Protein 2D9M (pdb70)

Solvent-accessible surface area: 5778 Å² total; per-residue (Å²): 110,98,100,41,98,108,71,114,176,105,90,158,88,134,94,2,85,33,114,126,57,50,0,101,133,84,93,131,60,118,23,102,101,32,79,87,5,81,55,0,21,10,94,52,18,29,105,24,4,72,102,38,123,71,45,70,124,153,169,99,112,198,90,110,46,131,105,103,124

GO terms:
  GO:0005515 protein binding (F, IPI)
  GO:0035198 miRNA binding (F, IDA)
  GO:0035196 miRNA processing (P, IMP)
  GO:0010608 post-transcriptional regulation of gene expression (P, IMP)
  GO:0005829 cytosol (C, IDA)
  GO:0003723 RNA binding (F, HDA)

Foldseek 3Di:
DPLDAPPPPRLDDQEQPPDQAADPQLVVPHDPCPRVDNHARDPSSNVSNVVRVVCCVDPCVDDDDPPDD

InterPro domains:
  IPR000571 Zinc finger, CCCH-type [PF00642] (905-926)
  IPR000571 Zinc finger, CCCH-type [PS50103] (634-656)
  IPR000571 Zinc finger, CCCH-type [PS50103] (769-797)
  IPR000571 Zinc finger, CCCH-type [PS50103] (906-928)
  IPR000571 Zinc finger, CCCH-type [SM00356] (629-655)
  IPR000571 Zinc finger, CCCH-type [SM00356] (771-796)
  IPR000571 Zinc finger, CCCH-type [SM00356] (903-927)
  IPR011990 Tetratricopeptide-like helical domain superfamily [G3DSA:1.25.40.10] (40-180)
  IPR011990 Tetratricopeptide-like helical domain superfamily [SSF48452] (44-171)
  IPR036236 Zinc finger C2H2 superfamily [SSF57667] (846-885)
  IPR036855 Zinc finger, CCCH-type superfamily [SSF90229] (768-801)
  IPR036855 Zinc finger, CCCH-type superfamily [SSF90229] (904-932)
  IPR039691 Zinc finger CCCH domain-containing protein A/B [PTHR14928] (32-970)

Secondary structure (DSSP, 8-state):
--S-SSS----------S--SB-HHHHHS--SS-SS-SSBSSHHHHHHHHHHHHHHTTT--S-------

Radius of gyration: 15.58 Å; Cα contacts (8 Å, |Δi|>4): 55; chains: 1; bounding box: 42×36×36 Å

Sequence (69 aa):
GSSGSSGQYCWQHRFPTGYFSICDRYMNGTCPEGNSCKFAHGNAELHEWEERRDALKMKLNKASGPSSGGSSGSSGQYCWQHRFPTGYFSICDRYMNGTCPEGNSCKFAHGNAELHEWEERRDALKMKLNKASGPSSGGSSGSSGQYCWQHRFPTGYFSICDRYMNGTCPEGNSCKFAHGNAELHEWEERRDALKMKLNKASGPSSGGSSGSSGQYCWQHRFPTGYFSICDRYMNGTCPEGNSCKFAHGNAELHEWEERRDALKMKLNKASGPSSGGSSGSSGQYCWQHRFPTGYFSICDRYMNGTCPEGNSCKFAHGNAELHEWEERRDALKMKLNKASGPSSGGSSGSSGQYCWQHRFPTGYFSICDRYMNGTCPEGNSCKFAHGNAELHEWEERRDALKMKLNKASGPSSGGSSGSSGQYCWQHRFPTGYFSICDRYMNGTCPEGNSCKFAHGNAELHEWEERRDALKMKLNKASGPSSGGSSGSSGQYCWQHRFPTGYFSICDRYMNGTCPEGNSCKFAHGNAELHEWEERRDALKMKLNKASGPSSGGSSGSSGQYCWQHRFPTGYFSICDRYMNGTCPEGNSCKFAHGNAELHEWEERRDALKMKLNKASGPSSGGSSGSSGQYCWQHRFPTGYFSICDRYMNGTCPEGNSCKFAHGNAELHEWEERRDALKMKLNKASGPSSGGSSGSSGQYCWQHRFPTGYFSICDRYMNGTCPEGNSCKFAHGNAELHEWEERRDALKMKLNKASGPSSGGSSGSSGQYCWQHRFPTGYFSICDRYMNGTCPEGNSCKFAHGNAELHEWEERRDALKMKLNKASGPSSGGSSGSSGQYCWQHRFPTGYFSICDRYMNGTCPEGNSCKFAHGNAELHEWEERRDALKMKLNKASGPSSGGSSGSSGQYCWQHRFPTGYFSICDRYMNGTCPEGNSCKFAHGNAELHEWEERRDALKMKLNKASGPSSGGSSGSSGQYCWQHRFPTGYFSICDRYMNGTCPEGNSCKFAHGNAELHEWEERRDALKMKLNKASGPSSGGSSGSSGQYCWQHRFPTGYFSICDRYMNGTCPEGNSCKFAHGNAELHEWEERRDALKMKLNKASGPSSGGSSGSSGQYCWQHRFPTGYFSICDRYMNGTCPEGNSCKFAHGNAELHEWEERRDALKMKLNKASGPSSGGSSGSSGQYCWQHRFPTGYFSICDRYMNGTCPEGNSCKFAHGNAELHEWEERRDALKMKLNKASGPSSGGSSGSSGQYCWQHRFPTGYFSICDRYMNGTCPEGNSCKFAHGNAELHEWEERRDALKMKLNKASGPSSGGSSGSSGQYCWQHRFPTGYFSICDRYMNGTCPEGNSCKFAHGNAELHEWEERRDALKMKLNKASGPSSG

Structure (mmCIF, N/CA/C/O backbone):
data_2D9M
#
_entry.id   2D9M
#
loop_
_entity.id
_entity.type
_entity.pdbx_description
1 polymer 'Zinc finger CCCH-type domain containing protein 7A'
2 non-polymer 'ZINC ION'
#
loop_
_atom_site.group_PDB
_atom_site.id
_atom_site.type_symbol
_atom_site.label_atom_id
_atom_site.label_alt_id
_atom_site.label_comp_id
_atom_site.label_asym_id
_atom_site.label_entity_id
_atom_site.label_seq_id
_atom_site.pdbx_PDB_ins_code
_atom_site.Cartn_x
_atom_site.Cartn_y
_atom_site.Cartn_z
_atom_site.occupancy
_atom_site.B_iso_or_equiv
_atom_site.auth_seq_id
_atom_site.auth_comp_id
_atom_site.auth_asym_id
_atom_site.auth_atom_id
_atom_site.pdbx_PDB_model_num
ATOM 1 N N . GLY A 1 1 ? -15.089 -1.120 -19.645 1.00 0.00 885 GLY A N 1
ATOM 2 C CA . GLY A 1 1 ? -16.419 -1.048 -20.220 1.00 0.00 885 GLY A CA 1
ATOM 3 C C . GLY A 1 1 ? -17.410 -0.357 -19.304 1.00 0.00 885 GLY A C 1
ATOM 4 O O . GLY A 1 1 ? -17.854 0.756 -19.586 1.00 0.00 885 GLY A O 1
ATOM 8 N N . SER A 1 2 ? -17.759 -1.019 -18.206 1.00 0.00 886 SER A N 1
ATOM 9 C CA . SER A 1 2 ? -18.709 -0.464 -17.249 1.00 0.00 886 SER A CA 1
ATOM 10 C C . SER A 1 2 ? -17.986 0.088 -16.024 1.00 0.00 886 SER A C 1
ATOM 11 O O . SER A 1 2 ? -16.764 -0.015 -15.912 1.00 0.00 886 SER A O 1
ATOM 19 N N . SER A 1 3 ? -18.749 0.676 -15.109 1.00 0.00 887 SER A N 1
ATOM 20 C CA . SER A 1 3 ? -18.182 1.249 -13.894 1.00 0.00 887 SER A CA 1
ATOM 21 C C . SER A 1 3 ? -17.007 2.164 -14.222 1.00 0.00 887 SER A C 1
ATOM 22 O O . SER A 1 3 ? -15.989 2.158 -13.531 1.00 0.00 887 SER A O 1
ATOM 30 N N . GLY A 1 4 ? -17.155 2.950 -15.284 1.00 0.00 888 GLY A N 1
ATOM 31 C CA . GLY A 1 4 ? -16.099 3.860 -15.687 1.00 0.00 888 GLY A CA 1
ATOM 32 C C . GLY A 1 4 ? -14.895 3.136 -16.255 1.00 0.00 888 GLY A C 1
ATOM 33 O O . GLY A 1 4 ? -14.274 2.320 -15.574 1.00 0.00 888 GLY A O 1
ATOM 37 N N . SER A 1 5 ? -14.565 3.432 -17.508 1.00 0.00 889 SER A N 1
ATOM 38 C CA . SER A 1 5 ? -13.431 2.799 -18.170 1.00 0.00 889 SER A CA 1
ATOM 39 C C . SER A 1 5 ? -12.118 3.206 -17.508 1.00 0.00 889 SER A C 1
ATOM 40 O O . SER A 1 5 ? -11.320 2.357 -17.111 1.00 0.00 889 SER A O 1
ATOM 48 N N . SER A 1 6 ? -11.902 4.513 -17.392 1.00 0.00 890 SER A N 1
ATOM 49 C CA . SER A 1 6 ? -10.685 5.035 -16.781 1.00 0.00 890 SER A CA 1
ATOM 50 C C . SER A 1 6 ? -10.915 5.369 -15.311 1.00 0.00 890 SER A C 1
ATOM 51 O O . SER A 1 6 ? -9.978 5.398 -14.515 1.00 0.00 890 SER A O 1
ATOM 59 N N . GLY A 1 7 ? -12.172 5.622 -14.957 1.00 0.00 891 GLY A N 1
ATOM 60 C CA . GLY A 1 7 ? -12.505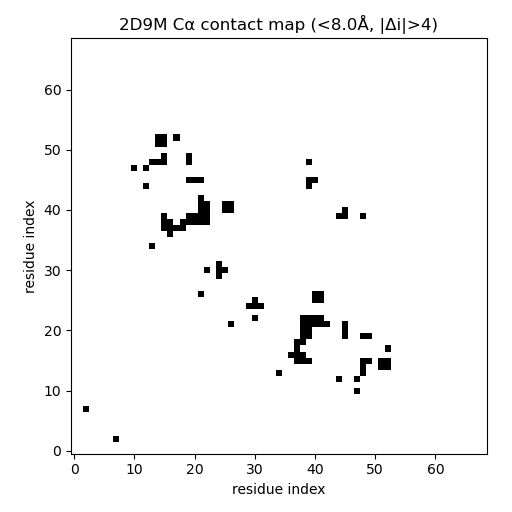 5.951 -13.584 1.00 0.00 891 GLY A CA 1
ATOM 61 C C . GLY A 1 7 ? -12.537 4.730 -12.686 1.00 0.00 891 GLY A C 1
ATOM 62 O O . GLY A 1 7 ? -13.463 4.560 -11.893 1.00 0.00 891 GLY A O 1
ATOM 66 N N . GLN A 1 8 ? -11.526 3.876 -12.814 1.00 0.00 892 GLN A N 1
ATOM 67 C CA . GLN A 1 8 ? -11.445 2.663 -12.009 1.00 0.00 892 GLN A CA 1
ATOM 68 C C . GLN A 1 8 ? -9.994 2.238 -11.810 1.00 0.00 892 GLN A C 1
ATOM 69 O O . GLN A 1 8 ? -9.333 1.794 -12.749 1.00 0.00 892 GLN A O 1
ATOM 83 N N . TYR A 1 9 ? -9.505 2.376 -10.583 1.00 0.00 893 TYR A N 1
ATOM 84 C CA . TYR A 1 9 ? -8.131 2.008 -10.262 1.00 0.00 893 TYR A CA 1
ATOM 85 C C . TYR A 1 9 ? -8.091 0.979 -9.137 1.00 0.00 893 TYR A C 1
ATOM 86 O O . TYR A 1 9 ? -8.775 1.123 -8.123 1.00 0.00 893 TYR A O 1
ATOM 104 N N . CYS A 1 10 ? -7.285 -0.061 -9.323 1.00 0.00 894 CYS A N 1
ATOM 105 C CA . CYS A 1 10 ? -7.154 -1.116 -8.326 1.00 0.00 894 CYS A CA 1
ATOM 106 C C . CYS A 1 10 ? -5.724 -1.191 -7.798 1.00 0.00 894 CYS A C 1
ATOM 107 O O . CYS A 1 10 ? -4.901 -1.950 -8.310 1.00 0.00 894 CYS A O 1
ATOM 114 N N . TRP A 1 11 ? -5.436 -0.398 -6.772 1.00 0.00 895 TRP A N 1
ATOM 115 C CA . TRP A 1 11 ? -4.105 -0.374 -6.175 1.00 0.00 895 TRP A CA 1
ATOM 116 C C . TRP A 1 11 ? -4.189 -0.482 -4.656 1.00 0.00 895 TRP A C 1
ATOM 117 O O . TRP A 1 11 ? -4.147 0.525 -3.951 1.00 0.00 895 TRP A O 1
ATOM 138 N N . GLN A 1 12 ? -4.307 -1.710 -4.160 1.00 0.00 896 GLN A N 1
ATOM 139 C CA . GLN A 1 12 ? -4.397 -1.947 -2.724 1.00 0.00 896 GLN A CA 1
ATOM 140 C C . GLN A 1 12 ? -3.243 -2.823 -2.244 1.00 0.00 896 GLN A C 1
ATOM 141 O O . GLN A 1 12 ? -3.251 -4.038 -2.439 1.00 0.00 896 GLN A O 1
ATOM 155 N N . HIS A 1 13 ? -2.253 -2.196 -1.616 1.00 0.00 897 HIS A N 1
ATOM 156 C CA . HIS A 1 13 ? -1.092 -2.918 -1.108 1.00 0.00 897 HIS A CA 1
ATOM 157 C C . HIS A 1 13 ? -0.627 -2.332 0.221 1.00 0.00 897 HIS A C 1
ATOM 158 O O . HIS A 1 13 ? -1.240 -1.404 0.750 1.00 0.00 897 HIS A O 1
ATOM 172 N N . ARG A 1 14 ? 0.460 -2.880 0.756 1.00 0.00 898 ARG A N 1
ATOM 173 C CA . ARG A 1 14 ? 1.006 -2.412 2.024 1.00 0.00 898 ARG A CA 1
ATOM 174 C C . ARG A 1 14 ? 1.418 -0.946 1.931 1.00 0.00 898 ARG A C 1
ATOM 175 O O . ARG A 1 14 ? 1.557 -0.397 0.838 1.00 0.00 898 ARG A O 1
ATOM 196 N N . PHE A 1 15 ? 1.610 -0.316 3.086 1.00 0.00 899 PHE A N 1
ATOM 197 C CA . PHE A 1 15 ? 2.005 1.087 3.134 1.00 0.00 899 PHE A CA 1
ATOM 198 C C . PHE A 1 15 ? 3.518 1.222 3.276 1.00 0.00 899 PHE A C 1
ATOM 199 O O . PHE A 1 15 ? 4.167 0.478 4.012 1.00 0.00 899 PHE A O 1
ATOM 216 N N . PRO A 1 16 ? 4.095 2.194 2.554 1.00 0.00 900 PRO A N 1
ATOM 217 C CA . PRO A 1 16 ? 5.538 2.450 2.582 1.00 0.00 900 PRO A CA 1
ATOM 218 C C . PRO A 1 16 ? 5.998 3.032 3.914 1.00 0.00 900 PRO A C 1
ATOM 219 O O . PRO A 1 16 ? 5.912 4.239 4.140 1.00 0.00 900 PRO A O 1
ATOM 230 N N . THR A 1 17 ? 6.488 2.165 4.796 1.00 0.00 901 THR A N 1
ATOM 231 C CA . THR A 1 17 ? 6.961 2.593 6.106 1.00 0.00 901 THR A CA 1
ATOM 232 C C . THR A 1 17 ? 7.602 3.974 6.035 1.00 0.00 901 THR A C 1
ATOM 233 O O . THR A 1 17 ? 7.520 4.757 6.981 1.00 0.00 901 THR A O 1
ATOM 244 N N . GLY A 1 18 ? 8.241 4.268 4.907 1.00 0.00 902 GLY A N 1
ATOM 245 C CA . GLY A 1 18 ? 8.887 5.556 4.733 1.00 0.00 902 GLY A CA 1
ATOM 246 C C . GLY A 1 18 ? 10.055 5.495 3.769 1.00 0.00 902 GLY A C 1
ATOM 247 O O . GLY A 1 18 ? 10.568 6.527 3.338 1.00 0.00 902 GLY A O 1
ATOM 251 N N . TYR A 1 19 ? 10.477 4.281 3.432 1.00 0.00 903 TYR A N 1
ATOM 252 C CA . TYR A 1 19 ? 11.595 4.089 2.516 1.00 0.00 903 TYR A CA 1
ATOM 253 C C . TYR A 1 19 ? 11.125 4.133 1.065 1.00 0.00 903 TYR A C 1
ATOM 254 O O . TYR A 1 19 ? 9.940 3.962 0.779 1.00 0.00 903 TYR A O 1
ATOM 272 N N . PHE A 1 20 ? 12.063 4.363 0.152 1.00 0.00 904 PHE A N 1
ATOM 273 C CA . PHE A 1 20 ? 11.747 4.430 -1.270 1.00 0.00 904 PHE A CA 1
ATOM 274 C C . PHE A 1 20 ? 12.706 3.565 -2.082 1.00 0.00 904 PHE A C 1
ATOM 275 O O . PHE A 1 20 ? 13.431 4.063 -2.942 1.00 0.00 904 PHE A O 1
ATOM 292 N N . SER A 1 21 ? 12.704 2.265 -1.801 1.00 0.00 905 SER A N 1
ATOM 293 C CA . SER A 1 21 ? 13.577 1.331 -2.502 1.00 0.00 905 SER A CA 1
ATOM 294 C C . SER A 1 21 ? 12.941 -0.054 -2.577 1.00 0.00 905 SER A C 1
ATOM 295 O O . SER A 1 21 ? 11.875 -0.291 -2.009 1.00 0.00 905 SER A O 1
ATOM 303 N N . ILE A 1 22 ? 13.603 -0.964 -3.283 1.00 0.00 906 ILE A N 1
ATOM 304 C CA . ILE A 1 22 ? 13.104 -2.326 -3.433 1.00 0.00 906 ILE A CA 1
ATOM 305 C C . ILE A 1 22 ? 13.777 -3.270 -2.442 1.00 0.00 906 ILE A C 1
ATOM 306 O O . ILE A 1 22 ? 14.949 -3.100 -2.104 1.00 0.00 906 ILE A O 1
ATOM 322 N N . CYS A 1 23 ? 13.028 -4.266 -1.981 1.00 0.00 907 CYS A N 1
ATOM 323 C CA . CYS A 1 23 ? 13.552 -5.240 -1.031 1.00 0.00 907 CYS A CA 1
ATOM 324 C C . CYS A 1 23 ? 14.350 -6.325 -1.747 1.00 0.00 907 CYS A C 1
ATOM 325 O O . CYS A 1 23 ? 13.792 -7.128 -2.495 1.00 0.00 907 CYS A O 1
ATOM 332 N N . ASP A 1 24 ? 15.657 -6.342 -1.512 1.00 0.00 908 ASP A N 1
ATOM 333 C CA . ASP A 1 24 ? 16.533 -7.330 -2.133 1.00 0.00 908 ASP A CA 1
ATOM 334 C C . ASP A 1 24 ? 16.051 -8.746 -1.836 1.00 0.00 908 ASP A C 1
ATOM 335 O O . ASP A 1 24 ? 16.061 -9.612 -2.712 1.00 0.00 908 ASP A O 1
ATOM 344 N N . ARG A 1 25 ? 15.630 -8.976 -0.597 1.00 0.00 909 ARG A N 1
ATOM 345 C CA . ARG A 1 25 ? 15.147 -10.288 -0.184 1.00 0.00 909 ARG A CA 1
ATOM 346 C C . ARG A 1 25 ? 13.932 -10.703 -1.009 1.00 0.00 909 ARG A C 1
ATOM 347 O O . ARG A 1 25 ? 13.876 -11.816 -1.533 1.00 0.00 909 ARG A O 1
ATOM 368 N N . TYR A 1 26 ? 12.962 -9.802 -1.119 1.00 0.00 910 TYR A N 1
ATOM 369 C CA . TYR A 1 26 ? 11.747 -10.076 -1.877 1.00 0.00 910 TYR A CA 1
ATOM 370 C C . TYR A 1 26 ? 12.065 -10.307 -3.351 1.00 0.00 910 TYR A C 1
ATOM 371 O O . TYR A 1 26 ? 11.630 -11.294 -3.943 1.00 0.00 910 TYR A O 1
ATOM 389 N N . MET A 1 27 ? 12.827 -9.389 -3.936 1.00 0.00 911 MET A N 1
ATOM 390 C CA . MET A 1 27 ? 13.205 -9.493 -5.341 1.00 0.00 911 MET A CA 1
ATOM 391 C C . MET A 1 27 ? 13.916 -10.814 -5.616 1.00 0.00 911 MET A C 1
ATOM 392 O O . MET A 1 27 ? 13.710 -11.434 -6.658 1.00 0.00 911 MET A O 1
ATOM 406 N N . ASN A 1 28 ? 14.754 -11.237 -4.675 1.00 0.00 912 ASN A N 1
ATOM 407 C CA . ASN A 1 28 ? 15.496 -12.485 -4.817 1.00 0.00 912 ASN A CA 1
ATOM 408 C C . ASN A 1 28 ? 14.548 -13.679 -4.869 1.00 0.00 912 ASN A C 1
ATOM 409 O O . ASN A 1 28 ? 14.741 -14.605 -5.655 1.00 0.00 912 ASN A O 1
ATOM 420 N N . GLY A 1 29 ? 13.521 -13.650 -4.025 1.00 0.00 913 GLY A N 1
ATOM 421 C CA . GLY A 1 29 ? 12.557 -14.734 -3.991 1.00 0.00 913 GLY A CA 1
ATOM 422 C C . GLY A 1 29 ? 11.643 -14.660 -2.784 1.00 0.00 913 GLY A C 1
ATOM 423 O O . GLY A 1 29 ? 10.426 -14.537 -2.923 1.00 0.00 913 GLY A O 1
ATOM 427 N N . THR A 1 30 ? 12.230 -14.736 -1.593 1.00 0.00 914 THR A N 1
ATOM 428 C CA . THR A 1 30 ? 11.460 -14.680 -0.357 1.00 0.00 914 THR A CA 1
ATOM 429 C C . THR A 1 30 ? 12.035 -13.643 0.602 1.00 0.00 914 THR A C 1
ATOM 430 O O . THR A 1 30 ? 13.251 -13.470 0.690 1.00 0.00 914 THR A O 1
ATOM 441 N N . CYS A 1 31 ? 11.153 -12.955 1.319 1.00 0.00 915 CYS A N 1
ATOM 442 C CA . CYS A 1 31 ? 11.572 -11.934 2.272 1.00 0.00 915 CYS A CA 1
ATOM 443 C C . CYS A 1 31 ? 11.174 -12.321 3.693 1.00 0.00 915 CYS A C 1
ATOM 444 O O . CYS A 1 31 ? 10.117 -12.906 3.931 1.00 0.00 915 CYS A O 1
ATOM 451 N N . PRO A 1 32 ? 12.039 -11.986 4.662 1.00 0.00 916 PRO A N 1
ATOM 452 C CA . PRO A 1 32 ? 11.799 -12.288 6.076 1.00 0.00 916 PRO A CA 1
ATOM 453 C C . PRO A 1 32 ? 10.668 -11.452 6.664 1.00 0.00 916 PRO A C 1
ATOM 454 O O . PRO A 1 32 ? 9.760 -11.982 7.303 1.00 0.00 916 PRO A O 1
ATOM 465 N N . GLU A 1 33 ? 10.729 -10.142 6.441 1.00 0.00 917 GLU A N 1
ATOM 466 C CA . GLU A 1 33 ? 9.708 -9.234 6.950 1.00 0.00 917 GLU A CA 1
ATOM 467 C C . GLU A 1 33 ? 8.321 -9.650 6.470 1.00 0.00 917 GLU A C 1
ATOM 468 O O . GLU A 1 33 ? 7.506 -10.146 7.247 1.00 0.00 917 GLU A O 1
ATOM 480 N N . GLY A 1 34 ? 8.060 -9.444 5.183 1.00 0.00 918 GLY A N 1
ATOM 481 C CA . GLY A 1 34 ? 6.771 -9.803 4.621 1.00 0.00 918 GLY A CA 1
ATOM 482 C C . GLY A 1 34 ? 5.893 -8.594 4.366 1.00 0.00 918 GLY A C 1
ATOM 483 O O . GLY A 1 34 ? 6.071 -7.887 3.375 1.00 0.00 918 GLY A O 1
ATOM 487 N N . ASN A 1 35 ? 4.940 -8.356 5.262 1.00 0.00 919 ASN A N 1
ATOM 488 C CA . ASN A 1 35 ? 4.029 -7.225 5.127 1.00 0.00 919 ASN A CA 1
ATOM 489 C C . ASN A 1 35 ? 4.535 -6.023 5.918 1.00 0.00 919 ASN A C 1
ATOM 490 O O . ASN A 1 35 ? 4.393 -4.879 5.487 1.00 0.00 919 ASN A O 1
ATOM 501 N N . SER A 1 36 ? 5.126 -6.290 7.078 1.00 0.00 920 SER A N 1
ATOM 502 C CA . SER A 1 36 ? 5.651 -5.230 7.931 1.00 0.00 920 SER A CA 1
ATOM 503 C C . SER A 1 36 ? 7.081 -4.875 7.539 1.00 0.00 920 SER A C 1
ATOM 504 O O . SER A 1 36 ? 7.891 -4.489 8.382 1.00 0.00 920 SER A O 1
ATOM 512 N N . CYS A 1 37 ? 7.386 -5.008 6.252 1.00 0.00 921 CYS A N 1
ATOM 513 C CA . CYS A 1 37 ? 8.718 -4.702 5.746 1.00 0.00 921 CYS A CA 1
ATOM 514 C C . CYS A 1 37 ? 8.853 -3.214 5.434 1.00 0.00 921 CYS A C 1
ATOM 515 O O . CYS A 1 37 ? 7.864 -2.532 5.165 1.00 0.00 921 CYS A O 1
ATOM 522 N N . LYS A 1 38 ? 10.084 -2.717 5.471 1.00 0.00 922 LYS A N 1
ATOM 523 C CA . LYS A 1 38 ? 10.351 -1.311 5.192 1.00 0.00 922 LYS A CA 1
ATOM 524 C C . LYS A 1 38 ? 10.670 -1.101 3.715 1.00 0.00 922 LYS A C 1
ATOM 525 O O . LYS A 1 38 ? 10.526 0.003 3.189 1.00 0.00 922 LYS A O 1
ATOM 544 N N . PHE A 1 39 ? 11.102 -2.168 3.050 1.00 0.00 923 PHE A N 1
ATOM 545 C CA . PHE A 1 39 ? 11.440 -2.100 1.633 1.00 0.00 923 PHE A CA 1
ATOM 546 C C . PHE A 1 39 ? 10.237 -2.465 0.769 1.00 0.00 923 PHE A C 1
ATOM 547 O O . PHE A 1 39 ? 9.243 -2.997 1.262 1.00 0.00 923 PHE A O 1
ATOM 564 N N . ALA A 1 40 ? 10.336 -2.176 -0.525 1.00 0.00 924 ALA A N 1
ATOM 565 C CA . ALA A 1 40 ? 9.258 -2.475 -1.459 1.00 0.00 924 ALA A CA 1
ATOM 566 C C . ALA A 1 40 ? 9.255 -3.952 -1.840 1.00 0.00 924 ALA A C 1
ATOM 567 O O . ALA A 1 40 ? 10.294 -4.612 -1.813 1.00 0.00 924 ALA A O 1
ATOM 574 N N . HIS A 1 41 ? 8.081 -4.465 -2.192 1.00 0.00 925 HIS A N 1
ATOM 575 C CA . HIS A 1 41 ? 7.943 -5.865 -2.579 1.00 0.00 925 HIS A CA 1
ATOM 576 C C . HIS A 1 41 ? 7.384 -5.986 -3.993 1.00 0.00 925 HIS A C 1
ATOM 577 O O . HIS A 1 41 ? 6.239 -6.391 -4.186 1.00 0.00 925 HIS A O 1
ATOM 591 N N . GLY A 1 42 ? 8.202 -5.630 -4.980 1.00 0.00 926 GLY A N 1
ATOM 592 C CA . GLY A 1 42 ? 7.771 -5.706 -6.364 1.00 0.00 926 GLY A CA 1
ATOM 593 C C . GLY A 1 42 ? 7.706 -4.343 -7.025 1.00 0.00 926 GLY A C 1
ATOM 594 O O . GLY A 1 42 ? 6.992 -3.455 -6.562 1.00 0.00 926 GLY A O 1
ATOM 598 N N . ASN A 1 43 ? 8.454 -4.178 -8.111 1.00 0.00 927 ASN A N 1
ATOM 599 C CA . ASN A 1 43 ? 8.480 -2.913 -8.836 1.00 0.00 927 ASN A CA 1
ATOM 600 C C . ASN A 1 43 ? 7.115 -2.231 -8.790 1.00 0.00 927 ASN A C 1
ATOM 601 O O . ASN A 1 43 ? 7.009 -1.055 -8.446 1.00 0.00 927 ASN A O 1
ATOM 612 N N . ALA A 1 44 ? 6.074 -2.980 -9.137 1.00 0.00 928 ALA A N 1
ATOM 613 C CA . ALA A 1 44 ? 4.716 -2.450 -9.133 1.00 0.00 928 ALA A CA 1
ATOM 614 C C . ALA A 1 44 ? 4.366 -1.848 -7.776 1.00 0.00 928 ALA A C 1
ATOM 615 O O . ALA A 1 44 ? 3.985 -0.682 -7.685 1.00 0.00 928 ALA A O 1
ATOM 622 N N . GLU A 1 45 ? 4.498 -2.652 -6.725 1.00 0.00 929 GLU A N 1
ATOM 623 C CA . GLU A 1 45 ? 4.194 -2.197 -5.374 1.00 0.00 929 GLU A CA 1
ATOM 624 C C . GLU A 1 45 ? 4.837 -0.841 -5.098 1.00 0.00 929 GLU A C 1
ATOM 625 O O . GLU A 1 45 ? 4.172 0.096 -4.654 1.00 0.00 929 GLU A O 1
ATOM 637 N N . LEU A 1 46 ? 6.135 -0.743 -5.365 1.00 0.00 930 LEU A N 1
ATOM 638 C CA . LEU A 1 46 ? 6.870 0.497 -5.146 1.00 0.00 930 LEU A CA 1
ATOM 639 C C . LEU A 1 46 ? 6.109 1.689 -5.717 1.00 0.00 930 LEU A C 1
ATOM 640 O O . LEU A 1 46 ? 5.821 2.654 -5.008 1.00 0.00 930 LEU A O 1
ATOM 656 N N . HIS A 1 47 ? 5.784 1.615 -7.004 1.00 0.00 931 HIS A N 1
ATOM 657 C CA . HIS A 1 47 ? 5.053 2.687 -7.671 1.00 0.00 931 HIS A CA 1
ATOM 658 C C . HIS A 1 47 ? 3.935 3.219 -6.779 1.00 0.00 931 HIS A C 1
ATOM 659 O O . HIS A 1 47 ? 3.827 4.425 -6.558 1.00 0.00 931 HIS A O 1
ATOM 673 N N . GLU A 1 48 ? 3.107 2.312 -6.271 1.00 0.00 932 GLU A N 1
ATOM 674 C CA . GLU A 1 48 ? 1.997 2.692 -5.404 1.00 0.00 932 GLU A CA 1
ATOM 675 C C . GLU A 1 48 ? 2.506 3.347 -4.124 1.00 0.00 932 GLU A C 1
ATOM 676 O O . GLU A 1 48 ? 1.966 4.358 -3.675 1.00 0.00 932 GLU A O 1
ATOM 688 N N . TRP A 1 49 ? 3.548 2.765 -3.542 1.00 0.00 933 TRP A N 1
ATOM 689 C CA . TRP A 1 49 ? 4.130 3.292 -2.313 1.00 0.00 933 TRP A CA 1
ATOM 690 C C . TRP A 1 49 ? 4.453 4.775 -2.455 1.00 0.00 933 TRP A C 1
ATOM 691 O O . TRP A 1 49 ? 3.964 5.601 -1.686 1.00 0.00 933 TRP A O 1
ATOM 712 N N . GLU A 1 50 ? 5.278 5.104 -3.444 1.00 0.00 934 GLU A N 1
ATOM 713 C CA . GLU A 1 50 ? 5.665 6.489 -3.685 1.00 0.00 934 GLU A CA 1
ATOM 714 C C . GLU A 1 50 ? 4.468 7.423 -3.534 1.00 0.00 934 GLU A C 1
ATOM 715 O O . GLU A 1 50 ? 4.604 8.552 -3.064 1.00 0.00 934 GLU A O 1
ATOM 727 N N . GLU A 1 51 ? 3.296 6.943 -3.938 1.00 0.00 935 GLU A N 1
ATOM 728 C CA . GLU A 1 51 ? 2.075 7.735 -3.849 1.00 0.00 935 GLU A CA 1
ATOM 729 C C . GLU A 1 51 ? 1.536 7.746 -2.421 1.00 0.00 935 GLU A C 1
ATOM 730 O O . GLU A 1 51 ? 1.399 8.803 -1.806 1.00 0.00 935 GLU A O 1
ATOM 742 N N . ARG A 1 52 ? 1.231 6.561 -1.901 1.00 0.00 936 ARG A N 1
ATOM 743 C CA . ARG A 1 52 ? 0.706 6.433 -0.547 1.00 0.00 936 ARG A CA 1
ATOM 744 C C . ARG A 1 52 ? 1.372 7.435 0.391 1.00 0.00 936 ARG A C 1
ATOM 745 O O . ARG A 1 52 ? 0.699 8.132 1.151 1.00 0.00 936 ARG A O 1
ATOM 766 N N . ARG A 1 53 ? 2.698 7.500 0.334 1.00 0.00 937 ARG A N 1
ATOM 767 C CA . ARG A 1 53 ? 3.455 8.415 1.180 1.00 0.00 937 ARG A CA 1
ATOM 768 C C . ARG A 1 53 ? 3.248 9.861 0.739 1.00 0.00 937 ARG A C 1
ATOM 769 O O . ARG A 1 53 ? 3.122 10.761 1.569 1.00 0.00 937 ARG A O 1
ATOM 790 N N . ASP A 1 54 ? 3.214 10.075 -0.572 1.00 0.00 938 ASP A N 1
ATOM 791 C CA . ASP A 1 54 ? 3.022 11.411 -1.123 1.00 0.00 938 ASP A CA 1
ATOM 792 C C . ASP A 1 54 ? 1.704 12.012 -0.645 1.00 0.00 938 ASP A C 1
ATOM 793 O O . ASP A 1 54 ? 1.470 13.212 -0.785 1.00 0.00 938 ASP A O 1
ATOM 802 N N . ALA A 1 55 ? 0.845 11.168 -0.082 1.00 0.00 939 ALA A N 1
ATOM 803 C CA . ALA A 1 55 ? -0.449 11.616 0.417 1.00 0.00 939 ALA A CA 1
ATOM 804 C C . ALA A 1 55 ? -0.317 12.243 1.801 1.00 0.00 939 ALA A C 1
ATOM 805 O O . ALA A 1 55 ? -1.037 13.183 2.139 1.00 0.00 939 ALA A O 1
ATOM 812 N N . LEU A 1 56 ? 0.607 11.717 2.598 1.00 0.00 940 LEU A N 1
ATOM 813 C CA . LEU A 1 56 ? 0.833 12.226 3.946 1.00 0.00 940 LEU A CA 1
ATOM 814 C C . LEU A 1 56 ? 1.360 13.656 3.908 1.00 0.00 940 LEU A C 1
ATOM 815 O O . LEU A 1 56 ? 0.880 14.527 4.634 1.00 0.00 940 LEU A O 1
ATOM 831 N N . LYS A 1 57 ? 2.350 13.894 3.053 1.00 0.00 941 LYS A N 1
ATOM 832 C CA . LYS A 1 57 ? 2.941 15.219 2.916 1.00 0.00 941 LYS A CA 1
ATOM 833 C C . LYS A 1 57 ? 1.860 16.283 2.751 1.00 0.00 941 LYS A C 1
ATOM 834 O O . LYS A 1 57 ? 2.092 17.462 3.015 1.00 0.00 941 LYS A O 1
ATOM 853 N N . MET A 1 58 ? 0.679 15.857 2.315 1.00 0.00 942 MET A N 1
ATOM 854 C CA . MET A 1 58 ? -0.438 16.774 2.119 1.00 0.00 942 MET A CA 1
ATOM 855 C C . MET A 1 58 ? -0.567 17.734 3.297 1.00 0.00 942 MET A C 1
ATOM 856 O O . MET A 1 58 ? -0.958 18.890 3.129 1.00 0.00 942 MET A O 1
ATOM 870 N N . LYS A 1 59 ? -0.236 17.249 4.489 1.00 0.00 943 LYS A N 1
ATOM 871 C CA . LYS A 1 59 ? -0.313 18.064 5.695 1.00 0.00 943 LYS A CA 1
ATOM 872 C C . LYS A 1 59 ? 1.053 18.175 6.366 1.00 0.00 943 LYS A C 1
ATOM 873 O O . LYS A 1 59 ? 1.324 19.133 7.090 1.00 0.00 943 LYS A O 1
ATOM 892 N N . LEU A 1 60 ? 1.909 17.190 6.119 1.00 0.00 944 LEU A N 1
ATOM 893 C CA . LEU A 1 60 ? 3.248 17.177 6.698 1.00 0.00 944 LEU A CA 1
ATOM 894 C C . LEU A 1 60 ? 4.202 18.046 5.883 1.00 0.00 944 LEU A C 1
ATOM 895 O O . LEU A 1 60 ? 3.944 18.343 4.718 1.00 0.00 944 LEU A O 1
ATOM 911 N N . ASN A 1 61 ? 5.306 18.448 6.505 1.00 0.00 945 ASN A N 1
ATOM 912 C CA . ASN A 1 61 ? 6.299 19.280 5.837 1.00 0.00 945 ASN A CA 1
ATOM 913 C C . ASN A 1 61 ? 7.690 18.665 5.950 1.00 0.00 945 ASN A C 1
ATOM 914 O O . ASN A 1 61 ? 7.901 17.712 6.702 1.00 0.00 945 ASN A O 1
ATOM 925 N N . LYS A 1 62 ? 8.638 19.215 5.200 1.00 0.00 946 LYS A N 1
ATOM 926 C CA . LYS A 1 62 ? 10.010 18.723 5.216 1.00 0.00 946 LYS A CA 1
ATOM 927 C C . LYS A 1 62 ? 10.794 19.335 6.372 1.00 0.00 946 LYS A C 1
ATOM 928 O O . LYS A 1 62 ? 11.337 18.620 7.214 1.00 0.00 946 LYS A O 1
ATOM 947 N N . ALA A 1 63 ? 10.847 20.663 6.408 1.00 0.00 947 ALA A N 1
ATOM 948 C CA . ALA A 1 63 ? 11.561 21.370 7.463 1.00 0.00 947 ALA A CA 1
ATOM 949 C C . ALA A 1 63 ? 11.147 20.865 8.841 1.00 0.00 947 ALA A C 1
ATOM 950 O O . ALA A 1 63 ? 10.102 21.250 9.365 1.00 0.00 947 ALA A O 1
ATOM 957 N N . SER A 1 64 ? 11.972 20.001 9.422 1.00 0.00 948 SER A N 1
ATOM 958 C CA . SER A 1 64 ? 11.689 19.439 10.738 1.00 0.00 948 SER A CA 1
ATOM 959 C C . SER A 1 64 ? 12.832 19.724 11.708 1.00 0.00 948 SER A C 1
ATOM 960 O O . SER A 1 64 ? 12.606 20.098 12.858 1.00 0.00 948 SER A O 1
ATOM 968 N N . GLY A 1 65 ? 14.061 19.543 11.234 1.00 0.00 949 GLY A N 1
ATOM 969 C CA . GLY A 1 65 ? 15.221 19.784 12.071 1.00 0.00 949 GLY A CA 1
ATOM 970 C C . GLY A 1 65 ? 16.472 19.117 11.535 1.00 0.00 949 GLY A C 1
ATOM 971 O O . GLY A 1 65 ? 16.419 18.293 10.621 1.00 0.00 949 GLY A O 1
ATOM 975 N N . PRO A 1 66 ? 17.631 19.475 12.107 1.00 0.00 950 PRO A N 1
ATOM 976 C CA . PRO A 1 66 ? 18.923 18.917 11.696 1.00 0.00 950 PRO A CA 1
ATOM 977 C C . PRO A 1 66 ? 19.071 17.450 12.085 1.00 0.00 950 PRO A C 1
ATOM 978 O O . PRO A 1 66 ? 19.593 16.644 11.315 1.00 0.00 950 PRO A O 1
ATOM 989 N N . SER A 1 67 ? 18.609 17.111 13.284 1.00 0.00 951 SER A N 1
ATOM 990 C CA . SER A 1 67 ? 18.693 15.740 13.776 1.00 0.00 951 SER A CA 1
ATOM 991 C C . SER A 1 67 ? 20.056 15.133 13.459 1.00 0.00 951 SER A C 1
ATOM 992 O O . SER A 1 67 ? 20.153 13.975 13.053 1.00 0.00 951 SER A O 1
ATOM 1000 N N . SER A 1 68 ? 21.108 15.923 13.649 1.00 0.00 952 SER A N 1
ATOM 1001 C CA . SER A 1 68 ? 22.466 15.466 13.381 1.00 0.00 952 SER A CA 1
ATOM 1002 C C . SER A 1 68 ? 22.982 14.595 14.522 1.00 0.00 952 SER A C 1
ATOM 1003 O O . SER A 1 68 ? 23.651 15.080 15.434 1.00 0.00 952 SER A O 1
ATOM 1011 N N . GLY A 1 69 ? 22.665 13.305 14.465 1.00 0.00 953 GLY A N 1
ATOM 1012 C CA . GLY A 1 69 ? 23.103 12.387 15.499 1.00 0.00 953 GLY A CA 1
ATOM 1013 C C . GLY A 1 69 ? 23.060 13.007 16.882 1.00 0.00 953 GLY A C 1
ATOM 1014 O O . GLY A 1 69 ? 24.110 13.151 17.506 1.00 0.00 953 GLY A O 1
ATOM 1019 N N . GLY A 1 1 ? -21.360 2.436 -23.519 1.00 0.00 885 GLY A N 2
ATOM 1020 C CA . GLY A 1 1 ? -21.390 1.792 -22.219 1.00 0.00 885 GLY A CA 2
ATOM 1021 C C . GLY A 1 1 ? -21.513 2.786 -21.082 1.00 0.00 885 GLY A C 2
ATOM 1022 O O . GLY A 1 1 ? -21.712 3.979 -21.310 1.00 0.00 885 GLY A O 2
ATOM 1026 N N . SER A 1 2 ? -21.397 2.294 -19.853 1.00 0.00 886 SER A N 2
ATOM 1027 C CA . SER A 1 2 ? -21.502 3.147 -18.675 1.00 0.00 886 SER A CA 2
ATOM 1028 C C . SER A 1 2 ? -20.530 4.320 -18.765 1.00 0.00 886 SER A C 2
ATOM 1029 O O . SER A 1 2 ? -19.313 4.136 -18.740 1.00 0.00 886 SER A O 2
ATOM 1037 N N . SER A 1 3 ? -21.077 5.527 -18.871 1.00 0.00 887 SER A N 2
ATOM 1038 C CA . SER A 1 3 ? -20.261 6.731 -18.970 1.00 0.00 887 SER A CA 2
ATOM 1039 C C . SER A 1 3 ? -20.526 7.665 -17.793 1.00 0.00 887 SER A C 2
ATOM 1040 O O . SER A 1 3 ? -21.507 8.408 -17.785 1.00 0.00 887 SER A O 2
ATOM 1048 N N . GLY A 1 4 ? -19.644 7.622 -16.800 1.00 0.00 888 GLY A N 2
ATOM 1049 C CA . GLY A 1 4 ? -19.800 8.468 -15.631 1.00 0.00 888 GLY A CA 2
ATOM 1050 C C . GLY A 1 4 ? -18.478 8.770 -14.953 1.00 0.00 888 GLY A C 2
ATOM 1051 O O . GLY A 1 4 ? -17.720 9.625 -15.409 1.00 0.00 888 GLY A O 2
ATOM 1055 N N . SER A 1 5 ? -18.203 8.066 -13.859 1.00 0.00 889 SER A N 2
ATOM 1056 C CA . SER A 1 5 ? -16.966 8.267 -13.113 1.00 0.00 889 SER A CA 2
ATOM 1057 C C . SER A 1 5 ? -15.759 7.815 -13.930 1.00 0.00 889 SER A C 2
ATOM 1058 O O . SER A 1 5 ? -15.638 6.641 -14.282 1.00 0.00 889 SER A O 2
ATOM 1066 N N . SER A 1 6 ? -14.868 8.755 -14.228 1.00 0.00 890 SER A N 2
ATOM 1067 C CA . SER A 1 6 ? -13.672 8.456 -15.007 1.00 0.00 890 SER A CA 2
ATOM 1068 C C . SER A 1 6 ? -12.476 8.211 -14.093 1.00 0.00 890 SER A C 2
ATOM 1069 O O . SER A 1 6 ? -11.334 8.486 -14.458 1.00 0.00 890 SER A O 2
ATOM 1077 N N . GLY A 1 7 ? -12.748 7.691 -12.899 1.00 0.00 891 GLY A N 2
ATOM 1078 C CA . GLY A 1 7 ? -11.684 7.417 -11.950 1.00 0.00 891 GLY A CA 2
ATOM 1079 C C . GLY A 1 7 ? -11.768 6.017 -11.374 1.00 0.00 891 GLY A C 2
ATOM 1080 O O . GLY A 1 7 ? -12.322 5.817 -10.294 1.00 0.00 891 GLY A O 2
ATOM 1084 N N . GLN A 1 8 ? -11.217 5.048 -12.097 1.00 0.00 892 GLN A N 2
ATOM 1085 C CA . GLN A 1 8 ? -11.234 3.660 -11.652 1.00 0.00 892 GLN A CA 2
ATOM 1086 C C . GLN A 1 8 ? -9.860 3.234 -11.144 1.00 0.00 892 GLN A C 2
ATOM 1087 O O . GLN A 1 8 ? -9.100 2.577 -11.856 1.00 0.00 892 GLN A O 2
ATOM 1101 N N . TYR A 1 9 ? -9.548 3.613 -9.910 1.00 0.00 893 TYR A N 2
ATOM 1102 C CA . TYR A 1 9 ? -8.264 3.273 -9.308 1.00 0.00 893 TYR A CA 2
ATOM 1103 C C . TYR A 1 9 ? -8.453 2.719 -7.899 1.00 0.00 893 TYR A C 2
ATOM 1104 O O . TYR A 1 9 ? -8.616 3.473 -6.939 1.00 0.00 893 TYR A O 2
ATOM 1122 N N . CYS A 1 10 ? -8.429 1.395 -7.783 1.00 0.00 894 CYS A N 2
ATOM 1123 C CA . CYS A 1 10 ? -8.597 0.737 -6.493 1.00 0.00 894 CYS A CA 2
ATOM 1124 C C . CYS A 1 10 ? -7.249 0.311 -5.920 1.00 0.00 894 CYS A C 2
ATOM 1125 O O . CYS A 1 10 ? -7.119 -0.773 -5.351 1.00 0.00 894 CYS A O 2
ATOM 1132 N N . TRP A 1 11 ? -6.249 1.171 -6.074 1.00 0.00 895 TRP A N 2
ATOM 1133 C CA . TRP A 1 11 ? -4.910 0.884 -5.571 1.00 0.00 895 TRP A CA 2
ATOM 1134 C C . TRP A 1 11 ? -4.953 0.493 -4.098 1.00 0.00 895 TRP A C 2
ATOM 1135 O O . TRP A 1 11 ? -5.014 1.353 -3.221 1.00 0.00 895 TRP A O 2
ATOM 1156 N N . GLN A 1 12 ? -4.922 -0.810 -3.836 1.00 0.00 896 GLN A N 2
ATOM 1157 C CA . GLN A 1 12 ? -4.958 -1.314 -2.468 1.00 0.00 896 GLN A CA 2
ATOM 1158 C C . GLN A 1 12 ? -3.734 -2.174 -2.172 1.00 0.00 896 GLN A C 2
ATOM 1159 O O . GLN A 1 12 ? -3.604 -3.285 -2.688 1.00 0.00 896 GLN A O 2
ATOM 1173 N N . HIS A 1 13 ? -2.839 -1.654 -1.339 1.00 0.00 897 HIS A N 2
ATOM 1174 C CA . HIS A 1 13 ? -1.624 -2.375 -0.974 1.00 0.00 897 HIS A CA 2
ATOM 1175 C C . HIS A 1 13 ? -1.010 -1.796 0.296 1.00 0.00 897 HIS A C 2
ATOM 1176 O O . HIS A 1 13 ? -1.381 -0.708 0.737 1.00 0.00 897 HIS A O 2
ATOM 1190 N N . ARG A 1 14 ? -0.069 -2.530 0.881 1.00 0.00 898 ARG A N 2
ATOM 1191 C CA . ARG A 1 14 ? 0.596 -2.090 2.102 1.00 0.00 898 ARG A CA 2
ATOM 1192 C C . ARG A 1 14 ? 1.050 -0.638 1.980 1.00 0.00 898 ARG A C 2
ATOM 1193 O O . ARG A 1 14 ? 1.161 -0.102 0.878 1.00 0.00 898 ARG A O 2
ATOM 1214 N N . PHE A 1 15 ? 1.309 -0.008 3.121 1.00 0.00 899 PHE A N 2
ATOM 1215 C CA . PHE A 1 15 ? 1.749 1.382 3.143 1.00 0.00 899 PHE A CA 2
ATOM 1216 C C . PHE A 1 15 ? 3.268 1.470 3.261 1.00 0.00 899 PHE A C 2
ATOM 1217 O O . PHE A 1 15 ? 3.904 0.716 3.997 1.00 0.00 899 PHE A O 2
ATOM 1234 N N . PRO A 1 16 ? 3.865 2.414 2.517 1.00 0.00 900 PRO A N 2
ATOM 1235 C CA . PRO A 1 16 ? 5.315 2.624 2.519 1.00 0.00 900 PRO A CA 2
ATOM 1236 C C . PRO A 1 16 ? 5.815 3.208 3.836 1.00 0.00 900 PRO A C 2
ATOM 1237 O O . PRO A 1 16 ? 5.825 4.425 4.024 1.00 0.00 900 PRO A O 2
ATOM 1248 N N . THR A 1 17 ? 6.229 2.332 4.747 1.00 0.00 901 THR A N 2
ATOM 1249 C CA . THR A 1 17 ? 6.728 2.761 6.048 1.00 0.00 901 THR A CA 2
ATOM 1250 C C . THR A 1 17 ? 7.450 4.100 5.945 1.00 0.00 901 THR A C 2
ATOM 1251 O O . THR A 1 17 ? 7.363 4.934 6.845 1.00 0.00 901 THR A O 2
ATOM 1262 N N . GLY A 1 18 ? 8.163 4.300 4.840 1.00 0.00 902 GLY A N 2
ATOM 1263 C CA . GLY A 1 18 ? 8.889 5.541 4.640 1.00 0.00 902 GLY A CA 2
ATOM 1264 C C . GLY A 1 18 ? 10.073 5.376 3.708 1.00 0.00 902 GLY A C 2
ATOM 1265 O O . GLY A 1 18 ? 10.639 6.360 3.233 1.00 0.00 902 GLY A O 2
ATOM 1269 N N . TYR A 1 19 ? 10.449 4.129 3.448 1.00 0.00 903 TYR A N 2
ATOM 1270 C CA . TYR A 1 19 ? 11.576 3.839 2.570 1.00 0.00 903 TYR A CA 2
ATOM 1271 C C . TYR A 1 19 ? 11.125 3.747 1.115 1.00 0.00 903 TYR A C 2
ATOM 1272 O O . TYR A 1 19 ? 10.177 3.031 0.791 1.00 0.00 903 TYR A O 2
ATOM 1290 N N . PHE A 1 20 ? 11.810 4.479 0.243 1.00 0.00 904 PHE A N 2
ATOM 1291 C CA . PHE A 1 20 ? 11.481 4.481 -1.178 1.00 0.00 904 PHE A CA 2
ATOM 1292 C C . PHE A 1 20 ? 12.392 3.532 -1.950 1.00 0.00 904 PHE A C 2
ATOM 1293 O O . PHE A 1 20 ? 13.040 3.927 -2.920 1.00 0.00 904 PHE A O 2
ATOM 1310 N N . SER A 1 21 ? 12.438 2.278 -1.511 1.00 0.00 905 SER A N 2
ATOM 1311 C CA . SER A 1 21 ? 13.274 1.273 -2.157 1.00 0.00 905 SER A CA 2
ATOM 1312 C C . SER A 1 21 ? 12.681 -0.122 -1.980 1.00 0.00 905 SER A C 2
ATOM 1313 O O . SER A 1 21 ? 12.003 -0.398 -0.990 1.00 0.00 905 SER A O 2
ATOM 1321 N N . ILE A 1 22 ? 12.941 -0.996 -2.946 1.00 0.00 906 ILE A N 2
ATOM 1322 C CA . ILE A 1 22 ? 12.435 -2.362 -2.897 1.00 0.00 906 ILE A CA 2
ATOM 1323 C C . ILE A 1 22 ? 13.355 -3.260 -2.077 1.00 0.00 906 ILE A C 2
ATOM 1324 O O . ILE A 1 22 ? 14.566 -3.042 -2.023 1.00 0.00 906 ILE A O 2
ATOM 1340 N N . CYS A 1 23 ? 12.773 -4.272 -1.443 1.00 0.00 907 CYS A N 2
ATOM 1341 C CA . CYS A 1 23 ? 13.540 -5.206 -0.627 1.00 0.00 907 CYS A CA 2
ATOM 1342 C C . CYS A 1 23 ? 14.437 -6.081 -1.498 1.00 0.00 907 CYS A C 2
ATOM 1343 O O . CYS A 1 23 ? 13.991 -6.641 -2.500 1.00 0.00 907 CYS A O 2
ATOM 1350 N N . ASP A 1 24 ? 15.702 -6.193 -1.110 1.00 0.00 908 ASP A N 2
ATOM 1351 C CA . ASP A 1 24 ? 16.662 -7.000 -1.854 1.00 0.00 908 ASP A CA 2
ATOM 1352 C C . ASP A 1 24 ? 16.331 -8.484 -1.736 1.00 0.00 908 ASP A C 2
ATOM 1353 O O . ASP A 1 24 ? 16.499 -9.246 -2.688 1.00 0.00 908 ASP A O 2
ATOM 1362 N N . ARG A 1 25 ? 15.860 -8.889 -0.561 1.00 0.00 909 ARG A N 2
ATOM 1363 C CA . ARG A 1 25 ? 15.507 -10.282 -0.317 1.00 0.00 909 ARG A CA 2
ATOM 1364 C C . ARG A 1 25 ? 14.302 -10.693 -1.158 1.00 0.00 909 ARG A C 2
ATOM 1365 O O . ARG A 1 25 ? 14.355 -11.675 -1.899 1.00 0.00 909 ARG A O 2
ATOM 1386 N N . TYR A 1 26 ? 13.217 -9.936 -1.036 1.00 0.00 910 TYR A N 2
ATOM 1387 C CA . TYR A 1 26 ? 11.997 -10.223 -1.782 1.00 0.00 910 TYR A CA 2
ATOM 1388 C C . TYR A 1 26 ? 12.271 -10.254 -3.283 1.00 0.00 910 TYR A C 2
ATOM 1389 O O . TYR A 1 26 ? 11.728 -11.088 -4.007 1.00 0.00 910 TYR A O 2
ATOM 1407 N N . MET A 1 27 ? 13.119 -9.339 -3.742 1.00 0.00 911 MET A N 2
ATOM 1408 C CA . MET A 1 27 ? 13.467 -9.262 -5.156 1.00 0.00 911 MET A CA 2
ATOM 1409 C C . MET A 1 27 ? 14.205 -10.519 -5.603 1.00 0.00 911 MET A C 2
ATOM 1410 O O . MET A 1 27 ? 13.932 -11.063 -6.672 1.00 0.00 911 MET A O 2
ATOM 1424 N N . ASN A 1 28 ? 15.142 -10.976 -4.778 1.00 0.00 912 ASN A N 2
ATOM 1425 C CA . ASN A 1 28 ? 15.920 -12.169 -5.090 1.00 0.00 912 ASN A CA 2
ATOM 1426 C C . ASN A 1 28 ? 15.012 -13.386 -5.242 1.00 0.00 912 ASN A C 2
ATOM 1427 O O . ASN A 1 28 ? 15.029 -14.062 -6.270 1.00 0.00 912 ASN A O 2
ATOM 1438 N N . GLY A 1 29 ? 14.220 -13.659 -4.210 1.00 0.00 913 GLY A N 2
ATOM 1439 C CA . GLY A 1 29 ? 13.316 -14.794 -4.248 1.00 0.00 913 GLY A CA 2
ATOM 1440 C C . GLY A 1 29 ? 12.360 -14.814 -3.072 1.00 0.00 913 GLY A C 2
ATOM 1441 O O . GLY A 1 29 ? 11.145 -14.909 -3.250 1.00 0.00 913 GLY A O 2
ATOM 1445 N N . THR A 1 30 ? 12.908 -14.726 -1.864 1.00 0.00 914 THR A N 2
ATOM 1446 C CA . THR A 1 30 ? 12.096 -14.737 -0.654 1.00 0.00 914 THR A CA 2
ATOM 1447 C C . THR A 1 30 ? 12.613 -13.727 0.365 1.00 0.00 914 THR A C 2
ATOM 1448 O O . THR A 1 30 ? 13.810 -13.442 0.419 1.00 0.00 914 THR A O 2
ATOM 1459 N N . CYS A 1 31 ? 11.705 -13.188 1.170 1.00 0.00 915 CYS A N 2
ATOM 1460 C CA . CYS A 1 31 ? 12.068 -12.210 2.188 1.00 0.00 915 CYS A CA 2
ATOM 1461 C C . CYS A 1 31 ? 11.666 -12.695 3.578 1.00 0.00 915 CYS A C 2
ATOM 1462 O O . CYS A 1 31 ? 10.630 -13.332 3.764 1.00 0.00 915 CYS A O 2
ATOM 1469 N N . PRO A 1 32 ? 12.506 -12.387 4.578 1.00 0.00 916 PRO A N 2
ATOM 1470 C CA . PRO A 1 32 ? 12.260 -12.781 5.968 1.00 0.00 916 PRO A CA 2
ATOM 1471 C C . PRO A 1 32 ? 11.090 -12.024 6.586 1.00 0.00 916 PRO A C 2
ATOM 1472 O O . PRO A 1 32 ? 10.261 -12.607 7.284 1.00 0.00 916 PRO A O 2
ATOM 1483 N N . GLU A 1 33 ? 11.029 -10.722 6.325 1.00 0.00 917 GLU A N 2
ATOM 1484 C CA . GLU A 1 33 ? 9.960 -9.886 6.858 1.00 0.00 917 GLU A CA 2
ATOM 1485 C C . GLU A 1 33 ? 8.603 -10.326 6.315 1.00 0.00 917 GLU A C 2
ATOM 1486 O O . GLU A 1 33 ? 7.793 -10.907 7.036 1.00 0.00 917 GLU A O 2
ATOM 1498 N N . GLY A 1 34 ? 8.363 -10.044 5.038 1.00 0.00 918 GLY A N 2
ATOM 1499 C CA . GLY A 1 34 ? 7.104 -10.417 4.420 1.00 0.00 918 GLY A CA 2
ATOM 1500 C C . GLY A 1 34 ? 6.203 -9.223 4.174 1.00 0.00 918 GLY A C 2
ATOM 1501 O O . GLY A 1 34 ? 6.446 -8.430 3.265 1.00 0.00 918 GLY A O 2
ATOM 1505 N N . ASN A 1 35 ? 5.158 -9.096 4.985 1.00 0.00 919 ASN A N 2
ATOM 1506 C CA . ASN A 1 35 ? 4.215 -7.991 4.849 1.00 0.00 919 ASN A CA 2
ATOM 1507 C C . ASN A 1 35 ? 4.557 -6.862 5.817 1.00 0.00 919 ASN A C 2
ATOM 1508 O O . ASN A 1 35 ? 4.309 -5.691 5.533 1.00 0.00 919 ASN A O 2
ATOM 1519 N N . SER A 1 36 ? 5.129 -7.224 6.961 1.00 0.00 920 SER A N 2
ATOM 1520 C CA . SER A 1 36 ? 5.503 -6.242 7.973 1.00 0.00 920 SER A CA 2
ATOM 1521 C C . SER A 1 36 ? 6.910 -5.711 7.720 1.00 0.00 920 SER A C 2
ATOM 1522 O O . SER A 1 36 ? 7.597 -5.275 8.645 1.00 0.00 920 SER A O 2
ATOM 1530 N N . CYS A 1 37 ? 7.334 -5.750 6.461 1.00 0.00 921 CYS A N 2
ATOM 1531 C CA . CYS A 1 37 ? 8.659 -5.274 6.085 1.00 0.00 921 CYS A CA 2
ATOM 1532 C C . CYS A 1 37 ? 8.687 -3.750 6.004 1.00 0.00 921 CYS A C 2
ATOM 1533 O O . CYS A 1 37 ? 7.649 -3.094 6.091 1.00 0.00 921 CYS A O 2
ATOM 1540 N N . LYS A 1 38 ? 9.882 -3.194 5.837 1.00 0.00 922 LYS A N 2
ATOM 1541 C CA . LYS A 1 38 ? 10.047 -1.748 5.743 1.00 0.00 922 LYS A CA 2
ATOM 1542 C C . LYS A 1 38 ? 10.511 -1.344 4.348 1.00 0.00 922 LYS A C 2
ATOM 1543 O O . LYS A 1 38 ? 11.000 -0.232 4.143 1.00 0.00 922 LYS A O 2
ATOM 1562 N N . PHE A 1 39 ? 10.354 -2.252 3.390 1.00 0.00 923 PHE A N 2
ATOM 1563 C CA . PHE A 1 39 ? 10.756 -1.989 2.013 1.00 0.00 923 PHE A CA 2
ATOM 1564 C C . PHE A 1 39 ? 9.668 -2.424 1.036 1.00 0.00 923 PHE A C 2
ATOM 1565 O O . PHE A 1 39 ? 8.774 -3.193 1.388 1.00 0.00 923 PHE A O 2
ATOM 1582 N N . ALA A 1 40 ? 9.751 -1.925 -0.193 1.00 0.00 924 ALA A N 2
ATOM 1583 C CA . ALA A 1 40 ? 8.775 -2.263 -1.222 1.00 0.00 924 ALA A CA 2
ATOM 1584 C C . ALA A 1 40 ? 8.955 -3.700 -1.699 1.00 0.00 924 ALA A C 2
ATOM 1585 O O . ALA A 1 40 ? 10.077 -4.151 -1.933 1.00 0.00 924 ALA A O 2
ATOM 1592 N N . HIS A 1 41 ? 7.844 -4.415 -1.840 1.00 0.00 925 HIS A N 2
ATOM 1593 C CA . HIS A 1 41 ? 7.879 -5.803 -2.288 1.00 0.00 925 HIS A CA 2
ATOM 1594 C C . HIS A 1 41 ? 7.211 -5.949 -3.652 1.00 0.00 925 HIS A C 2
ATOM 1595 O O . HIS A 1 41 ? 6.105 -6.478 -3.759 1.00 0.00 925 HIS A O 2
ATOM 1609 N N . GLY A 1 42 ? 7.891 -5.478 -4.693 1.00 0.00 926 GLY A N 2
ATOM 1610 C CA . GLY A 1 42 ? 7.348 -5.565 -6.036 1.00 0.00 926 GLY A CA 2
ATOM 1611 C C . GLY A 1 42 ? 7.230 -4.210 -6.703 1.00 0.00 926 GLY A C 2
ATOM 1612 O O . GLY A 1 42 ? 6.510 -3.335 -6.223 1.00 0.00 926 GLY A O 2
ATOM 1616 N N . ASN A 1 43 ? 7.940 -4.034 -7.813 1.00 0.00 927 ASN A N 2
ATOM 1617 C CA . ASN A 1 43 ? 7.913 -2.774 -8.546 1.00 0.00 927 ASN A CA 2
ATOM 1618 C C . ASN A 1 43 ? 6.535 -2.125 -8.463 1.00 0.00 927 ASN A C 2
ATOM 1619 O O . ASN A 1 43 ? 6.397 -0.996 -7.992 1.00 0.00 927 ASN A O 2
ATOM 1630 N N . ALA A 1 44 ? 5.518 -2.847 -8.921 1.00 0.00 928 ALA A N 2
ATOM 1631 C CA . ALA A 1 44 ? 4.151 -2.343 -8.896 1.00 0.00 928 ALA A CA 2
ATOM 1632 C C . ALA A 1 44 ? 3.805 -1.762 -7.529 1.00 0.00 928 ALA A C 2
ATOM 1633 O O . ALA A 1 44 ? 3.334 -0.630 -7.427 1.00 0.00 928 ALA A O 2
ATOM 1640 N N . GLU A 1 45 ? 4.041 -2.546 -6.481 1.00 0.00 929 GLU A N 2
ATOM 1641 C CA . GLU A 1 45 ? 3.753 -2.109 -5.121 1.00 0.00 929 GLU A CA 2
ATOM 1642 C C . GLU A 1 45 ? 4.420 -0.769 -4.827 1.00 0.00 929 GLU A C 2
ATOM 1643 O O . GLU A 1 45 ? 3.826 0.110 -4.200 1.00 0.00 929 GLU A O 2
ATOM 1655 N N . LEU A 1 46 ? 5.659 -0.619 -5.282 1.00 0.00 930 LEU A N 2
ATOM 1656 C CA . LEU A 1 46 ? 6.410 0.613 -5.068 1.00 0.00 930 LEU A CA 2
ATOM 1657 C C . LEU A 1 46 ? 5.704 1.800 -5.716 1.00 0.00 930 LEU A C 2
ATOM 1658 O O . LEU A 1 46 ? 5.417 2.800 -5.057 1.00 0.00 930 LEU A O 2
ATOM 1674 N N . HIS A 1 47 ? 5.424 1.681 -7.010 1.00 0.00 931 HIS A N 2
ATOM 1675 C CA . HIS A 1 47 ? 4.748 2.744 -7.747 1.00 0.00 931 HIS A CA 2
ATOM 1676 C C . HIS A 1 47 ? 3.662 3.390 -6.893 1.00 0.00 931 HIS A C 2
ATOM 1677 O O . HIS A 1 47 ? 3.647 4.607 -6.709 1.00 0.00 931 HIS A O 2
ATOM 1691 N N . GLU A 1 48 ? 2.754 2.568 -6.376 1.00 0.00 932 GLU A N 2
ATOM 1692 C CA . GLU A 1 48 ? 1.663 3.062 -5.543 1.00 0.00 932 GLU A CA 2
ATOM 1693 C C . GLU A 1 48 ? 2.200 3.696 -4.263 1.00 0.00 932 GLU A C 2
ATOM 1694 O O . GLU A 1 48 ? 1.736 4.755 -3.842 1.00 0.00 932 GLU A O 2
ATOM 1706 N N . TRP A 1 49 ? 3.179 3.041 -3.651 1.00 0.00 933 TRP A N 2
ATOM 1707 C CA . TRP A 1 49 ? 3.779 3.540 -2.419 1.00 0.00 933 TRP A CA 2
ATOM 1708 C C . TRP A 1 49 ? 4.202 4.997 -2.571 1.00 0.00 933 TRP A C 2
ATOM 1709 O O . TRP A 1 49 ? 3.898 5.832 -1.720 1.00 0.00 933 TRP A O 2
ATOM 1730 N N . GLU A 1 50 ? 4.904 5.295 -3.660 1.00 0.00 934 GLU A N 2
ATOM 1731 C CA . GLU A 1 50 ? 5.368 6.652 -3.921 1.00 0.00 934 GLU A CA 2
ATOM 1732 C C . GLU A 1 50 ? 4.239 7.660 -3.728 1.00 0.00 934 GLU A C 2
ATOM 1733 O O . GLU A 1 50 ? 4.419 8.693 -3.084 1.00 0.00 934 GLU A O 2
ATOM 1745 N N . GLU A 1 51 ? 3.076 7.352 -4.293 1.00 0.00 935 GLU A N 2
ATOM 1746 C CA . GLU A 1 51 ? 1.918 8.231 -4.184 1.00 0.00 935 GLU A CA 2
ATOM 1747 C C . GLU A 1 51 ? 1.345 8.205 -2.770 1.00 0.00 935 GLU A C 2
ATOM 1748 O O . GLU A 1 51 ? 0.982 9.243 -2.216 1.00 0.00 935 GLU A O 2
ATOM 1760 N N . ARG A 1 52 ? 1.266 7.010 -2.192 1.00 0.00 936 ARG A N 2
ATOM 1761 C CA . ARG A 1 52 ? 0.736 6.847 -0.844 1.00 0.00 936 ARG A CA 2
ATOM 1762 C C . ARG A 1 52 ? 1.448 7.776 0.136 1.00 0.00 936 ARG A C 2
ATOM 1763 O O . ARG A 1 52 ? 0.836 8.681 0.704 1.00 0.00 936 ARG A O 2
ATOM 1784 N N . ARG A 1 53 ? 2.742 7.544 0.329 1.00 0.00 937 ARG A N 2
ATOM 1785 C CA . ARG A 1 53 ? 3.536 8.359 1.241 1.00 0.00 937 ARG A CA 2
ATOM 1786 C C . ARG A 1 53 ? 3.410 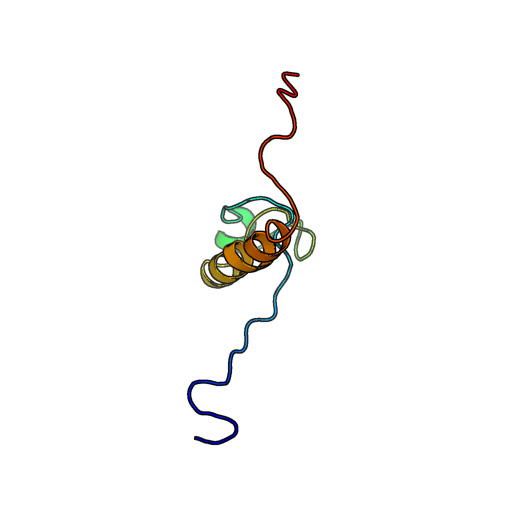9.840 0.898 1.00 0.00 937 ARG A C 2
ATOM 1787 O O . ARG A 1 53 ? 3.184 10.674 1.774 1.00 0.00 937 ARG A O 2
ATOM 1808 N N . ASP A 1 54 ? 3.559 10.159 -0.383 1.00 0.00 938 ASP A N 2
ATOM 1809 C CA . ASP A 1 54 ? 3.462 11.540 -0.843 1.00 0.00 938 ASP A CA 2
ATOM 1810 C C . ASP A 1 54 ? 2.201 12.206 -0.301 1.00 0.00 938 ASP A C 2
ATOM 1811 O O . ASP A 1 54 ? 2.225 13.369 0.099 1.00 0.00 938 ASP A O 2
ATOM 1820 N N . ALA A 1 55 ? 1.101 11.460 -0.291 1.00 0.00 939 ALA A N 2
ATOM 1821 C CA . ALA A 1 55 ? -0.168 11.977 0.203 1.00 0.00 939 ALA A CA 2
ATOM 1822 C C . ALA A 1 55 ? 0.002 12.641 1.565 1.00 0.00 939 ALA A C 2
ATOM 1823 O O . ALA A 1 55 ? -0.761 13.537 1.931 1.00 0.00 939 ALA A O 2
ATOM 1830 N N . LEU A 1 56 ? 1.007 12.198 2.313 1.00 0.00 940 LEU A N 2
ATOM 1831 C CA . LEU A 1 56 ? 1.277 12.749 3.636 1.00 0.00 940 LEU A CA 2
ATOM 1832 C C . LEU A 1 56 ? 1.826 14.169 3.532 1.00 0.00 940 LEU A C 2
ATOM 1833 O O . LEU A 1 56 ? 1.396 15.067 4.256 1.00 0.00 940 LEU A O 2
ATOM 1849 N N . LYS A 1 57 ? 2.778 14.365 2.626 1.00 0.00 941 LYS A N 2
ATOM 1850 C CA . LYS A 1 57 ? 3.384 15.676 2.424 1.00 0.00 941 LYS A CA 2
ATOM 1851 C C . LYS A 1 57 ? 2.366 16.666 1.869 1.00 0.00 941 LYS A C 2
ATOM 1852 O O . LYS A 1 57 ? 2.618 17.870 1.823 1.00 0.00 941 LYS A O 2
ATOM 1871 N N . MET A 1 58 ? 1.214 16.152 1.449 1.00 0.00 942 MET A N 2
ATOM 1872 C CA . MET A 1 58 ? 0.157 16.993 0.899 1.00 0.00 942 MET A CA 2
ATOM 1873 C C . MET A 1 58 ? 0.027 18.290 1.692 1.00 0.00 942 MET A C 2
ATOM 1874 O O . MET A 1 58 ? -0.307 19.337 1.138 1.00 0.00 942 MET A O 2
ATOM 1888 N N . LYS A 1 59 ? 0.292 18.213 2.992 1.00 0.00 943 LYS A N 2
ATOM 1889 C CA . LYS A 1 59 ? 0.206 19.380 3.861 1.00 0.00 943 LYS A CA 2
ATOM 1890 C C . LYS A 1 59 ? 1.522 19.610 4.596 1.00 0.00 943 LYS A C 2
ATOM 1891 O O . LYS A 1 59 ? 1.845 20.737 4.976 1.00 0.00 943 LYS A O 2
ATOM 1910 N N . LEU A 1 60 ? 2.281 18.537 4.792 1.00 0.00 944 LEU A N 2
ATOM 1911 C CA . LEU A 1 60 ? 3.564 18.622 5.480 1.00 0.00 944 LEU A CA 2
ATOM 1912 C C . LEU A 1 60 ? 4.701 18.837 4.487 1.00 0.00 944 LEU A C 2
ATOM 1913 O O . LEU A 1 60 ? 5.196 17.887 3.880 1.00 0.00 944 LEU A O 2
ATOM 1929 N N . ASN A 1 61 ? 5.113 20.090 4.327 1.00 0.00 945 ASN A N 2
ATOM 1930 C CA . ASN A 1 61 ? 6.194 20.429 3.409 1.00 0.00 945 ASN A CA 2
ATOM 1931 C C . ASN A 1 61 ? 7.553 20.160 4.046 1.00 0.00 945 ASN A C 2
ATOM 1932 O O . ASN A 1 61 ? 8.466 20.982 3.959 1.00 0.00 945 ASN A O 2
ATOM 1943 N N . LYS A 1 62 ? 7.682 19.002 4.685 1.00 0.00 946 LYS A N 2
ATOM 1944 C CA . LYS A 1 62 ? 8.930 18.621 5.336 1.00 0.00 946 LYS A CA 2
ATOM 1945 C C . LYS A 1 62 ? 9.558 19.815 6.048 1.00 0.00 946 LYS A C 2
ATOM 1946 O O . LYS A 1 62 ? 10.767 20.032 5.968 1.00 0.00 946 LYS A O 2
ATOM 1965 N N . ALA A 1 63 ? 8.730 20.584 6.747 1.00 0.00 947 ALA A N 2
ATOM 1966 C CA . ALA A 1 63 ? 9.206 21.753 7.477 1.00 0.00 947 ALA A CA 2
ATOM 1967 C C . ALA A 1 63 ? 10.166 22.577 6.627 1.00 0.00 947 ALA A C 2
ATOM 1968 O O . ALA A 1 63 ? 11.198 23.042 7.112 1.00 0.00 947 ALA A O 2
ATOM 1975 N N . SER A 1 64 ? 9.821 22.755 5.356 1.00 0.00 948 SER A N 2
ATOM 1976 C CA . SER A 1 64 ? 10.656 23.520 4.437 1.00 0.00 948 SER A CA 2
ATOM 1977 C C . SER A 1 64 ? 11.339 24.677 5.159 1.00 0.00 948 SER A C 2
ATOM 1978 O O . SER A 1 64 ? 12.503 24.984 4.901 1.00 0.00 948 SER A O 2
ATOM 1986 N N . GLY A 1 65 ? 10.607 25.316 6.066 1.00 0.00 949 GLY A N 2
ATOM 1987 C CA . GLY A 1 65 ? 11.158 26.432 6.812 1.00 0.00 949 GLY A CA 2
ATOM 1988 C C . GLY A 1 65 ? 12.483 26.095 7.466 1.00 0.00 949 GLY A C 2
ATOM 1989 O O . GLY A 1 65 ? 13.535 26.103 6.826 1.00 0.00 949 GLY A O 2
ATOM 1993 N N . PRO A 1 66 ? 12.443 25.790 8.771 1.00 0.00 950 PRO A N 2
ATOM 1994 C CA . PRO A 1 66 ? 13.642 25.444 9.541 1.00 0.00 950 PRO A CA 2
ATOM 1995 C C . PRO A 1 66 ? 14.215 24.088 9.142 1.00 0.00 950 PRO A C 2
ATOM 1996 O O . PRO A 1 66 ? 15.371 23.782 9.434 1.00 0.00 950 PRO A O 2
ATOM 2007 N N . SER A 1 67 ? 13.399 23.280 8.473 1.00 0.00 951 SER A N 2
ATOM 2008 C CA . SER A 1 67 ? 13.825 21.955 8.037 1.00 0.00 951 SER A CA 2
ATOM 2009 C C . SER A 1 67 ? 14.747 21.313 9.069 1.00 0.00 951 SER A C 2
ATOM 2010 O O . SER A 1 67 ? 15.741 20.678 8.719 1.00 0.00 951 SER A O 2
ATOM 2018 N N . SER A 1 68 ? 14.409 21.485 10.343 1.00 0.00 952 SER A N 2
ATOM 2019 C CA . SER A 1 68 ? 15.208 20.927 11.428 1.00 0.00 952 SER A CA 2
ATOM 2020 C C . SER A 1 68 ? 15.807 19.583 11.025 1.00 0.00 952 SER A C 2
ATOM 2021 O O . SER A 1 68 ? 15.102 18.695 10.547 1.00 0.00 952 SER A O 2
ATOM 2029 N N . GLY A 1 69 ? 17.114 19.440 11.224 1.00 0.00 953 GLY A N 2
ATOM 2030 C CA . GLY A 1 69 ? 17.786 18.202 10.876 1.00 0.00 953 GLY A CA 2
ATOM 2031 C C . GLY A 1 69 ? 17.736 17.182 11.996 1.00 0.00 953 GLY A C 2
ATOM 2032 O O . GLY A 1 69 ? 17.055 17.418 12.992 1.00 0.00 953 GLY A O 2
ATOM 2037 N N . GLY A 1 1 ? -20.180 -11.581 -22.669 1.00 0.00 885 GLY A N 3
ATOM 2038 C CA . GLY A 1 1 ? -18.825 -11.074 -22.789 1.00 0.00 885 GLY A CA 3
ATOM 2039 C C . GLY A 1 1 ? -18.784 -9.643 -23.286 1.00 0.00 885 GLY A C 3
ATOM 2040 O O . GLY A 1 1 ? -18.623 -9.399 -24.482 1.00 0.00 885 GLY A O 3
ATOM 2044 N N . SER A 1 2 ? -18.931 -8.694 -22.367 1.00 0.00 886 SER A N 3
ATOM 2045 C CA . SER A 1 2 ? -18.916 -7.279 -22.720 1.00 0.00 886 SER A CA 3
ATOM 2046 C C . SER A 1 2 ? -17.886 -6.523 -21.886 1.00 0.00 886 SER A C 3
ATOM 2047 O O . SER A 1 2 ? -17.288 -7.078 -20.965 1.00 0.00 886 SER A O 3
ATOM 2055 N N . SER A 1 3 ? -17.686 -5.251 -22.216 1.00 0.00 887 SER A N 3
ATOM 2056 C CA . SER A 1 3 ? -16.726 -4.418 -21.501 1.00 0.00 887 SER A CA 3
ATOM 2057 C C . SER A 1 3 ? -17.140 -2.950 -21.547 1.00 0.00 887 SER A C 3
ATOM 2058 O O . SER A 1 3 ? -17.280 -2.367 -22.621 1.00 0.00 887 SER A O 3
ATOM 2066 N N . GLY A 1 4 ? -17.335 -2.359 -20.372 1.00 0.00 888 GLY A N 3
ATOM 2067 C CA . GLY A 1 4 ? -17.732 -0.965 -20.299 1.00 0.00 888 GLY A CA 3
ATOM 2068 C C . GLY A 1 4 ? -17.363 -0.326 -18.975 1.00 0.00 888 GLY A C 3
ATOM 2069 O O . GLY A 1 4 ? -18.208 0.276 -18.312 1.00 0.00 888 GLY A O 3
ATOM 2073 N N . SER A 1 5 ? -16.099 -0.456 -18.588 1.00 0.00 889 SER A N 3
ATOM 2074 C CA . SER A 1 5 ? -15.621 0.109 -17.331 1.00 0.00 889 SER A CA 3
ATOM 2075 C C . SER A 1 5 ? -14.690 1.290 -17.586 1.00 0.00 889 SER A C 3
ATOM 2076 O O . SER A 1 5 ? -14.179 1.464 -18.692 1.00 0.00 889 SER A O 3
ATOM 2084 N N . SER A 1 6 ? -14.475 2.099 -16.554 1.00 0.00 890 SER A N 3
ATOM 2085 C CA . SER A 1 6 ? -13.609 3.267 -16.665 1.00 0.00 890 SER A CA 3
ATOM 2086 C C . SER A 1 6 ? -12.418 3.152 -15.719 1.00 0.00 890 SER A C 3
ATOM 2087 O O . SER A 1 6 ? -11.877 4.157 -15.259 1.00 0.00 890 SER A O 3
ATOM 2095 N N . GLY A 1 7 ? -12.015 1.918 -15.432 1.00 0.00 891 GLY A N 3
ATOM 2096 C CA . GLY A 1 7 ? -10.890 1.692 -14.543 1.00 0.00 891 GLY A CA 3
ATOM 2097 C C . GLY A 1 7 ? -11.280 1.789 -13.081 1.00 0.00 891 GLY A C 3
ATOM 2098 O O . GLY A 1 7 ? -11.704 2.845 -12.614 1.00 0.00 891 GLY A O 3
ATOM 2102 N N . GLN A 1 8 ? -11.136 0.683 -12.358 1.00 0.00 892 GLN A N 3
ATOM 2103 C CA . GLN A 1 8 ? -11.478 0.648 -10.941 1.00 0.00 892 GLN A CA 3
ATOM 2104 C C . GLN A 1 8 ? -10.317 1.148 -10.088 1.00 0.00 892 GLN A C 3
ATOM 2105 O O . GLN A 1 8 ? -10.521 1.690 -9.001 1.00 0.00 892 GLN A O 3
ATOM 2119 N N . TYR A 1 9 ? -9.100 0.961 -10.586 1.00 0.00 893 TYR A N 3
ATOM 2120 C CA . TYR A 1 9 ? -7.906 1.390 -9.868 1.00 0.00 893 TYR A CA 3
ATOM 2121 C C . TYR A 1 9 ? -8.026 1.083 -8.378 1.00 0.00 893 TYR A C 3
ATOM 2122 O O . TYR A 1 9 ? -7.850 1.963 -7.535 1.00 0.00 893 TYR A O 3
ATOM 2140 N N . CYS A 1 10 ? -8.328 -0.172 -8.062 1.00 0.00 894 CYS A N 3
ATOM 2141 C CA . CYS A 1 10 ? -8.472 -0.598 -6.675 1.00 0.00 894 CYS A CA 3
ATOM 2142 C C . CYS A 1 10 ? -7.109 -0.884 -6.050 1.00 0.00 894 CYS A C 3
ATOM 2143 O O . CYS A 1 10 ? -6.937 -1.876 -5.341 1.00 0.00 894 CYS A O 3
ATOM 2150 N N . TRP A 1 11 ? -6.147 -0.009 -6.317 1.00 0.00 895 TRP A N 3
ATOM 2151 C CA . TRP A 1 11 ? -4.800 -0.167 -5.780 1.00 0.00 895 TRP A CA 3
ATOM 2152 C C . TRP A 1 11 ? -4.840 -0.444 -4.281 1.00 0.00 895 TRP A C 3
ATOM 2153 O O . TRP A 1 11 ? -5.011 0.472 -3.477 1.00 0.00 895 TRP A O 3
ATOM 2174 N N . GLN A 1 12 ? -4.681 -1.711 -3.913 1.00 0.00 896 GLN A N 3
ATOM 2175 C CA . GLN A 1 12 ? -4.701 -2.106 -2.510 1.00 0.00 896 GLN A CA 3
ATOM 2176 C C . GLN A 1 12 ? -3.410 -2.824 -2.129 1.00 0.00 896 GLN A C 3
ATOM 2177 O O . GLN A 1 12 ? -3.130 -3.921 -2.614 1.00 0.00 896 GLN A O 3
ATOM 2191 N N . HIS A 1 13 ? -2.625 -2.197 -1.258 1.00 0.00 897 HIS A N 3
ATOM 2192 C CA . HIS A 1 13 ? -1.363 -2.776 -0.811 1.00 0.00 897 HIS A CA 3
ATOM 2193 C C . HIS A 1 13 ? -0.929 -2.172 0.521 1.00 0.00 897 HIS A C 3
ATOM 2194 O O . HIS A 1 13 ? -1.616 -1.315 1.078 1.00 0.00 897 HIS A O 3
ATOM 2208 N N . ARG A 1 14 ? 0.213 -2.626 1.027 1.00 0.00 898 ARG A N 3
ATOM 2209 C CA . ARG A 1 14 ? 0.737 -2.131 2.294 1.00 0.00 898 ARG A CA 3
ATOM 2210 C C . ARG A 1 14 ? 1.195 -0.682 2.165 1.00 0.00 898 ARG A C 3
ATOM 2211 O O . ARG A 1 14 ? 1.269 -0.139 1.063 1.00 0.00 898 ARG A O 3
ATOM 2232 N N . PHE A 1 15 ? 1.501 -0.060 3.299 1.00 0.00 899 PHE A N 3
ATOM 2233 C CA . PHE A 1 15 ? 1.950 1.327 3.313 1.00 0.00 899 PHE A CA 3
ATOM 2234 C C . PHE A 1 15 ? 3.470 1.405 3.430 1.00 0.00 899 PHE A C 3
ATOM 2235 O O . PHE A 1 15 ? 4.101 0.650 4.169 1.00 0.00 899 PHE A O 3
ATOM 2252 N N . PRO A 1 16 ? 4.072 2.342 2.681 1.00 0.00 900 PRO A N 3
ATOM 2253 C CA . PRO A 1 16 ? 5.524 2.542 2.682 1.00 0.00 900 PRO A CA 3
ATOM 2254 C C . PRO A 1 16 ? 6.028 3.128 3.997 1.00 0.00 900 PRO A C 3
ATOM 2255 O O . PRO A 1 16 ? 5.949 4.337 4.221 1.00 0.00 900 PRO A O 3
ATOM 2266 N N . THR A 1 17 ? 6.547 2.265 4.864 1.00 0.00 901 THR A N 3
ATOM 2267 C CA . THR A 1 17 ? 7.063 2.698 6.157 1.00 0.00 901 THR A CA 3
ATOM 2268 C C . THR A 1 17 ? 7.764 4.047 6.046 1.00 0.00 901 THR A C 3
ATOM 2269 O O . THR A 1 17 ? 7.812 4.813 7.007 1.00 0.00 901 THR A O 3
ATOM 2280 N N . GLY A 1 18 ? 8.306 4.332 4.865 1.00 0.00 902 GLY A N 3
ATOM 2281 C CA . GLY A 1 18 ? 8.996 5.590 4.650 1.00 0.00 902 GLY A CA 3
ATOM 2282 C C . GLY A 1 18 ? 10.171 5.452 3.702 1.00 0.00 902 GLY A C 3
ATOM 2283 O O . GLY A 1 18 ? 10.798 6.444 3.331 1.00 0.00 902 GLY A O 3
ATOM 2287 N N . TYR A 1 19 ? 10.471 4.219 3.311 1.00 0.00 903 TYR A N 3
ATOM 2288 C CA . TYR A 1 19 ? 11.581 3.954 2.403 1.00 0.00 903 TYR A CA 3
ATOM 2289 C C . TYR A 1 19 ? 11.099 3.887 0.958 1.00 0.00 903 TYR A C 3
ATOM 2290 O O . TYR A 1 19 ? 10.070 3.278 0.661 1.00 0.00 903 TYR A O 3
ATOM 2308 N N . PHE A 1 20 ? 11.851 4.516 0.060 1.00 0.00 904 PHE A N 3
ATOM 2309 C CA . PHE A 1 20 ? 11.502 4.529 -1.355 1.00 0.00 904 PHE A CA 3
ATOM 2310 C C . PHE A 1 20 ? 12.436 3.625 -2.154 1.00 0.00 904 PHE A C 3
ATOM 2311 O O . PHE A 1 20 ? 13.063 4.061 -3.120 1.00 0.00 904 PHE A O 3
ATOM 2328 N N . SER A 1 21 ? 12.523 2.364 -1.744 1.00 0.00 905 SER A N 3
ATOM 2329 C CA . SER A 1 21 ? 13.384 1.399 -2.418 1.00 0.00 905 SER A CA 3
ATOM 2330 C C . SER A 1 21 ? 12.802 -0.008 -2.321 1.00 0.00 905 SER A C 3
ATOM 2331 O O . SER A 1 21 ? 11.963 -0.287 -1.464 1.00 0.00 905 SER A O 3
ATOM 2339 N N . ILE A 1 22 ? 13.254 -0.891 -3.206 1.00 0.00 906 ILE A N 3
ATOM 2340 C CA . ILE A 1 22 ? 12.780 -2.269 -3.220 1.00 0.00 906 ILE A CA 3
ATOM 2341 C C . ILE A 1 22 ? 13.589 -3.138 -2.263 1.00 0.00 906 ILE A C 3
ATOM 2342 O O . ILE A 1 22 ? 14.743 -2.835 -1.956 1.00 0.00 906 ILE A O 3
ATOM 2358 N N . CYS A 1 23 ? 12.978 -4.222 -1.796 1.00 0.00 907 CYS A N 3
ATOM 2359 C CA . CYS A 1 23 ? 13.641 -5.137 -0.875 1.00 0.00 907 CYS A CA 3
ATOM 2360 C C . CYS A 1 23 ? 14.432 -6.197 -1.637 1.00 0.00 907 CYS A C 3
ATOM 2361 O O . CYS A 1 23 ? 13.922 -6.813 -2.573 1.00 0.00 907 CYS A O 3
ATOM 2368 N N . ASP A 1 24 ? 15.679 -6.402 -1.230 1.00 0.00 908 ASP A N 3
ATOM 2369 C CA . ASP A 1 24 ? 16.541 -7.388 -1.872 1.00 0.00 908 ASP A CA 3
ATOM 2370 C C . ASP A 1 24 ? 16.121 -8.805 -1.495 1.00 0.00 908 ASP A C 3
ATOM 2371 O O . ASP A 1 24 ? 16.309 -9.745 -2.267 1.00 0.00 908 ASP A O 3
ATOM 2380 N N . ARG A 1 25 ? 15.551 -8.951 -0.303 1.00 0.00 909 ARG A N 3
ATOM 2381 C CA . ARG A 1 25 ? 15.106 -10.253 0.177 1.00 0.00 909 ARG A CA 3
ATOM 2382 C C . ARG A 1 25 ? 13.878 -10.727 -0.595 1.00 0.00 909 ARG A C 3
ATOM 2383 O O . ARG A 1 25 ? 13.739 -11.914 -0.892 1.00 0.00 909 ARG A O 3
ATOM 2404 N N . TYR A 1 26 ? 12.991 -9.792 -0.916 1.00 0.00 910 TYR A N 3
ATOM 2405 C CA . TYR A 1 26 ? 11.773 -10.115 -1.651 1.00 0.00 910 TYR A CA 3
ATOM 2406 C C . TYR A 1 26 ? 12.067 -10.300 -3.137 1.00 0.00 910 TYR A C 3
ATOM 2407 O O . TYR A 1 26 ? 11.595 -11.251 -3.759 1.00 0.00 910 TYR A O 3
ATOM 2425 N N . MET A 1 27 ? 12.849 -9.384 -3.698 1.00 0.00 911 MET A N 3
ATOM 2426 C CA . MET A 1 27 ? 13.208 -9.447 -5.110 1.00 0.00 911 MET A CA 3
ATOM 2427 C C . MET A 1 27 ? 13.976 -10.728 -5.419 1.00 0.00 911 MET A C 3
ATOM 2428 O O . MET A 1 27 ? 13.709 -11.397 -6.417 1.00 0.00 911 MET A O 3
ATOM 2442 N N . ASN A 1 28 ? 14.931 -11.063 -4.558 1.00 0.00 912 ASN A N 3
ATOM 2443 C CA . ASN A 1 28 ? 15.738 -12.263 -4.740 1.00 0.00 912 ASN A CA 3
ATOM 2444 C C . ASN A 1 28 ? 14.852 -13.494 -4.910 1.00 0.00 912 ASN A C 3
ATOM 2445 O O . ASN A 1 28 ? 15.108 -14.343 -5.762 1.00 0.00 912 ASN A O 3
ATOM 2456 N N . GLY A 1 29 ? 13.808 -13.583 -4.091 1.00 0.00 913 GLY A N 3
ATOM 2457 C CA . GLY A 1 29 ? 12.900 -14.712 -4.166 1.00 0.00 913 GLY A CA 3
ATOM 2458 C C . GLY A 1 29 ? 11.999 -14.813 -2.952 1.00 0.00 913 GLY A C 3
ATOM 2459 O O . GLY A 1 29 ? 10.774 -14.823 -3.077 1.00 0.00 913 GLY A O 3
ATOM 2463 N N . THR A 1 30 ? 12.605 -14.891 -1.771 1.00 0.00 914 THR A N 3
ATOM 2464 C CA . THR A 1 30 ? 11.849 -14.995 -0.529 1.00 0.00 914 THR A CA 3
ATOM 2465 C C . THR A 1 30 ? 12.416 -14.066 0.538 1.00 0.00 914 THR A C 3
ATOM 2466 O O . THR A 1 30 ? 13.616 -14.081 0.816 1.00 0.00 914 THR A O 3
ATOM 2477 N N . CYS A 1 31 ? 11.546 -13.259 1.136 1.00 0.00 915 CYS A N 3
ATOM 2478 C CA . CYS A 1 31 ? 11.959 -12.322 2.174 1.00 0.00 915 CYS A CA 3
ATOM 2479 C C . CYS A 1 31 ? 11.380 -12.722 3.528 1.00 0.00 915 CYS A C 3
ATOM 2480 O O . CYS A 1 31 ? 10.240 -13.174 3.635 1.00 0.00 915 CYS A O 3
ATOM 2487 N N . PRO A 1 32 ? 12.184 -12.551 4.589 1.00 0.00 916 PRO A N 3
ATOM 2488 C CA . PRO A 1 32 ? 11.773 -12.887 5.955 1.00 0.00 916 PRO A CA 3
ATOM 2489 C C . PRO A 1 32 ? 10.705 -11.939 6.489 1.00 0.00 916 PRO A C 3
ATOM 2490 O O . PRO A 1 32 ? 9.691 -12.375 7.032 1.00 0.00 916 PRO A O 3
ATOM 2501 N N . GLU A 1 33 ? 10.941 -10.640 6.330 1.00 0.00 917 GLU A N 3
ATOM 2502 C CA . GLU A 1 33 ? 9.998 -9.630 6.797 1.00 0.00 917 GLU A CA 3
ATOM 2503 C C . GLU A 1 33 ? 8.582 -9.949 6.325 1.00 0.00 917 GLU A C 3
ATOM 2504 O O . GLU A 1 33 ? 7.677 -10.152 7.133 1.00 0.00 917 GLU A O 3
ATOM 2516 N N . GLY A 1 34 ? 8.398 -9.990 5.009 1.00 0.00 918 GLY A N 3
ATOM 2517 C CA . GLY A 1 34 ? 7.091 -10.283 4.451 1.00 0.00 918 GLY A CA 3
ATOM 2518 C C . GLY A 1 34 ? 6.327 -9.029 4.073 1.00 0.00 918 GLY A C 3
ATOM 2519 O O . GLY A 1 34 ? 6.798 -8.226 3.269 1.00 0.00 918 GLY A O 3
ATOM 2523 N N . ASN A 1 35 ? 5.143 -8.861 4.654 1.00 0.00 919 ASN A N 3
ATOM 2524 C CA . ASN A 1 35 ? 4.311 -7.697 4.372 1.00 0.00 919 ASN A CA 3
ATOM 2525 C C . ASN A 1 35 ? 4.693 -6.525 5.272 1.00 0.00 919 ASN A C 3
ATOM 2526 O O . ASN A 1 35 ? 4.580 -5.365 4.878 1.00 0.00 919 ASN A O 3
ATOM 2537 N N . SER A 1 36 ? 5.145 -6.838 6.482 1.00 0.00 920 SER A N 3
ATOM 2538 C CA . SER A 1 36 ? 5.541 -5.812 7.439 1.00 0.00 920 SER A CA 3
ATOM 2539 C C . SER A 1 36 ? 6.991 -5.392 7.217 1.00 0.00 920 SER A C 3
ATOM 2540 O O . SER A 1 36 ? 7.676 -4.970 8.149 1.00 0.00 920 SER A O 3
ATOM 2548 N N . CYS A 1 37 ? 7.452 -5.511 5.977 1.00 0.00 921 CYS A N 3
ATOM 2549 C CA . CYS A 1 37 ? 8.820 -5.145 5.630 1.00 0.00 921 CYS A CA 3
ATOM 2550 C C . CYS A 1 37 ? 8.943 -3.639 5.420 1.00 0.00 921 CYS A C 3
ATOM 2551 O O . CYS A 1 37 ? 7.985 -2.975 5.022 1.00 0.00 921 CYS A O 3
ATOM 2558 N N . LYS A 1 38 ? 10.130 -3.105 5.689 1.00 0.00 922 LYS A N 3
ATOM 2559 C CA . LYS A 1 38 ? 10.381 -1.678 5.529 1.00 0.00 922 LYS A CA 3
ATOM 2560 C C . LYS A 1 38 ? 10.645 -1.333 4.067 1.00 0.00 922 LYS A C 3
ATOM 2561 O O . LYS A 1 38 ? 10.413 -0.204 3.633 1.00 0.00 922 LYS A O 3
ATOM 2580 N N . PHE A 1 39 ? 11.131 -2.312 3.311 1.00 0.00 923 PHE A N 3
ATOM 2581 C CA . PHE A 1 39 ? 11.426 -2.112 1.897 1.00 0.00 923 PHE A CA 3
ATOM 2582 C C . PHE A 1 39 ? 10.208 -2.436 1.036 1.00 0.00 923 PHE A C 3
ATOM 2583 O O . PHE A 1 39 ? 9.256 -3.062 1.500 1.00 0.00 923 PHE A O 3
ATOM 2600 N N . ALA A 1 40 ? 10.247 -2.003 -0.220 1.00 0.00 924 ALA A N 3
ATOM 2601 C CA . ALA A 1 40 ? 9.148 -2.247 -1.146 1.00 0.00 924 ALA A CA 3
ATOM 2602 C C . ALA A 1 40 ? 9.209 -3.664 -1.708 1.00 0.00 924 ALA A C 3
ATOM 2603 O O . ALA A 1 40 ? 10.289 -4.190 -1.979 1.00 0.00 924 ALA A O 3
ATOM 2610 N N . HIS A 1 41 ? 8.042 -4.278 -1.880 1.00 0.00 925 HIS A N 3
ATOM 2611 C CA . HIS A 1 41 ? 7.962 -5.634 -2.409 1.00 0.00 925 HIS A CA 3
ATOM 2612 C C . HIS A 1 41 ? 7.322 -5.640 -3.794 1.00 0.00 925 HIS A C 3
ATOM 2613 O O . HIS A 1 41 ? 6.098 -5.626 -3.922 1.00 0.00 925 HIS A O 3
ATOM 2627 N N . GLY A 1 42 ? 8.157 -5.662 -4.828 1.00 0.00 926 GLY A N 3
ATOM 2628 C CA . GLY A 1 42 ? 7.654 -5.668 -6.189 1.00 0.00 926 GLY A CA 3
ATOM 2629 C C . GLY A 1 42 ? 7.588 -4.278 -6.789 1.00 0.00 926 GLY A C 3
ATOM 2630 O O . GLY A 1 42 ? 7.015 -3.365 -6.197 1.00 0.00 926 GLY A O 3
ATOM 2634 N N . ASN A 1 43 ? 8.179 -4.116 -7.969 1.00 0.00 927 ASN A N 3
ATOM 2635 C CA . ASN A 1 43 ? 8.187 -2.826 -8.649 1.00 0.00 927 ASN A CA 3
ATOM 2636 C C . ASN A 1 43 ? 6.805 -2.182 -8.609 1.00 0.00 927 ASN A C 3
ATOM 2637 O O . ASN A 1 43 ? 6.666 -1.009 -8.263 1.00 0.00 927 ASN A O 3
ATOM 2648 N N . ALA A 1 44 ? 5.786 -2.957 -8.965 1.00 0.00 928 ALA A N 3
ATOM 2649 C CA . ALA A 1 44 ? 4.415 -2.463 -8.967 1.00 0.00 928 ALA A CA 3
ATOM 2650 C C . ALA A 1 44 ? 4.034 -1.893 -7.605 1.00 0.00 928 ALA A C 3
ATOM 2651 O O . ALA A 1 44 ? 3.516 -0.781 -7.511 1.00 0.00 928 ALA A O 3
ATOM 2658 N N . GLU A 1 45 ? 4.295 -2.662 -6.553 1.00 0.00 929 GLU A N 3
ATOM 2659 C CA . GLU A 1 45 ? 3.978 -2.232 -5.196 1.00 0.00 929 GLU A CA 3
ATOM 2660 C C . GLU A 1 45 ? 4.592 -0.867 -4.900 1.00 0.00 929 GLU A C 3
ATOM 2661 O O . GLU A 1 45 ? 3.933 0.017 -4.350 1.00 0.00 929 GLU A O 3
ATOM 2673 N N . LEU A 1 46 ? 5.857 -0.701 -5.269 1.00 0.00 930 LEU A N 3
ATOM 2674 C CA . LEU A 1 46 ? 6.562 0.556 -5.044 1.00 0.00 930 LEU A CA 3
ATOM 2675 C C . LEU A 1 46 ? 5.785 1.729 -5.634 1.00 0.00 930 LEU A C 3
ATOM 2676 O O . LEU A 1 46 ? 5.515 2.716 -4.949 1.00 0.00 930 LEU A O 3
ATOM 2692 N N . HIS A 1 47 ? 5.428 1.613 -6.909 1.00 0.00 931 HIS A N 3
ATOM 2693 C CA . HIS A 1 47 ? 4.679 2.663 -7.592 1.00 0.00 931 HIS A CA 3
ATOM 2694 C C . HIS A 1 47 ? 3.633 3.274 -6.665 1.00 0.00 931 HIS A C 3
ATOM 2695 O O . HIS A 1 47 ? 3.617 4.485 -6.446 1.00 0.00 931 HIS A O 3
ATOM 2709 N N . GLU A 1 48 ? 2.761 2.429 -6.125 1.00 0.00 932 GLU A N 3
ATOM 2710 C CA . GLU A 1 48 ? 1.711 2.887 -5.223 1.00 0.00 932 GLU A CA 3
ATOM 2711 C C . GLU A 1 48 ? 2.308 3.544 -3.982 1.00 0.00 932 GLU A C 3
ATOM 2712 O O . GLU A 1 48 ? 1.887 4.628 -3.577 1.00 0.00 932 GLU A O 3
ATOM 2724 N N . TRP A 1 49 ? 3.289 2.879 -3.383 1.00 0.00 933 TRP A N 3
ATOM 2725 C CA . TRP A 1 49 ? 3.944 3.397 -2.187 1.00 0.00 933 TRP A CA 3
ATOM 2726 C C . TRP A 1 49 ? 4.362 4.850 -2.381 1.00 0.00 933 TRP A C 3
ATOM 2727 O O . TRP A 1 49 ? 4.134 5.691 -1.512 1.00 0.00 933 TRP A O 3
ATOM 2748 N N . GLU A 1 50 ? 4.973 5.138 -3.526 1.00 0.00 934 GLU A N 3
ATOM 2749 C CA . GLU A 1 50 ? 5.423 6.491 -3.832 1.00 0.00 934 GLU A CA 3
ATOM 2750 C C . GLU A 1 50 ? 4.299 7.500 -3.613 1.00 0.00 934 GLU A C 3
ATOM 2751 O O . GLU A 1 50 ? 4.532 8.609 -3.134 1.00 0.00 934 GLU A O 3
ATOM 2763 N N . GLU A 1 51 ? 3.080 7.106 -3.970 1.00 0.00 935 GLU A N 3
ATOM 2764 C CA . GLU A 1 51 ? 1.921 7.977 -3.814 1.00 0.00 935 GLU A CA 3
ATOM 2765 C C . GLU A 1 51 ? 1.465 8.020 -2.358 1.00 0.00 935 GLU A C 3
ATOM 2766 O O . GLU A 1 51 ? 1.327 9.093 -1.771 1.00 0.00 935 GLU A O 3
ATOM 2778 N N . ARG A 1 52 ? 1.231 6.845 -1.783 1.00 0.00 936 ARG A N 3
ATOM 2779 C CA . ARG A 1 52 ? 0.788 6.747 -0.397 1.00 0.00 936 ARG A CA 3
ATOM 2780 C C . ARG A 1 52 ? 1.485 7.791 0.471 1.00 0.00 936 ARG A C 3
ATOM 2781 O O . ARG A 1 52 ? 0.857 8.740 0.941 1.00 0.00 936 ARG A O 3
ATOM 2802 N N . ARG A 1 53 ? 2.784 7.608 0.679 1.00 0.00 937 ARG A N 3
ATOM 2803 C CA . ARG A 1 53 ? 3.565 8.533 1.492 1.00 0.00 937 ARG A CA 3
ATOM 2804 C C . ARG A 1 53 ? 3.390 9.968 1.004 1.00 0.00 937 ARG A C 3
ATOM 2805 O O . ARG A 1 53 ? 3.072 10.865 1.784 1.00 0.00 937 ARG A O 3
ATOM 2826 N N . ASP A 1 54 ? 3.598 10.176 -0.292 1.00 0.00 938 ASP A N 3
ATOM 2827 C CA . ASP A 1 54 ? 3.463 11.501 -0.885 1.00 0.00 938 ASP A CA 3
ATOM 2828 C C . ASP A 1 54 ? 2.169 12.170 -0.431 1.00 0.00 938 ASP A C 3
ATOM 2829 O O . ASP A 1 54 ? 2.144 13.367 -0.147 1.00 0.00 938 ASP A O 3
ATOM 2838 N N . ALA A 1 55 ? 1.096 11.388 -0.366 1.00 0.00 939 ALA A N 3
ATOM 2839 C CA . ALA A 1 55 ? -0.201 11.904 0.054 1.00 0.00 939 ALA A CA 3
ATOM 2840 C C . ALA A 1 55 ? -0.093 12.646 1.382 1.00 0.00 939 ALA A C 3
ATOM 2841 O O . ALA A 1 55 ? -0.814 13.614 1.624 1.00 0.00 939 ALA A O 3
ATOM 2848 N N . LEU A 1 56 ? 0.811 12.185 2.239 1.00 0.00 940 LEU A N 3
ATOM 2849 C CA . LEU A 1 56 ? 1.013 12.805 3.544 1.00 0.00 940 LEU A CA 3
ATOM 2850 C C . LEU A 1 56 ? 1.433 14.263 3.395 1.00 0.00 940 LEU A C 3
ATOM 2851 O O . LEU A 1 56 ? 0.878 15.150 4.043 1.00 0.00 940 LEU A O 3
ATOM 2867 N N . LYS A 1 57 ? 2.417 14.505 2.535 1.00 0.00 941 LYS A N 3
ATOM 2868 C CA . LYS A 1 57 ? 2.910 15.856 2.297 1.00 0.00 941 LYS A CA 3
ATOM 2869 C C . LYS A 1 57 ? 1.754 16.841 2.155 1.00 0.00 941 LYS A C 3
ATOM 2870 O O . LYS A 1 57 ? 1.904 18.032 2.428 1.00 0.00 941 LYS A O 3
ATOM 2889 N N . MET A 1 58 ? 0.601 16.336 1.728 1.00 0.00 942 MET A N 3
ATOM 2890 C CA . MET A 1 58 ? -0.581 17.171 1.553 1.00 0.00 942 MET A CA 3
ATOM 2891 C C . MET A 1 58 ? -0.678 18.214 2.662 1.00 0.00 942 MET A C 3
ATOM 2892 O O . MET A 1 58 ? -1.000 19.376 2.409 1.00 0.00 942 MET A O 3
ATOM 2906 N N . LYS A 1 59 ? -0.399 17.793 3.891 1.00 0.00 943 LYS A N 3
ATOM 2907 C CA . LYS A 1 59 ? -0.454 18.691 5.039 1.00 0.00 943 LYS A CA 3
ATOM 2908 C C . LYS A 1 59 ? 0.937 19.208 5.391 1.00 0.00 943 LYS A C 3
ATOM 2909 O O . LYS A 1 59 ? 1.147 20.415 5.522 1.00 0.00 943 LYS A O 3
ATOM 2928 N N . LEU A 1 60 ? 1.884 18.289 5.543 1.00 0.00 944 LEU A N 3
ATOM 2929 C CA . LEU A 1 60 ? 3.256 18.653 5.879 1.00 0.00 944 LEU A CA 3
ATOM 2930 C C . LEU A 1 60 ? 3.734 19.823 5.026 1.00 0.00 944 LEU A C 3
ATOM 2931 O O . LEU A 1 60 ? 3.608 19.804 3.802 1.00 0.00 944 LEU A O 3
ATOM 2947 N N . ASN A 1 61 ? 4.286 20.840 5.680 1.00 0.00 945 ASN A N 3
ATOM 2948 C CA . ASN A 1 61 ? 4.784 22.019 4.981 1.00 0.00 945 ASN A CA 3
ATOM 2949 C C . ASN A 1 61 ? 6.306 22.098 5.064 1.00 0.00 945 ASN A C 3
ATOM 2950 O O . ASN A 1 61 ? 6.875 23.177 5.229 1.00 0.00 945 ASN A O 3
ATOM 2961 N N . LYS A 1 62 ? 6.960 20.947 4.949 1.00 0.00 946 LYS A N 3
ATOM 2962 C CA . LYS A 1 62 ? 8.415 20.884 5.009 1.00 0.00 946 LYS A CA 3
ATOM 2963 C C . LYS A 1 62 ? 9.040 22.128 4.385 1.00 0.00 946 LYS A C 3
ATOM 2964 O O . LYS A 1 62 ? 9.833 22.821 5.022 1.00 0.00 946 LYS A O 3
ATOM 2983 N N . ALA A 1 63 ? 8.676 22.404 3.137 1.00 0.00 947 ALA A N 3
ATOM 2984 C CA . ALA A 1 63 ? 9.199 23.567 2.429 1.00 0.00 947 ALA A CA 3
ATOM 2985 C C . ALA A 1 63 ? 8.274 24.768 2.589 1.00 0.00 947 ALA A C 3
ATOM 2986 O O . ALA A 1 63 ? 7.083 24.615 2.862 1.00 0.00 947 ALA A O 3
ATOM 2993 N N . SER A 1 64 ? 8.829 25.964 2.418 1.00 0.00 948 SER A N 3
ATOM 2994 C CA . SER A 1 64 ? 8.054 27.192 2.548 1.00 0.00 948 SER A CA 3
ATOM 2995 C C . SER A 1 64 ? 7.005 27.292 1.445 1.00 0.00 948 SER A C 3
ATOM 2996 O O . SER A 1 64 ? 7.335 27.350 0.262 1.00 0.00 948 SER A O 3
ATOM 3004 N N . GLY A 1 65 ? 5.736 27.311 1.844 1.00 0.00 949 GLY A N 3
ATOM 3005 C CA . GLY A 1 65 ? 4.657 27.403 0.878 1.00 0.00 949 GLY A CA 3
ATOM 3006 C C . GLY A 1 65 ? 3.290 27.408 1.535 1.00 0.00 949 GLY A C 3
ATOM 3007 O O . GLY A 1 65 ? 3.153 27.157 2.732 1.00 0.00 949 GLY A O 3
ATOM 3011 N N . PRO A 1 66 ? 2.249 27.701 0.741 1.00 0.00 950 PRO A N 3
ATOM 3012 C CA . PRO A 1 66 ? 0.869 27.746 1.231 1.00 0.00 950 PRO A CA 3
ATOM 3013 C C . PRO A 1 66 ? 0.334 26.363 1.587 1.00 0.00 950 PRO A C 3
ATOM 3014 O O . PRO A 1 66 ? 0.426 25.428 0.792 1.00 0.00 950 PRO A O 3
ATOM 3025 N N . SER A 1 67 ? -0.224 26.240 2.787 1.00 0.00 951 SER A N 3
ATOM 3026 C CA . SER A 1 67 ? -0.771 24.969 3.249 1.00 0.00 951 SER A CA 3
ATOM 3027 C C . SER A 1 67 ? -1.936 25.195 4.208 1.00 0.00 951 SER A C 3
ATOM 3028 O O . SER A 1 67 ? -2.061 26.262 4.810 1.00 0.00 951 SER A O 3
ATOM 3036 N N . SER A 1 68 ? -2.787 24.184 4.344 1.00 0.00 952 SER A N 3
ATOM 3037 C CA . SER A 1 68 ? -3.945 24.272 5.226 1.00 0.00 952 SER A CA 3
ATOM 3038 C C . SER A 1 68 ? -3.510 24.390 6.684 1.00 0.00 952 SER A C 3
ATOM 3039 O O . SER A 1 68 ? -2.421 23.955 7.055 1.00 0.00 952 SER A O 3
ATOM 3047 N N . GLY A 1 69 ? -4.370 24.984 7.505 1.00 0.00 953 GLY A N 3
ATOM 3048 C CA . GLY A 1 69 ? -4.058 25.150 8.913 1.00 0.00 953 GLY A CA 3
ATOM 3049 C C . GLY A 1 69 ? -4.792 24.156 9.791 1.00 0.00 953 GLY A C 3
ATOM 3050 O O . GLY A 1 69 ? -4.463 24.042 10.971 1.00 0.00 953 GLY A O 3
ATOM 3055 N N . GLY A 1 1 ? -22.320 -0.400 -22.231 1.00 0.00 885 GLY A N 4
ATOM 3056 C CA . GLY A 1 1 ? -20.869 -0.425 -22.278 1.00 0.00 885 GLY A CA 4
ATOM 3057 C C . GLY A 1 1 ? -20.261 0.956 -22.134 1.00 0.00 885 GLY A C 4
ATOM 3058 O O . GLY A 1 1 ? -19.844 1.564 -23.119 1.00 0.00 885 GLY A O 4
ATOM 3062 N N . SER A 1 2 ? -20.211 1.453 -20.902 1.00 0.00 886 SER A N 4
ATOM 3063 C CA . SER A 1 2 ? -19.653 2.773 -20.632 1.00 0.00 886 SER A CA 4
ATOM 3064 C C . SER A 1 2 ? -18.130 2.746 -20.711 1.00 0.00 886 SER A C 4
ATOM 3065 O O . SER A 1 2 ? -17.487 1.828 -20.202 1.00 0.00 886 SER A O 4
ATOM 3073 N N . SER A 1 3 ? -17.559 3.761 -21.352 1.00 0.00 887 SER A N 4
ATOM 3074 C CA . SER A 1 3 ? -16.111 3.853 -21.501 1.00 0.00 887 SER A CA 4
ATOM 3075 C C . SER A 1 3 ? -15.489 4.589 -20.319 1.00 0.00 887 SER A C 4
ATOM 3076 O O . SER A 1 3 ? -16.049 5.562 -19.815 1.00 0.00 887 SER A O 4
ATOM 3084 N N . GLY A 1 4 ? -14.325 4.117 -19.882 1.00 0.00 888 GLY A N 4
ATOM 3085 C CA . GLY A 1 4 ? -13.645 4.742 -18.762 1.00 0.00 888 GLY A CA 4
ATOM 3086 C C . GLY A 1 4 ? -14.335 4.470 -17.440 1.00 0.00 888 GLY A C 4
ATOM 3087 O O . GLY A 1 4 ? -15.121 5.288 -16.964 1.00 0.00 888 GLY A O 4
ATOM 3091 N N . SER A 1 5 ? -14.041 3.318 -16.847 1.00 0.00 889 SER A N 4
ATOM 3092 C CA . SER A 1 5 ? -14.643 2.938 -15.574 1.00 0.00 889 SER A CA 4
ATOM 3093 C C . SER A 1 5 ? -14.825 4.156 -14.674 1.00 0.00 889 SER A C 4
ATOM 3094 O O . SER A 1 5 ? -13.982 5.052 -14.646 1.00 0.00 889 SER A O 4
ATOM 3102 N N . SER A 1 6 ? -15.933 4.182 -13.941 1.00 0.00 890 SER A N 4
ATOM 3103 C CA . SER A 1 6 ? -16.229 5.291 -13.042 1.00 0.00 890 SER A CA 4
ATOM 3104 C C . SER A 1 6 ? -15.239 5.331 -11.882 1.00 0.00 890 SER A C 4
ATOM 3105 O O . SER A 1 6 ? -14.955 6.392 -11.329 1.00 0.00 890 SER A O 4
ATOM 3113 N N . GLY A 1 7 ? -14.716 4.163 -11.519 1.00 0.00 891 GLY A N 4
ATOM 3114 C CA . GLY A 1 7 ? -13.763 4.085 -10.428 1.00 0.00 891 GLY A CA 4
ATOM 3115 C C . GLY A 1 7 ? -13.315 2.663 -10.150 1.00 0.00 891 GLY A C 4
ATOM 3116 O O . GLY A 1 7 ? -13.174 2.266 -8.993 1.00 0.00 891 GLY A O 4
ATOM 3120 N N . GLN A 1 8 ? -13.094 1.896 -11.212 1.00 0.00 892 GLN A N 4
ATOM 3121 C CA . GLN A 1 8 ? -12.662 0.510 -11.076 1.00 0.00 892 GLN A CA 4
ATOM 3122 C C . GLN A 1 8 ? -11.151 0.426 -10.889 1.00 0.00 892 GLN A C 4
ATOM 3123 O O . GLN A 1 8 ? -10.409 0.200 -11.846 1.00 0.00 892 GLN A O 4
ATOM 3137 N N . TYR A 1 9 ? -10.701 0.611 -9.653 1.00 0.00 893 TYR A N 4
ATOM 3138 C CA . TYR A 1 9 ? -9.278 0.559 -9.342 1.00 0.00 893 TYR A CA 4
ATOM 3139 C C . TYR A 1 9 ? -9.051 0.509 -7.834 1.00 0.00 893 TYR A C 4
ATOM 3140 O O . TYR A 1 9 ? -9.232 1.505 -7.133 1.00 0.00 893 TYR A O 4
ATOM 3158 N N . CYS A 1 10 ? -8.653 -0.659 -7.341 1.00 0.00 894 CYS A N 4
ATOM 3159 C CA . CYS A 1 10 ? -8.401 -0.843 -5.917 1.00 0.00 894 CYS A CA 4
ATOM 3160 C C . CYS A 1 10 ? -6.927 -1.141 -5.659 1.00 0.00 894 CYS A C 4
ATOM 3161 O O . CYS A 1 10 ? -6.546 -2.288 -5.425 1.00 0.00 894 CYS A O 4
ATOM 3168 N N . TRP A 1 11 ? -6.102 -0.100 -5.705 1.00 0.00 895 TRP A N 4
ATOM 3169 C CA . TRP A 1 11 ? -4.670 -0.250 -5.476 1.00 0.00 895 TRP A CA 4
ATOM 3170 C C . TRP A 1 11 ? -4.333 -0.081 -3.999 1.00 0.00 895 TRP A C 4
ATOM 3171 O O . TRP A 1 11 ? -4.041 1.023 -3.542 1.00 0.00 895 TRP A O 4
ATOM 3192 N N . GLN A 1 12 ? -4.376 -1.183 -3.257 1.00 0.00 896 GLN A N 4
ATOM 3193 C CA . GLN A 1 12 ? -4.076 -1.155 -1.830 1.00 0.00 896 GLN A CA 4
ATOM 3194 C C . GLN A 1 12 ? -2.976 -2.153 -1.486 1.00 0.00 896 GLN A C 4
ATOM 3195 O O . GLN A 1 12 ? -2.984 -3.291 -1.958 1.00 0.00 896 GLN A O 4
ATOM 3209 N N . HIS A 1 13 ? -2.029 -1.721 -0.659 1.00 0.00 897 HIS A N 4
ATOM 3210 C CA . HIS A 1 13 ? -0.921 -2.577 -0.251 1.00 0.00 897 HIS A CA 4
ATOM 3211 C C . HIS A 1 13 ? -0.341 -2.116 1.083 1.00 0.00 897 HIS A C 4
ATOM 3212 O O . HIS A 1 13 ? -0.842 -1.173 1.696 1.00 0.00 897 HIS A O 4
ATOM 3226 N N . ARG A 1 14 ? 0.717 -2.788 1.527 1.00 0.00 898 ARG A N 4
ATOM 3227 C CA . ARG A 1 14 ? 1.363 -2.448 2.789 1.00 0.00 898 ARG A CA 4
ATOM 3228 C C . ARG A 1 14 ? 1.938 -1.036 2.742 1.00 0.00 898 ARG A C 4
ATOM 3229 O O . ARG A 1 14 ? 3.021 -0.813 2.200 1.00 0.00 898 ARG A O 4
ATOM 3250 N N . PHE A 1 15 ? 1.206 -0.086 3.314 1.00 0.00 899 PHE A N 4
ATOM 3251 C CA . PHE A 1 15 ? 1.643 1.306 3.337 1.00 0.00 899 PHE A CA 4
ATOM 3252 C C . PHE A 1 15 ? 3.161 1.398 3.453 1.00 0.00 899 PHE A C 4
ATOM 3253 O O . PHE A 1 15 ? 3.801 0.640 4.183 1.00 0.00 899 PHE A O 4
ATOM 3270 N N . PRO A 1 16 ? 3.754 2.348 2.714 1.00 0.00 900 PRO A N 4
ATOM 3271 C CA . PRO A 1 16 ? 5.204 2.562 2.716 1.00 0.00 900 PRO A CA 4
ATOM 3272 C C . PRO A 1 16 ? 5.703 3.139 4.037 1.00 0.00 900 PRO A C 4
ATOM 3273 O O . PRO A 1 16 ? 5.700 4.354 4.237 1.00 0.00 900 PRO A O 4
ATOM 3284 N N . THR A 1 17 ? 6.132 2.260 4.937 1.00 0.00 901 THR A N 4
ATOM 3285 C CA . THR A 1 17 ? 6.634 2.681 6.238 1.00 0.00 901 THR A CA 4
ATOM 3286 C C . THR A 1 17 ? 7.333 4.033 6.147 1.00 0.00 901 THR A C 4
ATOM 3287 O O . THR A 1 17 ? 7.232 4.858 7.053 1.00 0.00 901 THR A O 4
ATOM 3298 N N . GLY A 1 18 ? 8.044 4.253 5.044 1.00 0.00 902 GLY A N 4
ATOM 3299 C CA . GLY A 1 18 ? 8.749 5.507 4.855 1.00 0.00 902 GLY A CA 4
ATOM 3300 C C . GLY A 1 18 ? 9.933 5.370 3.918 1.00 0.00 902 GLY A C 4
ATOM 3301 O O . GLY A 1 18 ? 10.475 6.367 3.441 1.00 0.00 902 GLY A O 4
ATOM 3305 N N . TYR A 1 19 ? 10.337 4.132 3.654 1.00 0.00 903 TYR A N 4
ATOM 3306 C CA . TYR A 1 19 ? 11.467 3.868 2.771 1.00 0.00 903 TYR A CA 4
ATOM 3307 C C . TYR A 1 19 ? 11.034 3.896 1.309 1.00 0.00 903 TYR A C 4
ATOM 3308 O O . TYR A 1 19 ? 9.906 3.533 0.976 1.00 0.00 903 TYR A O 4
ATOM 3326 N N . PHE A 1 20 ? 11.940 4.330 0.439 1.00 0.00 904 PHE A N 4
ATOM 3327 C CA . PHE A 1 20 ? 11.653 4.407 -0.989 1.00 0.00 904 PHE A CA 4
ATOM 3328 C C . PHE A 1 20 ? 12.606 3.518 -1.783 1.00 0.00 904 PHE A C 4
ATOM 3329 O O . PHE A 1 20 ? 13.309 3.987 -2.678 1.00 0.00 904 PHE A O 4
ATOM 3346 N N . SER A 1 21 ? 12.623 2.231 -1.448 1.00 0.00 905 SER A N 4
ATOM 3347 C CA . SER A 1 21 ? 13.492 1.277 -2.127 1.00 0.00 905 SER A CA 4
ATOM 3348 C C . SER A 1 21 ? 12.863 -0.113 -2.143 1.00 0.00 905 SER A C 4
ATOM 3349 O O . SER A 1 21 ? 11.949 -0.402 -1.369 1.00 0.00 905 SER A O 4
ATOM 3357 N N . ILE A 1 22 ? 13.360 -0.970 -3.029 1.00 0.00 906 ILE A N 4
ATOM 3358 C CA . ILE A 1 22 ? 12.848 -2.330 -3.145 1.00 0.00 906 ILE A CA 4
ATOM 3359 C C . ILE A 1 22 ? 13.639 -3.292 -2.265 1.00 0.00 906 ILE A C 4
ATOM 3360 O O . ILE A 1 22 ? 14.841 -3.120 -2.062 1.00 0.00 906 ILE A O 4
ATOM 3376 N N . CYS A 1 23 ? 12.956 -4.307 -1.746 1.00 0.00 907 CYS A N 4
ATOM 3377 C CA . CYS A 1 23 ? 13.594 -5.299 -0.889 1.00 0.00 907 CYS A CA 4
ATOM 3378 C C . CYS A 1 23 ? 14.416 -6.284 -1.714 1.00 0.00 907 CYS A C 4
ATOM 3379 O O . CYS A 1 23 ? 13.876 -7.020 -2.541 1.00 0.00 907 CYS A O 4
ATOM 3386 N N . ASP A 1 24 ? 15.724 -6.293 -1.484 1.00 0.00 908 ASP A N 4
ATOM 3387 C CA . ASP A 1 24 ? 16.622 -7.188 -2.205 1.00 0.00 908 ASP A CA 4
ATOM 3388 C C . ASP A 1 24 ? 16.214 -8.644 -2.004 1.00 0.00 908 ASP A C 4
ATOM 3389 O O . ASP A 1 24 ? 16.305 -9.457 -2.924 1.00 0.00 908 ASP A O 4
ATOM 3398 N N . ARG A 1 25 ? 15.766 -8.966 -0.794 1.00 0.00 909 ARG A N 4
ATOM 3399 C CA . ARG A 1 25 ? 15.347 -10.324 -0.472 1.00 0.00 909 ARG A CA 4
ATOM 3400 C C . ARG A 1 25 ? 14.114 -10.719 -1.280 1.00 0.00 909 ARG A C 4
ATOM 3401 O O . ARG A 1 25 ? 14.084 -11.778 -1.907 1.00 0.00 909 ARG A O 4
ATOM 3422 N N . TYR A 1 26 ? 13.100 -9.862 -1.259 1.00 0.00 910 TYR A N 4
ATOM 3423 C CA . TYR A 1 26 ? 11.864 -10.122 -1.987 1.00 0.00 910 TYR A CA 4
ATOM 3424 C C . TYR A 1 26 ? 12.134 -10.283 -3.480 1.00 0.00 910 TYR A C 4
ATOM 3425 O O . TYR A 1 26 ? 11.822 -11.316 -4.071 1.00 0.00 910 TYR A O 4
ATOM 3443 N N . MET A 1 27 ? 12.717 -9.252 -4.083 1.00 0.00 911 MET A N 4
ATOM 3444 C CA . MET A 1 27 ? 13.032 -9.278 -5.506 1.00 0.00 911 MET A CA 4
ATOM 3445 C C . MET A 1 27 ? 13.783 -10.554 -5.874 1.00 0.00 911 MET A C 4
ATOM 3446 O O . MET A 1 27 ? 13.553 -11.137 -6.932 1.00 0.00 911 MET A O 4
ATOM 3460 N N . ASN A 1 28 ? 14.681 -10.982 -4.992 1.00 0.00 912 ASN A N 4
ATOM 3461 C CA . ASN A 1 28 ? 15.466 -12.189 -5.225 1.00 0.00 912 ASN A CA 4
ATOM 3462 C C . ASN A 1 28 ? 14.564 -13.416 -5.313 1.00 0.00 912 ASN A C 4
ATOM 3463 O O . ASN A 1 28 ? 14.560 -14.127 -6.317 1.00 0.00 912 ASN A O 4
ATOM 3474 N N . GLY A 1 29 ? 13.798 -13.658 -4.253 1.00 0.00 913 GLY A N 4
ATOM 3475 C CA . GLY A 1 29 ? 12.902 -14.799 -4.230 1.00 0.00 913 GLY A CA 4
ATOM 3476 C C . GLY A 1 29 ? 12.018 -14.818 -2.999 1.00 0.00 913 GLY A C 4
ATOM 3477 O O . GLY A 1 29 ? 10.791 -14.849 -3.105 1.00 0.00 913 GLY A O 4
ATOM 3481 N N . THR A 1 30 ? 12.641 -14.800 -1.825 1.00 0.00 914 THR A N 4
ATOM 3482 C CA . THR A 1 30 ? 11.903 -14.818 -0.568 1.00 0.00 914 THR A CA 4
ATOM 3483 C C . THR A 1 30 ? 12.455 -13.785 0.408 1.00 0.00 914 THR A C 4
ATOM 3484 O O . THR A 1 30 ? 13.658 -13.524 0.438 1.00 0.00 914 THR A O 4
ATOM 3495 N N . CYS A 1 31 ? 11.569 -13.200 1.207 1.00 0.00 915 CYS A N 4
ATOM 3496 C CA . CYS A 1 31 ? 11.966 -12.195 2.185 1.00 0.00 915 CYS A CA 4
ATOM 3497 C C . CYS A 1 31 ? 11.613 -12.644 3.600 1.00 0.00 915 CYS A C 4
ATOM 3498 O O . CYS A 1 31 ? 10.586 -13.279 3.839 1.00 0.00 915 CYS A O 4
ATOM 3505 N N . PRO A 1 32 ? 12.484 -12.307 4.563 1.00 0.00 916 PRO A N 4
ATOM 3506 C CA . PRO A 1 32 ? 12.286 -12.664 5.971 1.00 0.00 916 PRO A CA 4
ATOM 3507 C C . PRO A 1 32 ? 11.134 -11.894 6.607 1.00 0.00 916 PRO A C 4
ATOM 3508 O O . PRO A 1 32 ? 10.261 -12.481 7.246 1.00 0.00 916 PRO A O 4
ATOM 3519 N N . GLU A 1 33 ? 11.137 -10.577 6.428 1.00 0.00 917 GLU A N 4
ATOM 3520 C CA . GLU A 1 33 ? 10.092 -9.727 6.986 1.00 0.00 917 GLU A CA 4
ATOM 3521 C C . GLU A 1 33 ? 8.711 -10.203 6.543 1.00 0.00 917 GLU A C 4
ATOM 3522 O O . GLU A 1 33 ? 7.939 -10.732 7.342 1.00 0.00 917 GLU A O 4
ATOM 3534 N N . GLY A 1 34 ? 8.406 -10.010 5.264 1.00 0.00 918 GLY A N 4
ATOM 3535 C CA . GLY A 1 34 ? 7.119 -10.424 4.737 1.00 0.00 918 GLY A CA 4
ATOM 3536 C C . GLY A 1 34 ? 6.196 -9.250 4.474 1.00 0.00 918 GLY A C 4
ATOM 3537 O O . GLY A 1 34 ? 6.391 -8.501 3.518 1.00 0.00 918 GLY A O 4
ATOM 3541 N N . ASN A 1 35 ? 5.186 -9.092 5.323 1.00 0.00 919 ASN A N 4
ATOM 3542 C CA . ASN A 1 35 ? 4.228 -8.003 5.177 1.00 0.00 919 ASN A CA 4
ATOM 3543 C C . ASN A 1 35 ? 4.660 -6.785 5.988 1.00 0.00 919 ASN A C 4
ATOM 3544 O O . ASN A 1 35 ? 4.483 -5.645 5.558 1.00 0.00 919 ASN A O 4
ATOM 3555 N N . SER A 1 36 ? 5.228 -7.035 7.163 1.00 0.00 920 SER A N 4
ATOM 3556 C CA . SER A 1 36 ? 5.683 -5.959 8.037 1.00 0.00 920 SER A CA 4
ATOM 3557 C C . SER A 1 36 ? 7.087 -5.504 7.652 1.00 0.00 920 SER A C 4
ATOM 3558 O O . SER A 1 36 ? 7.861 -5.055 8.498 1.00 0.00 920 SER A O 4
ATOM 3566 N N . CYS A 1 37 ? 7.411 -5.625 6.369 1.00 0.00 921 CYS A N 4
ATOM 3567 C CA . CYS A 1 37 ? 8.721 -5.227 5.869 1.00 0.00 921 CYS A CA 4
ATOM 3568 C C . CYS A 1 37 ? 8.771 -3.725 5.606 1.00 0.00 921 CYS A C 4
ATOM 3569 O O . CYS A 1 37 ? 7.773 -3.118 5.215 1.00 0.00 921 CYS A O 4
ATOM 3576 N N . LYS A 1 38 ? 9.939 -3.130 5.824 1.00 0.00 922 LYS A N 4
ATOM 3577 C CA . LYS A 1 38 ? 10.121 -1.700 5.609 1.00 0.00 922 LYS A CA 4
ATOM 3578 C C . LYS A 1 38 ? 10.392 -1.400 4.138 1.00 0.00 922 LYS A C 4
ATOM 3579 O O . LYS A 1 38 ? 10.143 -0.291 3.664 1.00 0.00 922 LYS A O 4
ATOM 3598 N N . PHE A 1 39 ? 10.903 -2.395 3.421 1.00 0.00 923 PHE A N 4
ATOM 3599 C CA . PHE A 1 39 ? 11.207 -2.238 2.003 1.00 0.00 923 PHE A CA 4
ATOM 3600 C C . PHE A 1 39 ? 9.996 -2.588 1.145 1.00 0.00 923 PHE A C 4
ATOM 3601 O O . PHE A 1 39 ? 8.985 -3.078 1.649 1.00 0.00 923 PHE A O 4
ATOM 3618 N N . ALA A 1 40 ? 10.105 -2.333 -0.155 1.00 0.00 924 ALA A N 4
ATOM 3619 C CA . ALA A 1 40 ? 9.020 -2.622 -1.084 1.00 0.00 924 ALA A CA 4
ATOM 3620 C C . ALA A 1 40 ? 9.093 -4.062 -1.582 1.00 0.00 924 ALA A C 4
ATOM 3621 O O . ALA A 1 40 ? 10.180 -4.616 -1.752 1.00 0.00 924 ALA A O 4
ATOM 3628 N N . HIS A 1 41 ? 7.931 -4.663 -1.815 1.00 0.00 925 HIS A N 4
ATOM 3629 C CA . HIS A 1 41 ? 7.864 -6.039 -2.294 1.00 0.00 925 HIS A CA 4
ATOM 3630 C C . HIS A 1 41 ? 7.244 -6.099 -3.687 1.00 0.00 925 HIS A C 4
ATOM 3631 O O . HIS A 1 41 ? 6.101 -6.524 -3.851 1.00 0.00 925 HIS A O 4
ATOM 3645 N N . GLY A 1 42 ? 8.007 -5.671 -4.688 1.00 0.00 926 GLY A N 4
ATOM 3646 C CA . GLY A 1 42 ? 7.516 -5.684 -6.054 1.00 0.00 926 GLY A CA 4
ATOM 3647 C C . GLY A 1 42 ? 7.539 -4.309 -6.692 1.00 0.00 926 GLY A C 4
ATOM 3648 O O . GLY A 1 42 ? 6.929 -3.371 -6.181 1.00 0.00 926 GLY A O 4
ATOM 3652 N N . ASN A 1 43 ? 8.247 -4.190 -7.810 1.00 0.00 927 ASN A N 4
ATOM 3653 C CA . ASN A 1 43 ? 8.349 -2.918 -8.518 1.00 0.00 927 ASN A CA 4
ATOM 3654 C C . ASN A 1 43 ? 6.995 -2.217 -8.575 1.00 0.00 927 ASN A C 4
ATOM 3655 O O . ASN A 1 43 ? 6.892 -1.020 -8.308 1.00 0.00 927 ASN A O 4
ATOM 3666 N N . ALA A 1 44 ? 5.958 -2.972 -8.924 1.00 0.00 928 ALA A N 4
ATOM 3667 C CA . ALA A 1 44 ? 4.610 -2.425 -9.014 1.00 0.00 928 ALA A CA 4
ATOM 3668 C C . ALA A 1 44 ? 4.154 -1.865 -7.670 1.00 0.00 928 ALA A C 4
ATOM 3669 O O . ALA A 1 44 ? 3.615 -0.762 -7.599 1.00 0.00 928 ALA A O 4
ATOM 3676 N N . GLU A 1 45 ? 4.375 -2.635 -6.609 1.00 0.00 929 GLU A N 4
ATOM 3677 C CA . GLU A 1 45 ? 3.984 -2.215 -5.268 1.00 0.00 929 GLU A CA 4
ATOM 3678 C C . GLU A 1 45 ? 4.578 -0.850 -4.931 1.00 0.00 929 GLU A C 4
ATOM 3679 O O . GLU A 1 45 ? 3.903 0.009 -4.362 1.00 0.00 929 GLU A O 4
ATOM 3691 N N . LEU A 1 46 ? 5.843 -0.658 -5.285 1.00 0.00 930 LEU A N 4
ATOM 3692 C CA . LEU A 1 46 ? 6.529 0.602 -5.020 1.00 0.00 930 LEU A CA 4
ATOM 3693 C C . LEU A 1 46 ? 5.773 1.774 -5.636 1.00 0.00 930 LEU A C 4
ATOM 3694 O O . LEU A 1 46 ? 5.433 2.738 -4.949 1.00 0.00 930 LEU A O 4
ATOM 3710 N N . HIS A 1 47 ? 5.509 1.684 -6.936 1.00 0.00 931 HIS A N 4
ATOM 3711 C CA . HIS A 1 47 ? 4.789 2.736 -7.645 1.00 0.00 931 HIS A CA 4
ATOM 3712 C C . HIS A 1 47 ? 3.719 3.358 -6.753 1.00 0.00 931 HIS A C 4
ATOM 3713 O O . HIS A 1 47 ? 3.678 4.574 -6.574 1.00 0.00 931 HIS A O 4
ATOM 3727 N N . GLU A 1 48 ? 2.855 2.514 -6.198 1.00 0.00 932 GLU A N 4
ATOM 3728 C CA . GLU A 1 48 ? 1.784 2.982 -5.326 1.00 0.00 932 GLU A CA 4
ATOM 3729 C C . GLU A 1 48 ? 2.351 3.634 -4.069 1.00 0.00 932 GLU A C 4
ATOM 3730 O O . GLU A 1 48 ? 1.884 4.690 -3.640 1.00 0.00 932 GLU A O 4
ATOM 3742 N N . TRP A 1 49 ? 3.359 2.998 -3.484 1.00 0.00 933 TRP A N 4
ATOM 3743 C CA . TRP A 1 49 ? 3.991 3.516 -2.275 1.00 0.00 933 TRP A CA 4
ATOM 3744 C C . TRP A 1 49 ? 4.415 4.969 -2.462 1.00 0.00 933 TRP A C 4
ATOM 3745 O O . TRP A 1 49 ? 4.206 5.803 -1.582 1.00 0.00 933 TRP A O 4
ATOM 3766 N N . GLU A 1 50 ? 5.011 5.263 -3.613 1.00 0.00 934 GLU A N 4
ATOM 3767 C CA . GLU A 1 50 ? 5.465 6.616 -3.913 1.00 0.00 934 GLU A CA 4
ATOM 3768 C C . GLU A 1 50 ? 4.328 7.620 -3.748 1.00 0.00 934 GLU A C 4
ATOM 3769 O O . GLU A 1 50 ? 4.548 8.763 -3.347 1.00 0.00 934 GLU A O 4
ATOM 3781 N N . GLU A 1 51 ? 3.112 7.185 -4.062 1.00 0.00 935 GLU A N 4
ATOM 3782 C CA . GLU A 1 51 ? 1.940 8.046 -3.950 1.00 0.00 935 GLU A CA 4
ATOM 3783 C C . GLU A 1 51 ? 1.472 8.142 -2.501 1.00 0.00 935 GLU A C 4
ATOM 3784 O O . GLU A 1 51 ? 1.450 9.225 -1.915 1.00 0.00 935 GLU A O 4
ATOM 3796 N N . ARG A 1 52 ? 1.097 7.002 -1.930 1.00 0.00 936 ARG A N 4
ATOM 3797 C CA . ARG A 1 52 ? 0.627 6.958 -0.551 1.00 0.00 936 ARG A CA 4
ATOM 3798 C C . ARG A 1 52 ? 1.355 7.989 0.306 1.00 0.00 936 ARG A C 4
ATOM 3799 O O . ARG A 1 52 ? 0.768 8.986 0.728 1.00 0.00 936 ARG A O 4
ATOM 3820 N N . ARG A 1 53 ? 2.636 7.742 0.558 1.00 0.00 937 ARG A N 4
ATOM 3821 C CA . ARG A 1 53 ? 3.444 8.649 1.365 1.00 0.00 937 ARG A CA 4
ATOM 3822 C C . ARG A 1 53 ? 3.294 10.088 0.882 1.00 0.00 937 ARG A C 4
ATOM 3823 O O . ARG A 1 53 ? 2.785 10.946 1.604 1.00 0.00 937 ARG A O 4
ATOM 3844 N N . ASP A 1 54 ? 3.740 10.345 -0.343 1.00 0.00 938 ASP A N 4
ATOM 3845 C CA . ASP A 1 54 ? 3.655 11.680 -0.923 1.00 0.00 938 ASP A CA 4
ATOM 3846 C C . ASP A 1 54 ? 2.367 12.377 -0.496 1.00 0.00 938 ASP A C 4
ATOM 3847 O O . ASP A 1 54 ? 2.399 13.475 0.060 1.00 0.00 938 ASP A O 4
ATOM 3856 N N . ALA A 1 55 ? 1.236 11.733 -0.760 1.00 0.00 939 ALA A N 4
ATOM 3857 C CA . ALA A 1 55 ? -0.063 12.290 -0.402 1.00 0.00 939 ALA A CA 4
ATOM 3858 C C . ALA A 1 55 ? -0.013 12.962 0.967 1.00 0.00 939 ALA A C 4
ATOM 3859 O O . ALA A 1 55 ? -0.512 14.074 1.142 1.00 0.00 939 ALA A O 4
ATOM 3866 N N . LEU A 1 56 ? 0.590 12.279 1.934 1.00 0.00 940 LEU A N 4
ATOM 3867 C CA . LEU A 1 56 ? 0.704 12.810 3.288 1.00 0.00 940 LEU A CA 4
ATOM 3868 C C . LEU A 1 56 ? 1.201 14.252 3.268 1.00 0.00 940 LEU A C 4
ATOM 3869 O O . LEU A 1 56 ? 0.653 15.118 3.951 1.00 0.00 940 LEU A O 4
ATOM 3885 N N . LYS A 1 57 ? 2.239 14.503 2.479 1.00 0.00 941 LYS A N 4
ATOM 3886 C CA . LYS A 1 57 ? 2.809 15.841 2.366 1.00 0.00 941 LYS A CA 4
ATOM 3887 C C . LYS A 1 57 ? 1.711 16.886 2.194 1.00 0.00 941 LYS A C 4
ATOM 3888 O O . LYS A 1 57 ? 1.857 18.029 2.626 1.00 0.00 941 LYS A O 4
ATOM 3907 N N . MET A 1 58 ? 0.613 16.486 1.561 1.00 0.00 942 MET A N 4
ATOM 3908 C CA . MET A 1 58 ? -0.510 17.389 1.334 1.00 0.00 942 MET A CA 4
ATOM 3909 C C . MET A 1 58 ? -0.680 18.349 2.507 1.00 0.00 942 MET A C 4
ATOM 3910 O O . MET A 1 58 ? -0.991 19.526 2.320 1.00 0.00 942 MET A O 4
ATOM 3924 N N . LYS A 1 59 ? -0.475 17.840 3.717 1.00 0.00 943 LYS A N 4
ATOM 3925 C CA . LYS A 1 59 ? -0.605 18.652 4.922 1.00 0.00 943 LYS A CA 4
ATOM 3926 C C . LYS A 1 59 ? 0.748 18.839 5.600 1.00 0.00 943 LYS A C 4
ATOM 3927 O O . LYS A 1 59 ? 0.968 19.823 6.308 1.00 0.00 943 LYS A O 4
ATOM 3946 N N . LEU A 1 60 ? 1.651 17.891 5.380 1.00 0.00 944 LEU A N 4
ATOM 3947 C CA . LEU A 1 60 ? 2.984 17.952 5.969 1.00 0.00 944 LEU A CA 4
ATOM 3948 C C . LEU A 1 60 ? 3.957 18.675 5.042 1.00 0.00 944 LEU A C 4
ATOM 3949 O O . LEU A 1 60 ? 3.609 19.029 3.916 1.00 0.00 944 LEU A O 4
ATOM 3965 N N . ASN A 1 61 ? 5.177 18.888 5.524 1.00 0.00 945 ASN A N 4
ATOM 3966 C CA . ASN A 1 61 ? 6.201 19.568 4.738 1.00 0.00 945 ASN A CA 4
ATOM 3967 C C . ASN A 1 61 ? 7.587 19.331 5.329 1.00 0.00 945 ASN A C 4
ATOM 3968 O O . ASN A 1 61 ? 7.730 19.091 6.528 1.00 0.00 945 ASN A O 4
ATOM 3979 N N . LYS A 1 62 ? 8.606 19.401 4.480 1.00 0.00 946 LYS A N 4
ATOM 3980 C CA . LYS A 1 62 ? 9.982 19.196 4.917 1.00 0.00 946 LYS A CA 4
ATOM 3981 C C . LYS A 1 62 ? 10.747 20.516 4.943 1.00 0.00 946 LYS A C 4
ATOM 3982 O O . LYS A 1 62 ? 11.057 21.084 3.896 1.00 0.00 946 LYS A O 4
ATOM 4001 N N . ALA A 1 63 ? 11.048 20.996 6.144 1.00 0.00 947 ALA A N 4
ATOM 4002 C CA . ALA A 1 63 ? 11.779 22.247 6.306 1.00 0.00 947 ALA A CA 4
ATOM 4003 C C . ALA A 1 63 ? 13.267 22.052 6.034 1.00 0.00 947 ALA A C 4
ATOM 4004 O O . ALA A 1 63 ? 13.853 22.750 5.207 1.00 0.00 947 ALA A O 4
ATOM 4011 N N . SER A 1 64 ? 13.872 21.099 6.735 1.00 0.00 948 SER A N 4
ATOM 4012 C CA . SER A 1 64 ? 15.293 20.816 6.572 1.00 0.00 948 SER A CA 4
ATOM 4013 C C . SER A 1 64 ? 15.656 20.686 5.096 1.00 0.00 948 SER A C 4
ATOM 4014 O O . SER A 1 64 ? 15.256 19.733 4.428 1.00 0.00 948 SER A O 4
ATOM 4022 N N . GLY A 1 65 ? 16.417 21.653 4.593 1.00 0.00 949 GLY A N 4
ATOM 4023 C CA . GLY A 1 65 ? 16.821 21.630 3.199 1.00 0.00 949 GLY A CA 4
ATOM 4024 C C . GLY A 1 65 ? 16.721 22.993 2.544 1.00 0.00 949 GLY A C 4
ATOM 4025 O O . GLY A 1 65 ? 16.115 23.921 3.080 1.00 0.00 949 GLY A O 4
ATOM 4029 N N . PRO A 1 66 ? 17.327 23.128 1.355 1.00 0.00 950 PRO A N 4
ATOM 4030 C CA . PRO A 1 66 ? 17.318 24.385 0.600 1.00 0.00 950 PRO A CA 4
ATOM 4031 C C . PRO A 1 66 ? 15.938 24.717 0.044 1.00 0.00 950 PRO A C 4
ATOM 4032 O O . PRO A 1 66 ? 15.774 25.686 -0.698 1.00 0.00 950 PRO A O 4
ATOM 4043 N N . SER A 1 67 ? 14.948 23.908 0.407 1.00 0.00 951 SER A N 4
ATOM 4044 C CA . SER A 1 67 ? 13.582 24.115 -0.059 1.00 0.00 951 SER A CA 4
ATOM 4045 C C . SER A 1 67 ? 13.499 23.983 -1.576 1.00 0.00 951 SER A C 4
ATOM 4046 O O . SER A 1 67 ? 12.874 24.803 -2.249 1.00 0.00 951 SER A O 4
ATOM 4054 N N . SER A 1 68 ? 14.135 22.944 -2.109 1.00 0.00 952 SER A N 4
ATOM 4055 C CA . SER A 1 68 ? 14.137 22.705 -3.547 1.00 0.00 952 SER A CA 4
ATOM 4056 C C . SER A 1 68 ? 14.596 21.284 -3.861 1.00 0.00 952 SER A C 4
ATOM 4057 O O . SER A 1 68 ? 15.595 20.809 -3.324 1.00 0.00 952 SER A O 4
ATOM 4065 N N . GLY A 1 69 ? 13.855 20.610 -4.737 1.00 0.00 953 GLY A N 4
ATOM 4066 C CA . GLY A 1 69 ? 14.200 19.250 -5.108 1.00 0.00 953 GLY A CA 4
ATOM 4067 C C . GLY A 1 69 ? 13.540 18.220 -4.213 1.00 0.00 953 GLY A C 4
ATOM 4068 O O . GLY A 1 69 ? 13.784 18.230 -3.007 1.00 0.00 953 GLY A O 4
ATOM 4073 N N . GLY A 1 1 ? -12.925 -4.073 4.099 1.00 0.00 885 GLY A N 5
ATOM 4074 C CA . GLY A 1 1 ? -14.111 -3.271 3.864 1.00 0.00 885 GLY A CA 5
ATOM 4075 C C . GLY A 1 1 ? -13.876 -2.172 2.847 1.00 0.00 885 GLY A C 5
ATOM 4076 O O . GLY A 1 1 ? -14.322 -1.040 3.032 1.00 0.00 885 GLY A O 5
ATOM 4080 N N . SER A 1 2 ? -13.173 -2.506 1.769 1.00 0.00 886 SER A N 5
ATOM 4081 C CA . SER A 1 2 ? -12.874 -1.537 0.721 1.00 0.00 886 SER A CA 5
ATOM 4082 C C . SER A 1 2 ? -14.158 -0.954 0.139 1.00 0.00 886 SER A C 5
ATOM 4083 O O . SER A 1 2 ? -14.732 -1.504 -0.801 1.00 0.00 886 SER A O 5
ATOM 4091 N N . SER A 1 3 ? -14.603 0.164 0.704 1.00 0.00 887 SER A N 5
ATOM 4092 C CA . SER A 1 3 ? -15.821 0.821 0.245 1.00 0.00 887 SER A CA 5
ATOM 4093 C C . SER A 1 3 ? -15.537 2.259 -0.176 1.00 0.00 887 SER A C 5
ATOM 4094 O O . SER A 1 3 ? -14.706 2.940 0.424 1.00 0.00 887 SER A O 5
ATOM 4102 N N . GLY A 1 4 ? -16.234 2.716 -1.212 1.00 0.00 888 GLY A N 5
ATOM 4103 C CA . GLY A 1 4 ? -16.044 4.070 -1.696 1.00 0.00 888 GLY A CA 5
ATOM 4104 C C . GLY A 1 4 ? -16.327 4.201 -3.179 1.00 0.00 888 GLY A C 5
ATOM 4105 O O . GLY A 1 4 ? -16.728 3.236 -3.829 1.00 0.00 888 GLY A O 5
ATOM 4109 N N . SER A 1 5 ? -16.121 5.400 -3.716 1.00 0.00 889 SER A N 5
ATOM 4110 C CA . SER A 1 5 ? -16.362 5.655 -5.131 1.00 0.00 889 SER A CA 5
ATOM 4111 C C . SER A 1 5 ? -15.047 5.751 -5.898 1.00 0.00 889 SER A C 5
ATOM 4112 O O . SER A 1 5 ? -14.547 6.845 -6.159 1.00 0.00 889 SER A O 5
ATOM 4120 N N . SER A 1 6 ? -14.492 4.598 -6.255 1.00 0.00 890 SER A N 5
ATOM 4121 C CA . SER A 1 6 ? -13.233 4.550 -6.989 1.00 0.00 890 SER A CA 5
ATOM 4122 C C . SER A 1 6 ? -13.421 3.880 -8.347 1.00 0.00 890 SER A C 5
ATOM 4123 O O . SER A 1 6 ? -12.699 4.170 -9.300 1.00 0.00 890 SER A O 5
ATOM 4131 N N . GLY A 1 7 ? -14.397 2.981 -8.427 1.00 0.00 891 GLY A N 5
ATOM 4132 C CA . GLY A 1 7 ? -14.663 2.283 -9.671 1.00 0.00 891 GLY A CA 5
ATOM 4133 C C . GLY A 1 7 ? -13.877 0.992 -9.791 1.00 0.00 891 GLY A C 5
ATOM 4134 O O . GLY A 1 7 ? -14.392 -0.085 -9.488 1.00 0.00 891 GLY A O 5
ATOM 4138 N N . GLN A 1 8 ? -12.630 1.100 -10.235 1.00 0.00 892 GLN A N 5
ATOM 4139 C CA . GLN A 1 8 ? -11.773 -0.070 -10.397 1.00 0.00 892 GLN A CA 5
ATOM 4140 C C . GLN A 1 8 ? -10.446 0.123 -9.670 1.00 0.00 892 GLN A C 5
ATOM 4141 O O . GLN A 1 8 ? -9.945 -0.793 -9.018 1.00 0.00 892 GLN A O 5
ATOM 4155 N N . TYR A 1 9 ? -9.881 1.320 -9.789 1.00 0.00 893 TYR A N 5
ATOM 4156 C CA . TYR A 1 9 ? -8.610 1.632 -9.146 1.00 0.00 893 TYR A CA 5
ATOM 4157 C C . TYR A 1 9 ? -8.656 1.299 -7.657 1.00 0.00 893 TYR A C 5
ATOM 4158 O O . TYR A 1 9 ? -9.092 2.111 -6.840 1.00 0.00 893 TYR A O 5
ATOM 4176 N N . CYS A 1 10 ? -8.203 0.099 -7.312 1.00 0.00 894 CYS A N 5
ATOM 4177 C CA . CYS A 1 10 ? -8.191 -0.344 -5.923 1.00 0.00 894 CYS A CA 5
ATOM 4178 C C . CYS A 1 10 ? -6.769 -0.363 -5.371 1.00 0.00 894 CYS A C 5
ATOM 4179 O O . CYS A 1 10 ? -6.387 -1.279 -4.642 1.00 0.00 894 CYS A O 5
ATOM 4186 N N . TRP A 1 11 ? -5.990 0.654 -5.722 1.00 0.00 895 TRP A N 5
ATOM 4187 C CA . TRP A 1 11 ? -4.610 0.755 -5.261 1.00 0.00 895 TRP A CA 5
ATOM 4188 C C . TRP A 1 11 ? -4.534 0.646 -3.742 1.00 0.00 895 TRP A C 5
ATOM 4189 O O . TRP A 1 11 ? -4.675 1.642 -3.033 1.00 0.00 895 TRP A O 5
ATOM 4210 N N . GLN A 1 12 ? -4.311 -0.568 -3.251 1.00 0.00 896 GLN A N 5
ATOM 4211 C CA . GLN A 1 12 ? -4.217 -0.805 -1.815 1.00 0.00 896 GLN A CA 5
ATOM 4212 C C . GLN A 1 12 ? -3.145 -1.845 -1.504 1.00 0.00 896 GLN A C 5
ATOM 4213 O O . GLN A 1 12 ? -3.137 -2.935 -2.077 1.00 0.00 896 GLN A O 5
ATOM 4227 N N . HIS A 1 13 ? -2.241 -1.501 -0.592 1.00 0.00 897 HIS A N 5
ATOM 4228 C CA . HIS A 1 13 ? -1.164 -2.405 -0.205 1.00 0.00 897 HIS A CA 5
ATOM 4229 C C . HIS A 1 13 ? -0.547 -1.977 1.124 1.00 0.00 897 HIS A C 5
ATOM 4230 O O . HIS A 1 13 ? -0.999 -1.018 1.748 1.00 0.00 897 HIS A O 5
ATOM 4244 N N . ARG A 1 14 ? 0.486 -2.696 1.550 1.00 0.00 898 ARG A N 5
ATOM 4245 C CA . ARG A 1 14 ? 1.163 -2.393 2.805 1.00 0.00 898 ARG A CA 5
ATOM 4246 C C . ARG A 1 14 ? 1.781 -0.998 2.765 1.00 0.00 898 ARG A C 5
ATOM 4247 O O . ARG A 1 14 ? 2.886 -0.811 2.256 1.00 0.00 898 ARG A O 5
ATOM 4268 N N . PHE A 1 15 ? 1.060 -0.021 3.306 1.00 0.00 899 PHE A N 5
ATOM 4269 C CA . PHE A 1 15 ? 1.536 1.357 3.332 1.00 0.00 899 PHE A CA 5
ATOM 4270 C C . PHE A 1 15 ? 3.056 1.404 3.448 1.00 0.00 899 PHE A C 5
ATOM 4271 O O . PHE A 1 15 ? 3.673 0.630 4.179 1.00 0.00 899 PHE A O 5
ATOM 4288 N N . PRO A 1 16 ? 3.676 2.336 2.707 1.00 0.00 900 PRO A N 5
ATOM 4289 C CA . PRO A 1 16 ? 5.132 2.508 2.709 1.00 0.00 900 PRO A CA 5
ATOM 4290 C C . PRO A 1 16 ? 5.648 3.072 4.028 1.00 0.00 900 PRO A C 5
ATOM 4291 O O . PRO A 1 16 ? 5.556 4.274 4.280 1.00 0.00 900 PRO A O 5
ATOM 4302 N N . THR A 1 17 ? 6.191 2.198 4.869 1.00 0.00 901 THR A N 5
ATOM 4303 C CA . THR A 1 17 ? 6.721 2.609 6.163 1.00 0.00 901 THR A CA 5
ATOM 4304 C C . THR A 1 17 ? 7.421 3.960 6.066 1.00 0.00 901 THR A C 5
ATOM 4305 O O . THR A 1 17 ? 7.432 4.734 7.022 1.00 0.00 901 THR A O 5
ATOM 4316 N N . GLY A 1 18 ? 8.005 4.237 4.905 1.00 0.00 902 GLY A N 5
ATOM 4317 C CA . GLY A 1 18 ? 8.699 5.495 4.705 1.00 0.00 902 GLY A CA 5
ATOM 4318 C C . GLY A 1 18 ? 9.891 5.360 3.777 1.00 0.00 902 GLY A C 5
ATOM 4319 O O . GLY A 1 18 ? 10.428 6.357 3.296 1.00 0.00 902 GLY A O 5
ATOM 4323 N N . TYR A 1 19 ? 10.306 4.123 3.527 1.00 0.00 903 TYR A N 5
ATOM 4324 C CA . TYR A 1 19 ? 11.444 3.861 2.654 1.00 0.00 903 TYR A CA 5
ATOM 4325 C C . TYR A 1 19 ? 11.017 3.852 1.190 1.00 0.00 903 TYR A C 5
ATOM 4326 O O . TYR A 1 19 ? 9.901 3.449 0.858 1.00 0.00 903 TYR A O 5
ATOM 4344 N N . PHE A 1 20 ? 11.913 4.300 0.316 1.00 0.00 904 PHE A N 5
ATOM 4345 C CA . PHE A 1 20 ? 11.630 4.345 -1.114 1.00 0.00 904 PHE A CA 5
ATOM 4346 C C . PHE A 1 20 ? 12.585 3.439 -1.885 1.00 0.00 904 PHE A C 5
ATOM 4347 O O . PHE A 1 20 ? 13.181 3.851 -2.880 1.00 0.00 904 PHE A O 5
ATOM 4364 N N . SER A 1 21 ? 12.724 2.202 -1.419 1.00 0.00 905 SER A N 5
ATOM 4365 C CA . SER A 1 21 ? 13.609 1.238 -2.061 1.00 0.00 905 SER A CA 5
ATOM 4366 C C . SER A 1 21 ? 12.997 -0.159 -2.041 1.00 0.00 905 SER A C 5
ATOM 4367 O O . SER A 1 21 ? 12.191 -0.483 -1.168 1.00 0.00 905 SER A O 5
ATOM 4375 N N . ILE A 1 22 ? 13.385 -0.983 -3.009 1.00 0.00 906 ILE A N 5
ATOM 4376 C CA . ILE A 1 22 ? 12.876 -2.345 -3.102 1.00 0.00 906 ILE A CA 5
ATOM 4377 C C . ILE A 1 22 ? 13.673 -3.293 -2.213 1.00 0.00 906 ILE A C 5
ATOM 4378 O O . ILE A 1 22 ? 14.854 -3.065 -1.946 1.00 0.00 906 ILE A O 5
ATOM 4394 N N . CYS A 1 23 ? 13.021 -4.357 -1.757 1.00 0.00 907 CYS A N 5
ATOM 4395 C CA . CYS A 1 23 ? 13.668 -5.341 -0.898 1.00 0.00 907 CYS A CA 5
ATOM 4396 C C . CYS A 1 23 ? 14.436 -6.366 -1.728 1.00 0.00 907 CYS A C 5
ATOM 4397 O O . CYS A 1 23 ? 13.850 -7.097 -2.527 1.00 0.00 907 CYS A O 5
ATOM 4404 N N . ASP A 1 24 ? 15.749 -6.414 -1.532 1.00 0.00 908 ASP A N 5
ATOM 4405 C CA . ASP A 1 24 ? 16.597 -7.350 -2.260 1.00 0.00 908 ASP A CA 5
ATOM 4406 C C . ASP A 1 24 ? 16.171 -8.790 -1.994 1.00 0.00 908 ASP A C 5
ATOM 4407 O O . ASP A 1 24 ? 16.200 -9.632 -2.892 1.00 0.00 908 ASP A O 5
ATOM 4416 N N . ARG A 1 25 ? 15.776 -9.066 -0.756 1.00 0.00 909 ARG A N 5
ATOM 4417 C CA . ARG A 1 25 ? 15.345 -10.404 -0.371 1.00 0.00 909 ARG A CA 5
ATOM 4418 C C . ARG A 1 25 ? 14.095 -10.816 -1.142 1.00 0.00 909 ARG A C 5
ATOM 4419 O O . ARG A 1 25 ? 14.016 -11.925 -1.670 1.00 0.00 909 ARG A O 5
ATOM 4440 N N . TYR A 1 26 ? 13.120 -9.916 -1.201 1.00 0.00 910 TYR A N 5
ATOM 4441 C CA . TYR A 1 26 ? 11.872 -10.186 -1.905 1.00 0.00 910 TYR A CA 5
ATOM 4442 C C . TYR A 1 26 ? 12.102 -10.273 -3.410 1.00 0.00 910 TYR A C 5
ATOM 4443 O O . TYR A 1 26 ? 11.658 -11.216 -4.064 1.00 0.00 910 TYR A O 5
ATOM 4461 N N . MET A 1 27 ? 12.802 -9.281 -3.953 1.00 0.00 911 MET A N 5
ATOM 4462 C CA . MET A 1 27 ? 13.094 -9.245 -5.381 1.00 0.00 911 MET A CA 5
ATOM 4463 C C . MET A 1 27 ? 13.840 -10.503 -5.815 1.00 0.00 911 MET A C 5
ATOM 4464 O O . MET A 1 27 ? 13.617 -11.022 -6.908 1.00 0.00 911 MET A O 5
ATOM 4478 N N . ASN A 1 28 ? 14.728 -10.986 -4.952 1.00 0.00 912 ASN A N 5
ATOM 4479 C CA . ASN A 1 28 ? 15.508 -12.183 -5.247 1.00 0.00 912 ASN A CA 5
ATOM 4480 C C . ASN A 1 28 ? 14.608 -13.413 -5.323 1.00 0.00 912 ASN A C 5
ATOM 4481 O O . ASN A 1 28 ? 14.660 -14.174 -6.289 1.00 0.00 912 ASN A O 5
ATOM 4492 N N . GLY A 1 29 ? 13.784 -13.602 -4.297 1.00 0.00 913 GLY A N 5
ATOM 4493 C CA . GLY A 1 29 ? 12.885 -14.740 -4.267 1.00 0.00 913 GLY A CA 5
ATOM 4494 C C . GLY A 1 29 ? 12.010 -14.756 -3.029 1.00 0.00 913 GLY A C 5
ATOM 4495 O O . GLY A 1 29 ? 10.785 -14.678 -3.125 1.00 0.00 913 GLY A O 5
ATOM 4499 N N . THR A 1 30 ? 12.639 -14.857 -1.862 1.00 0.00 914 THR A N 5
ATOM 4500 C CA . THR A 1 30 ? 11.910 -14.886 -0.601 1.00 0.00 914 THR A CA 5
ATOM 4501 C C . THR A 1 30 ? 12.451 -13.843 0.370 1.00 0.00 914 THR A C 5
ATOM 4502 O O . THR A 1 30 ? 13.651 -13.572 0.401 1.00 0.00 914 THR A O 5
ATOM 4513 N N . CYS A 1 31 ? 11.558 -13.260 1.163 1.00 0.00 915 CYS A N 5
ATOM 4514 C CA . CYS A 1 31 ? 11.945 -12.246 2.137 1.00 0.00 915 CYS A CA 5
ATOM 4515 C C . CYS A 1 31 ? 11.593 -12.690 3.554 1.00 0.00 915 CYS A C 5
ATOM 4516 O O . CYS A 1 31 ? 10.570 -13.332 3.794 1.00 0.00 915 CYS A O 5
ATOM 4523 N N . PRO A 1 32 ? 12.461 -12.342 4.515 1.00 0.00 916 PRO A N 5
ATOM 4524 C CA . PRO A 1 32 ? 12.264 -12.693 5.925 1.00 0.00 916 PRO A CA 5
ATOM 4525 C C . PRO A 1 32 ? 11.106 -11.928 6.556 1.00 0.00 916 PRO A C 5
ATOM 4526 O O . PRO A 1 32 ? 10.226 -12.521 7.180 1.00 0.00 916 PRO A O 5
ATOM 4537 N N . GLU A 1 33 ? 11.113 -10.609 6.390 1.00 0.00 917 GLU A N 5
ATOM 4538 C CA . GLU A 1 33 ? 10.062 -9.764 6.945 1.00 0.00 917 GLU A CA 5
ATOM 4539 C C . GLU A 1 33 ? 8.696 -10.160 6.391 1.00 0.00 917 GLU A C 5
ATOM 4540 O O . GLU A 1 33 ? 7.890 -10.782 7.083 1.00 0.00 917 GLU A O 5
ATOM 4552 N N . GLY A 1 34 ? 8.443 -9.795 5.138 1.00 0.00 918 GLY A N 5
ATOM 4553 C CA . GLY A 1 34 ? 7.175 -10.120 4.512 1.00 0.00 918 GLY A CA 5
ATOM 4554 C C . GLY A 1 34 ? 6.314 -8.894 4.277 1.00 0.00 918 GLY A C 5
ATOM 4555 O O . GLY A 1 34 ? 6.725 -7.962 3.588 1.00 0.00 918 GLY A O 5
ATOM 4559 N N . ASN A 1 35 ? 5.115 -8.897 4.851 1.00 0.00 919 ASN A N 5
ATOM 4560 C CA . ASN A 1 35 ? 4.192 -7.777 4.698 1.00 0.00 919 ASN A CA 5
ATOM 4561 C C . ASN A 1 35 ? 4.614 -6.602 5.575 1.00 0.00 919 ASN A C 5
ATOM 4562 O O . ASN A 1 35 ? 4.507 -5.444 5.171 1.00 0.00 919 ASN A O 5
ATOM 4573 N N . SER A 1 36 ? 5.093 -6.908 6.776 1.00 0.00 920 SER A N 5
ATOM 4574 C CA . SER A 1 36 ? 5.528 -5.878 7.711 1.00 0.00 920 SER A CA 5
ATOM 4575 C C . SER A 1 36 ? 6.975 -5.475 7.442 1.00 0.00 920 SER A C 5
ATOM 4576 O O . SER A 1 36 ? 7.701 -5.076 8.353 1.00 0.00 920 SER A O 5
ATOM 4584 N N . CYS A 1 37 ? 7.388 -5.582 6.183 1.00 0.00 921 CYS A N 5
ATOM 4585 C CA . CYS A 1 37 ? 8.747 -5.230 5.791 1.00 0.00 921 CYS A CA 5
ATOM 4586 C C . CYS A 1 37 ? 8.859 -3.738 5.495 1.00 0.00 921 CYS A C 5
ATOM 4587 O O . CYS A 1 37 ? 7.968 -3.146 4.884 1.00 0.00 921 CYS A O 5
ATOM 4594 N N . LYS A 1 38 ? 9.959 -3.134 5.931 1.00 0.00 922 LYS A N 5
ATOM 4595 C CA . LYS A 1 38 ? 10.190 -1.711 5.713 1.00 0.00 922 LYS A CA 5
ATOM 4596 C C . LYS A 1 38 ? 10.455 -1.423 4.239 1.00 0.00 922 LYS A C 5
ATOM 4597 O O . LYS A 1 38 ? 10.110 -0.355 3.733 1.00 0.00 922 LYS A O 5
ATOM 4616 N N . PHE A 1 39 ? 11.069 -2.383 3.554 1.00 0.00 923 PHE A N 5
ATOM 4617 C CA . PHE A 1 39 ? 11.379 -2.232 2.137 1.00 0.00 923 PHE A CA 5
ATOM 4618 C C . PHE A 1 39 ? 10.167 -2.573 1.275 1.00 0.00 923 PHE A C 5
ATOM 4619 O O . PHE A 1 39 ? 9.173 -3.106 1.767 1.00 0.00 923 PHE A O 5
ATOM 4636 N N . ALA A 1 40 ? 10.258 -2.262 -0.014 1.00 0.00 924 ALA A N 5
ATOM 4637 C CA . ALA A 1 40 ? 9.171 -2.537 -0.945 1.00 0.00 924 ALA A CA 5
ATOM 4638 C C . ALA A 1 40 ? 9.218 -3.981 -1.433 1.00 0.00 924 ALA A C 5
ATOM 4639 O O . ALA A 1 40 ? 10.290 -4.578 -1.535 1.00 0.00 924 ALA A O 5
ATOM 4646 N N . HIS A 1 41 ? 8.048 -4.538 -1.732 1.00 0.00 925 HIS A N 5
ATOM 4647 C CA . HIS A 1 41 ? 7.956 -5.913 -2.210 1.00 0.00 925 HIS A CA 5
ATOM 4648 C C . HIS A 1 41 ? 7.307 -5.967 -3.589 1.00 0.00 925 HIS A C 5
ATOM 4649 O O . HIS A 1 41 ? 6.133 -6.309 -3.721 1.00 0.00 925 HIS A O 5
ATOM 4663 N N . GLY A 1 42 ? 8.081 -5.625 -4.616 1.00 0.00 926 GLY A N 5
ATOM 4664 C CA . GLY A 1 42 ? 7.564 -5.641 -5.972 1.00 0.00 926 GLY A CA 5
ATOM 4665 C C . GLY A 1 42 ? 7.499 -4.255 -6.583 1.00 0.00 926 GLY A C 5
ATOM 4666 O O . GLY A 1 42 ? 6.894 -3.347 -6.015 1.00 0.00 926 GLY A O 5
ATOM 4670 N N . ASN A 1 43 ? 8.125 -4.093 -7.744 1.00 0.00 927 ASN A N 5
ATOM 4671 C CA . ASN A 1 43 ? 8.138 -2.807 -8.432 1.00 0.00 927 ASN A CA 5
ATOM 4672 C C . ASN A 1 43 ? 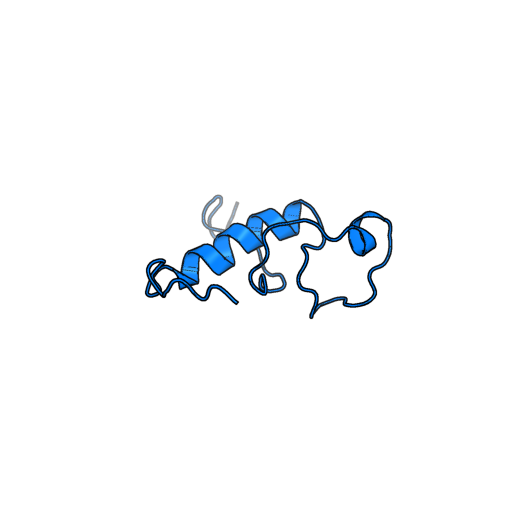6.754 -2.165 -8.410 1.00 0.00 927 ASN A C 5
ATOM 4673 O O . ASN A 1 43 ? 6.616 -0.974 -8.130 1.00 0.00 927 ASN A O 5
ATOM 4684 N N . ALA A 1 44 ? 5.733 -2.962 -8.706 1.00 0.00 928 ALA A N 5
ATOM 4685 C CA . ALA A 1 44 ? 4.360 -2.472 -8.718 1.00 0.00 928 ALA A CA 5
ATOM 4686 C C . ALA A 1 44 ? 3.993 -1.835 -7.382 1.00 0.00 928 ALA A C 5
ATOM 4687 O O . ALA A 1 44 ? 3.489 -0.714 -7.337 1.00 0.00 928 ALA A O 5
ATOM 4694 N N . GLU A 1 45 ? 4.249 -2.559 -6.297 1.00 0.00 929 GLU A N 5
ATOM 4695 C CA . GLU A 1 45 ? 3.943 -2.063 -4.960 1.00 0.00 929 GLU A CA 5
ATOM 4696 C C . GLU A 1 45 ? 4.596 -0.705 -4.720 1.00 0.00 929 GLU A C 5
ATOM 4697 O O . GLU A 1 45 ? 3.962 0.221 -4.213 1.00 0.00 929 GLU A O 5
ATOM 4709 N N . LEU A 1 46 ? 5.868 -0.593 -5.089 1.00 0.00 930 LEU A N 5
ATOM 4710 C CA . LEU A 1 46 ? 6.609 0.651 -4.914 1.00 0.00 930 LEU A CA 5
ATOM 4711 C C . LEU A 1 46 ? 5.863 1.822 -5.546 1.00 0.00 930 LEU A C 5
ATOM 4712 O O . LEU A 1 46 ? 5.572 2.818 -4.882 1.00 0.00 930 LEU A O 5
ATOM 4728 N N . HIS A 1 47 ? 5.553 1.695 -6.833 1.00 0.00 931 HIS A N 5
ATOM 4729 C CA . HIS A 1 47 ? 4.838 2.742 -7.554 1.00 0.00 931 HIS A CA 5
ATOM 4730 C C . HIS A 1 47 ? 3.745 3.353 -6.682 1.00 0.00 931 HIS A C 5
ATOM 4731 O O . HIS A 1 47 ? 3.708 4.566 -6.477 1.00 0.00 931 HIS A O 5
ATOM 4745 N N . GLU A 1 48 ? 2.858 2.504 -6.172 1.00 0.00 932 GLU A N 5
ATOM 4746 C CA . GLU A 1 48 ? 1.764 2.962 -5.324 1.00 0.00 932 GLU A CA 5
ATOM 4747 C C . GLU A 1 48 ? 2.297 3.588 -4.038 1.00 0.00 932 GLU A C 5
ATOM 4748 O O . GLU A 1 48 ? 1.783 4.604 -3.571 1.00 0.00 932 GLU A O 5
ATOM 4760 N N . TRP A 1 49 ? 3.330 2.974 -3.473 1.00 0.00 933 TRP A N 5
ATOM 4761 C CA . TRP A 1 49 ? 3.933 3.470 -2.241 1.00 0.00 933 TRP A CA 5
ATOM 4762 C C . TRP A 1 49 ? 4.363 4.925 -2.392 1.00 0.00 933 TRP A C 5
ATOM 4763 O O . TRP A 1 49 ? 4.137 5.743 -1.502 1.00 0.00 933 TRP A O 5
ATOM 4784 N N . GLU A 1 50 ? 4.982 5.240 -3.526 1.00 0.00 934 GLU A N 5
ATOM 4785 C CA . GLU A 1 50 ? 5.443 6.597 -3.792 1.00 0.00 934 GLU A CA 5
ATOM 4786 C C . GLU A 1 50 ? 4.300 7.598 -3.647 1.00 0.00 934 GLU A C 5
ATOM 4787 O O . GLU A 1 50 ? 4.505 8.729 -3.208 1.00 0.00 934 GLU A O 5
ATOM 4799 N N . GLU A 1 51 ? 3.098 7.172 -4.020 1.00 0.00 935 GLU A N 5
ATOM 4800 C CA . GLU A 1 51 ? 1.923 8.031 -3.933 1.00 0.00 935 GLU A CA 5
ATOM 4801 C C . GLU A 1 51 ? 1.382 8.071 -2.507 1.00 0.00 935 GLU A C 5
ATOM 4802 O O . GLU A 1 51 ? 1.246 9.141 -1.913 1.00 0.00 935 GLU A O 5
ATOM 4814 N N . ARG A 1 52 ? 1.075 6.898 -1.964 1.00 0.00 936 ARG A N 5
ATOM 4815 C CA . ARG A 1 52 ? 0.548 6.797 -0.608 1.00 0.00 936 ARG A CA 5
ATOM 4816 C C . ARG A 1 52 ? 1.287 7.743 0.334 1.00 0.00 936 ARG A C 5
ATOM 4817 O O . ARG A 1 52 ? 0.671 8.566 1.012 1.00 0.00 936 ARG A O 5
ATOM 4838 N N . ARG A 1 53 ? 2.610 7.619 0.371 1.00 0.00 937 ARG A N 5
ATOM 4839 C CA . ARG A 1 53 ? 3.432 8.462 1.231 1.00 0.00 937 ARG A CA 5
ATOM 4840 C C . ARG A 1 53 ? 3.308 9.930 0.833 1.00 0.00 937 ARG A C 5
ATOM 4841 O O . ARG A 1 53 ? 2.853 10.760 1.620 1.00 0.00 937 ARG A O 5
ATOM 4862 N N . ASP A 1 54 ? 3.717 10.241 -0.392 1.00 0.00 938 ASP A N 5
ATOM 4863 C CA . ASP A 1 54 ? 3.651 11.609 -0.895 1.00 0.00 938 ASP A CA 5
ATOM 4864 C C . ASP A 1 54 ? 2.363 12.292 -0.446 1.00 0.00 938 ASP A C 5
ATOM 4865 O O . ASP A 1 54 ? 2.392 13.385 0.119 1.00 0.00 938 ASP A O 5
ATOM 4874 N N . ALA A 1 55 ? 1.233 11.640 -0.703 1.00 0.00 939 ALA A N 5
ATOM 4875 C CA . ALA A 1 55 ? -0.065 12.184 -0.325 1.00 0.00 939 ALA A CA 5
ATOM 4876 C C . ALA A 1 55 ? 0.013 12.910 1.014 1.00 0.00 939 ALA A C 5
ATOM 4877 O O . ALA A 1 55 ? -0.489 14.026 1.156 1.00 0.00 939 ALA A O 5
ATOM 4884 N N . LEU A 1 56 ? 0.643 12.271 1.993 1.00 0.00 940 LEU A N 5
ATOM 4885 C CA . LEU A 1 56 ? 0.786 12.856 3.321 1.00 0.00 940 LEU A CA 5
ATOM 4886 C C . LEU A 1 56 ? 1.268 14.300 3.231 1.00 0.00 940 LEU A C 5
ATOM 4887 O O . LEU A 1 56 ? 0.754 15.183 3.919 1.00 0.00 940 LEU A O 5
ATOM 4903 N N . LYS A 1 57 ? 2.258 14.536 2.377 1.00 0.00 941 LYS A N 5
ATOM 4904 C CA . LYS A 1 57 ? 2.809 15.873 2.193 1.00 0.00 941 LYS A CA 5
ATOM 4905 C C . LYS A 1 57 ? 1.695 16.905 2.051 1.00 0.00 941 LYS A C 5
ATOM 4906 O O . LYS A 1 57 ? 1.860 18.065 2.428 1.00 0.00 941 LYS A O 5
ATOM 4925 N N . MET A 1 58 ? 0.562 16.475 1.506 1.00 0.00 942 MET A N 5
ATOM 4926 C CA . MET A 1 58 ? -0.580 17.363 1.318 1.00 0.00 942 MET A CA 5
ATOM 4927 C C . MET A 1 58 ? -0.669 18.382 2.449 1.00 0.00 942 MET A C 5
ATOM 4928 O O . MET A 1 58 ? -0.949 19.558 2.219 1.00 0.00 942 MET A O 5
ATOM 4942 N N . LYS A 1 59 ? -0.430 17.923 3.673 1.00 0.00 943 LYS A N 5
ATOM 4943 C CA . LYS A 1 59 ? -0.482 18.794 4.841 1.00 0.00 943 LYS A CA 5
ATOM 4944 C C . LYS A 1 59 ? 0.845 19.520 5.038 1.00 0.00 943 LYS A C 5
ATOM 4945 O O . LYS A 1 59 ? 0.906 20.749 4.983 1.00 0.00 943 LYS A O 5
ATOM 4964 N N . LEU A 1 60 ? 1.906 18.754 5.266 1.00 0.00 944 LEU A N 5
ATOM 4965 C CA . LEU A 1 60 ? 3.233 19.325 5.469 1.00 0.00 944 LEU A CA 5
ATOM 4966 C C . LEU A 1 60 ? 4.030 19.326 4.168 1.00 0.00 944 LEU A C 5
ATOM 4967 O O . LEU A 1 60 ? 4.128 18.305 3.488 1.00 0.00 944 LEU A O 5
ATOM 4983 N N . ASN A 1 61 ? 4.599 20.478 3.830 1.00 0.00 945 ASN A N 5
ATOM 4984 C CA . ASN A 1 61 ? 5.390 20.611 2.612 1.00 0.00 945 ASN A CA 5
ATOM 4985 C C . ASN A 1 61 ? 6.869 20.789 2.940 1.00 0.00 945 ASN A C 5
ATOM 4986 O O . ASN A 1 61 ? 7.374 21.911 2.995 1.00 0.00 945 ASN A O 5
ATOM 4997 N N . LYS A 1 62 ? 7.559 19.675 3.157 1.00 0.00 946 LYS A N 5
ATOM 4998 C CA . LYS A 1 62 ? 8.981 19.706 3.478 1.00 0.00 946 LYS A CA 5
ATOM 4999 C C . LYS A 1 62 ? 9.827 19.631 2.211 1.00 0.00 946 LYS A C 5
ATOM 5000 O O . LYS A 1 62 ? 10.871 18.980 2.187 1.00 0.00 946 LYS A O 5
ATOM 5019 N N . ALA A 1 63 ? 9.370 20.303 1.159 1.00 0.00 947 ALA A N 5
ATOM 5020 C CA . ALA A 1 63 ? 10.086 20.315 -0.110 1.00 0.00 947 ALA A CA 5
ATOM 5021 C C . ALA A 1 63 ? 11.062 21.485 -0.179 1.00 0.00 947 ALA A C 5
ATOM 5022 O O . ALA A 1 63 ? 12.235 21.309 -0.509 1.00 0.00 947 ALA A O 5
ATOM 5029 N N . SER A 1 64 ? 10.569 22.679 0.134 1.00 0.00 948 SER A N 5
ATOM 5030 C CA . SER A 1 64 ? 11.397 23.879 0.103 1.00 0.00 948 SER A CA 5
ATOM 5031 C C . SER A 1 64 ? 12.209 24.012 1.388 1.00 0.00 948 SER A C 5
ATOM 5032 O O . SER A 1 64 ? 11.774 24.649 2.347 1.00 0.00 948 SER A O 5
ATOM 5040 N N . GLY A 1 65 ? 13.392 23.406 1.398 1.00 0.00 949 GLY A N 5
ATOM 5041 C CA . GLY A 1 65 ? 14.247 23.468 2.569 1.00 0.00 949 GLY A CA 5
ATOM 5042 C C . GLY A 1 65 ? 13.610 22.828 3.787 1.00 0.00 949 GLY A C 5
ATOM 5043 O O . GLY A 1 65 ? 12.831 23.453 4.507 1.00 0.00 949 GLY A O 5
ATOM 5047 N N . PRO A 1 66 ? 13.941 21.551 4.030 1.00 0.00 950 PRO A N 5
ATOM 5048 C CA . PRO A 1 66 ? 13.406 20.798 5.168 1.00 0.00 950 PRO A CA 5
ATOM 5049 C C . PRO A 1 66 ? 13.952 21.296 6.502 1.00 0.00 950 PRO A C 5
ATOM 5050 O O . PRO A 1 66 ? 15.056 21.837 6.568 1.00 0.00 950 PRO A O 5
ATOM 5061 N N . SER A 1 67 ? 13.172 21.111 7.562 1.00 0.00 951 SER A N 5
ATOM 5062 C CA . SER A 1 67 ? 13.577 21.545 8.894 1.00 0.00 951 SER A CA 5
ATOM 5063 C C . SER A 1 67 ? 14.821 20.792 9.356 1.00 0.00 951 SER A C 5
ATOM 5064 O O . SER A 1 67 ? 14.784 19.580 9.565 1.00 0.00 951 SER A O 5
ATOM 5072 N N . SER A 1 68 ? 15.921 21.521 9.512 1.00 0.00 952 SER A N 5
ATOM 5073 C CA . SER A 1 68 ? 17.179 20.923 9.945 1.00 0.00 952 SER A CA 5
ATOM 5074 C C . SER A 1 68 ? 16.957 19.993 11.135 1.00 0.00 952 SER A C 5
ATOM 5075 O O . SER A 1 68 ? 16.123 20.261 11.999 1.00 0.00 952 SER A O 5
ATOM 5083 N N . GLY A 1 69 ? 17.711 18.899 11.172 1.00 0.00 953 GLY A N 5
ATOM 5084 C CA . GLY A 1 69 ? 17.583 17.946 12.258 1.00 0.00 953 GLY A CA 5
ATOM 5085 C C . GLY A 1 69 ? 18.858 17.162 12.496 1.00 0.00 953 GLY A C 5
ATOM 5086 O O . GLY A 1 69 ? 19.933 17.760 12.515 1.00 0.00 953 GLY A O 5
ATOM 5091 N N . GLY A 1 1 ? -27.810 -8.740 -4.814 1.00 0.00 885 GLY A N 6
ATOM 5092 C CA . GLY A 1 1 ? -29.089 -8.056 -4.776 1.00 0.00 885 GLY A CA 6
ATOM 5093 C C . GLY A 1 1 ? -29.028 -6.677 -5.403 1.00 0.00 885 GLY A C 6
ATOM 5094 O O . GLY A 1 1 ? -29.438 -6.490 -6.549 1.00 0.00 885 GLY A O 6
ATOM 5098 N N . SER A 1 2 ? -28.517 -5.708 -4.650 1.00 0.00 886 SER A N 6
ATOM 5099 C CA . SER A 1 2 ? -28.409 -4.338 -5.137 1.00 0.00 886 SER A CA 6
ATOM 5100 C C . SER A 1 2 ? -27.259 -4.203 -6.131 1.00 0.00 886 SER A C 6
ATOM 5101 O O . SER A 1 2 ? -26.090 -4.326 -5.764 1.00 0.00 886 SER A O 6
ATOM 5109 N N . SER A 1 3 ? -27.599 -3.950 -7.390 1.00 0.00 887 SER A N 6
ATOM 5110 C CA . SER A 1 3 ? -26.597 -3.802 -8.438 1.00 0.00 887 SER A CA 6
ATOM 5111 C C . SER A 1 3 ? -25.970 -2.412 -8.399 1.00 0.00 887 SER A C 6
ATOM 5112 O O . SER A 1 3 ? -26.540 -1.478 -7.836 1.00 0.00 887 SER A O 6
ATOM 5120 N N . GLY A 1 4 ? -24.792 -2.283 -9.002 1.00 0.00 888 GLY A N 6
ATOM 5121 C CA . GLY A 1 4 ? -24.106 -1.004 -9.025 1.00 0.00 888 GLY A CA 6
ATOM 5122 C C . GLY A 1 4 ? -22.623 -1.136 -8.742 1.00 0.00 888 GLY A C 6
ATOM 5123 O O . GLY A 1 4 ? -22.196 -2.062 -8.052 1.00 0.00 888 GLY A O 6
ATOM 5127 N N . SER A 1 5 ? -21.835 -0.209 -9.277 1.00 0.00 889 SER A N 6
ATOM 5128 C CA . SER A 1 5 ? -20.390 -0.229 -9.083 1.00 0.00 889 SER A CA 6
ATOM 5129 C C . SER A 1 5 ? -19.920 1.034 -8.368 1.00 0.00 889 SER A C 6
ATOM 5130 O O . SER A 1 5 ? -19.754 2.085 -8.986 1.00 0.00 889 SER A O 6
ATOM 5138 N N . SER A 1 6 ? -19.708 0.922 -7.060 1.00 0.00 890 SER A N 6
ATOM 5139 C CA . SER A 1 6 ? -19.261 2.055 -6.259 1.00 0.00 890 SER A CA 6
ATOM 5140 C C . SER A 1 6 ? -17.775 1.939 -5.936 1.00 0.00 890 SER A C 6
ATOM 5141 O O . SER A 1 6 ? -17.089 2.943 -5.747 1.00 0.00 890 SER A O 6
ATOM 5149 N N . GLY A 1 7 ? -17.283 0.705 -5.874 1.00 0.00 891 GLY A N 6
ATOM 5150 C CA . GLY A 1 7 ? -15.881 0.479 -5.573 1.00 0.00 891 GLY A CA 6
ATOM 5151 C C . GLY A 1 7 ? -14.964 1.377 -6.380 1.00 0.00 891 GLY A C 6
ATOM 5152 O O . GLY A 1 7 ? -14.782 1.171 -7.579 1.00 0.00 891 GLY A O 6
ATOM 5156 N N . GLN A 1 8 ? -14.386 2.376 -5.720 1.00 0.00 892 GLN A N 6
ATOM 5157 C CA . GLN A 1 8 ? -13.484 3.309 -6.384 1.00 0.00 892 GLN A CA 6
ATOM 5158 C C . GLN A 1 8 ? -12.080 3.223 -5.795 1.00 0.00 892 GLN A C 6
ATOM 5159 O O . GLN A 1 8 ? -11.417 4.241 -5.594 1.00 0.00 892 GLN A O 6
ATOM 5173 N N . TYR A 1 9 ? -11.634 2.003 -5.520 1.00 0.00 893 TYR A N 6
ATOM 5174 C CA . TYR A 1 9 ? -10.309 1.784 -4.951 1.00 0.00 893 TYR A CA 6
ATOM 5175 C C . TYR A 1 9 ? -9.744 0.437 -5.388 1.00 0.00 893 TYR A C 6
ATOM 5176 O O . TYR A 1 9 ? -10.307 -0.615 -5.082 1.00 0.00 893 TYR A O 6
ATOM 5194 N N . CYS A 1 10 ? -8.626 0.476 -6.106 1.00 0.00 894 CYS A N 6
ATOM 5195 C CA . CYS A 1 10 ? -7.982 -0.740 -6.586 1.00 0.00 894 CYS A CA 6
ATOM 5196 C C . CYS A 1 10 ? -6.568 -0.865 -6.027 1.00 0.00 894 CYS A C 6
ATOM 5197 O O . CYS A 1 10 ? -6.164 -1.932 -5.566 1.00 0.00 894 CYS A O 6
ATOM 5204 N N . TRP A 1 11 ? -5.822 0.233 -6.071 1.00 0.00 895 TRP A N 6
ATOM 5205 C CA . TRP A 1 11 ? -4.453 0.247 -5.568 1.00 0.00 895 TRP A CA 6
ATOM 5206 C C . TRP A 1 11 ? -4.427 0.068 -4.054 1.00 0.00 895 TRP A C 6
ATOM 5207 O O . TRP A 1 11 ? -4.221 1.027 -3.310 1.00 0.00 895 TRP A O 6
ATOM 5228 N N . GLN A 1 12 ? -4.639 -1.165 -3.604 1.00 0.00 896 GLN A N 6
ATOM 5229 C CA . GLN A 1 12 ? -4.640 -1.468 -2.178 1.00 0.00 896 GLN A CA 6
ATOM 5230 C C . GLN A 1 12 ? -3.468 -2.372 -1.813 1.00 0.00 896 GLN A C 6
ATOM 5231 O O . GLN A 1 12 ? -3.440 -3.548 -2.178 1.00 0.00 896 GLN A O 6
ATOM 5245 N N . HIS A 1 13 ? -2.500 -1.817 -1.090 1.00 0.00 897 HIS A N 6
ATOM 5246 C CA . HIS A 1 13 ? -1.325 -2.573 -0.675 1.00 0.00 897 HIS A CA 6
ATOM 5247 C C . HIS A 1 13 ? -0.729 -1.994 0.605 1.00 0.00 897 HIS A C 6
ATOM 5248 O O . HIS A 1 13 ? -1.273 -1.053 1.183 1.00 0.00 897 HIS A O 6
ATOM 5262 N N . ARG A 1 14 ? 0.390 -2.562 1.041 1.00 0.00 898 ARG A N 6
ATOM 5263 C CA . ARG A 1 14 ? 1.058 -2.102 2.253 1.00 0.00 898 ARG A CA 6
ATOM 5264 C C . ARG A 1 14 ? 1.450 -0.633 2.134 1.00 0.00 898 ARG A C 6
ATOM 5265 O O . ARG A 1 14 ? 1.411 -0.055 1.047 1.00 0.00 898 ARG A O 6
ATOM 5286 N N . PHE A 1 15 ? 1.828 -0.033 3.258 1.00 0.00 899 PHE A N 6
ATOM 5287 C CA . PHE A 1 15 ? 2.225 1.370 3.281 1.00 0.00 899 PHE A CA 6
ATOM 5288 C C . PHE A 1 15 ? 3.744 1.503 3.352 1.00 0.00 899 PHE A C 6
ATOM 5289 O O . PHE A 1 15 ? 4.425 0.762 4.061 1.00 0.00 899 PHE A O 6
ATOM 5306 N N . PRO A 1 16 ? 4.288 2.471 2.599 1.00 0.00 900 PRO A N 6
ATOM 5307 C CA . PRO A 1 16 ? 5.731 2.726 2.560 1.00 0.00 900 PRO A CA 6
ATOM 5308 C C . PRO A 1 16 ? 6.252 3.313 3.866 1.00 0.00 900 PRO A C 6
ATOM 5309 O O . PRO A 1 16 ? 6.208 4.526 4.076 1.00 0.00 900 PRO A O 6
ATOM 5320 N N . THR A 1 17 ? 6.747 2.446 4.745 1.00 0.00 901 THR A N 6
ATOM 5321 C CA . THR A 1 17 ? 7.276 2.880 6.032 1.00 0.00 901 THR A CA 6
ATOM 5322 C C . THR A 1 17 ? 7.945 4.245 5.919 1.00 0.00 901 THR A C 6
ATOM 5323 O O . THR A 1 17 ? 7.913 5.042 6.856 1.00 0.00 901 THR A O 6
ATOM 5334 N N . GLY A 1 18 ? 8.551 4.509 4.766 1.00 0.00 902 GLY A N 6
ATOM 5335 C CA . GLY A 1 18 ? 9.219 5.779 4.552 1.00 0.00 902 GLY A CA 6
ATOM 5336 C C . GLY A 1 18 ? 10.365 5.674 3.565 1.00 0.00 902 GLY A C 6
ATOM 5337 O O . GLY A 1 18 ? 10.897 6.687 3.110 1.00 0.00 902 GLY A O 6
ATOM 5341 N N . TYR A 1 19 ? 10.746 4.445 3.233 1.00 0.00 903 TYR A N 6
ATOM 5342 C CA . TYR A 1 19 ? 11.838 4.211 2.296 1.00 0.00 903 TYR A CA 6
ATOM 5343 C C . TYR A 1 19 ? 11.332 4.214 0.857 1.00 0.00 903 TYR A C 6
ATOM 5344 O O . TYR A 1 19 ? 10.148 3.990 0.603 1.00 0.00 903 TYR A O 6
ATOM 5362 N N . PHE A 1 20 ? 12.238 4.469 -0.081 1.00 0.00 904 PHE A N 6
ATOM 5363 C CA . PHE A 1 20 ? 11.885 4.502 -1.496 1.00 0.00 904 PHE A CA 6
ATOM 5364 C C . PHE A 1 20 ? 12.769 3.553 -2.299 1.00 0.00 904 PHE A C 6
ATOM 5365 O O . PHE A 1 20 ? 13.446 3.965 -3.241 1.00 0.00 904 PHE A O 6
ATOM 5382 N N . SER A 1 21 ? 12.757 2.279 -1.919 1.00 0.00 905 SER A N 6
ATOM 5383 C CA . SER A 1 21 ? 13.560 1.271 -2.600 1.00 0.00 905 SER A CA 6
ATOM 5384 C C . SER A 1 21 ? 12.917 -0.108 -2.481 1.00 0.00 905 SER A C 6
ATOM 5385 O O . SER A 1 21 ? 12.019 -0.317 -1.665 1.00 0.00 905 SER A O 6
ATOM 5393 N N . ILE A 1 22 ? 13.385 -1.045 -3.299 1.00 0.00 906 ILE A N 6
ATOM 5394 C CA . ILE A 1 22 ? 12.857 -2.403 -3.285 1.00 0.00 906 ILE A CA 6
ATOM 5395 C C . ILE A 1 22 ? 13.657 -3.294 -2.340 1.00 0.00 906 ILE A C 6
ATOM 5396 O O . ILE A 1 22 ? 14.838 -3.051 -2.091 1.00 0.00 906 ILE A O 6
ATOM 5412 N N . CYS A 1 23 ? 13.005 -4.327 -1.816 1.00 0.00 907 CYS A N 6
ATOM 5413 C CA . CYS A 1 23 ? 13.654 -5.256 -0.899 1.00 0.00 907 CYS A CA 6
ATOM 5414 C C . CYS A 1 23 ? 14.394 -6.349 -1.665 1.00 0.00 907 CYS A C 6
ATOM 5415 O O . CYS A 1 23 ? 13.828 -6.994 -2.548 1.00 0.00 907 CYS A O 6
ATOM 5422 N N . ASP A 1 24 ? 15.661 -6.552 -1.321 1.00 0.00 908 ASP A N 6
ATOM 5423 C CA . ASP A 1 24 ? 16.478 -7.567 -1.975 1.00 0.00 908 ASP A CA 6
ATOM 5424 C C . ASP A 1 24 ? 16.040 -8.968 -1.557 1.00 0.00 908 ASP A C 6
ATOM 5425 O O . ASP A 1 24 ? 16.224 -9.933 -2.299 1.00 0.00 908 ASP A O 6
ATOM 5434 N N . ARG A 1 25 ? 15.462 -9.071 -0.365 1.00 0.00 909 ARG A N 6
ATOM 5435 C CA . ARG A 1 25 ? 15.001 -10.354 0.152 1.00 0.00 909 ARG A CA 6
ATOM 5436 C C . ARG A 1 25 ? 13.741 -10.813 -0.577 1.00 0.00 909 ARG A C 6
ATOM 5437 O O . ARG A 1 25 ? 13.561 -12.003 -0.836 1.00 0.00 909 ARG A O 6
ATOM 5458 N N . TYR A 1 26 ? 12.874 -9.861 -0.904 1.00 0.00 910 TYR A N 6
ATOM 5459 C CA . TYR A 1 26 ? 11.630 -10.168 -1.601 1.00 0.00 910 TYR A CA 6
ATOM 5460 C C . TYR A 1 26 ? 11.879 -10.390 -3.089 1.00 0.00 910 TYR A C 6
ATOM 5461 O O . TYR A 1 26 ? 11.319 -11.303 -3.695 1.00 0.00 910 TYR A O 6
ATOM 5479 N N . MET A 1 27 ? 12.725 -9.547 -3.673 1.00 0.00 911 MET A N 6
ATOM 5480 C CA . MET A 1 27 ? 13.051 -9.650 -5.090 1.00 0.00 911 MET A CA 6
ATOM 5481 C C . MET A 1 27 ? 13.790 -10.952 -5.384 1.00 0.00 911 MET A C 6
ATOM 5482 O O . MET A 1 27 ? 13.468 -11.657 -6.340 1.00 0.00 911 MET A O 6
ATOM 5496 N N . ASN A 1 28 ? 14.783 -11.264 -4.557 1.00 0.00 912 ASN A N 6
ATOM 5497 C CA . ASN A 1 28 ? 15.568 -12.480 -4.729 1.00 0.00 912 ASN A CA 6
ATOM 5498 C C . ASN A 1 28 ? 14.660 -13.697 -4.880 1.00 0.00 912 ASN A C 6
ATOM 5499 O O . ASN A 1 28 ? 14.895 -14.559 -5.726 1.00 0.00 912 ASN A O 6
ATOM 5510 N N . GLY A 1 29 ? 13.620 -13.759 -4.054 1.00 0.00 913 GLY A N 6
ATOM 5511 C CA . GLY A 1 29 ? 12.692 -14.873 -4.112 1.00 0.00 913 GLY A CA 6
ATOM 5512 C C . GLY A 1 29 ? 11.839 -14.983 -2.864 1.00 0.00 913 GLY A C 6
ATOM 5513 O O . GLY A 1 29 ? 10.614 -15.082 -2.945 1.00 0.00 913 GLY A O 6
ATOM 5517 N N . THR A 1 30 ? 12.487 -14.968 -1.702 1.00 0.00 914 THR A N 6
ATOM 5518 C CA . THR A 1 30 ? 11.781 -15.069 -0.432 1.00 0.00 914 THR A CA 6
ATOM 5519 C C . THR A 1 30 ? 12.359 -14.104 0.597 1.00 0.00 914 THR A C 6
ATOM 5520 O O . THR A 1 30 ? 13.573 -14.038 0.788 1.00 0.00 914 THR A O 6
ATOM 5531 N N . CYS A 1 31 ? 11.481 -13.357 1.259 1.00 0.00 915 CYS A N 6
ATOM 5532 C CA . CYS A 1 31 ? 11.904 -12.395 2.270 1.00 0.00 915 CYS A CA 6
ATOM 5533 C C . CYS A 1 31 ? 11.359 -12.774 3.643 1.00 0.00 915 CYS A C 6
ATOM 5534 O O . CYS A 1 31 ? 10.228 -13.241 3.783 1.00 0.00 915 CYS A O 6
ATOM 5541 N N . PRO A 1 32 ? 12.181 -12.569 4.683 1.00 0.00 916 PRO A N 6
ATOM 5542 C CA . PRO A 1 32 ? 11.803 -12.882 6.065 1.00 0.00 916 PRO A CA 6
ATOM 5543 C C . PRO A 1 32 ? 10.731 -11.938 6.600 1.00 0.00 916 PRO A C 6
ATOM 5544 O O . PRO A 1 32 ? 9.802 -12.365 7.284 1.00 0.00 916 PRO A O 6
ATOM 5555 N N . GLU A 1 33 ? 10.868 -10.655 6.283 1.00 0.00 917 GLU A N 6
ATOM 5556 C CA . GLU A 1 33 ? 9.910 -9.652 6.734 1.00 0.00 917 GLU A CA 6
ATOM 5557 C C . GLU A 1 33 ? 8.510 -9.962 6.212 1.00 0.00 917 GLU A C 6
ATOM 5558 O O . GLU A 1 33 ? 7.618 -10.327 6.975 1.00 0.00 917 GLU A O 6
ATOM 5570 N N . GLY A 1 34 ? 8.327 -9.814 4.903 1.00 0.00 918 GLY A N 6
ATOM 5571 C CA . GLY A 1 34 ? 7.034 -10.081 4.300 1.00 0.00 918 GLY A CA 6
ATOM 5572 C C . GLY A 1 34 ? 6.225 -8.819 4.079 1.00 0.00 918 GLY A C 6
ATOM 5573 O O . GLY A 1 34 ? 6.619 -7.949 3.303 1.00 0.00 918 GLY A O 6
ATOM 5577 N N . ASN A 1 35 ? 5.088 -8.719 4.760 1.00 0.00 919 ASN A N 6
ATOM 5578 C CA . ASN A 1 35 ? 4.220 -7.554 4.632 1.00 0.00 919 ASN A CA 6
ATOM 5579 C C . ASN A 1 35 ? 4.675 -6.432 5.560 1.00 0.00 919 ASN A C 6
ATOM 5580 O O . ASN A 1 35 ? 4.511 -5.252 5.250 1.00 0.00 919 ASN A O 6
ATOM 5591 N N . SER A 1 36 ? 5.249 -6.808 6.698 1.00 0.00 920 SER A N 6
ATOM 5592 C CA . SER A 1 36 ? 5.726 -5.834 7.673 1.00 0.00 920 SER A CA 6
ATOM 5593 C C . SER A 1 36 ? 7.162 -5.420 7.369 1.00 0.00 920 SER A C 6
ATOM 5594 O O . SER A 1 36 ? 7.925 -5.074 8.272 1.00 0.00 920 SER A O 6
ATOM 5602 N N . CYS A 1 37 ? 7.524 -5.457 6.091 1.00 0.00 921 CYS A N 6
ATOM 5603 C CA . CYS A 1 37 ? 8.869 -5.087 5.665 1.00 0.00 921 CYS A CA 6
ATOM 5604 C C . CYS A 1 37 ? 8.991 -3.574 5.507 1.00 0.00 921 CYS A C 6
ATOM 5605 O O . CYS A 1 37 ? 7.997 -2.877 5.304 1.00 0.00 921 CYS A O 6
ATOM 5612 N N . LYS A 1 38 ? 10.218 -3.073 5.601 1.00 0.00 922 LYS A N 6
ATOM 5613 C CA . LYS A 1 38 ? 10.474 -1.643 5.467 1.00 0.00 922 LYS A CA 6
ATOM 5614 C C . LYS A 1 38 ? 10.737 -1.272 4.011 1.00 0.00 922 LYS A C 6
ATOM 5615 O O . LYS A 1 38 ? 10.553 -0.122 3.611 1.00 0.00 922 LYS A O 6
ATOM 5634 N N . PHE A 1 39 ? 11.167 -2.252 3.224 1.00 0.00 923 PHE A N 6
ATOM 5635 C CA . PHE A 1 39 ? 11.454 -2.028 1.812 1.00 0.00 923 PHE A CA 6
ATOM 5636 C C . PHE A 1 39 ? 10.237 -2.350 0.951 1.00 0.00 923 PHE A C 6
ATOM 5637 O O . PHE A 1 39 ? 9.276 -2.961 1.419 1.00 0.00 923 PHE A O 6
ATOM 5654 N N . ALA A 1 40 ? 10.284 -1.934 -0.311 1.00 0.00 924 ALA A N 6
ATOM 5655 C CA . ALA A 1 40 ? 9.187 -2.178 -1.238 1.00 0.00 924 ALA A CA 6
ATOM 5656 C C . ALA A 1 40 ? 9.225 -3.607 -1.769 1.00 0.00 924 ALA A C 6
ATOM 5657 O O . ALA A 1 40 ? 10.291 -4.129 -2.100 1.00 0.00 924 ALA A O 6
ATOM 5664 N N . HIS A 1 41 ? 8.057 -4.236 -1.849 1.00 0.00 925 HIS A N 6
ATOM 5665 C CA . HIS A 1 41 ? 7.957 -5.605 -2.341 1.00 0.00 925 HIS A CA 6
ATOM 5666 C C . HIS A 1 41 ? 7.298 -5.642 -3.717 1.00 0.00 925 HIS A C 6
ATOM 5667 O O . HIS A 1 41 ? 6.076 -5.729 -3.828 1.00 0.00 925 HIS A O 6
ATOM 5681 N N . GLY A 1 42 ? 8.117 -5.574 -4.762 1.00 0.00 926 GLY A N 6
ATOM 5682 C CA . GLY A 1 42 ? 7.596 -5.600 -6.116 1.00 0.00 926 GLY A CA 6
ATOM 5683 C C . GLY A 1 42 ? 7.560 -4.224 -6.750 1.00 0.00 926 GLY A C 6
ATOM 5684 O O . GLY A 1 42 ? 7.013 -3.283 -6.176 1.00 0.00 926 GLY A O 6
ATOM 5688 N N . ASN A 1 43 ? 8.145 -4.106 -7.937 1.00 0.00 927 ASN A N 6
ATOM 5689 C CA . ASN A 1 43 ? 8.180 -2.833 -8.649 1.00 0.00 927 ASN A CA 6
ATOM 5690 C C . ASN A 1 43 ? 6.815 -2.151 -8.611 1.00 0.00 927 ASN A C 6
ATOM 5691 O O . ASN A 1 43 ? 6.718 -0.947 -8.380 1.00 0.00 927 ASN A O 6
ATOM 5702 N N . ALA A 1 44 ? 5.764 -2.931 -8.839 1.00 0.00 928 ALA A N 6
ATOM 5703 C CA . ALA A 1 44 ? 4.405 -2.404 -8.828 1.00 0.00 928 ALA A CA 6
ATOM 5704 C C . ALA A 1 44 ? 4.062 -1.798 -7.471 1.00 0.00 928 ALA A C 6
ATOM 5705 O O . ALA A 1 44 ? 3.559 -0.678 -7.391 1.00 0.00 928 ALA A O 6
ATOM 5712 N N . GLU A 1 45 ? 4.337 -2.547 -6.407 1.00 0.00 929 GLU A N 6
ATOM 5713 C CA . GLU A 1 45 ? 4.055 -2.083 -5.054 1.00 0.00 929 GLU A CA 6
ATOM 5714 C C . GLU A 1 45 ? 4.709 -0.728 -4.797 1.00 0.00 929 GLU A C 6
ATOM 5715 O O . GLU A 1 45 ? 4.105 0.162 -4.196 1.00 0.00 929 GLU A O 6
ATOM 5727 N N . LEU A 1 46 ? 5.947 -0.578 -5.255 1.00 0.00 930 LEU A N 6
ATOM 5728 C CA . LEU A 1 46 ? 6.684 0.667 -5.074 1.00 0.00 930 LEU A CA 6
ATOM 5729 C C . LEU A 1 46 ? 5.918 1.845 -5.668 1.00 0.00 930 LEU A C 6
ATOM 5730 O O . LEU A 1 46 ? 5.664 2.840 -4.989 1.00 0.00 930 LEU A O 6
ATOM 5746 N N . HIS A 1 47 ? 5.549 1.724 -6.940 1.00 0.00 931 HIS A N 6
ATOM 5747 C CA . HIS A 1 47 ? 4.809 2.777 -7.625 1.00 0.00 931 HIS A CA 6
ATOM 5748 C C . HIS A 1 47 ? 3.748 3.379 -6.709 1.00 0.00 931 HIS A C 6
ATOM 5749 O O . HIS A 1 47 ? 3.689 4.595 -6.528 1.00 0.00 931 HIS A O 6
ATOM 5763 N N . GLU A 1 48 ? 2.912 2.520 -6.133 1.00 0.00 932 GLU A N 6
ATOM 5764 C CA . GLU A 1 48 ? 1.853 2.969 -5.237 1.00 0.00 932 GLU A CA 6
ATOM 5765 C C . GLU A 1 48 ? 2.437 3.630 -3.993 1.00 0.00 932 GLU A C 6
ATOM 5766 O O . GLU A 1 48 ? 1.888 4.606 -3.479 1.00 0.00 932 GLU A O 6
ATOM 5778 N N . TRP A 1 49 ? 3.553 3.092 -3.513 1.00 0.00 933 TRP A N 6
ATOM 5779 C CA . TRP A 1 49 ? 4.212 3.630 -2.328 1.00 0.00 933 TRP A CA 6
ATOM 5780 C C . TRP A 1 49 ? 4.645 5.074 -2.553 1.00 0.00 933 TRP A C 6
ATOM 5781 O O . TRP A 1 49 ? 4.495 5.920 -1.673 1.00 0.00 933 TRP A O 6
ATOM 5802 N N . GLU A 1 50 ? 5.183 5.348 -3.738 1.00 0.00 934 GLU A N 6
ATOM 5803 C CA . GLU A 1 50 ? 5.639 6.691 -4.077 1.00 0.00 934 GLU A CA 6
ATOM 5804 C C . GLU A 1 50 ? 4.530 7.714 -3.851 1.00 0.00 934 GLU A C 6
ATOM 5805 O O . GLU A 1 50 ? 4.780 8.819 -3.371 1.00 0.00 934 GLU A O 6
ATOM 5817 N N . GLU A 1 51 ? 3.305 7.338 -4.203 1.00 0.00 935 GLU A N 6
ATOM 5818 C CA . GLU A 1 51 ? 2.158 8.224 -4.040 1.00 0.00 935 GLU A CA 6
ATOM 5819 C C . GLU A 1 51 ? 1.654 8.203 -2.600 1.00 0.00 935 GLU A C 6
ATOM 5820 O O . GLU A 1 51 ? 1.467 9.251 -1.982 1.00 0.00 935 GLU A O 6
ATOM 5832 N N . ARG A 1 52 ? 1.437 7.003 -2.073 1.00 0.00 936 ARG A N 6
ATOM 5833 C CA . ARG A 1 52 ? 0.954 6.845 -0.706 1.00 0.00 936 ARG A CA 6
ATOM 5834 C C . ARG A 1 52 ? 1.687 7.789 0.242 1.00 0.00 936 ARG A C 6
ATOM 5835 O O . ARG A 1 52 ? 1.081 8.684 0.833 1.00 0.00 936 ARG A O 6
ATOM 5856 N N . ARG A 1 53 ? 2.992 7.583 0.383 1.00 0.00 937 ARG A N 6
ATOM 5857 C CA . ARG A 1 53 ? 3.806 8.415 1.261 1.00 0.00 937 ARG A CA 6
ATOM 5858 C C . ARG A 1 53 ? 3.623 9.894 0.933 1.00 0.00 937 ARG A C 6
ATOM 5859 O O . ARG A 1 53 ? 3.464 10.723 1.829 1.00 0.00 937 ARG A O 6
ATOM 5880 N N . ASP A 1 54 ? 3.647 10.216 -0.356 1.00 0.00 938 ASP A N 6
ATOM 5881 C CA . ASP A 1 54 ? 3.483 11.594 -0.802 1.00 0.00 938 ASP A CA 6
ATOM 5882 C C . ASP A 1 54 ? 2.152 12.166 -0.323 1.00 0.00 938 ASP A C 6
ATOM 5883 O O . ASP A 1 54 ? 2.061 13.341 0.030 1.00 0.00 938 ASP A O 6
ATOM 5892 N N . ALA A 1 55 ? 1.122 11.326 -0.314 1.00 0.00 939 ALA A N 6
ATOM 5893 C CA . ALA A 1 55 ? -0.204 11.747 0.123 1.00 0.00 939 ALA A CA 6
ATOM 5894 C C . ALA A 1 55 ? -0.136 12.467 1.466 1.00 0.00 939 ALA A C 6
ATOM 5895 O O . ALA A 1 55 ? -0.804 13.481 1.673 1.00 0.00 939 ALA A O 6
ATOM 5902 N N . LEU A 1 56 ? 0.673 11.936 2.376 1.00 0.00 940 LEU A N 6
ATOM 5903 C CA . LEU A 1 56 ? 0.827 12.527 3.701 1.00 0.00 940 LEU A CA 6
ATOM 5904 C C . LEU A 1 56 ? 1.019 14.037 3.604 1.00 0.00 940 LEU A C 6
ATOM 5905 O O . LEU A 1 56 ? 0.385 14.802 4.331 1.00 0.00 940 LEU A O 6
ATOM 5921 N N . LYS A 1 57 ? 1.896 14.460 2.700 1.00 0.00 941 LYS A N 6
ATOM 5922 C CA . LYS A 1 57 ? 2.170 15.878 2.505 1.00 0.00 941 LYS A CA 6
ATOM 5923 C C . LYS A 1 57 ? 0.879 16.690 2.526 1.00 0.00 941 LYS A C 6
ATOM 5924 O O . LYS A 1 57 ? 0.860 17.831 2.987 1.00 0.00 941 LYS A O 6
ATOM 5943 N N . MET A 1 58 ? -0.198 16.093 2.027 1.00 0.00 942 MET A N 6
ATOM 5944 C CA . MET A 1 58 ? -1.494 16.761 1.993 1.00 0.00 942 MET A CA 6
ATOM 5945 C C . MET A 1 58 ? -1.687 17.638 3.226 1.00 0.00 942 MET A C 6
ATOM 5946 O O . MET A 1 58 ? -2.259 18.725 3.144 1.00 0.00 942 MET A O 6
ATOM 5960 N N . LYS A 1 59 ? -1.206 17.159 4.368 1.00 0.00 943 LYS A N 6
ATOM 5961 C CA . LYS A 1 59 ? -1.324 17.900 5.619 1.00 0.00 943 LYS A CA 6
ATOM 5962 C C . LYS A 1 59 ? 0.019 18.498 6.026 1.00 0.00 943 LYS A C 6
ATOM 5963 O O . LYS A 1 59 ? 0.094 19.655 6.440 1.00 0.00 943 LYS A O 6
ATOM 5982 N N . LEU A 1 60 ? 1.076 17.704 5.903 1.00 0.00 944 LEU A N 6
ATOM 5983 C CA . LEU A 1 60 ? 2.418 18.156 6.257 1.00 0.00 944 LEU A CA 6
ATOM 5984 C C . LEU A 1 60 ? 3.236 18.464 5.007 1.00 0.00 944 LEU A C 6
ATOM 5985 O O . LEU A 1 60 ? 4.082 17.672 4.596 1.00 0.00 944 LEU A O 6
ATOM 6001 N N . ASN A 1 61 ? 2.978 19.622 4.408 1.00 0.00 945 ASN A N 6
ATOM 6002 C CA . ASN A 1 61 ? 3.692 20.036 3.205 1.00 0.00 945 ASN A CA 6
ATOM 6003 C C . ASN A 1 61 ? 5.118 20.464 3.539 1.00 0.00 945 ASN A C 6
ATOM 6004 O O . ASN A 1 61 ? 5.406 21.654 3.671 1.00 0.00 945 ASN A O 6
ATOM 6015 N N . LYS A 1 62 ? 6.007 19.486 3.674 1.00 0.00 946 LYS A N 6
ATOM 6016 C CA . LYS A 1 62 ? 7.404 19.759 3.990 1.00 0.00 946 LYS A CA 6
ATOM 6017 C C . LYS A 1 62 ? 8.017 20.711 2.968 1.00 0.00 946 LYS A C 6
ATOM 6018 O O . LYS A 1 62 ? 7.504 20.861 1.860 1.00 0.00 946 LYS A O 6
ATOM 6037 N N . ALA A 1 63 ? 9.118 21.350 3.348 1.00 0.00 947 ALA A N 6
ATOM 6038 C CA . ALA A 1 63 ? 9.803 22.285 2.463 1.00 0.00 947 ALA A CA 6
ATOM 6039 C C . ALA A 1 63 ? 11.301 22.003 2.421 1.00 0.00 947 ALA A C 6
ATOM 6040 O O . ALA A 1 63 ? 11.912 21.686 3.442 1.00 0.00 947 ALA A O 6
ATOM 6047 N N . SER A 1 64 ? 11.887 22.120 1.234 1.00 0.00 948 SER A N 6
ATOM 6048 C CA . SER A 1 64 ? 13.314 21.874 1.058 1.00 0.00 948 SER A CA 6
ATOM 6049 C C . SER A 1 64 ? 13.986 23.051 0.357 1.00 0.00 948 SER A C 6
ATOM 6050 O O . SER A 1 64 ? 13.323 23.876 -0.268 1.00 0.00 948 SER A O 6
ATOM 6058 N N . GLY A 1 65 ? 15.310 23.119 0.468 1.00 0.00 949 GLY A N 6
ATOM 6059 C CA . GLY A 1 65 ? 16.051 24.198 -0.160 1.00 0.00 949 GLY A CA 6
ATOM 6060 C C . GLY A 1 65 ? 16.148 25.426 0.724 1.00 0.00 949 GLY A C 6
ATOM 6061 O O . GLY A 1 65 ? 16.487 25.342 1.905 1.00 0.00 949 GLY A O 6
ATOM 6065 N N . PRO A 1 66 ? 15.847 26.599 0.149 1.00 0.00 950 PRO A N 6
ATOM 6066 C CA . PRO A 1 66 ? 15.896 27.872 0.874 1.00 0.00 950 PRO A CA 6
ATOM 6067 C C . PRO A 1 66 ? 14.790 27.988 1.916 1.00 0.00 950 PRO A C 6
ATOM 6068 O O . PRO A 1 66 ? 13.822 27.228 1.896 1.00 0.00 950 PRO A O 6
ATOM 6079 N N . SER A 1 67 ? 14.939 28.945 2.827 1.00 0.00 951 SER A N 6
ATOM 6080 C CA . SER A 1 67 ? 13.953 29.158 3.880 1.00 0.00 951 SER A CA 6
ATOM 6081 C C . SER A 1 67 ? 12.573 29.422 3.287 1.00 0.00 951 SER A C 6
ATOM 6082 O O . SER A 1 67 ? 12.248 30.551 2.920 1.00 0.00 951 SER A O 6
ATOM 6090 N N . SER A 1 68 ? 11.764 28.370 3.196 1.00 0.00 952 SER A N 6
ATOM 6091 C CA . SER A 1 68 ? 10.419 28.486 2.644 1.00 0.00 952 SER A CA 6
ATOM 6092 C C . SER A 1 68 ? 9.368 28.187 3.708 1.00 0.00 952 SER A C 6
ATOM 6093 O O . SER A 1 68 ? 9.398 27.138 4.350 1.00 0.00 952 SER A O 6
ATOM 6101 N N . GLY A 1 69 ? 8.436 29.118 3.889 1.00 0.00 953 GLY A N 6
ATOM 6102 C CA . GLY A 1 69 ? 7.388 28.937 4.876 1.00 0.00 953 GLY A CA 6
ATOM 6103 C C . GLY A 1 69 ? 6.652 27.623 4.706 1.00 0.00 953 GLY A C 6
ATOM 6104 O O . GLY A 1 69 ? 6.315 26.991 5.706 1.00 0.00 953 GLY A O 6
ATOM 6109 N N . GLY A 1 1 ? -27.857 -9.428 -7.436 1.00 0.00 885 GLY A N 7
ATOM 6110 C CA . GLY A 1 1 ? -27.437 -8.045 -7.575 1.00 0.00 885 GLY A CA 7
ATOM 6111 C C . GLY A 1 1 ? -25.937 -7.909 -7.739 1.00 0.00 885 GLY A C 7
ATOM 6112 O O . GLY A 1 1 ? -25.233 -7.544 -6.798 1.00 0.00 885 GLY A O 7
ATOM 6116 N N . SER A 1 2 ? -25.445 -8.203 -8.939 1.00 0.00 886 SER A N 7
ATOM 6117 C CA . SER A 1 2 ? -24.018 -8.117 -9.223 1.00 0.00 886 SER A CA 7
ATOM 6118 C C . SER A 1 2 ? -23.531 -6.674 -9.127 1.00 0.00 886 SER A C 7
ATOM 6119 O O . SER A 1 2 ? -24.322 -5.734 -9.213 1.00 0.00 886 SER A O 7
ATOM 6127 N N . SER A 1 3 ? -22.225 -6.507 -8.948 1.00 0.00 887 SER A N 7
ATOM 6128 C CA . SER A 1 3 ? -21.632 -5.179 -8.837 1.00 0.00 887 SER A CA 7
ATOM 6129 C C . SER A 1 3 ? -20.432 -5.040 -9.768 1.00 0.00 887 SER A C 7
ATOM 6130 O O . SER A 1 3 ? -19.303 -5.358 -9.397 1.00 0.00 887 SER A O 7
ATOM 6138 N N . GLY A 1 4 ? -20.686 -4.561 -10.983 1.00 0.00 888 GLY A N 7
ATOM 6139 C CA . GLY A 1 4 ? -19.618 -4.388 -11.950 1.00 0.00 888 GLY A CA 7
ATOM 6140 C C . GLY A 1 4 ? -18.608 -3.344 -11.517 1.00 0.00 888 GLY A C 7
ATOM 6141 O O . GLY A 1 4 ? -17.479 -3.675 -11.154 1.00 0.00 888 GLY A O 7
ATOM 6145 N N . SER A 1 5 ? -19.013 -2.078 -11.558 1.00 0.00 889 SER A N 7
ATOM 6146 C CA . SER A 1 5 ? -18.133 -0.981 -11.172 1.00 0.00 889 SER A CA 7
ATOM 6147 C C . SER A 1 5 ? -18.088 -0.829 -9.655 1.00 0.00 889 SER A C 7
ATOM 6148 O O . SER A 1 5 ? -18.959 -0.199 -9.057 1.00 0.00 889 SER A O 7
ATOM 6156 N N . SER A 1 6 ? -17.064 -1.412 -9.038 1.00 0.00 890 SER A N 7
ATOM 6157 C CA . SER A 1 6 ? -16.905 -1.345 -7.590 1.00 0.00 890 SER A CA 7
ATOM 6158 C C . SER A 1 6 ? -16.370 0.019 -7.165 1.00 0.00 890 SER A C 7
ATOM 6159 O O . SER A 1 6 ? -16.642 0.488 -6.061 1.00 0.00 890 SER A O 7
ATOM 6167 N N . GLY A 1 7 ? -15.605 0.650 -8.051 1.00 0.00 891 GLY A N 7
ATOM 6168 C CA . GLY A 1 7 ? -15.042 1.954 -7.750 1.00 0.00 891 GLY A CA 7
ATOM 6169 C C . GLY A 1 7 ? -13.659 2.138 -8.341 1.00 0.00 891 GLY A C 7
ATOM 6170 O O . GLY A 1 7 ? -12.943 1.166 -8.575 1.00 0.00 891 GLY A O 7
ATOM 6174 N N . GLN A 1 8 ? -13.283 3.390 -8.583 1.00 0.00 892 GLN A N 7
ATOM 6175 C CA . GLN A 1 8 ? -11.977 3.698 -9.153 1.00 0.00 892 GLN A CA 7
ATOM 6176 C C . GLN A 1 8 ? -10.857 3.134 -8.284 1.00 0.00 892 GLN A C 7
ATOM 6177 O O . GLN A 1 8 ? -9.890 2.566 -8.792 1.00 0.00 892 GLN A O 7
ATOM 6191 N N . TYR A 1 9 ? -10.994 3.295 -6.973 1.00 0.00 893 TYR A N 7
ATOM 6192 C CA . TYR A 1 9 ? -9.993 2.804 -6.033 1.00 0.00 893 TYR A CA 7
ATOM 6193 C C . TYR A 1 9 ? -9.658 1.341 -6.310 1.00 0.00 893 TYR A C 7
ATOM 6194 O O . TYR A 1 9 ? -10.359 0.435 -5.859 1.00 0.00 893 TYR A O 7
ATOM 6212 N N . CYS A 1 10 ? -8.579 1.119 -7.053 1.00 0.00 894 CYS A N 7
ATOM 6213 C CA . CYS A 1 10 ? -8.148 -0.232 -7.391 1.00 0.00 894 CYS A CA 7
ATOM 6214 C C . CYS A 1 10 ? -6.847 -0.583 -6.675 1.00 0.00 894 CYS A C 7
ATOM 6215 O O . CYS A 1 10 ? -6.712 -1.667 -6.107 1.00 0.00 894 CYS A O 7
ATOM 6222 N N . TRP A 1 11 ? -5.894 0.341 -6.705 1.00 0.00 895 TRP A N 7
ATOM 6223 C CA . TRP A 1 11 ? -4.604 0.130 -6.058 1.00 0.00 895 TRP A CA 7
ATOM 6224 C C . TRP A 1 11 ? -4.786 -0.253 -4.593 1.00 0.00 895 TRP A C 7
ATOM 6225 O O . TRP A 1 11 ? -5.330 0.519 -3.804 1.00 0.00 895 TRP A O 7
ATOM 6246 N N . GLN A 1 12 ? -4.327 -1.448 -4.237 1.00 0.00 896 GLN A N 7
ATOM 6247 C CA . GLN A 1 12 ? -4.440 -1.932 -2.866 1.00 0.00 896 GLN A CA 7
ATOM 6248 C C . GLN A 1 12 ? -3.179 -2.682 -2.448 1.00 0.00 896 GLN A C 7
ATOM 6249 O O . GLN A 1 12 ? -2.952 -3.818 -2.866 1.00 0.00 896 GLN A O 7
ATOM 6263 N N . HIS A 1 13 ? -2.362 -2.039 -1.619 1.00 0.00 897 HIS A N 7
ATOM 6264 C CA . HIS A 1 13 ? -1.124 -2.646 -1.144 1.00 0.00 897 HIS A CA 7
ATOM 6265 C C . HIS A 1 13 ? -0.642 -1.966 0.134 1.00 0.00 897 HIS A C 7
ATOM 6266 O O . HIS A 1 13 ? -1.016 -0.829 0.423 1.00 0.00 897 HIS A O 7
ATOM 6280 N N . ARG A 1 14 ? 0.190 -2.669 0.896 1.00 0.00 898 ARG A N 7
ATOM 6281 C CA . ARG A 1 14 ? 0.721 -2.134 2.143 1.00 0.00 898 ARG A CA 7
ATOM 6282 C C . ARG A 1 14 ? 1.165 -0.684 1.968 1.00 0.00 898 ARG A C 7
ATOM 6283 O O . ARG A 1 14 ? 1.283 -0.192 0.845 1.00 0.00 898 ARG A O 7
ATOM 6304 N N . PHE A 1 15 ? 1.408 -0.006 3.084 1.00 0.00 899 PHE A N 7
ATOM 6305 C CA . PHE A 1 15 ? 1.836 1.387 3.054 1.00 0.00 899 PHE A CA 7
ATOM 6306 C C . PHE A 1 15 ? 3.354 1.492 3.164 1.00 0.00 899 PHE A C 7
ATOM 6307 O O . PHE A 1 15 ? 3.998 0.771 3.927 1.00 0.00 899 PHE A O 7
ATOM 6324 N N . PRO A 1 16 ? 3.942 2.411 2.383 1.00 0.00 900 PRO A N 7
ATOM 6325 C CA . PRO A 1 16 ? 5.391 2.632 2.373 1.00 0.00 900 PRO A CA 7
ATOM 6326 C C . PRO A 1 16 ? 5.888 3.271 3.666 1.00 0.00 900 PRO A C 7
ATOM 6327 O O . PRO A 1 16 ? 5.885 4.494 3.809 1.00 0.00 900 PRO A O 7
ATOM 6338 N N . THR A 1 17 ? 6.316 2.435 4.607 1.00 0.00 901 THR A N 7
ATOM 6339 C CA . THR A 1 17 ? 6.816 2.917 5.888 1.00 0.00 901 THR A CA 7
ATOM 6340 C C . THR A 1 17 ? 7.510 4.266 5.735 1.00 0.00 901 THR A C 7
ATOM 6341 O O . THR A 1 17 ? 7.411 5.128 6.607 1.00 0.00 901 THR A O 7
ATOM 6352 N N . GLY A 1 18 ? 8.212 4.442 4.619 1.00 0.00 902 GLY A N 7
ATOM 6353 C CA . GLY A 1 18 ? 8.911 5.689 4.372 1.00 0.00 902 GLY A CA 7
ATOM 6354 C C . GLY A 1 18 ? 10.080 5.520 3.422 1.00 0.00 902 GLY A C 7
ATOM 6355 O O . GLY A 1 18 ? 10.606 6.500 2.894 1.00 0.00 902 GLY A O 7
ATOM 6359 N N . TYR A 1 19 ? 10.488 4.275 3.205 1.00 0.00 903 TYR A N 7
ATOM 6360 C CA . TYR A 1 19 ? 11.605 3.982 2.315 1.00 0.00 903 TYR A CA 7
ATOM 6361 C C . TYR A 1 19 ? 11.134 3.867 0.869 1.00 0.00 903 TYR A C 7
ATOM 6362 O O . TYR A 1 19 ? 10.287 3.034 0.544 1.00 0.00 903 TYR A O 7
ATOM 6380 N N . PHE A 1 20 ? 11.689 4.709 0.004 1.00 0.00 904 PHE A N 7
ATOM 6381 C CA . PHE A 1 20 ? 11.327 4.704 -1.409 1.00 0.00 904 PHE A CA 7
ATOM 6382 C C . PHE A 1 20 ? 12.264 3.803 -2.207 1.00 0.00 904 PHE A C 7
ATOM 6383 O O . PHE A 1 20 ? 12.980 4.266 -3.095 1.00 0.00 904 PHE A O 7
ATOM 6400 N N . SER A 1 21 ? 12.255 2.514 -1.884 1.00 0.00 905 SER A N 7
ATOM 6401 C CA . SER A 1 21 ? 13.107 1.548 -2.568 1.00 0.00 905 SER A CA 7
ATOM 6402 C C . SER A 1 21 ? 12.505 0.147 -2.498 1.00 0.00 905 SER A C 7
ATOM 6403 O O . SER A 1 21 ? 11.474 -0.066 -1.859 1.00 0.00 905 SER A O 7
ATOM 6411 N N . ILE A 1 22 ? 13.157 -0.803 -3.160 1.00 0.00 906 ILE A N 7
ATOM 6412 C CA . ILE A 1 22 ? 12.688 -2.183 -3.173 1.00 0.00 906 ILE A CA 7
ATOM 6413 C C . ILE A 1 22 ? 13.472 -3.039 -2.184 1.00 0.00 906 ILE A C 7
ATOM 6414 O O . ILE A 1 22 ? 14.624 -2.744 -1.868 1.00 0.00 906 ILE A O 7
ATOM 6430 N N . CYS A 1 23 ? 12.839 -4.103 -1.700 1.00 0.00 907 CYS A N 7
ATOM 6431 C CA . CYS A 1 23 ? 13.477 -5.005 -0.748 1.00 0.00 907 CYS A CA 7
ATOM 6432 C C . CYS A 1 23 ? 14.316 -6.054 -1.471 1.00 0.00 907 CYS A C 7
ATOM 6433 O O . CYS A 1 23 ? 13.834 -6.733 -2.377 1.00 0.00 907 CYS A O 7
ATOM 6440 N N . ASP A 1 24 ? 15.575 -6.180 -1.064 1.00 0.00 908 ASP A N 7
ATOM 6441 C CA . ASP A 1 24 ? 16.482 -7.147 -1.671 1.00 0.00 908 ASP A CA 7
ATOM 6442 C C . ASP A 1 24 ? 16.100 -8.571 -1.279 1.00 0.00 908 ASP A C 7
ATOM 6443 O O . ASP A 1 24 ? 16.326 -9.516 -2.035 1.00 0.00 908 ASP A O 7
ATOM 6452 N N . ARG A 1 25 ? 15.521 -8.717 -0.091 1.00 0.00 909 ARG A N 7
ATOM 6453 C CA . ARG A 1 25 ? 15.110 -10.026 0.402 1.00 0.00 909 ARG A CA 7
ATOM 6454 C C . ARG A 1 25 ? 13.919 -10.557 -0.391 1.00 0.00 909 ARG A C 7
ATOM 6455 O O . ARG A 1 25 ? 13.842 -11.749 -0.691 1.00 0.00 909 ARG A O 7
ATOM 6476 N N . TYR A 1 26 ? 12.994 -9.665 -0.727 1.00 0.00 910 TYR A N 7
ATOM 6477 C CA . TYR A 1 26 ? 11.806 -10.044 -1.483 1.00 0.00 910 TYR A CA 7
ATOM 6478 C C . TYR A 1 26 ? 12.143 -10.264 -2.954 1.00 0.00 910 TYR A C 7
ATOM 6479 O O . TYR A 1 26 ? 11.762 -11.274 -3.546 1.00 0.00 910 TYR A O 7
ATOM 6497 N N . MET A 1 27 ? 12.862 -9.311 -3.538 1.00 0.00 911 MET A N 7
ATOM 6498 C CA . MET A 1 27 ? 13.254 -9.401 -4.940 1.00 0.00 911 MET A CA 7
ATOM 6499 C C . MET A 1 27 ? 14.038 -10.682 -5.205 1.00 0.00 911 MET A C 7
ATOM 6500 O O . MET A 1 27 ? 13.766 -11.399 -6.168 1.00 0.00 911 MET A O 7
ATOM 6514 N N . ASN A 1 28 ? 15.011 -10.964 -4.345 1.00 0.00 912 ASN A N 7
ATOM 6515 C CA . ASN A 1 28 ? 15.834 -12.159 -4.487 1.00 0.00 912 ASN A CA 7
ATOM 6516 C C . ASN A 1 28 ? 14.966 -13.398 -4.686 1.00 0.00 912 ASN A C 7
ATOM 6517 O O . ASN A 1 28 ? 15.275 -14.261 -5.506 1.00 0.00 912 ASN A O 7
ATOM 6528 N N . GLY A 1 29 ? 13.876 -13.477 -3.928 1.00 0.00 913 GLY A N 7
ATOM 6529 C CA . GLY A 1 29 ? 12.979 -14.613 -4.036 1.00 0.00 913 GLY A CA 7
ATOM 6530 C C . GLY A 1 29 ? 12.132 -14.803 -2.794 1.00 0.00 913 GLY A C 7
ATOM 6531 O O . GLY A 1 29 ? 10.921 -15.012 -2.883 1.00 0.00 913 GLY A O 7
ATOM 6535 N N . THR A 1 30 ? 12.768 -14.731 -1.628 1.00 0.00 914 THR A N 7
ATOM 6536 C CA . THR A 1 30 ? 12.066 -14.899 -0.362 1.00 0.00 914 THR A CA 7
ATOM 6537 C C . THR A 1 30 ? 12.579 -13.917 0.685 1.00 0.00 914 THR A C 7
ATOM 6538 O O . THR A 1 30 ? 13.784 -13.806 0.909 1.00 0.00 914 THR A O 7
ATOM 6549 N N . CYS A 1 31 ? 11.656 -13.207 1.326 1.00 0.00 915 CYS A N 7
ATOM 6550 C CA . CYS A 1 31 ? 12.014 -12.235 2.351 1.00 0.00 915 CYS A CA 7
ATOM 6551 C C . CYS A 1 31 ? 11.434 -12.633 3.705 1.00 0.00 915 CYS A C 7
ATOM 6552 O O . CYS A 1 31 ? 10.313 -13.132 3.806 1.00 0.00 915 CYS A O 7
ATOM 6559 N N . PRO A 1 32 ? 12.214 -12.407 4.772 1.00 0.00 916 PRO A N 7
ATOM 6560 C CA . PRO A 1 32 ? 11.799 -12.734 6.140 1.00 0.00 916 PRO A CA 7
ATOM 6561 C C . PRO A 1 32 ? 10.684 -11.823 6.640 1.00 0.00 916 PRO A C 7
ATOM 6562 O O . PRO A 1 32 ? 9.711 -12.287 7.235 1.00 0.00 916 PRO A O 7
ATOM 6573 N N . GLU A 1 33 ? 10.831 -10.525 6.395 1.00 0.00 917 GLU A N 7
ATOM 6574 C CA . GLU A 1 33 ? 9.835 -9.549 6.822 1.00 0.00 917 GLU A CA 7
ATOM 6575 C C . GLU A 1 33 ? 8.452 -9.916 6.291 1.00 0.00 917 GLU A C 7
ATOM 6576 O O . GLU A 1 33 ? 7.509 -10.102 7.059 1.00 0.00 917 GLU A O 7
ATOM 6588 N N . GLY A 1 34 ? 8.340 -10.016 4.970 1.00 0.00 918 GLY A N 7
ATOM 6589 C CA . GLY A 1 34 ? 7.069 -10.359 4.357 1.00 0.00 918 GLY A CA 7
ATOM 6590 C C . GLY A 1 34 ? 6.241 -9.136 4.016 1.00 0.00 918 GLY A C 7
ATOM 6591 O O . GLY A 1 34 ? 6.579 -8.385 3.102 1.00 0.00 918 GLY A O 7
ATOM 6595 N N . ASN A 1 35 ? 5.153 -8.936 4.752 1.00 0.00 919 ASN A N 7
ATOM 6596 C CA . ASN A 1 35 ? 4.272 -7.797 4.521 1.00 0.00 919 ASN A CA 7
ATOM 6597 C C . ASN A 1 35 ? 4.652 -6.625 5.421 1.00 0.00 919 ASN A C 7
ATOM 6598 O O . ASN A 1 35 ? 4.513 -5.464 5.037 1.00 0.00 919 ASN A O 7
ATOM 6609 N N . SER A 1 36 ? 5.133 -6.938 6.620 1.00 0.00 920 SER A N 7
ATOM 6610 C CA . SER A 1 36 ? 5.530 -5.911 7.576 1.00 0.00 920 SER A CA 7
ATOM 6611 C C . SER A 1 36 ? 6.957 -5.442 7.308 1.00 0.00 920 SER A C 7
ATOM 6612 O O . SER A 1 36 ? 7.683 -5.067 8.230 1.00 0.00 920 SER A O 7
ATOM 6620 N N . CYS A 1 37 ? 7.353 -5.467 6.040 1.00 0.00 921 CYS A N 7
ATOM 6621 C CA . CYS A 1 37 ? 8.693 -5.046 5.648 1.00 0.00 921 CYS A CA 7
ATOM 6622 C C . CYS A 1 37 ? 8.761 -3.530 5.489 1.00 0.00 921 CYS A C 7
ATOM 6623 O O . CYS A 1 37 ? 7.745 -2.871 5.262 1.00 0.00 921 CYS A O 7
ATOM 6630 N N . LYS A 1 38 ? 9.965 -2.981 5.608 1.00 0.00 922 LYS A N 7
ATOM 6631 C CA . LYS A 1 38 ? 10.169 -1.544 5.476 1.00 0.00 922 LYS A CA 7
ATOM 6632 C C . LYS A 1 38 ? 10.406 -1.159 4.019 1.00 0.00 922 LYS A C 7
ATOM 6633 O O . LYS A 1 38 ? 10.118 -0.035 3.608 1.00 0.00 922 LYS A O 7
ATOM 6652 N N . PHE A 1 39 ? 10.931 -2.101 3.241 1.00 0.00 923 PHE A N 7
ATOM 6653 C CA . PHE A 1 39 ? 11.206 -1.860 1.830 1.00 0.00 923 PHE A CA 7
ATOM 6654 C C . PHE A 1 39 ? 10.016 -2.269 0.966 1.00 0.00 923 PHE A C 7
ATOM 6655 O O . PHE A 1 39 ? 9.112 -2.966 1.427 1.00 0.00 923 PHE A O 7
ATOM 6672 N N . ALA A 1 40 ? 10.024 -1.831 -0.288 1.00 0.00 924 ALA A N 7
ATOM 6673 C CA . ALA A 1 40 ? 8.948 -2.152 -1.217 1.00 0.00 924 ALA A CA 7
ATOM 6674 C C . ALA A 1 40 ? 9.058 -3.591 -1.709 1.00 0.00 924 ALA A C 7
ATOM 6675 O O . ALA A 1 40 ? 10.147 -4.164 -1.743 1.00 0.00 924 ALA A O 7
ATOM 6682 N N . HIS A 1 41 ? 7.924 -4.170 -2.090 1.00 0.00 925 HIS A N 7
ATOM 6683 C CA . HIS A 1 41 ? 7.894 -5.543 -2.581 1.00 0.00 925 HIS A CA 7
ATOM 6684 C C . HIS A 1 41 ? 7.280 -5.608 -3.976 1.00 0.00 925 HIS A C 7
ATOM 6685 O O . HIS A 1 41 ? 6.059 -5.580 -4.130 1.00 0.00 925 HIS A O 7
ATOM 6699 N N . GLY A 1 42 ? 8.135 -5.693 -4.991 1.00 0.00 926 GLY A N 7
ATOM 6700 C CA . GLY A 1 42 ? 7.658 -5.760 -6.360 1.00 0.00 926 GLY A CA 7
ATOM 6701 C C . GLY A 1 42 ? 7.574 -4.394 -7.011 1.00 0.00 926 GLY A C 7
ATOM 6702 O O . GLY A 1 42 ? 6.980 -3.470 -6.457 1.00 0.00 926 GLY A O 7
ATOM 6706 N N . ASN A 1 43 ? 8.171 -4.265 -8.192 1.00 0.00 927 ASN A N 7
ATOM 6707 C CA . ASN A 1 43 ? 8.163 -3.000 -8.919 1.00 0.00 927 ASN A CA 7
ATOM 6708 C C . ASN A 1 43 ? 6.786 -2.346 -8.857 1.00 0.00 927 ASN A C 7
ATOM 6709 O O . ASN A 1 43 ? 6.663 -1.163 -8.541 1.00 0.00 927 ASN A O 7
ATOM 6720 N N . ALA A 1 44 ? 5.753 -3.125 -9.161 1.00 0.00 928 ALA A N 7
ATOM 6721 C CA . ALA A 1 44 ? 4.385 -2.623 -9.137 1.00 0.00 928 ALA A CA 7
ATOM 6722 C C . ALA A 1 44 ? 4.050 -2.004 -7.784 1.00 0.00 928 ALA A C 7
ATOM 6723 O O . ALA A 1 44 ? 3.583 -0.868 -7.710 1.00 0.00 928 ALA A O 7
ATOM 6730 N N . GLU A 1 45 ? 4.292 -2.759 -6.717 1.00 0.00 929 GLU A N 7
ATOM 6731 C CA . GLU A 1 45 ? 4.014 -2.284 -5.367 1.00 0.00 929 GLU A CA 7
ATOM 6732 C C . GLU A 1 45 ? 4.593 -0.889 -5.151 1.00 0.00 929 GLU A C 7
ATOM 6733 O O . GLU A 1 45 ? 3.886 0.032 -4.740 1.00 0.00 929 GLU A O 7
ATOM 6745 N N . LEU A 1 46 ? 5.883 -0.740 -5.432 1.00 0.00 930 LEU A N 7
ATOM 6746 C CA . LEU A 1 46 ? 6.559 0.543 -5.269 1.00 0.00 930 LEU A CA 7
ATOM 6747 C C . LEU A 1 46 ? 5.744 1.670 -5.895 1.00 0.00 930 LEU A C 7
ATOM 6748 O O . LEU A 1 46 ? 5.374 2.632 -5.221 1.00 0.00 930 LEU A O 7
ATOM 6764 N N . HIS A 1 47 ? 5.467 1.545 -7.189 1.00 0.00 931 HIS A N 7
ATOM 6765 C CA . HIS A 1 47 ? 4.694 2.553 -7.906 1.00 0.00 931 HIS A CA 7
ATOM 6766 C C . HIS A 1 47 ? 3.628 3.165 -7.002 1.00 0.00 931 HIS A C 7
ATOM 6767 O O . HIS A 1 47 ? 3.582 4.381 -6.817 1.00 0.00 931 HIS A O 7
ATOM 6781 N N . GLU A 1 48 ? 2.773 2.314 -6.443 1.00 0.00 932 GLU A N 7
ATOM 6782 C CA . GLU A 1 48 ? 1.708 2.773 -5.559 1.00 0.00 932 GLU A CA 7
ATOM 6783 C C . GLU A 1 48 ? 2.283 3.449 -4.318 1.00 0.00 932 GLU A C 7
ATOM 6784 O O . GLU A 1 48 ? 1.833 4.523 -3.919 1.00 0.00 932 GLU A O 7
ATOM 6796 N N . TRP A 1 49 ? 3.279 2.813 -3.714 1.00 0.00 933 TRP A N 7
ATOM 6797 C CA . TRP A 1 49 ? 3.916 3.352 -2.517 1.00 0.00 933 TRP A CA 7
ATOM 6798 C C . TRP A 1 49 ? 4.315 4.809 -2.723 1.00 0.00 933 TRP A C 7
ATOM 6799 O O . TRP A 1 49 ? 4.001 5.669 -1.901 1.00 0.00 933 TRP A O 7
ATOM 6820 N N . GLU A 1 50 ? 5.009 5.078 -3.824 1.00 0.00 934 GLU A N 7
ATOM 6821 C CA . GLU A 1 50 ? 5.451 6.432 -4.136 1.00 0.00 934 GLU A CA 7
ATOM 6822 C C . GLU A 1 50 ? 4.317 7.434 -3.939 1.00 0.00 934 GLU A C 7
ATOM 6823 O O . GLU A 1 50 ? 4.536 8.551 -3.471 1.00 0.00 934 GLU A O 7
ATOM 6835 N N . GLU A 1 51 ? 3.105 7.025 -4.300 1.00 0.00 935 GLU A N 7
ATOM 6836 C CA . GLU A 1 51 ? 1.936 7.887 -4.165 1.00 0.00 935 GLU A CA 7
ATOM 6837 C C . GLU A 1 51 ? 1.475 7.952 -2.712 1.00 0.00 935 GLU A C 7
ATOM 6838 O O . GLU A 1 51 ? 1.405 9.030 -2.120 1.00 0.00 935 GLU A O 7
ATOM 6850 N N . ARG A 1 52 ? 1.160 6.793 -2.144 1.00 0.00 936 ARG A N 7
ATOM 6851 C CA . ARG A 1 52 ? 0.704 6.718 -0.761 1.00 0.00 936 ARG A CA 7
ATOM 6852 C C . ARG A 1 52 ? 1.395 7.773 0.098 1.00 0.00 936 ARG A C 7
ATOM 6853 O O . ARG A 1 52 ? 0.763 8.721 0.563 1.00 0.00 936 ARG A O 7
ATOM 6874 N N . ARG A 1 53 ? 2.697 7.601 0.304 1.00 0.00 937 ARG A N 7
ATOM 6875 C CA . ARG A 1 53 ? 3.474 8.536 1.108 1.00 0.00 937 ARG A CA 7
ATOM 6876 C C . ARG A 1 53 ? 3.317 9.962 0.586 1.00 0.00 937 ARG A C 7
ATOM 6877 O O . ARG A 1 53 ? 3.389 10.924 1.350 1.00 0.00 937 ARG A O 7
ATOM 6898 N N . ASP A 1 54 ? 3.104 10.088 -0.719 1.00 0.00 938 ASP A N 7
ATOM 6899 C CA . ASP A 1 54 ? 2.936 11.395 -1.344 1.00 0.00 938 ASP A CA 7
ATOM 6900 C C . ASP A 1 54 ? 1.744 12.135 -0.746 1.00 0.00 938 ASP A C 7
ATOM 6901 O O . ASP A 1 54 ? 1.547 13.323 -0.998 1.00 0.00 938 ASP A O 7
ATOM 6910 N N . ALA A 1 55 ? 0.950 11.423 0.048 1.00 0.00 939 ALA A N 7
ATOM 6911 C CA . ALA A 1 55 ? -0.223 12.011 0.682 1.00 0.00 939 ALA A CA 7
ATOM 6912 C C . ALA A 1 55 ? 0.138 12.648 2.020 1.00 0.00 939 ALA A C 7
ATOM 6913 O O . ALA A 1 55 ? -0.224 13.794 2.291 1.00 0.00 939 ALA A O 7
ATOM 6920 N N . LEU A 1 56 ? 0.852 11.899 2.852 1.00 0.00 940 LEU A N 7
ATOM 6921 C CA . LEU A 1 56 ? 1.262 12.390 4.163 1.00 0.00 940 LEU A CA 7
ATOM 6922 C C . LEU A 1 56 ? 1.929 13.757 4.049 1.00 0.00 940 LEU A C 7
ATOM 6923 O O . LEU A 1 56 ? 1.555 14.703 4.743 1.00 0.00 940 LEU A O 7
ATOM 6939 N N . LYS A 1 57 ? 2.917 13.855 3.166 1.00 0.00 941 LYS A N 7
ATOM 6940 C CA . LYS A 1 57 ? 3.635 15.107 2.956 1.00 0.00 941 LYS A CA 7
ATOM 6941 C C . LYS A 1 57 ? 2.671 16.288 2.922 1.00 0.00 941 LYS A C 7
A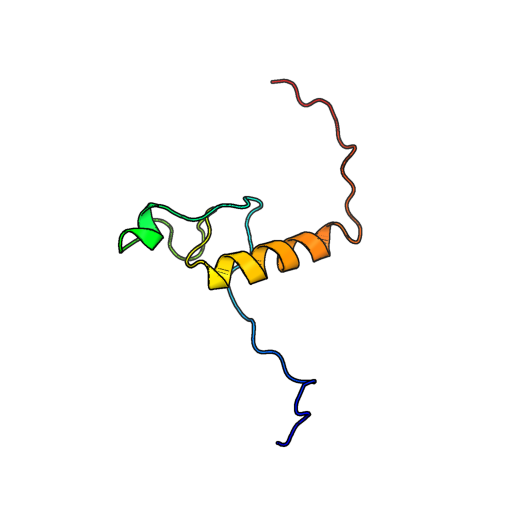TOM 6942 O O . LYS A 1 57 ? 2.998 17.382 3.380 1.00 0.00 941 LYS A O 7
ATOM 6961 N N . MET A 1 58 ? 1.480 16.059 2.377 1.00 0.00 942 MET A N 7
ATOM 6962 C CA . MET A 1 58 ? 0.467 17.104 2.286 1.00 0.00 942 MET A CA 7
ATOM 6963 C C . MET A 1 58 ? 0.355 17.868 3.602 1.00 0.00 942 MET A C 7
ATOM 6964 O O . MET A 1 58 ? 0.225 19.092 3.612 1.00 0.00 942 MET A O 7
ATOM 6978 N N . LYS A 1 59 ? 0.406 17.138 4.711 1.00 0.00 943 LYS A N 7
ATOM 6979 C CA . LYS A 1 59 ? 0.310 17.746 6.033 1.00 0.00 943 LYS A CA 7
ATOM 6980 C C . LYS A 1 59 ? 1.685 18.180 6.532 1.00 0.00 943 LYS A C 7
ATOM 6981 O O . LYS A 1 59 ? 1.988 18.070 7.721 1.00 0.00 943 LYS A O 7
ATOM 7000 N N . LEU A 1 60 ? 2.513 18.674 5.618 1.00 0.00 944 LEU A N 7
ATOM 7001 C CA . LEU A 1 60 ? 3.855 19.126 5.966 1.00 0.00 944 LEU A CA 7
ATOM 7002 C C . LEU A 1 60 ? 4.146 20.492 5.352 1.00 0.00 944 LEU A C 7
ATOM 7003 O O . LEU A 1 60 ? 3.495 20.903 4.393 1.00 0.00 944 LEU A O 7
ATOM 7019 N N . ASN A 1 61 ? 5.131 21.188 5.910 1.00 0.00 945 ASN A N 7
ATOM 7020 C CA . ASN A 1 61 ? 5.510 22.507 5.416 1.00 0.00 945 ASN A CA 7
ATOM 7021 C C . ASN A 1 61 ? 4.388 23.516 5.642 1.00 0.00 945 ASN A C 7
ATOM 7022 O O . ASN A 1 61 ? 3.997 24.242 4.728 1.00 0.00 945 ASN A O 7
ATOM 7033 N N . LYS A 1 62 ? 3.873 23.555 6.866 1.00 0.00 946 LYS A N 7
ATOM 7034 C CA . LYS A 1 62 ? 2.797 24.475 7.215 1.00 0.00 946 LYS A CA 7
ATOM 7035 C C . LYS A 1 62 ? 1.937 24.794 5.996 1.00 0.00 946 LYS A C 7
ATOM 7036 O O . LYS A 1 62 ? 1.622 25.954 5.733 1.00 0.00 946 LYS A O 7
ATOM 7055 N N . ALA A 1 63 ? 1.560 23.757 5.256 1.00 0.00 947 ALA A N 7
ATOM 7056 C CA . ALA A 1 63 ? 0.734 23.927 4.067 1.00 0.00 947 ALA A CA 7
ATOM 7057 C C . ALA A 1 63 ? -0.701 24.282 4.442 1.00 0.00 947 ALA A C 7
ATOM 7058 O O . ALA A 1 63 ? -1.326 23.605 5.258 1.00 0.00 947 ALA A O 7
ATOM 7065 N N . SER A 1 64 ? -1.218 25.350 3.841 1.00 0.00 948 SER A N 7
ATOM 7066 C CA . SER A 1 64 ? -2.578 25.798 4.116 1.00 0.00 948 SER A CA 7
ATOM 7067 C C . SER A 1 64 ? -3.526 24.610 4.242 1.00 0.00 948 SER A C 7
ATOM 7068 O O . SER A 1 64 ? -3.417 23.632 3.503 1.00 0.00 948 SER A O 7
ATOM 7076 N N . GLY A 1 65 ? -4.459 24.702 5.185 1.00 0.00 949 GLY A N 7
ATOM 7077 C CA . GLY A 1 65 ? -5.414 23.629 5.392 1.00 0.00 949 GLY A CA 7
ATOM 7078 C C . GLY A 1 65 ? -6.237 23.820 6.650 1.00 0.00 949 GLY A C 7
ATOM 7079 O O . GLY A 1 65 ? -5.811 24.472 7.604 1.00 0.00 949 GLY A O 7
ATOM 7083 N N . PRO A 1 66 ? -7.448 23.244 6.663 1.00 0.00 950 PRO A N 7
ATOM 7084 C CA . PRO A 1 66 ? -8.359 23.341 7.807 1.00 0.00 950 PRO A CA 7
ATOM 7085 C C . PRO A 1 66 ? -7.862 22.550 9.012 1.00 0.00 950 PRO A C 7
ATOM 7086 O O . PRO A 1 66 ? -7.824 23.063 10.131 1.00 0.00 950 PRO A O 7
ATOM 7097 N N . SER A 1 67 ? -7.481 21.298 8.777 1.00 0.00 951 SER A N 7
ATOM 7098 C CA . SER A 1 67 ? -6.990 20.436 9.845 1.00 0.00 951 SER A CA 7
ATOM 7099 C C . SER A 1 67 ? -6.067 19.356 9.289 1.00 0.00 951 SER A C 7
ATOM 7100 O O . SER A 1 67 ? -6.277 18.851 8.186 1.00 0.00 951 SER A O 7
ATOM 7108 N N . SER A 1 68 ? -5.043 19.005 10.062 1.00 0.00 952 SER A N 7
ATOM 7109 C CA . SER A 1 68 ? -4.085 17.988 9.646 1.00 0.00 952 SER A CA 7
ATOM 7110 C C . SER A 1 68 ? -3.934 16.914 10.719 1.00 0.00 952 SER A C 7
ATOM 7111 O O . SER A 1 68 ? -3.942 15.720 10.423 1.00 0.00 952 SER A O 7
ATOM 7119 N N . GLY A 1 69 ? -3.795 17.348 11.968 1.00 0.00 953 GLY A N 7
ATOM 7120 C CA . GLY A 1 69 ? -3.643 16.413 13.066 1.00 0.00 953 GLY A CA 7
ATOM 7121 C C . GLY A 1 69 ? -2.599 15.351 12.784 1.00 0.00 953 GLY A C 7
ATOM 7122 O O . GLY A 1 69 ? -2.646 14.286 13.398 1.00 0.00 953 GLY A O 7
ATOM 7127 N N . GLY A 1 1 ? -11.807 21.362 -15.005 1.00 0.00 885 GLY A N 8
ATOM 7128 C CA . GLY A 1 1 ? -12.223 20.705 -13.779 1.00 0.00 885 GLY A CA 8
ATOM 7129 C C . GLY A 1 1 ? -13.178 19.556 -14.033 1.00 0.00 885 GLY A C 8
ATOM 7130 O O . GLY A 1 1 ? -14.283 19.757 -14.535 1.00 0.00 885 GLY A O 8
ATOM 7134 N N . SER A 1 2 ? -12.750 18.346 -13.686 1.00 0.00 886 SER A N 8
ATOM 7135 C CA . SER A 1 2 ? -13.573 17.158 -13.884 1.00 0.00 886 SER A CA 8
ATOM 7136 C C . SER A 1 2 ? -14.269 16.757 -12.586 1.00 0.00 886 SER A C 8
ATOM 7137 O O . SER A 1 2 ? -15.471 16.492 -12.570 1.00 0.00 886 SER A O 8
ATOM 7145 N N . SER A 1 3 ? -13.504 16.715 -11.500 1.00 0.00 887 SER A N 8
ATOM 7146 C CA . SER A 1 3 ? -14.045 16.343 -10.198 1.00 0.00 887 SER A CA 8
ATOM 7147 C C . SER A 1 3 ? -14.974 15.139 -10.320 1.00 0.00 887 SER A C 8
ATOM 7148 O O . SER A 1 3 ? -16.039 15.098 -9.706 1.00 0.00 887 SER A O 8
ATOM 7156 N N . GLY A 1 4 ? -14.560 14.159 -11.118 1.00 0.00 888 GLY A N 8
ATOM 7157 C CA . GLY A 1 4 ? -15.366 12.966 -11.307 1.00 0.00 888 GLY A CA 8
ATOM 7158 C C . GLY A 1 4 ? -15.664 12.255 -10.002 1.00 0.00 888 GLY A C 8
ATOM 7159 O O . GLY A 1 4 ? -16.811 11.905 -9.726 1.00 0.00 888 GLY A O 8
ATOM 7163 N N . SER A 1 5 ? -14.628 12.040 -9.197 1.00 0.00 889 SER A N 8
ATOM 7164 C CA . SER A 1 5 ? -14.783 11.360 -7.916 1.00 0.00 889 SER A CA 8
ATOM 7165 C C . SER A 1 5 ? -13.783 11.892 -6.894 1.00 0.00 889 SER A C 8
ATOM 7166 O O . SER A 1 5 ? -12.646 12.219 -7.234 1.00 0.00 889 SER A O 8
ATOM 7174 N N . SER A 1 6 ? -14.215 11.976 -5.640 1.00 0.00 890 SER A N 8
ATOM 7175 C CA . SER A 1 6 ? -13.360 12.471 -4.568 1.00 0.00 890 SER A CA 8
ATOM 7176 C C . SER A 1 6 ? -12.542 11.337 -3.958 1.00 0.00 890 SER A C 8
ATOM 7177 O O . SER A 1 6 ? -11.440 11.553 -3.454 1.00 0.00 890 SER A O 8
ATOM 7185 N N . GLY A 1 7 ? -13.090 10.127 -4.008 1.00 0.00 891 GLY A N 8
ATOM 7186 C CA . GLY A 1 7 ? -12.399 8.976 -3.456 1.00 0.00 891 GLY A CA 8
ATOM 7187 C C . GLY A 1 7 ? -12.061 7.942 -4.512 1.00 0.00 891 GLY A C 8
ATOM 7188 O O . GLY A 1 7 ? -12.806 7.765 -5.476 1.00 0.00 891 GLY A O 8
ATOM 7192 N N . GLN A 1 8 ? -10.934 7.261 -4.332 1.00 0.00 892 GLN A N 8
ATOM 7193 C CA . GLN A 1 8 ? -10.498 6.242 -5.279 1.00 0.00 892 GLN A CA 8
ATOM 7194 C C . GLN A 1 8 ? -9.435 5.341 -4.658 1.00 0.00 892 GLN A C 8
ATOM 7195 O O . GLN A 1 8 ? -8.331 5.789 -4.350 1.00 0.00 892 GLN A O 8
ATOM 7209 N N . TYR A 1 9 ? -9.776 4.070 -4.478 1.00 0.00 893 TYR A N 8
ATOM 7210 C CA . TYR A 1 9 ? -8.852 3.107 -3.892 1.00 0.00 893 TYR A CA 8
ATOM 7211 C C . TYR A 1 9 ? -8.593 1.947 -4.849 1.00 0.00 893 TYR A C 8
ATOM 7212 O O . TYR A 1 9 ? -9.365 0.990 -4.906 1.00 0.00 893 TYR A O 8
ATOM 7230 N N . CYS A 1 10 ? -7.501 2.041 -5.599 1.00 0.00 894 CYS A N 8
ATOM 7231 C CA . CYS A 1 10 ? -7.138 1.001 -6.555 1.00 0.00 894 CYS A CA 8
ATOM 7232 C C . CYS A 1 10 ? -5.707 0.523 -6.321 1.00 0.00 894 CYS A C 8
ATOM 7233 O O . CYS A 1 10 ? -4.932 0.368 -7.265 1.00 0.00 894 CYS A O 8
ATOM 7240 N N . TRP A 1 11 ? -5.366 0.293 -5.059 1.00 0.00 895 TRP A N 8
ATOM 7241 C CA . TRP A 1 11 ? -4.029 -0.168 -4.701 1.00 0.00 895 TRP A CA 8
ATOM 7242 C C . TRP A 1 11 ? -4.024 -0.797 -3.312 1.00 0.00 895 TRP A C 8
ATOM 7243 O O . TRP A 1 11 ? -4.085 -0.094 -2.304 1.00 0.00 895 TRP A O 8
ATOM 7264 N N . GLN A 1 12 ? -3.949 -2.123 -3.267 1.00 0.00 896 GLN A N 8
ATOM 7265 C CA . GLN A 1 12 ? -3.936 -2.845 -2.001 1.00 0.00 896 GLN A CA 8
ATOM 7266 C C . GLN A 1 12 ? -2.544 -3.389 -1.698 1.00 0.00 896 GLN A C 8
ATOM 7267 O O . GLN A 1 12 ? -2.049 -4.277 -2.394 1.00 0.00 896 GLN A O 8
ATOM 7281 N N . HIS A 1 13 ? -1.917 -2.851 -0.657 1.00 0.00 897 HIS A N 8
ATOM 7282 C CA . HIS A 1 13 ? -0.581 -3.284 -0.263 1.00 0.00 897 HIS A CA 8
ATOM 7283 C C . HIS A 1 13 ? -0.227 -2.759 1.126 1.00 0.00 897 HIS A C 8
ATOM 7284 O O . HIS A 1 13 ? -1.023 -2.064 1.758 1.00 0.00 897 HIS A O 8
ATOM 7298 N N . ARG A 1 14 ? 0.970 -3.096 1.594 1.00 0.00 898 ARG A N 8
ATOM 7299 C CA . ARG A 1 14 ? 1.427 -2.661 2.908 1.00 0.00 898 ARG A CA 8
ATOM 7300 C C . ARG A 1 14 ? 1.954 -1.230 2.853 1.00 0.00 898 ARG A C 8
ATOM 7301 O O . ARG A 1 14 ? 3.028 -0.973 2.308 1.00 0.00 898 ARG A O 8
ATOM 7322 N N . PHE A 1 15 ? 1.191 -0.301 3.420 1.00 0.00 899 PHE A N 8
ATOM 7323 C CA . PHE A 1 15 ? 1.579 1.104 3.434 1.00 0.00 899 PHE A CA 8
ATOM 7324 C C . PHE A 1 15 ? 3.096 1.248 3.525 1.00 0.00 899 PHE A C 8
ATOM 7325 O O . PHE A 1 15 ? 3.772 0.514 4.246 1.00 0.00 899 PHE A O 8
ATOM 7342 N N . PRO A 1 16 ? 3.644 2.217 2.777 1.00 0.00 900 PRO A N 8
ATOM 7343 C CA . PRO A 1 16 ? 5.086 2.481 2.756 1.00 0.00 900 PRO A CA 8
ATOM 7344 C C . PRO A 1 16 ? 5.586 3.076 4.068 1.00 0.00 900 PRO A C 8
ATOM 7345 O O . PRO A 1 16 ? 5.521 4.288 4.277 1.00 0.00 900 PRO A O 8
ATOM 7356 N N . THR A 1 17 ? 6.085 2.216 4.950 1.00 0.00 901 THR A N 8
ATOM 7357 C CA . THR A 1 17 ? 6.596 2.657 6.242 1.00 0.00 901 THR A CA 8
ATOM 7358 C C . THR A 1 17 ? 7.251 4.029 6.135 1.00 0.00 901 THR A C 8
ATOM 7359 O O . THR A 1 17 ? 7.209 4.823 7.074 1.00 0.00 901 THR A O 8
ATOM 7370 N N . GLY A 1 18 ? 7.858 4.302 4.984 1.00 0.00 902 GLY A N 8
ATOM 7371 C CA . GLY A 1 18 ? 8.514 5.580 4.775 1.00 0.00 902 GLY A CA 8
ATOM 7372 C C . GLY A 1 18 ? 9.710 5.473 3.851 1.00 0.00 902 GLY A C 8
ATOM 7373 O O . GLY A 1 18 ? 10.246 6.486 3.399 1.00 0.00 902 GLY A O 8
ATOM 7377 N N . TYR A 1 19 ? 10.132 4.245 3.570 1.00 0.00 903 TYR A N 8
ATOM 7378 C CA . TYR A 1 19 ? 11.27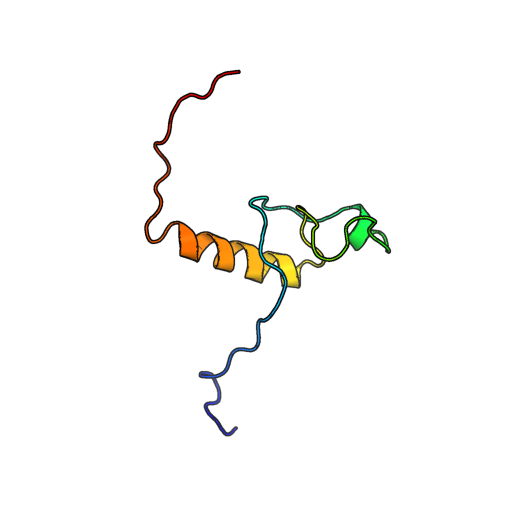5 4.011 2.697 1.00 0.00 903 TYR A CA 8
ATOM 7379 C C . TYR A 1 19 ? 10.845 3.977 1.233 1.00 0.00 903 TYR A C 8
ATOM 7380 O O . TYR A 1 19 ? 9.751 3.519 0.906 1.00 0.00 903 TYR A O 8
ATOM 7398 N N . PHE A 1 20 ? 11.716 4.466 0.357 1.00 0.00 904 PHE A N 8
ATOM 7399 C CA . PHE A 1 20 ? 11.429 4.493 -1.073 1.00 0.00 904 PHE A CA 8
ATOM 7400 C C . PHE A 1 20 ? 12.429 3.639 -1.845 1.00 0.00 904 PHE A C 8
ATOM 7401 O O . PHE A 1 20 ? 13.192 4.147 -2.666 1.00 0.00 904 PHE A O 8
ATOM 7418 N N . SER A 1 21 ? 12.419 2.337 -1.575 1.00 0.00 905 SER A N 8
ATOM 7419 C CA . SER A 1 21 ? 13.328 1.412 -2.241 1.00 0.00 905 SER A CA 8
ATOM 7420 C C . SER A 1 21 ? 12.729 0.010 -2.300 1.00 0.00 905 SER A C 8
ATOM 7421 O O . SER A 1 21 ? 11.709 -0.268 -1.669 1.00 0.00 905 SER A O 8
ATOM 7429 N N . ILE A 1 22 ? 13.370 -0.869 -3.063 1.00 0.00 906 ILE A N 8
ATOM 7430 C CA . ILE A 1 22 ? 12.902 -2.242 -3.205 1.00 0.00 906 ILE A CA 8
ATOM 7431 C C . ILE A 1 22 ? 13.674 -3.184 -2.287 1.00 0.00 906 ILE A C 8
ATOM 7432 O O . ILE A 1 22 ? 14.861 -2.981 -2.028 1.00 0.00 906 ILE A O 8
ATOM 7448 N N . CYS A 1 23 ? 12.993 -4.215 -1.798 1.00 0.00 907 CYS A N 8
ATOM 7449 C CA . CYS A 1 23 ? 13.615 -5.190 -0.910 1.00 0.00 907 CYS A CA 8
ATOM 7450 C C . CYS A 1 23 ? 14.388 -6.237 -1.707 1.00 0.00 907 CYS A C 8
ATOM 7451 O O . CYS A 1 23 ? 13.807 -6.996 -2.482 1.00 0.00 907 CYS A O 8
ATOM 7458 N N . ASP A 1 24 ? 15.702 -6.269 -1.511 1.00 0.00 908 ASP A N 8
ATOM 7459 C CA . ASP A 1 24 ? 16.556 -7.223 -2.210 1.00 0.00 908 ASP A CA 8
ATOM 7460 C C . ASP A 1 24 ? 16.103 -8.655 -1.944 1.00 0.00 908 ASP A C 8
ATOM 7461 O O . ASP A 1 24 ? 16.060 -9.482 -2.854 1.00 0.00 908 ASP A O 8
ATOM 7470 N N . ARG A 1 25 ? 15.766 -8.940 -0.690 1.00 0.00 909 ARG A N 8
ATOM 7471 C CA . ARG A 1 25 ? 15.318 -10.273 -0.304 1.00 0.00 909 ARG A CA 8
ATOM 7472 C C . ARG A 1 25 ? 14.082 -10.682 -1.099 1.00 0.00 909 ARG A C 8
ATOM 7473 O O . ARG A 1 25 ? 14.002 -11.799 -1.612 1.00 0.00 909 ARG A O 8
ATOM 7494 N N . TYR A 1 26 ? 13.119 -9.772 -1.196 1.00 0.00 910 TYR A N 8
ATOM 7495 C CA . TYR A 1 26 ? 11.885 -10.039 -1.925 1.00 0.00 910 TYR A CA 8
ATOM 7496 C C . TYR A 1 26 ? 12.153 -10.165 -3.422 1.00 0.00 910 TYR A C 8
ATOM 7497 O O . TYR A 1 26 ? 11.739 -11.134 -4.059 1.00 0.00 910 TYR A O 8
ATOM 7515 N N . MET A 1 27 ? 12.850 -9.179 -3.976 1.00 0.00 911 MET A N 8
ATOM 7516 C CA . MET A 1 27 ? 13.176 -9.179 -5.398 1.00 0.00 911 MET A CA 8
ATOM 7517 C C . MET A 1 27 ? 13.871 -10.478 -5.796 1.00 0.00 911 MET A C 8
ATOM 7518 O O . MET A 1 27 ? 13.586 -11.047 -6.849 1.00 0.00 911 MET A O 8
ATOM 7532 N N . ASN A 1 28 ? 14.783 -10.940 -4.947 1.00 0.00 912 ASN A N 8
ATOM 7533 C CA . ASN A 1 28 ? 15.519 -12.171 -5.212 1.00 0.00 912 ASN A CA 8
ATOM 7534 C C . ASN A 1 28 ? 14.571 -13.363 -5.298 1.00 0.00 912 ASN A C 8
ATOM 7535 O O . ASN A 1 28 ? 14.722 -14.229 -6.160 1.00 0.00 912 ASN A O 8
ATOM 7546 N N . GLY A 1 29 ? 13.593 -13.401 -4.399 1.00 0.00 913 GLY A N 8
ATOM 7547 C CA . GLY A 1 29 ? 12.634 -14.491 -4.391 1.00 0.00 913 GLY A CA 8
ATOM 7548 C C . GLY A 1 29 ? 11.743 -14.470 -3.165 1.00 0.00 913 GLY A C 8
ATOM 7549 O O . GLY A 1 29 ? 10.528 -14.300 -3.273 1.00 0.00 913 GLY A O 8
ATOM 7553 N N . THR A 1 30 ? 12.346 -14.645 -1.993 1.00 0.00 914 THR A N 8
ATOM 7554 C CA . THR A 1 30 ? 11.600 -14.648 -0.742 1.00 0.00 914 THR A CA 8
ATOM 7555 C C . THR A 1 30 ? 12.204 -13.674 0.262 1.00 0.00 914 THR A C 8
ATOM 7556 O O . THR A 1 30 ? 13.425 -13.533 0.349 1.00 0.00 914 THR A O 8
ATOM 7567 N N . CYS A 1 31 ? 11.344 -13.002 1.020 1.00 0.00 915 CYS A N 8
ATOM 7568 C CA . CYS A 1 31 ? 11.792 -12.040 2.019 1.00 0.00 915 CYS A CA 8
ATOM 7569 C C . CYS A 1 31 ? 11.428 -12.506 3.426 1.00 0.00 915 CYS A C 8
ATOM 7570 O O . CYS A 1 31 ? 10.372 -13.096 3.657 1.00 0.00 915 CYS A O 8
ATOM 7577 N N . PRO A 1 32 ? 12.321 -12.236 4.389 1.00 0.00 916 PRO A N 8
ATOM 7578 C CA . PRO A 1 32 ? 12.116 -12.618 5.789 1.00 0.00 916 PRO A CA 8
ATOM 7579 C C . PRO A 1 32 ? 11.008 -11.808 6.454 1.00 0.00 916 PRO A C 8
ATOM 7580 O O . PRO A 1 32 ? 10.114 -12.367 7.089 1.00 0.00 916 PRO A O 8
ATOM 7591 N N . GLU A 1 33 ? 11.073 -10.489 6.303 1.00 0.00 917 GLU A N 8
ATOM 7592 C CA . GLU A 1 33 ? 10.075 -9.603 6.891 1.00 0.00 917 GLU A CA 8
ATOM 7593 C C . GLU A 1 33 ? 8.665 -10.048 6.514 1.00 0.00 917 GLU A C 8
ATOM 7594 O O . GLU A 1 33 ? 7.870 -10.426 7.374 1.00 0.00 917 GLU A O 8
ATOM 7606 N N . GLY A 1 34 ? 8.361 -9.998 5.220 1.00 0.00 918 GLY A N 8
ATOM 7607 C CA . GLY A 1 34 ? 7.047 -10.397 4.751 1.00 0.00 918 GLY A CA 8
ATOM 7608 C C . GLY A 1 34 ? 6.129 -9.213 4.520 1.00 0.00 918 GLY A C 8
ATOM 7609 O O . GLY A 1 34 ? 6.284 -8.481 3.543 1.00 0.00 918 GLY A O 8
ATOM 7613 N N . ASN A 1 35 ? 5.170 -9.024 5.420 1.00 0.00 919 ASN A N 8
ATOM 7614 C CA . ASN A 1 35 ? 4.222 -7.921 5.308 1.00 0.00 919 ASN A CA 8
ATOM 7615 C C . ASN A 1 35 ? 4.656 -6.741 6.172 1.00 0.00 919 ASN A C 8
ATOM 7616 O O . ASN A 1 35 ? 4.455 -5.583 5.805 1.00 0.00 919 ASN A O 8
ATOM 7627 N N . SER A 1 36 ? 5.253 -7.044 7.321 1.00 0.00 920 SER A N 8
ATOM 7628 C CA . SER A 1 36 ? 5.712 -6.009 8.239 1.00 0.00 920 SER A CA 8
ATOM 7629 C C . SER A 1 36 ? 7.103 -5.516 7.850 1.00 0.00 920 SER A C 8
ATOM 7630 O O . SER A 1 36 ? 7.889 -5.102 8.703 1.00 0.00 920 SER A O 8
ATOM 7638 N N . CYS A 1 37 ? 7.400 -5.563 6.556 1.00 0.00 921 CYS A N 8
ATOM 7639 C CA . CYS A 1 37 ? 8.695 -5.123 6.051 1.00 0.00 921 CYS A CA 8
ATOM 7640 C C . CYS A 1 37 ? 8.710 -3.612 5.837 1.00 0.00 921 CYS A C 8
ATOM 7641 O O . CYS A 1 37 ? 7.662 -2.985 5.683 1.00 0.00 921 CYS A O 8
ATOM 7648 N N . LYS A 1 38 ? 9.906 -3.033 5.829 1.00 0.00 922 LYS A N 8
ATOM 7649 C CA . LYS A 1 38 ? 10.060 -1.597 5.632 1.00 0.00 922 LYS A CA 8
ATOM 7650 C C . LYS A 1 38 ? 10.377 -1.278 4.174 1.00 0.00 922 LYS A C 8
ATOM 7651 O O . LYS A 1 38 ? 10.160 -0.158 3.713 1.00 0.00 922 LYS A O 8
ATOM 7670 N N . PHE A 1 39 ? 10.888 -2.271 3.454 1.00 0.00 923 PHE A N 8
ATOM 7671 C CA . PHE A 1 39 ? 11.234 -2.096 2.048 1.00 0.00 923 PHE A CA 8
ATOM 7672 C C . PHE A 1 39 ? 10.048 -2.437 1.150 1.00 0.00 923 PHE A C 8
ATOM 7673 O O . PHE A 1 39 ? 9.054 -3.004 1.605 1.00 0.00 923 PHE A O 8
ATOM 7690 N N . ALA A 1 40 ? 10.161 -2.087 -0.127 1.00 0.00 924 ALA A N 8
ATOM 7691 C CA . ALA A 1 40 ? 9.100 -2.357 -1.089 1.00 0.00 924 ALA A CA 8
ATOM 7692 C C . ALA A 1 40 ? 9.169 -3.794 -1.595 1.00 0.00 924 ALA A C 8
ATOM 7693 O O . ALA A 1 40 ? 10.254 -4.325 -1.838 1.00 0.00 924 ALA A O 8
ATOM 7700 N N . HIS A 1 41 ? 8.007 -4.419 -1.751 1.00 0.00 925 HIS A N 8
ATOM 7701 C CA . HIS A 1 41 ? 7.936 -5.796 -2.228 1.00 0.00 925 HIS A CA 8
ATOM 7702 C C . HIS A 1 41 ? 7.340 -5.855 -3.631 1.00 0.00 925 HIS A C 8
ATOM 7703 O O . HIS A 1 41 ? 6.153 -6.132 -3.800 1.00 0.00 925 HIS A O 8
ATOM 7717 N N . GLY A 1 42 ? 8.172 -5.591 -4.634 1.00 0.00 926 GLY A N 8
ATOM 7718 C CA . GLY A 1 42 ? 7.708 -5.619 -6.009 1.00 0.00 926 GLY A CA 8
ATOM 7719 C C . GLY A 1 42 ? 7.659 -4.238 -6.632 1.00 0.00 926 GLY A C 8
ATOM 7720 O O . GLY A 1 42 ? 7.105 -3.307 -6.049 1.00 0.00 926 GLY A O 8
ATOM 7724 N N . ASN A 1 43 ? 8.242 -4.105 -7.819 1.00 0.00 927 ASN A N 8
ATOM 7725 C CA . ASN A 1 43 ? 8.263 -2.827 -8.521 1.00 0.00 927 ASN A CA 8
ATOM 7726 C C . ASN A 1 43 ? 6.889 -2.164 -8.487 1.00 0.00 927 ASN A C 8
ATOM 7727 O O . ASN A 1 43 ? 6.746 -1.033 -8.024 1.00 0.00 927 ASN A O 8
ATOM 7738 N N . ALA A 1 44 ? 5.882 -2.877 -8.981 1.00 0.00 928 ALA A N 8
ATOM 7739 C CA . ALA A 1 44 ? 4.520 -2.360 -9.005 1.00 0.00 928 ALA A CA 8
ATOM 7740 C C . ALA A 1 44 ? 4.114 -1.818 -7.639 1.00 0.00 928 ALA A C 8
ATOM 7741 O O . ALA A 1 44 ? 3.513 -0.749 -7.539 1.00 0.00 928 ALA A O 8
ATOM 7748 N N . GLU A 1 45 ? 4.446 -2.564 -6.589 1.00 0.00 929 GLU A N 8
ATOM 7749 C CA . GLU A 1 45 ? 4.113 -2.157 -5.229 1.00 0.00 929 GLU A CA 8
ATOM 7750 C C . GLU A 1 45 ? 4.699 -0.784 -4.913 1.00 0.00 929 GLU A C 8
ATOM 7751 O O . GLU A 1 45 ? 4.014 0.088 -4.377 1.00 0.00 929 GLU A O 8
ATOM 7763 N N . LEU A 1 46 ? 5.971 -0.599 -5.248 1.00 0.00 930 LEU A N 8
ATOM 7764 C CA . LEU A 1 46 ? 6.652 0.668 -5.000 1.00 0.00 930 LEU A CA 8
ATOM 7765 C C . LEU A 1 46 ? 5.886 1.829 -5.626 1.00 0.00 930 LEU A C 8
ATOM 7766 O O . LEU A 1 46 ? 5.607 2.830 -4.966 1.00 0.00 930 LEU A O 8
ATOM 7782 N N . HIS A 1 47 ? 5.546 1.686 -6.903 1.00 0.00 931 HIS A N 8
ATOM 7783 C CA . HIS A 1 47 ? 4.809 2.723 -7.618 1.00 0.00 931 HIS A CA 8
ATOM 7784 C C . HIS A 1 47 ? 3.718 3.320 -6.735 1.00 0.00 931 HIS A C 8
ATOM 7785 O O . HIS A 1 47 ? 3.618 4.539 -6.595 1.00 0.00 931 HIS A O 8
ATOM 7799 N N . GLU A 1 48 ? 2.901 2.454 -6.143 1.00 0.00 932 GLU A N 8
ATOM 7800 C CA . GLU A 1 48 ? 1.816 2.898 -5.276 1.00 0.00 932 GLU A CA 8
ATOM 7801 C C . GLU A 1 48 ? 2.363 3.485 -3.978 1.00 0.00 932 GLU A C 8
ATOM 7802 O O . GLU A 1 48 ? 1.850 4.482 -3.471 1.00 0.00 932 GLU A O 8
ATOM 7814 N N . TRP A 1 49 ? 3.407 2.859 -3.446 1.00 0.00 933 TRP A N 8
ATOM 7815 C CA . TRP A 1 49 ? 4.023 3.319 -2.207 1.00 0.00 933 TRP A CA 8
ATOM 7816 C C . TRP A 1 49 ? 4.482 4.768 -2.332 1.00 0.00 933 TRP A C 8
ATOM 7817 O O . TRP A 1 49 ? 4.398 5.538 -1.376 1.00 0.00 933 TRP A O 8
ATOM 7838 N N . GLU A 1 50 ? 4.965 5.131 -3.516 1.00 0.00 934 GLU A N 8
ATOM 7839 C CA . GLU A 1 50 ? 5.437 6.489 -3.763 1.00 0.00 934 GLU A CA 8
ATOM 7840 C C . GLU A 1 50 ? 4.308 7.499 -3.580 1.00 0.00 934 GLU A C 8
ATOM 7841 O O . GLU A 1 50 ? 4.522 8.597 -3.067 1.00 0.00 934 GLU A O 8
ATOM 7853 N N . GLU A 1 51 ? 3.106 7.118 -4.002 1.00 0.00 935 GLU A N 8
ATOM 7854 C CA . GLU A 1 51 ? 1.944 7.992 -3.885 1.00 0.00 935 GLU A CA 8
ATOM 7855 C C . GLU A 1 51 ? 1.345 7.915 -2.484 1.00 0.00 935 GLU A C 8
ATOM 7856 O O . GLU A 1 51 ? 1.004 8.937 -1.887 1.00 0.00 935 GLU A O 8
ATOM 7868 N N . ARG A 1 52 ? 1.219 6.698 -1.966 1.00 0.00 936 ARG A N 8
ATOM 7869 C CA . ARG A 1 52 ? 0.660 6.487 -0.636 1.00 0.00 936 ARG A CA 8
ATOM 7870 C C . ARG A 1 52 ? 1.308 7.423 0.381 1.00 0.00 936 ARG A C 8
ATOM 7871 O O . ARG A 1 52 ? 0.623 8.188 1.060 1.00 0.00 936 ARG A O 8
ATOM 7892 N N . ARG A 1 53 ? 2.631 7.355 0.480 1.00 0.00 937 ARG A N 8
ATOM 7893 C CA . ARG A 1 53 ? 3.371 8.194 1.415 1.00 0.00 937 ARG A CA 8
ATOM 7894 C C . ARG A 1 53 ? 3.338 9.656 0.977 1.00 0.00 937 ARG A C 8
ATOM 7895 O O . ARG A 1 53 ? 2.901 10.529 1.726 1.00 0.00 937 ARG A O 8
ATOM 7916 N N . ASP A 1 54 ? 3.804 9.914 -0.241 1.00 0.00 938 ASP A N 8
ATOM 7917 C CA . ASP A 1 54 ? 3.827 11.269 -0.779 1.00 0.00 938 ASP A CA 8
ATOM 7918 C C . ASP A 1 54 ? 2.540 12.012 -0.435 1.00 0.00 938 ASP A C 8
ATOM 7919 O O . ASP A 1 54 ? 2.573 13.168 -0.014 1.00 0.00 938 ASP A O 8
ATOM 7928 N N . ALA A 1 55 ? 1.408 11.341 -0.620 1.00 0.00 939 ALA A N 8
ATOM 7929 C CA . ALA A 1 55 ? 0.110 11.938 -0.329 1.00 0.00 939 ALA A CA 8
ATOM 7930 C C . ALA A 1 55 ? 0.127 12.662 1.013 1.00 0.00 939 ALA A C 8
ATOM 7931 O O . ALA A 1 55 ? -0.433 13.750 1.151 1.00 0.00 939 ALA A O 8
ATOM 7938 N N . LEU A 1 56 ? 0.773 12.052 2.001 1.00 0.00 940 LEU A N 8
ATOM 7939 C CA . LEU A 1 56 ? 0.863 12.638 3.334 1.00 0.00 940 LEU A CA 8
ATOM 7940 C C . LEU A 1 56 ? 1.447 14.046 3.271 1.00 0.00 940 LEU A C 8
ATOM 7941 O O . LEU A 1 56 ? 0.987 14.952 3.967 1.00 0.00 940 LEU A O 8
ATOM 7957 N N . LYS A 1 57 ? 2.461 14.223 2.431 1.00 0.00 941 LYS A N 8
ATOM 7958 C CA . LYS A 1 57 ? 3.106 15.521 2.274 1.00 0.00 941 LYS A CA 8
ATOM 7959 C C . LYS A 1 57 ? 2.093 16.587 1.869 1.00 0.00 941 LYS A C 8
ATOM 7960 O O . LYS A 1 57 ? 2.358 17.783 1.984 1.00 0.00 941 LYS A O 8
ATOM 7979 N N . MET A 1 58 ? 0.933 16.145 1.396 1.00 0.00 942 MET A N 8
ATOM 7980 C CA . MET A 1 58 ? -0.121 17.062 0.977 1.00 0.00 942 MET A CA 8
ATOM 7981 C C . MET A 1 58 ? -0.184 18.275 1.899 1.00 0.00 942 MET A C 8
ATOM 7982 O O . MET A 1 58 ? -0.347 19.407 1.443 1.00 0.00 942 MET A O 8
ATOM 7996 N N . LYS A 1 59 ? -0.053 18.032 3.199 1.00 0.00 943 LYS A N 8
ATOM 7997 C CA . LYS A 1 59 ? -0.095 19.104 4.186 1.00 0.00 943 LYS A CA 8
ATOM 7998 C C . LYS A 1 59 ? 0.721 20.306 3.719 1.00 0.00 943 LYS A C 8
ATOM 7999 O O . LYS A 1 59 ? 0.209 21.423 3.640 1.00 0.00 943 LYS A O 8
ATOM 8018 N N . LEU A 1 60 ? 1.991 20.068 3.409 1.00 0.00 944 LEU A N 8
ATOM 8019 C CA . LEU A 1 60 ? 2.877 21.131 2.948 1.00 0.00 944 LEU A CA 8
ATOM 8020 C C . LEU A 1 60 ? 3.538 20.754 1.626 1.00 0.00 944 LEU A C 8
ATOM 8021 O O . LEU A 1 60 ? 3.827 19.585 1.377 1.00 0.00 944 LEU A O 8
ATOM 8037 N N . ASN A 1 61 ? 3.775 21.753 0.782 1.00 0.00 945 ASN A N 8
ATOM 8038 C CA . ASN A 1 61 ? 4.404 21.526 -0.514 1.00 0.00 945 ASN A CA 8
ATOM 8039 C C . ASN A 1 61 ? 5.518 22.538 -0.762 1.00 0.00 945 ASN A C 8
ATOM 8040 O O . ASN A 1 61 ? 5.504 23.642 -0.217 1.00 0.00 945 ASN A O 8
ATOM 8051 N N . LYS A 1 62 ? 6.484 22.155 -1.591 1.00 0.00 946 LYS A N 8
ATOM 8052 C CA . LYS A 1 62 ? 7.606 23.028 -1.915 1.00 0.00 946 LYS A CA 8
ATOM 8053 C C . LYS A 1 62 ? 7.116 24.403 -2.358 1.00 0.00 946 LYS A C 8
ATOM 8054 O O . LYS A 1 62 ? 6.445 24.532 -3.382 1.00 0.00 946 LYS A O 8
ATOM 8073 N N . ALA A 1 63 ? 7.456 25.426 -1.582 1.00 0.00 947 ALA A N 8
ATOM 8074 C CA . ALA A 1 63 ? 7.054 26.791 -1.898 1.00 0.00 947 ALA A CA 8
ATOM 8075 C C . ALA A 1 63 ? 7.254 27.094 -3.378 1.00 0.00 947 ALA A C 8
ATOM 8076 O O . ALA A 1 63 ? 6.356 27.609 -4.044 1.00 0.00 947 ALA A O 8
ATOM 8083 N N . SER A 1 64 ? 8.439 26.773 -3.888 1.00 0.00 948 SER A N 8
ATOM 8084 C CA . SER A 1 64 ? 8.759 27.016 -5.290 1.00 0.00 948 SER A CA 8
ATOM 8085 C C . SER A 1 64 ? 8.170 25.925 -6.179 1.00 0.00 948 SER A C 8
ATOM 8086 O O . SER A 1 64 ? 7.589 24.957 -5.690 1.00 0.00 948 SER A O 8
ATOM 8094 N N . GLY A 1 65 ? 8.324 26.090 -7.489 1.00 0.00 949 GLY A N 8
ATOM 8095 C CA . GLY A 1 65 ? 7.802 25.112 -8.426 1.00 0.00 949 GLY A CA 8
ATOM 8096 C C . GLY A 1 65 ? 6.377 25.415 -8.846 1.00 0.00 949 GLY A C 8
ATOM 8097 O O . GLY A 1 65 ? 5.470 25.505 -8.019 1.00 0.00 949 GLY A O 8
ATOM 8101 N N . PRO A 1 66 ? 6.166 25.579 -10.160 1.00 0.00 950 PRO A N 8
ATOM 8102 C CA . PRO A 1 66 ? 4.843 25.877 -10.718 1.00 0.00 950 PRO A CA 8
ATOM 8103 C C . PRO A 1 66 ? 3.889 24.692 -10.613 1.00 0.00 950 PRO A C 8
ATOM 8104 O O . PRO A 1 66 ? 2.738 24.770 -11.040 1.00 0.00 950 PRO A O 8
ATOM 8115 N N . SER A 1 67 ? 4.376 23.595 -10.041 1.00 0.00 951 SER A N 8
ATOM 8116 C CA . SER A 1 67 ? 3.567 22.392 -9.883 1.00 0.00 951 SER A CA 8
ATOM 8117 C C . SER A 1 67 ? 2.328 22.678 -9.041 1.00 0.00 951 SER A C 8
ATOM 8118 O O . SER A 1 67 ? 2.309 23.614 -8.242 1.00 0.00 951 SER A O 8
ATOM 8126 N N . SER A 1 68 ? 1.294 21.864 -9.226 1.00 0.00 952 SER A N 8
ATOM 8127 C CA . SER A 1 68 ? 0.048 22.030 -8.487 1.00 0.00 952 SER A CA 8
ATOM 8128 C C . SER A 1 68 ? 0.264 21.787 -6.996 1.00 0.00 952 SER A C 8
ATOM 8129 O O . SER A 1 68 ? 1.228 21.137 -6.595 1.00 0.00 952 SER A O 8
ATOM 8137 N N . GLY A 1 69 ? -0.642 22.317 -6.179 1.00 0.00 953 GLY A N 8
ATOM 8138 C CA . GLY A 1 69 ? -0.533 22.149 -4.742 1.00 0.00 953 GLY A CA 8
ATOM 8139 C C . GLY A 1 69 ? -1.391 21.011 -4.225 1.00 0.00 953 GLY A C 8
ATOM 8140 O O . GLY A 1 69 ? -0.952 19.862 -4.269 1.00 0.00 953 GLY A O 8
ATOM 8145 N N . GLY A 1 1 ? -28.110 -1.250 -11.128 1.00 0.00 885 GLY A N 9
ATOM 8146 C CA . GLY A 1 1 ? -29.048 -0.167 -10.897 1.00 0.00 885 GLY A CA 9
ATOM 8147 C C . GLY A 1 1 ? -28.362 1.179 -10.773 1.00 0.00 885 GLY A C 9
ATOM 8148 O O . GLY A 1 1 ? -28.319 1.952 -11.730 1.00 0.00 885 GLY A O 9
ATOM 8152 N N . SER A 1 2 ? -27.824 1.461 -9.591 1.00 0.00 886 SER A N 9
ATOM 8153 C CA . SER A 1 2 ? -27.140 2.725 -9.343 1.00 0.00 886 SER A CA 9
ATOM 8154 C C . SER A 1 2 ? -25.717 2.485 -8.850 1.00 0.00 886 SER A C 9
ATOM 8155 O O . SER A 1 2 ? -25.492 2.230 -7.667 1.00 0.00 886 SER A O 9
ATOM 8163 N N . SER A 1 3 ? -24.758 2.569 -9.767 1.00 0.00 887 SER A N 9
ATOM 8164 C CA . SER A 1 3 ? -23.355 2.358 -9.427 1.00 0.00 887 SER A CA 9
ATOM 8165 C C . SER A 1 3 ? -22.485 3.475 -9.995 1.00 0.00 887 SER A C 9
ATOM 8166 O O . SER A 1 3 ? -21.965 3.370 -11.105 1.00 0.00 887 SER A O 9
ATOM 8174 N N . GLY A 1 4 ? -22.330 4.547 -9.223 1.00 0.00 888 GLY A N 9
ATOM 8175 C CA . GLY A 1 4 ? -21.523 5.669 -9.664 1.00 0.00 888 GLY A CA 9
ATOM 8176 C C . GLY A 1 4 ? -20.655 6.231 -8.555 1.00 0.00 888 GLY A C 9
ATOM 8177 O O . GLY A 1 4 ? -20.499 7.446 -8.435 1.00 0.00 888 GLY A O 9
ATOM 8181 N N . SER A 1 5 ? -20.090 5.344 -7.742 1.00 0.00 889 SER A N 9
ATOM 8182 C CA . SER A 1 5 ? -19.238 5.759 -6.633 1.00 0.00 889 SER A CA 9
ATOM 8183 C C . SER A 1 5 ? -17.974 6.442 -7.146 1.00 0.00 889 SER A C 9
ATOM 8184 O O . SER A 1 5 ? -17.819 6.666 -8.346 1.00 0.00 889 SER A O 9
ATOM 8192 N N . SER A 1 6 ? -17.072 6.772 -6.226 1.00 0.00 890 SER A N 9
ATOM 8193 C CA . SER A 1 6 ? -15.823 7.433 -6.583 1.00 0.00 890 SER A CA 9
ATOM 8194 C C . SER A 1 6 ? -14.756 6.411 -6.964 1.00 0.00 890 SER A C 9
ATOM 8195 O O . SER A 1 6 ? -13.564 6.634 -6.759 1.00 0.00 890 SER A O 9
ATOM 8203 N N . GLY A 1 7 ? -15.196 5.286 -7.522 1.00 0.00 891 GLY A N 9
ATOM 8204 C CA . GLY A 1 7 ? -14.267 4.245 -7.923 1.00 0.00 891 GLY A CA 9
ATOM 8205 C C . GLY A 1 7 ? -13.347 4.690 -9.043 1.00 0.00 891 GLY A C 9
ATOM 8206 O O . GLY A 1 7 ? -13.790 4.906 -10.170 1.00 0.00 891 GLY A O 9
ATOM 8210 N N . GLN A 1 8 ? -12.062 4.828 -8.731 1.00 0.00 892 GLN A N 9
ATOM 8211 C CA . GLN A 1 8 ? -11.078 5.252 -9.719 1.00 0.00 892 GLN A CA 9
ATOM 8212 C C . GLN A 1 8 ? -10.117 4.115 -10.053 1.00 0.00 892 GLN A C 9
ATOM 8213 O O . GLN A 1 8 ? -9.773 3.901 -11.216 1.00 0.00 892 GLN A O 9
ATOM 8227 N N . TYR A 1 9 ? -9.688 3.390 -9.027 1.00 0.00 893 TYR A N 9
ATOM 8228 C CA . TYR A 1 9 ? -8.764 2.276 -9.211 1.00 0.00 893 TYR A CA 9
ATOM 8229 C C . TYR A 1 9 ? -8.751 1.371 -7.983 1.00 0.00 893 TYR A C 9
ATOM 8230 O O . TYR A 1 9 ? -9.088 1.798 -6.878 1.00 0.00 893 TYR A O 9
ATOM 8248 N N . CYS A 1 10 ? -8.360 0.117 -8.185 1.00 0.00 894 CYS A N 9
ATOM 8249 C CA . CYS A 1 10 ? -8.301 -0.851 -7.097 1.00 0.00 894 CYS A CA 9
ATOM 8250 C C . CYS A 1 10 ? -6.855 -1.155 -6.716 1.00 0.00 894 CYS A C 9
ATOM 8251 O O . CYS A 1 10 ? -6.312 -2.197 -7.081 1.00 0.00 894 CYS A O 9
ATOM 8258 N N . TRP A 1 11 ? -6.238 -0.238 -5.980 1.00 0.00 895 TRP A N 9
ATOM 8259 C CA . TRP A 1 11 ? -4.855 -0.407 -5.549 1.00 0.00 895 TRP A CA 9
ATOM 8260 C C . TRP A 1 11 ? -4.770 -0.540 -4.032 1.00 0.00 895 TRP A C 9
ATOM 8261 O O . TRP A 1 11 ? -4.486 0.430 -3.331 1.00 0.00 895 TRP A O 9
ATOM 8282 N N . GLN A 1 12 ? -5.017 -1.747 -3.534 1.00 0.00 896 GLN A N 9
ATOM 8283 C CA . GLN A 1 12 ? -4.968 -2.005 -2.099 1.00 0.00 896 GLN A CA 9
ATOM 8284 C C . GLN A 1 12 ? -3.700 -2.766 -1.726 1.00 0.00 896 GLN A C 9
ATOM 8285 O O . GLN A 1 12 ? -3.607 -3.977 -1.934 1.00 0.00 896 GLN A O 9
ATOM 8299 N N . HIS A 1 13 ? -2.726 -2.050 -1.175 1.00 0.00 897 HIS A N 9
ATOM 8300 C CA . HIS A 1 13 ? -1.463 -2.658 -0.772 1.00 0.00 897 HIS A CA 9
ATOM 8301 C C . HIS A 1 13 ? -0.963 -2.056 0.538 1.00 0.00 897 HIS A C 9
ATOM 8302 O O . HIS A 1 13 ? -1.566 -1.127 1.075 1.00 0.00 897 HIS A O 9
ATOM 8316 N N . ARG A 1 14 ? 0.141 -2.593 1.047 1.00 0.00 898 ARG A N 9
ATOM 8317 C CA . ARG A 1 14 ? 0.720 -2.111 2.295 1.00 0.00 898 ARG A CA 9
ATOM 8318 C C . ARG A 1 14 ? 1.167 -0.658 2.160 1.00 0.00 898 ARG A C 9
ATOM 8319 O O . ARG A 1 14 ? 1.260 -0.126 1.054 1.00 0.00 898 ARG A O 9
ATOM 8340 N N . PHE A 1 15 ? 1.443 -0.022 3.294 1.00 0.00 899 PHE A N 9
ATOM 8341 C CA . PHE A 1 15 ? 1.880 1.369 3.304 1.00 0.00 899 PHE A CA 9
ATOM 8342 C C . PHE A 1 15 ? 3.398 1.462 3.419 1.00 0.00 899 PHE A C 9
ATOM 8343 O O . PHE A 1 15 ? 4.037 0.710 4.155 1.00 0.00 899 PHE A O 9
ATOM 8360 N N . PRO A 1 16 ? 3.991 2.407 2.674 1.00 0.00 900 PRO A N 9
ATOM 8361 C CA . PRO A 1 16 ? 5.441 2.621 2.675 1.00 0.00 900 PRO A CA 9
ATOM 8362 C C . PRO A 1 16 ? 5.940 3.208 3.991 1.00 0.00 900 PRO A C 9
ATOM 8363 O O . PRO A 1 16 ? 5.890 4.420 4.201 1.00 0.00 900 PRO A O 9
ATOM 8374 N N . THR A 1 17 ? 6.422 2.341 4.875 1.00 0.00 901 THR A N 9
ATOM 8375 C CA . THR A 1 17 ? 6.929 2.773 6.172 1.00 0.00 901 THR A CA 9
ATOM 8376 C C . THR A 1 17 ? 7.650 4.111 6.061 1.00 0.00 901 THR A C 9
ATOM 8377 O O . THR A 1 17 ? 7.683 4.890 7.013 1.00 0.00 901 THR A O 9
ATOM 8388 N N . GLY A 1 18 ? 8.227 4.373 4.892 1.00 0.00 902 GLY A N 9
ATOM 8389 C CA . GLY A 1 18 ? 8.939 5.620 4.679 1.00 0.00 902 GLY A CA 9
ATOM 8390 C C . GLY A 1 18 ? 10.142 5.452 3.772 1.00 0.00 902 GLY A C 9
ATOM 8391 O O . GLY A 1 18 ? 10.782 6.432 3.391 1.00 0.00 902 GLY A O 9
ATOM 8395 N N . TYR A 1 19 ? 10.451 4.208 3.426 1.00 0.00 903 TYR A N 9
ATOM 8396 C CA . TYR A 1 19 ? 11.588 3.915 2.561 1.00 0.00 903 TYR A CA 9
ATOM 8397 C C . TYR A 1 19 ? 11.147 3.790 1.106 1.00 0.00 903 TYR A C 9
ATOM 8398 O O . TYR A 1 19 ? 10.293 2.970 0.771 1.00 0.00 903 TYR A O 9
ATOM 8416 N N . PHE A 1 20 ? 11.737 4.612 0.244 1.00 0.00 904 PHE A N 9
ATOM 8417 C CA . PHE A 1 20 ? 11.407 4.595 -1.177 1.00 0.00 904 PHE A CA 9
ATOM 8418 C C . PHE A 1 20 ? 12.370 3.698 -1.949 1.00 0.00 904 PHE A C 9
ATOM 8419 O O . PHE A 1 20 ? 13.094 4.161 -2.830 1.00 0.00 904 PHE A O 9
ATOM 8436 N N . SER A 1 21 ? 12.372 2.413 -1.610 1.00 0.00 905 SER A N 9
ATOM 8437 C CA . SER A 1 21 ? 13.249 1.451 -2.268 1.00 0.00 905 SER A CA 9
ATOM 8438 C C . SER A 1 21 ? 12.666 0.043 -2.191 1.00 0.00 905 SER A C 9
ATOM 8439 O O . SER A 1 21 ? 11.827 -0.246 -1.337 1.00 0.00 905 SER A O 9
ATOM 8447 N N . ILE A 1 22 ? 13.117 -0.827 -3.087 1.00 0.00 906 ILE A N 9
ATOM 8448 C CA . ILE A 1 22 ? 12.641 -2.205 -3.120 1.00 0.00 906 ILE A CA 9
ATOM 8449 C C . ILE A 1 22 ? 13.470 -3.094 -2.200 1.00 0.00 906 ILE A C 9
ATOM 8450 O O . ILE A 1 22 ? 14.654 -2.841 -1.974 1.00 0.00 906 ILE A O 9
ATOM 8466 N N . CYS A 1 23 ? 12.841 -4.139 -1.672 1.00 0.00 907 CYS A N 9
ATOM 8467 C CA . CYS A 1 23 ? 13.519 -5.068 -0.776 1.00 0.00 907 CYS A CA 9
ATOM 8468 C C . CYS A 1 23 ? 14.334 -6.088 -1.567 1.00 0.00 907 CYS A C 9
ATOM 8469 O O . CYS A 1 23 ? 13.837 -6.696 -2.515 1.00 0.00 907 CYS A O 9
ATOM 8476 N N . ASP A 1 24 ? 15.589 -6.269 -1.169 1.00 0.00 908 ASP A N 9
ATOM 8477 C CA . ASP A 1 24 ? 16.474 -7.215 -1.839 1.00 0.00 908 ASP A CA 9
ATOM 8478 C C . ASP A 1 24 ? 16.085 -8.652 -1.505 1.00 0.00 908 ASP A C 9
ATOM 8479 O O . ASP A 1 24 ? 16.264 -9.559 -2.319 1.00 0.00 908 ASP A O 9
ATOM 8488 N N . ARG A 1 25 ? 15.553 -8.852 -0.304 1.00 0.00 909 ARG A N 9
ATOM 8489 C CA . ARG A 1 25 ? 15.141 -10.179 0.138 1.00 0.00 909 ARG A CA 9
ATOM 8490 C C . ARG A 1 25 ? 13.926 -10.661 -0.649 1.00 0.00 909 ARG A C 9
ATOM 8491 O O . ARG A 1 25 ? 13.821 -11.841 -0.987 1.00 0.00 909 ARG A O 9
ATOM 8512 N N . TYR A 1 26 ? 13.012 -9.742 -0.938 1.00 0.00 910 TYR A N 9
ATOM 8513 C CA . TYR A 1 26 ? 11.803 -10.074 -1.682 1.00 0.00 910 TYR A CA 9
ATOM 8514 C C . TYR A 1 26 ? 12.108 -10.249 -3.167 1.00 0.00 910 TYR A C 9
ATOM 8515 O O . TYR A 1 26 ? 11.708 -11.236 -3.782 1.00 0.00 910 TYR A O 9
ATOM 8533 N N . MET A 1 27 ? 12.821 -9.282 -3.735 1.00 0.00 911 MET A N 9
ATOM 8534 C CA . MET A 1 27 ? 13.183 -9.328 -5.147 1.00 0.00 911 MET A CA 9
ATOM 8535 C C . MET A 1 27 ? 13.957 -10.603 -5.468 1.00 0.00 911 MET A C 9
ATOM 8536 O O . MET A 1 27 ? 13.666 -11.286 -6.449 1.00 0.00 911 MET A O 9
ATOM 8550 N N . ASN A 1 28 ? 14.945 -10.915 -4.636 1.00 0.00 912 ASN A N 9
ATOM 8551 C CA . ASN A 1 28 ? 15.762 -12.107 -4.832 1.00 0.00 912 ASN A CA 9
ATOM 8552 C C . ASN A 1 28 ? 14.886 -13.346 -4.995 1.00 0.00 912 ASN A C 9
ATOM 8553 O O . ASN A 1 28 ? 15.141 -14.192 -5.851 1.00 0.00 912 ASN A O 9
ATOM 8564 N N . GLY A 1 29 ? 13.852 -13.446 -4.165 1.00 0.00 913 GLY A N 9
ATOM 8565 C CA . GLY A 1 29 ? 12.953 -14.584 -4.233 1.00 0.00 913 GLY A CA 9
ATOM 8566 C C . GLY A 1 29 ? 12.082 -14.709 -2.999 1.00 0.00 913 GLY A C 9
ATOM 8567 O O . GLY A 1 29 ? 10.854 -14.688 -3.092 1.00 0.00 913 GLY A O 9
ATOM 8571 N N . THR A 1 30 ? 12.716 -14.841 -1.839 1.00 0.00 914 THR A N 9
ATOM 8572 C CA . THR A 1 30 ? 11.991 -14.973 -0.582 1.00 0.00 914 THR A CA 9
ATOM 8573 C C . THR A 1 30 ? 12.542 -14.020 0.473 1.00 0.00 914 THR A C 9
ATOM 8574 O O . THR A 1 30 ? 13.752 -13.947 0.687 1.00 0.00 914 THR A O 9
ATOM 8585 N N . CYS A 1 31 ? 11.646 -13.293 1.132 1.00 0.00 915 CYS A N 9
ATOM 8586 C CA . CYS A 1 31 ? 12.041 -12.344 2.166 1.00 0.00 915 CYS A CA 9
ATOM 8587 C C . CYS A 1 31 ? 11.479 -12.753 3.524 1.00 0.00 915 CYS A C 9
ATOM 8588 O O . CYS A 1 31 ? 10.351 -13.235 3.637 1.00 0.00 915 CYS A O 9
ATOM 8595 N N . PRO A 1 32 ? 12.282 -12.558 4.580 1.00 0.00 916 PRO A N 9
ATOM 8596 C CA . PRO A 1 32 ? 11.886 -12.900 5.950 1.00 0.00 916 PRO A CA 9
ATOM 8597 C C . PRO A 1 32 ? 10.796 -11.977 6.484 1.00 0.00 916 PRO A C 9
ATOM 8598 O O . PRO A 1 32 ? 9.815 -12.436 7.069 1.00 0.00 916 PRO A O 9
ATOM 8609 N N . GLU A 1 33 ? 10.975 -10.676 6.280 1.00 0.00 917 GLU A N 9
ATOM 8610 C CA . GLU A 1 33 ? 10.005 -9.690 6.742 1.00 0.00 917 GLU A CA 9
ATOM 8611 C C . GLU A 1 33 ? 8.599 -10.045 6.267 1.00 0.00 917 GLU A C 9
ATOM 8612 O O . GLU A 1 33 ? 7.678 -10.187 7.070 1.00 0.00 917 GLU A O 9
ATOM 8624 N N . GLY A 1 34 ? 8.443 -10.187 4.954 1.00 0.00 918 GLY A N 9
ATOM 8625 C CA . GLY A 1 34 ? 7.147 -10.523 4.393 1.00 0.00 918 GLY A CA 9
ATOM 8626 C C . GLY A 1 34 ? 6.341 -9.295 4.018 1.00 0.00 918 GLY A C 9
ATOM 8627 O O . GLY A 1 34 ? 6.701 -8.567 3.094 1.00 0.00 918 GLY A O 9
ATOM 8631 N N . ASN A 1 35 ? 5.247 -9.065 4.737 1.00 0.00 919 ASN A N 9
ATOM 8632 C CA . ASN A 1 35 ? 4.387 -7.917 4.473 1.00 0.00 919 ASN A CA 9
ATOM 8633 C C . ASN A 1 35 ? 4.751 -6.744 5.378 1.00 0.00 919 ASN A C 9
ATOM 8634 O O . ASN A 1 35 ? 4.633 -5.584 4.986 1.00 0.00 919 ASN A O 9
ATOM 8645 N N . SER A 1 36 ? 5.196 -7.056 6.591 1.00 0.00 920 SER A N 9
ATOM 8646 C CA . SER A 1 36 ? 5.575 -6.028 7.554 1.00 0.00 920 SER A CA 9
ATOM 8647 C C . SER A 1 36 ? 7.018 -5.583 7.334 1.00 0.00 920 SER A C 9
ATOM 8648 O O . SER A 1 36 ? 7.722 -5.228 8.279 1.00 0.00 920 SER A O 9
ATOM 8656 N N . CYS A 1 37 ? 7.452 -5.605 6.078 1.00 0.00 921 CYS A N 9
ATOM 8657 C CA . CYS A 1 37 ? 8.810 -5.206 5.730 1.00 0.00 921 CYS A CA 9
ATOM 8658 C C . CYS A 1 37 ? 8.913 -3.689 5.595 1.00 0.00 921 CYS A C 9
ATOM 8659 O O . CYS A 1 37 ? 7.918 -3.008 5.343 1.00 0.00 921 CYS A O 9
ATOM 8666 N N . LYS A 1 38 ? 10.123 -3.166 5.762 1.00 0.00 922 LYS A N 9
ATOM 8667 C CA . LYS A 1 38 ? 10.358 -1.731 5.658 1.00 0.00 922 LYS A CA 9
ATOM 8668 C C . LYS A 1 38 ? 10.567 -1.319 4.204 1.00 0.00 922 LYS A C 9
ATOM 8669 O O . LYS A 1 38 ? 10.307 -0.175 3.829 1.00 0.00 922 LYS A O 9
ATOM 8688 N N . PHE A 1 39 ? 11.036 -2.258 3.389 1.00 0.00 923 PHE A N 9
ATOM 8689 C CA . PHE A 1 39 ? 11.279 -1.992 1.976 1.00 0.00 923 PHE A CA 9
ATOM 8690 C C . PHE A 1 39 ? 10.084 -2.420 1.129 1.00 0.00 923 PHE A C 9
ATOM 8691 O O . PHE A 1 39 ? 9.245 -3.204 1.571 1.00 0.00 923 PHE A O 9
ATOM 8708 N N . ALA A 1 40 ? 10.015 -1.899 -0.092 1.00 0.00 924 ALA A N 9
ATOM 8709 C CA . ALA A 1 40 ? 8.926 -2.228 -1.002 1.00 0.00 924 ALA A CA 9
ATOM 8710 C C . ALA A 1 40 ? 9.047 -3.662 -1.508 1.00 0.00 924 ALA A C 9
ATOM 8711 O O . ALA A 1 40 ? 10.141 -4.225 -1.553 1.00 0.00 924 ALA A O 9
ATOM 8718 N N . HIS A 1 41 ? 7.915 -4.248 -1.888 1.00 0.00 925 HIS A N 9
ATOM 8719 C CA . HIS A 1 41 ? 7.895 -5.617 -2.390 1.00 0.00 925 HIS A CA 9
ATOM 8720 C C . HIS A 1 41 ? 7.272 -5.676 -3.782 1.00 0.00 925 HIS A C 9
ATOM 8721 O O . HIS A 1 41 ? 6.052 -5.736 -3.924 1.00 0.00 925 HIS A O 9
ATOM 8735 N N . GLY A 1 42 ? 8.120 -5.657 -4.806 1.00 0.00 926 GLY A N 9
ATOM 8736 C CA . GLY A 1 42 ? 7.633 -5.707 -6.173 1.00 0.00 926 GLY A CA 9
ATOM 8737 C C . GLY A 1 42 ? 7.556 -4.335 -6.812 1.00 0.00 926 GLY A C 9
ATOM 8738 O O . GLY A 1 42 ? 6.862 -3.450 -6.315 1.00 0.00 926 GLY A O 9
ATOM 8742 N N . ASN A 1 43 ? 8.273 -4.158 -7.917 1.00 0.00 927 ASN A N 9
ATOM 8743 C CA . ASN A 1 43 ? 8.285 -2.882 -8.624 1.00 0.00 927 ASN A CA 9
ATOM 8744 C C . ASN A 1 43 ? 6.893 -2.256 -8.640 1.00 0.00 927 ASN A C 9
ATOM 8745 O O . ASN A 1 43 ? 6.725 -1.084 -8.306 1.00 0.00 927 ASN A O 9
ATOM 8756 N N . ALA A 1 44 ? 5.899 -3.047 -9.029 1.00 0.00 928 ALA A N 9
ATOM 8757 C CA . ALA A 1 44 ? 4.522 -2.572 -9.086 1.00 0.00 928 ALA A CA 9
ATOM 8758 C C . ALA A 1 44 ? 4.089 -1.982 -7.748 1.00 0.00 928 ALA A C 9
ATOM 8759 O O . ALA A 1 44 ? 3.622 -0.846 -7.683 1.00 0.00 928 ALA A O 9
ATOM 8766 N N . GLU A 1 45 ? 4.248 -2.763 -6.684 1.00 0.00 929 GLU A N 9
ATOM 8767 C CA . GLU A 1 45 ? 3.871 -2.316 -5.348 1.00 0.00 929 GLU A CA 9
ATOM 8768 C C . GLU A 1 45 ? 4.458 -0.940 -5.048 1.00 0.00 929 GLU A C 9
ATOM 8769 O O . GLU A 1 45 ? 3.753 -0.038 -4.593 1.00 0.00 929 GLU A O 9
ATOM 8781 N N . LEU A 1 46 ? 5.751 -0.786 -5.307 1.00 0.00 930 LEU A N 9
ATOM 8782 C CA . LEU A 1 46 ? 6.435 0.480 -5.065 1.00 0.00 930 LEU A CA 9
ATOM 8783 C C . LEU A 1 46 ? 5.641 1.647 -5.645 1.00 0.00 930 LEU A C 9
ATOM 8784 O O . LEU A 1 46 ? 5.328 2.609 -4.943 1.00 0.00 930 LEU A O 9
ATOM 8800 N N . HIS A 1 47 ? 5.317 1.553 -6.931 1.00 0.00 931 HIS A N 9
ATOM 8801 C CA . HIS A 1 47 ? 4.557 2.600 -7.606 1.00 0.00 931 HIS A CA 9
ATOM 8802 C C . HIS A 1 47 ? 3.499 3.188 -6.677 1.00 0.00 931 HIS A C 9
ATOM 8803 O O . HIS A 1 47 ? 3.432 4.402 -6.487 1.00 0.00 931 HIS A O 9
ATOM 8817 N N . GLU A 1 48 ? 2.675 2.318 -6.101 1.00 0.00 932 GLU A N 9
ATOM 8818 C CA . GLU A 1 48 ? 1.619 2.753 -5.193 1.00 0.00 932 GLU A CA 9
ATOM 8819 C C . GLU A 1 48 ? 2.208 3.448 -3.969 1.00 0.00 932 GLU A C 9
ATOM 8820 O O . GLU A 1 48 ? 1.734 4.507 -3.556 1.00 0.00 932 GLU A O 9
ATOM 8832 N N . TRP A 1 49 ? 3.241 2.845 -3.393 1.00 0.00 933 TRP A N 9
ATOM 8833 C CA . TRP A 1 49 ? 3.894 3.406 -2.215 1.00 0.00 933 TRP A CA 9
ATOM 8834 C C . TRP A 1 49 ? 4.304 4.854 -2.458 1.00 0.00 933 TRP A C 9
ATOM 8835 O O . TRP A 1 49 ? 4.119 5.713 -1.597 1.00 0.00 933 TRP A O 9
ATOM 8856 N N . GLU A 1 50 ? 4.863 5.117 -3.635 1.00 0.00 934 GLU A N 9
ATOM 8857 C CA . GLU A 1 50 ? 5.299 6.463 -3.989 1.00 0.00 934 GLU A CA 9
ATOM 8858 C C . GLU A 1 50 ? 4.209 7.486 -3.686 1.00 0.00 934 GLU A C 9
ATOM 8859 O O . GLU A 1 50 ? 4.484 8.564 -3.161 1.00 0.00 934 GLU A O 9
ATOM 8871 N N . GLU A 1 51 ? 2.970 7.139 -4.022 1.00 0.00 935 GLU A N 9
ATOM 8872 C CA . GLU A 1 51 ? 1.838 8.028 -3.787 1.00 0.00 935 GLU A CA 9
ATOM 8873 C C . GLU A 1 51 ? 1.422 8.002 -2.319 1.00 0.00 935 GLU A C 9
ATOM 8874 O O . GLU A 1 51 ? 1.298 9.047 -1.680 1.00 0.00 935 GLU A O 9
ATOM 8886 N N . ARG A 1 52 ? 1.206 6.801 -1.792 1.00 0.00 936 ARG A N 9
ATOM 8887 C CA . ARG A 1 52 ? 0.802 6.639 -0.401 1.00 0.00 936 ARG A CA 9
ATOM 8888 C C . ARG A 1 52 ? 1.518 7.645 0.495 1.00 0.00 936 ARG A C 9
ATOM 8889 O O . ARG A 1 52 ? 0.881 8.411 1.218 1.00 0.00 936 ARG A O 9
ATOM 8910 N N . ARG A 1 53 ? 2.846 7.636 0.441 1.00 0.00 937 ARG A N 9
ATOM 8911 C CA . ARG A 1 53 ? 3.649 8.547 1.249 1.00 0.00 937 ARG A CA 9
ATOM 8912 C C . ARG A 1 53 ? 3.435 9.993 0.812 1.00 0.00 937 ARG A C 9
ATOM 8913 O O . ARG A 1 53 ? 3.054 10.844 1.616 1.00 0.00 937 ARG A O 9
ATOM 8934 N N . ASP A 1 54 ? 3.684 10.263 -0.464 1.00 0.00 938 ASP A N 9
ATOM 8935 C CA . ASP A 1 54 ? 3.519 11.606 -1.008 1.00 0.00 938 ASP A CA 9
ATOM 8936 C C . ASP A 1 54 ? 2.255 12.262 -0.460 1.00 0.00 938 ASP A C 9
ATOM 8937 O O . ASP A 1 54 ? 2.292 13.392 0.026 1.00 0.00 938 ASP A O 9
ATOM 8946 N N . ALA A 1 55 ? 1.139 11.546 -0.542 1.00 0.00 939 ALA A N 9
ATOM 8947 C CA . ALA A 1 55 ? -0.135 12.058 -0.054 1.00 0.00 939 ALA A CA 9
ATOM 8948 C C . ALA A 1 55 ? 0.039 12.789 1.273 1.00 0.00 939 ALA A C 9
ATOM 8949 O O . ALA A 1 55 ? -0.595 13.818 1.514 1.00 0.00 939 ALA A O 9
ATOM 8956 N N . LEU A 1 56 ? 0.901 12.253 2.130 1.00 0.00 940 LEU A N 9
ATOM 8957 C CA . LEU A 1 56 ? 1.158 12.855 3.433 1.00 0.00 940 LEU A CA 9
ATOM 8958 C C . LEU A 1 56 ? 1.611 14.304 3.285 1.00 0.00 940 LEU A C 9
ATOM 8959 O O . LEU A 1 56 ? 1.030 15.211 3.880 1.00 0.00 940 LEU A O 9
ATOM 8975 N N . LYS A 1 57 ? 2.650 14.514 2.484 1.00 0.00 941 LYS A N 9
ATOM 8976 C CA . LYS A 1 57 ? 3.180 15.853 2.253 1.00 0.00 941 LYS A CA 9
ATOM 8977 C C . LYS A 1 57 ? 2.052 16.875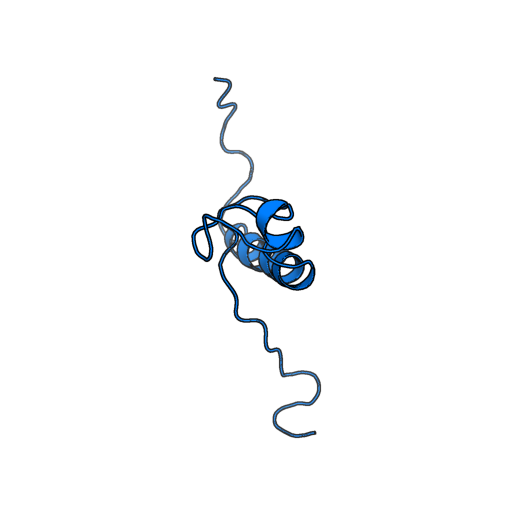 2.160 1.00 0.00 941 LYS A C 9
ATOM 8978 O O . LYS A 1 57 ? 2.231 18.043 2.505 1.00 0.00 941 LYS A O 9
ATOM 8997 N N . MET A 1 58 ? 0.891 16.428 1.693 1.00 0.00 942 MET A N 9
ATOM 8998 C CA . MET A 1 58 ? -0.266 17.305 1.558 1.00 0.00 942 MET A CA 9
ATOM 8999 C C . MET A 1 58 ? -0.318 18.316 2.699 1.00 0.00 942 MET A C 9
ATOM 9000 O O . MET A 1 58 ? -0.642 19.486 2.491 1.00 0.00 942 MET A O 9
ATOM 9014 N N . LYS A 1 59 ? 0.002 17.859 3.904 1.00 0.00 943 LYS A N 9
ATOM 9015 C CA . LYS A 1 59 ? -0.008 18.723 5.078 1.00 0.00 943 LYS A CA 9
ATOM 9016 C C . LYS A 1 59 ? 1.401 19.205 5.410 1.00 0.00 943 LYS A C 9
ATOM 9017 O O . LYS A 1 59 ? 1.592 20.336 5.859 1.00 0.00 943 LYS A O 9
ATOM 9036 N N . LEU A 1 60 ? 2.385 18.341 5.186 1.00 0.00 944 LEU A N 9
ATOM 9037 C CA . LEU A 1 60 ? 3.777 18.680 5.459 1.00 0.00 944 LEU A CA 9
ATOM 9038 C C . LEU A 1 60 ? 4.445 19.280 4.226 1.00 0.00 944 LEU A C 9
ATOM 9039 O O . LEU A 1 60 ? 4.874 18.558 3.327 1.00 0.00 944 LEU A O 9
ATOM 9055 N N . ASN A 1 61 ? 4.530 20.606 4.192 1.00 0.00 945 ASN A N 9
ATOM 9056 C CA . ASN A 1 61 ? 5.147 21.303 3.069 1.00 0.00 945 ASN A CA 9
ATOM 9057 C C . ASN A 1 61 ? 6.668 21.203 3.136 1.00 0.00 945 ASN A C 9
ATOM 9058 O O . ASN A 1 61 ? 7.277 21.513 4.159 1.00 0.00 945 ASN A O 9
ATOM 9069 N N . LYS A 1 62 ? 7.275 20.767 2.037 1.00 0.00 946 LYS A N 9
ATOM 9070 C CA . LYS A 1 62 ? 8.725 20.627 1.968 1.00 0.00 946 LYS A CA 9
ATOM 9071 C C . LYS A 1 62 ? 9.390 21.976 1.710 1.00 0.00 946 LYS A C 9
ATOM 9072 O O . LYS A 1 62 ? 8.790 22.870 1.115 1.00 0.00 946 LYS A O 9
ATOM 9091 N N . ALA A 1 63 ? 10.633 22.113 2.161 1.00 0.00 947 ALA A N 9
ATOM 9092 C CA . ALA A 1 63 ? 11.380 23.351 1.975 1.00 0.00 947 ALA A CA 9
ATOM 9093 C C . ALA A 1 63 ? 10.717 24.508 2.714 1.00 0.00 947 ALA A C 9
ATOM 9094 O O . ALA A 1 63 ? 10.668 25.631 2.212 1.00 0.00 947 ALA A O 9
ATOM 9101 N N . SER A 1 64 ? 10.207 24.227 3.909 1.00 0.00 948 SER A N 9
ATOM 9102 C CA . SER A 1 64 ? 9.543 25.244 4.715 1.00 0.00 948 SER A CA 9
ATOM 9103 C C . SER A 1 64 ? 10.411 25.649 5.902 1.00 0.00 948 SER A C 9
ATOM 9104 O O . SER A 1 64 ? 11.100 24.819 6.494 1.00 0.00 948 SER A O 9
ATOM 9112 N N . GLY A 1 65 ? 10.373 26.934 6.245 1.00 0.00 949 GLY A N 9
ATOM 9113 C CA . GLY A 1 65 ? 11.161 27.428 7.359 1.00 0.00 949 GLY A CA 9
ATOM 9114 C C . GLY A 1 65 ? 10.988 26.587 8.609 1.00 0.00 949 GLY A C 9
ATOM 9115 O O . GLY A 1 65 ? 9.875 26.371 9.089 1.00 0.00 949 GLY A O 9
ATOM 9119 N N . PRO A 1 66 ? 12.110 26.095 9.155 1.00 0.00 950 PRO A N 9
ATOM 9120 C CA . PRO A 1 66 ? 12.104 25.265 10.363 1.00 0.00 950 PRO A CA 9
ATOM 9121 C C . PRO A 1 66 ? 11.728 26.058 11.610 1.00 0.00 950 PRO A C 9
ATOM 9122 O O . PRO A 1 66 ? 12.091 27.226 11.748 1.00 0.00 950 PRO A O 9
ATOM 9133 N N . SER A 1 67 ? 10.997 25.415 12.516 1.00 0.00 951 SER A N 9
ATOM 9134 C CA . SER A 1 67 ? 10.569 26.062 13.751 1.00 0.00 951 SER A CA 9
ATOM 9135 C C . SER A 1 67 ? 11.584 25.832 14.865 1.00 0.00 951 SER A C 9
ATOM 9136 O O . SER A 1 67 ? 12.032 26.776 15.517 1.00 0.00 951 SER A O 9
ATOM 9144 N N . SER A 1 68 ? 11.943 24.570 15.079 1.00 0.00 952 SER A N 9
ATOM 9145 C CA . SER A 1 68 ? 12.903 24.214 16.117 1.00 0.00 952 SER A CA 9
ATOM 9146 C C . SER A 1 68 ? 14.332 24.473 15.649 1.00 0.00 952 SER A C 9
ATOM 9147 O O . SER A 1 68 ? 14.580 24.677 14.461 1.00 0.00 952 SER A O 9
ATOM 9155 N N . GLY A 1 69 ? 15.269 24.464 16.592 1.00 0.00 953 GLY A N 9
ATOM 9156 C CA . GLY A 1 69 ? 16.661 24.699 16.258 1.00 0.00 953 GLY A CA 9
ATOM 9157 C C . GLY A 1 69 ? 17.216 23.649 15.316 1.00 0.00 953 GLY A C 9
ATOM 9158 O O . GLY A 1 69 ? 17.028 23.770 14.106 1.00 0.00 953 GLY A O 9
ATOM 9163 N N . GLY A 1 1 ? -11.487 -13.979 -20.014 1.00 0.00 885 GLY A N 10
ATOM 9164 C CA . GLY A 1 1 ? -12.086 -12.824 -20.658 1.00 0.00 885 GLY A CA 10
ATOM 9165 C C . GLY A 1 1 ? -11.464 -11.519 -20.203 1.00 0.00 885 GLY A C 10
ATOM 9166 O O . GLY A 1 1 ? -10.575 -11.511 -19.352 1.00 0.00 885 GLY A O 10
ATOM 9170 N N . SER A 1 2 ? -11.933 -10.412 -20.771 1.00 0.00 886 SER A N 10
ATOM 9171 C CA . SER A 1 2 ? -11.414 -9.095 -20.421 1.00 0.00 886 SER A CA 10
ATOM 9172 C C . SER A 1 2 ? -12.511 -8.220 -19.824 1.00 0.00 886 SER A C 10
ATOM 9173 O O . SER A 1 2 ? -13.686 -8.356 -20.167 1.00 0.00 886 SER A O 10
ATOM 9181 N N . SER A 1 3 ? -12.119 -7.320 -18.928 1.00 0.00 887 SER A N 10
ATOM 9182 C CA . SER A 1 3 ? -13.069 -6.424 -18.278 1.00 0.00 887 SER A CA 10
ATOM 9183 C C . SER A 1 3 ? -12.748 -4.967 -18.600 1.00 0.00 887 SER A C 10
ATOM 9184 O O . SER A 1 3 ? -12.815 -4.099 -17.731 1.00 0.00 887 SER A O 10
ATOM 9192 N N . GLY A 1 4 ? -12.399 -4.708 -19.856 1.00 0.00 888 GLY A N 10
ATOM 9193 C CA . GLY A 1 4 ? -12.073 -3.356 -20.272 1.00 0.00 888 GLY A CA 10
ATOM 9194 C C . GLY A 1 4 ? -12.905 -2.312 -19.554 1.00 0.00 888 GLY A C 10
ATOM 9195 O O . GLY A 1 4 ? -14.123 -2.449 -19.442 1.00 0.00 888 GLY A O 10
ATOM 9199 N N . SER A 1 5 ? -12.247 -1.266 -19.065 1.00 0.00 889 SER A N 10
ATOM 9200 C CA . SER A 1 5 ? -12.933 -0.197 -18.350 1.00 0.00 889 SER A CA 10
ATOM 9201 C C . SER A 1 5 ? -12.210 1.133 -18.536 1.00 0.00 889 SER A C 10
ATOM 9202 O O . SER A 1 5 ? -11.139 1.191 -19.139 1.00 0.00 889 SER A O 10
ATOM 9210 N N . SER A 1 6 ? -12.804 2.201 -18.013 1.00 0.00 890 SER A N 10
ATOM 9211 C CA . SER A 1 6 ? -12.219 3.532 -18.124 1.00 0.00 890 SER A CA 10
ATOM 9212 C C . SER A 1 6 ? -11.517 3.927 -16.828 1.00 0.00 890 SER A C 10
ATOM 9213 O O . SER A 1 6 ? -10.562 4.703 -16.838 1.00 0.00 890 SER A O 10
ATOM 9221 N N . GLY A 1 7 ? -11.997 3.385 -15.713 1.00 0.00 891 GLY A N 10
ATOM 9222 C CA . GLY A 1 7 ? -11.404 3.691 -14.424 1.00 0.00 891 GLY A CA 10
ATOM 9223 C C . GLY A 1 7 ? -11.550 2.553 -13.433 1.00 0.00 891 GLY A C 10
ATOM 9224 O O . GLY A 1 7 ? -11.241 1.405 -13.749 1.00 0.00 891 GLY A O 10
ATOM 9228 N N . GLN A 1 8 ? -12.020 2.874 -12.232 1.00 0.00 892 GLN A N 10
ATOM 9229 C CA . GLN A 1 8 ? -12.204 1.869 -11.192 1.00 0.00 892 GLN A CA 10
ATOM 9230 C C . GLN A 1 8 ? -10.867 1.261 -10.780 1.00 0.00 892 GLN A C 10
ATOM 9231 O O . GLN A 1 8 ? -10.762 0.052 -10.569 1.00 0.00 892 GLN A O 10
ATOM 9245 N N . TYR A 1 9 ? -9.848 2.106 -10.668 1.00 0.00 893 TYR A N 10
ATOM 9246 C CA . TYR A 1 9 ? -8.517 1.651 -10.284 1.00 0.00 893 TYR A CA 10
ATOM 9247 C C . TYR A 1 9 ? -8.440 1.399 -8.782 1.00 0.00 893 TYR A C 10
ATOM 9248 O O . TYR A 1 9 ? -8.514 2.330 -7.979 1.00 0.00 893 TYR A O 10
ATOM 9266 N N . CYS A 1 10 ? -8.289 0.133 -8.408 1.00 0.00 894 CYS A N 10
ATOM 9267 C CA . CYS A 1 10 ? -8.201 -0.245 -7.002 1.00 0.00 894 CYS A CA 10
ATOM 9268 C C . CYS A 1 10 ? -6.756 -0.537 -6.607 1.00 0.00 894 CYS A C 10
ATOM 9269 O O . CYS A 1 10 ? -6.319 -1.687 -6.620 1.00 0.00 894 CYS A O 10
ATOM 9276 N N . TRP A 1 11 ? -6.022 0.513 -6.257 1.00 0.00 895 TRP A N 10
ATOM 9277 C CA . TRP A 1 11 ? -4.626 0.369 -5.858 1.00 0.00 895 TRP A CA 10
ATOM 9278 C C . TRP A 1 11 ? -4.477 0.496 -4.346 1.00 0.00 895 TRP A C 10
ATOM 9279 O O . TRP A 1 11 ? -4.227 1.584 -3.828 1.00 0.00 895 TRP A O 10
ATOM 9300 N N . GLN A 1 12 ? -4.632 -0.622 -3.644 1.00 0.00 896 GLN A N 10
ATOM 9301 C CA . GLN A 1 12 ? -4.514 -0.634 -2.191 1.00 0.00 896 GLN A CA 10
ATOM 9302 C C . GLN A 1 12 ? -3.613 -1.774 -1.727 1.00 0.00 896 GLN A C 10
ATOM 9303 O O . GLN A 1 12 ? -4.038 -2.927 -1.661 1.00 0.00 896 GLN A O 10
ATOM 9317 N N . HIS A 1 13 ? -2.366 -1.443 -1.407 1.00 0.00 897 HIS A N 10
ATOM 9318 C CA . HIS A 1 13 ? -1.404 -2.439 -0.949 1.00 0.00 897 HIS A CA 10
ATOM 9319 C C . HIS A 1 13 ? -0.637 -1.934 0.270 1.00 0.00 897 HIS A C 10
ATOM 9320 O O . HIS A 1 13 ? -0.844 -0.808 0.722 1.00 0.00 897 HIS A O 10
ATOM 9334 N N . ARG A 1 14 ? 0.247 -2.775 0.796 1.00 0.00 898 ARG A N 10
ATOM 9335 C CA . ARG A 1 14 ? 1.043 -2.414 1.963 1.00 0.00 898 ARG A CA 10
ATOM 9336 C C . ARG A 1 14 ? 1.426 -0.937 1.925 1.00 0.00 898 ARG A C 10
ATOM 9337 O O . ARG A 1 14 ? 1.509 -0.334 0.855 1.00 0.00 898 ARG A O 10
ATOM 9358 N N . PHE A 1 15 ? 1.657 -0.360 3.099 1.00 0.00 899 PHE A N 10
ATOM 9359 C CA . PHE A 1 15 ? 2.030 1.046 3.200 1.00 0.00 899 PHE A CA 10
ATOM 9360 C C . PHE A 1 15 ? 3.546 1.204 3.263 1.00 0.00 899 PHE A C 10
ATOM 9361 O O . PHE A 1 15 ? 4.244 0.466 3.959 1.00 0.00 899 PHE A O 10
ATOM 9378 N N . PRO A 1 16 ? 4.069 2.188 2.518 1.00 0.00 900 PRO A N 10
ATOM 9379 C CA . PRO A 1 16 ? 5.508 2.467 2.471 1.00 0.00 900 PRO A CA 10
ATOM 9380 C C . PRO A 1 16 ? 6.028 3.049 3.780 1.00 0.00 900 PRO A C 10
ATOM 9381 O O . PRO A 1 16 ? 5.983 4.261 3.996 1.00 0.00 900 PRO A O 10
ATOM 9392 N N . THR A 1 17 ? 6.525 2.178 4.654 1.00 0.00 901 THR A N 10
ATOM 9393 C CA . THR A 1 17 ? 7.054 2.606 5.943 1.00 0.00 901 THR A CA 10
ATOM 9394 C C . THR A 1 17 ? 7.713 3.976 5.839 1.00 0.00 901 THR A C 10
ATOM 9395 O O . THR A 1 17 ? 7.658 4.775 6.774 1.00 0.00 901 THR A O 10
ATOM 9406 N N . GLY A 1 18 ? 8.337 4.243 4.696 1.00 0.00 902 GLY A N 10
ATOM 9407 C CA . GLY A 1 18 ? 8.998 5.519 4.491 1.00 0.00 902 GLY A CA 10
ATOM 9408 C C . GLY A 1 18 ? 10.174 5.417 3.541 1.00 0.00 902 GLY A C 10
ATOM 9409 O O . GLY A 1 18 ? 10.657 6.427 3.030 1.00 0.00 902 GLY A O 10
ATOM 9413 N N . TYR A 1 19 ? 10.636 4.195 3.304 1.00 0.00 903 TYR A N 10
ATOM 9414 C CA . TYR A 1 19 ? 11.766 3.965 2.411 1.00 0.00 903 TYR A CA 10
ATOM 9415 C C . TYR A 1 19 ? 11.300 3.839 0.964 1.00 0.00 903 TYR A C 10
ATOM 9416 O O . TYR A 1 19 ? 10.278 3.213 0.680 1.00 0.00 903 TYR A O 10
ATOM 9434 N N . PHE A 1 20 ? 12.058 4.437 0.051 1.00 0.00 904 PHE A N 10
ATOM 9435 C CA . PHE A 1 20 ? 11.724 4.393 -1.368 1.00 0.00 904 PHE A CA 10
ATOM 9436 C C . PHE A 1 20 ? 12.677 3.470 -2.123 1.00 0.00 904 PHE A C 10
ATOM 9437 O O . PHE A 1 20 ? 13.415 3.909 -3.005 1.00 0.00 904 PHE A O 10
ATOM 9454 N N . SER A 1 21 ? 12.655 2.189 -1.768 1.00 0.00 905 SER A N 10
ATOM 9455 C CA . SER A 1 21 ? 13.520 1.204 -2.408 1.00 0.00 905 SER A CA 10
ATOM 9456 C C . SER A 1 21 ? 12.900 -0.188 -2.340 1.00 0.00 905 SER A C 10
ATOM 9457 O O . SER A 1 21 ? 12.017 -0.447 -1.521 1.00 0.00 905 SER A O 10
ATOM 9465 N N . ILE A 1 22 ? 13.367 -1.080 -3.207 1.00 0.00 906 ILE A N 10
ATOM 9466 C CA . ILE A 1 22 ? 12.860 -2.446 -3.246 1.00 0.00 906 ILE A CA 10
ATOM 9467 C C . ILE A 1 22 ? 13.625 -3.344 -2.280 1.00 0.00 906 ILE A C 10
ATOM 9468 O O . ILE A 1 22 ? 14.788 -3.088 -1.966 1.00 0.00 906 ILE A O 10
ATOM 9484 N N . CYS A 1 23 ? 12.965 -4.398 -1.812 1.00 0.00 907 CYS A N 10
ATOM 9485 C CA . CYS A 1 23 ? 13.583 -5.336 -0.882 1.00 0.00 907 CYS A CA 10
ATOM 9486 C C . CYS A 1 23 ? 14.375 -6.403 -1.632 1.00 0.00 907 CYS A C 10
ATOM 9487 O O . CYS A 1 23 ? 13.805 -7.217 -2.360 1.00 0.00 907 CYS A O 10
ATOM 9494 N N . ASP A 1 24 ? 15.690 -6.393 -1.449 1.00 0.00 908 ASP A N 10
ATOM 9495 C CA . ASP A 1 24 ? 16.561 -7.361 -2.107 1.00 0.00 908 ASP A CA 10
ATOM 9496 C C . ASP A 1 24 ? 16.093 -8.787 -1.835 1.00 0.00 908 ASP A C 10
ATOM 9497 O O . ASP A 1 24 ? 16.067 -9.625 -2.737 1.00 0.00 908 ASP A O 10
ATOM 9506 N N . ARG A 1 25 ? 15.723 -9.055 -0.587 1.00 0.00 909 ARG A N 10
ATOM 9507 C CA . ARG A 1 25 ? 15.258 -10.380 -0.196 1.00 0.00 909 ARG A CA 10
ATOM 9508 C C . ARG A 1 25 ? 14.016 -10.776 -0.989 1.00 0.00 909 ARG A C 10
ATOM 9509 O O . ARG A 1 25 ? 13.932 -11.885 -1.518 1.00 0.00 909 ARG A O 10
ATOM 9530 N N . TYR A 1 26 ? 13.055 -9.863 -1.068 1.00 0.00 910 TYR A N 10
ATOM 9531 C CA . TYR A 1 26 ? 11.816 -10.117 -1.794 1.00 0.00 910 TYR A CA 10
ATOM 9532 C C . TYR A 1 26 ? 12.089 -10.327 -3.280 1.00 0.00 910 TYR A C 10
ATOM 9533 O O . TYR A 1 26 ? 11.612 -11.290 -3.880 1.00 0.00 910 TYR A O 10
ATOM 9551 N N . MET A 1 27 ? 12.861 -9.419 -3.867 1.00 0.00 911 MET A N 10
ATOM 9552 C CA . MET A 1 27 ? 13.200 -9.504 -5.283 1.00 0.00 911 MET A CA 10
ATOM 9553 C C . MET A 1 27 ? 13.915 -10.816 -5.593 1.00 0.00 911 MET A C 10
ATOM 9554 O O . MET A 1 27 ? 13.617 -11.476 -6.587 1.00 0.00 911 MET A O 10
ATOM 9568 N N . ASN A 1 28 ? 14.859 -11.187 -4.734 1.00 0.00 912 ASN A N 10
ATOM 9569 C CA . ASN A 1 28 ? 15.617 -12.419 -4.917 1.00 0.00 912 ASN A CA 10
ATOM 9570 C C . ASN A 1 28 ? 14.683 -13.620 -5.034 1.00 0.00 912 ASN A C 10
ATOM 9571 O O . ASN A 1 28 ? 14.813 -14.434 -5.948 1.00 0.00 912 ASN A O 10
ATOM 9582 N N . GLY A 1 29 ? 13.740 -13.723 -4.102 1.00 0.00 913 GLY A N 10
ATOM 9583 C CA . GLY A 1 29 ? 12.798 -14.826 -4.119 1.00 0.00 913 GLY A CA 10
ATOM 9584 C C . GLY A 1 29 ? 11.845 -14.793 -2.941 1.00 0.00 913 GLY A C 10
ATOM 9585 O O . GLY A 1 29 ? 10.627 -14.837 -3.116 1.00 0.00 913 GLY A O 10
ATOM 9589 N N . THR A 1 30 ? 12.399 -14.717 -1.735 1.00 0.00 914 THR A N 10
ATOM 9590 C CA . THR A 1 30 ? 11.591 -14.681 -0.523 1.00 0.00 914 THR A CA 10
ATOM 9591 C C . THR A 1 30 ? 12.164 -13.697 0.491 1.00 0.00 914 THR A C 10
ATOM 9592 O O . THR A 1 30 ? 13.381 -13.591 0.650 1.00 0.00 914 THR A O 10
ATOM 9603 N N . CYS A 1 31 ? 11.281 -12.979 1.176 1.00 0.00 915 CYS A N 10
ATOM 9604 C CA . CYS A 1 31 ? 11.698 -12.003 2.176 1.00 0.00 915 CYS A CA 10
ATOM 9605 C C . CYS A 1 31 ? 11.314 -12.464 3.579 1.00 0.00 915 CYS A C 10
ATOM 9606 O O . CYS A 1 31 ? 10.263 -13.069 3.795 1.00 0.00 915 CYS A O 10
ATOM 9613 N N . PRO A 1 32 ? 12.185 -12.172 4.557 1.00 0.00 916 PRO A N 10
ATOM 9614 C CA . PRO A 1 32 ? 11.958 -12.546 5.956 1.00 0.00 916 PRO A CA 10
ATOM 9615 C C . PRO A 1 32 ? 10.825 -11.749 6.593 1.00 0.00 916 PRO A C 10
ATOM 9616 O O . PRO A 1 32 ? 9.972 -12.308 7.282 1.00 0.00 916 PRO A O 10
ATOM 9627 N N . GLU A 1 33 ? 10.823 -10.440 6.358 1.00 0.00 917 GLU A N 10
ATOM 9628 C CA . GLU A 1 33 ? 9.793 -9.567 6.910 1.00 0.00 917 GLU A CA 10
ATOM 9629 C C . GLU A 1 33 ? 8.410 -9.971 6.407 1.00 0.00 917 GLU A C 10
ATOM 9630 O O . GLU A 1 33 ? 7.614 -10.551 7.145 1.00 0.00 917 GLU A O 10
ATOM 9642 N N . GLY A 1 34 ? 8.132 -9.660 5.145 1.00 0.00 918 GLY A N 10
ATOM 9643 C CA . GLY A 1 34 ? 6.845 -9.997 4.564 1.00 0.00 918 GLY A CA 10
ATOM 9644 C C . GLY A 1 34 ? 5.939 -8.790 4.421 1.00 0.00 918 GLY A C 10
ATOM 9645 O O . GLY A 1 34 ? 6.066 -8.020 3.471 1.00 0.00 918 GLY A O 10
ATOM 9649 N N . ASN A 1 35 ? 5.021 -8.626 5.368 1.00 0.00 919 ASN A N 10
ATOM 9650 C CA . ASN A 1 35 ? 4.089 -7.505 5.342 1.00 0.00 919 ASN A CA 10
ATOM 9651 C C . ASN A 1 35 ? 4.553 -6.389 6.273 1.00 0.00 919 ASN A C 10
ATOM 9652 O O . ASN A 1 35 ? 4.218 -5.221 6.075 1.00 0.00 919 ASN A O 10
ATOM 9663 N N . SER A 1 36 ? 5.328 -6.757 7.288 1.00 0.00 920 SER A N 10
ATOM 9664 C CA . SER A 1 36 ? 5.837 -5.788 8.252 1.00 0.00 920 SER A CA 10
ATOM 9665 C C . SER A 1 36 ? 7.215 -5.281 7.837 1.00 0.00 920 SER A C 10
ATOM 9666 O O . SER A 1 36 ? 7.978 -4.776 8.661 1.00 0.00 920 SER A O 10
ATOM 9674 N N . CYS A 1 37 ? 7.527 -5.420 6.553 1.00 0.00 921 CYS A N 10
ATOM 9675 C CA . CYS A 1 37 ? 8.812 -4.977 6.026 1.00 0.00 921 CYS A CA 10
ATOM 9676 C C . CYS A 1 37 ? 8.845 -3.459 5.876 1.00 0.00 921 CYS A C 10
ATOM 9677 O O . CYS A 1 37 ? 7.810 -2.795 5.934 1.00 0.00 921 CYS A O 10
ATOM 9684 N N . LYS A 1 38 ? 10.042 -2.914 5.685 1.00 0.00 922 LYS A N 10
ATOM 9685 C CA . LYS A 1 38 ? 10.212 -1.475 5.525 1.00 0.00 922 LYS A CA 10
ATOM 9686 C C . LYS A 1 38 ? 10.572 -1.126 4.085 1.00 0.00 922 LYS A C 10
ATOM 9687 O O . LYS A 1 38 ? 10.645 0.048 3.719 1.00 0.00 922 LYS A O 10
ATOM 9706 N N . PHE A 1 39 ? 10.796 -2.152 3.270 1.00 0.00 923 PHE A N 10
ATOM 9707 C CA . PHE A 1 39 ? 11.148 -1.953 1.869 1.00 0.00 923 PHE A CA 10
ATOM 9708 C C . PHE A 1 39 ? 9.995 -2.359 0.956 1.00 0.00 923 PHE A C 10
ATOM 9709 O O . PHE A 1 39 ? 9.044 -3.009 1.390 1.00 0.00 923 PHE A O 10
ATOM 9726 N N . ALA A 1 40 ? 10.087 -1.969 -0.312 1.00 0.00 924 ALA A N 10
ATOM 9727 C CA . ALA A 1 40 ? 9.053 -2.293 -1.287 1.00 0.00 924 ALA A CA 10
ATOM 9728 C C . ALA A 1 40 ? 9.164 -3.744 -1.744 1.00 0.00 924 ALA A C 10
ATOM 9729 O O . ALA A 1 40 ? 10.260 -4.301 -1.813 1.00 0.00 924 ALA A O 10
ATOM 9736 N N . HIS A 1 41 ? 8.023 -4.351 -2.053 1.00 0.00 925 HIS A N 10
ATOM 9737 C CA . HIS A 1 41 ? 7.993 -5.738 -2.503 1.00 0.00 925 HIS A CA 10
ATOM 9738 C C . HIS A 1 41 ? 7.409 -5.840 -3.909 1.00 0.00 925 HIS A C 10
ATOM 9739 O O . HIS A 1 41 ? 6.269 -6.265 -4.089 1.00 0.00 925 HIS A O 10
ATOM 9753 N N . GLY A 1 42 ? 8.200 -5.447 -4.903 1.00 0.00 926 GLY A N 10
ATOM 9754 C CA . GLY A 1 42 ? 7.744 -5.502 -6.280 1.00 0.00 926 GLY A CA 10
ATOM 9755 C C . GLY A 1 42 ? 7.725 -4.137 -6.939 1.00 0.00 926 GLY A C 10
ATOM 9756 O O . GLY A 1 42 ? 7.206 -3.175 -6.374 1.00 0.00 926 GLY A O 10
ATOM 9760 N N . ASN A 1 43 ? 8.293 -4.052 -8.137 1.00 0.00 927 ASN A N 10
ATOM 9761 C CA . ASN A 1 43 ? 8.341 -2.793 -8.872 1.00 0.00 927 ASN A CA 10
ATOM 9762 C C . ASN A 1 43 ? 6.973 -2.117 -8.883 1.00 0.00 927 ASN A C 10
ATOM 9763 O O . ASN A 1 43 ? 6.869 -0.904 -8.706 1.00 0.00 927 ASN A O 10
ATOM 9774 N N . ALA A 1 44 ? 5.928 -2.911 -9.090 1.00 0.00 928 ALA A N 10
ATOM 9775 C CA . ALA A 1 44 ? 4.567 -2.390 -9.121 1.00 0.00 928 ALA A CA 10
ATOM 9776 C C . ALA A 1 44 ? 4.193 -1.753 -7.786 1.00 0.00 928 ALA A C 10
ATOM 9777 O O . ALA A 1 44 ? 3.828 -0.580 -7.730 1.00 0.00 928 ALA A O 10
ATOM 9784 N N . GLU A 1 45 ? 4.286 -2.536 -6.716 1.00 0.00 929 GLU A N 10
ATOM 9785 C CA . GLU A 1 45 ? 3.955 -2.047 -5.382 1.00 0.00 929 GLU A CA 10
ATOM 9786 C C . GLU A 1 45 ? 4.664 -0.727 -5.095 1.00 0.00 929 GLU A C 10
ATOM 9787 O O . GLU A 1 45 ? 4.070 0.204 -4.549 1.00 0.00 929 GLU A O 10
ATOM 9799 N N . LEU A 1 46 ? 5.937 -0.653 -5.467 1.00 0.00 930 LEU A N 10
ATOM 9800 C CA . LEU A 1 46 ? 6.729 0.553 -5.250 1.00 0.00 930 LEU A CA 10
ATOM 9801 C C . LEU A 1 46 ? 6.017 1.780 -5.810 1.00 0.00 930 LEU A C 10
ATOM 9802 O O . LEU A 1 46 ? 5.726 2.730 -5.082 1.00 0.00 930 LEU A O 10
ATOM 9818 N N . HIS A 1 47 ? 5.736 1.754 -7.110 1.00 0.00 931 HIS A N 10
ATOM 9819 C CA . HIS A 1 47 ? 5.055 2.863 -7.768 1.00 0.00 931 HIS A CA 10
ATOM 9820 C C . HIS A 1 47 ? 3.988 3.463 -6.856 1.00 0.00 931 HIS A C 10
ATOM 9821 O O . HIS A 1 47 ? 4.011 4.658 -6.563 1.00 0.00 931 HIS A O 10
ATOM 9835 N N . GLU A 1 48 ? 3.056 2.626 -6.413 1.00 0.00 932 GLU A N 10
ATOM 9836 C CA . GLU A 1 48 ? 1.981 3.075 -5.536 1.00 0.00 932 GLU A CA 10
ATOM 9837 C C . GLU A 1 48 ? 2.542 3.662 -4.244 1.00 0.00 932 GLU A C 10
ATOM 9838 O O . GLU A 1 48 ? 2.144 4.747 -3.819 1.00 0.00 932 GLU A O 10
ATOM 9850 N N . TRP A 1 49 ? 3.466 2.937 -3.625 1.00 0.00 933 TRP A N 10
ATOM 9851 C CA . TRP A 1 49 ? 4.081 3.384 -2.381 1.00 0.00 933 TRP A CA 10
ATOM 9852 C C . TRP A 1 49 ? 4.488 4.851 -2.471 1.00 0.00 933 TRP A C 10
ATOM 9853 O O . TRP A 1 49 ? 4.122 5.659 -1.618 1.00 0.00 933 TRP A O 10
ATOM 9874 N N . GLU A 1 50 ? 5.246 5.188 -3.510 1.00 0.00 934 GLU A N 10
ATOM 9875 C CA . GLU A 1 50 ? 5.701 6.559 -3.710 1.00 0.00 934 GLU A CA 10
ATOM 9876 C C . GLU A 1 50 ? 4.533 7.537 -3.629 1.00 0.00 934 GLU A C 10
ATOM 9877 O O . GLU A 1 50 ? 4.703 8.690 -3.233 1.00 0.00 934 GLU A O 10
ATOM 9889 N N . GLU A 1 51 ? 3.348 7.069 -4.007 1.00 0.00 935 GLU A N 10
ATOM 9890 C CA . GLU A 1 51 ? 2.153 7.903 -3.979 1.00 0.00 935 GLU A CA 10
ATOM 9891 C C . GLU A 1 51 ? 1.533 7.919 -2.584 1.00 0.00 935 GLU A C 10
ATOM 9892 O O . GLU A 1 51 ? 1.244 8.981 -2.034 1.00 0.00 935 GLU A O 10
ATOM 9904 N N . ARG A 1 52 ? 1.333 6.733 -2.019 1.00 0.00 936 ARG A N 10
ATOM 9905 C CA . ARG A 1 52 ? 0.747 6.609 -0.690 1.00 0.00 936 ARG A CA 10
ATOM 9906 C C . ARG A 1 52 ? 1.358 7.625 0.271 1.00 0.00 936 ARG A C 10
ATOM 9907 O O . ARG A 1 52 ? 0.670 8.519 0.765 1.00 0.00 936 ARG A O 10
ATOM 9928 N N . ARG A 1 53 ? 2.653 7.482 0.530 1.00 0.00 937 ARG A N 10
ATOM 9929 C CA . ARG A 1 53 ? 3.356 8.386 1.433 1.00 0.00 937 ARG A CA 10
ATOM 9930 C C . ARG A 1 53 ? 3.140 9.840 1.023 1.00 0.00 937 ARG A C 10
ATOM 9931 O O . ARG A 1 53 ? 3.000 10.720 1.872 1.00 0.00 937 ARG A O 10
ATOM 9952 N N . ASP A 1 54 ? 3.113 10.083 -0.283 1.00 0.00 938 ASP A N 10
ATOM 9953 C CA . ASP A 1 54 ? 2.913 11.430 -0.805 1.00 0.00 938 ASP A CA 10
ATOM 9954 C C . ASP A 1 54 ? 1.619 12.035 -0.269 1.00 0.00 938 ASP A C 10
ATOM 9955 O O . ASP A 1 54 ? 1.463 13.255 -0.228 1.00 0.00 938 ASP A O 10
ATOM 9964 N N . ALA A 1 55 ? 0.695 11.172 0.141 1.00 0.00 939 ALA A N 10
ATOM 9965 C CA . ALA A 1 55 ? -0.585 11.621 0.676 1.00 0.00 939 ALA A CA 10
ATOM 9966 C C . ALA A 1 55 ? -0.405 12.310 2.024 1.00 0.00 939 ALA A C 10
ATOM 9967 O O . ALA A 1 55 ? -1.244 13.110 2.441 1.00 0.00 939 ALA A O 10
ATOM 9974 N N . LEU A 1 56 ? 0.692 11.995 2.702 1.00 0.00 940 LEU A N 10
ATOM 9975 C CA . LEU A 1 56 ? 0.982 12.583 4.005 1.00 0.00 940 LEU A CA 10
ATOM 9976 C C . LEU A 1 56 ? 1.439 14.031 3.860 1.00 0.00 940 LEU A C 10
ATOM 9977 O O . LEU A 1 56 ? 0.974 14.916 4.579 1.00 0.00 940 LEU A O 10
ATOM 9993 N N . LYS A 1 57 ? 2.351 14.267 2.922 1.00 0.00 941 LYS A N 10
ATOM 9994 C CA . LYS A 1 57 ? 2.869 15.608 2.678 1.00 0.00 941 LYS A CA 10
ATOM 9995 C C . LYS A 1 57 ? 1.785 16.513 2.102 1.00 0.00 941 LYS A C 10
ATOM 9996 O O . LYS A 1 57 ? 1.975 17.723 1.979 1.00 0.00 941 LYS A O 10
ATOM 10015 N N . MET A 1 58 ? 0.649 15.920 1.752 1.00 0.00 942 MET A N 10
ATOM 10016 C CA . MET A 1 58 ? -0.466 16.674 1.192 1.00 0.00 942 MET A CA 10
ATOM 10017 C C . MET A 1 58 ? -0.606 18.028 1.880 1.00 0.00 942 MET A C 10
ATOM 10018 O O . MET A 1 58 ? -1.054 19.002 1.273 1.00 0.00 942 MET A O 10
ATOM 10032 N N . LYS A 1 59 ? -0.221 18.084 3.151 1.00 0.00 943 LYS A N 10
ATOM 10033 C CA . LYS A 1 59 ? -0.303 19.318 3.922 1.00 0.00 943 LYS A CA 10
ATOM 10034 C C . LYS A 1 59 ? 1.079 19.934 4.111 1.00 0.00 943 LYS A C 10
ATOM 10035 O O . LYS A 1 59 ? 1.212 21.147 4.280 1.00 0.00 943 LYS A O 10
ATOM 10054 N N . LEU A 1 60 ? 2.106 19.092 4.080 1.00 0.00 944 LEU A N 10
ATOM 10055 C CA . LEU A 1 60 ? 3.480 19.554 4.247 1.00 0.00 944 LEU A CA 10
ATOM 10056 C C . LEU A 1 60 ? 4.035 20.098 2.934 1.00 0.00 944 LEU A C 10
ATOM 10057 O O . LEU A 1 60 ? 4.101 19.384 1.934 1.00 0.00 944 LEU A O 10
ATOM 10073 N N . ASN A 1 61 ? 4.435 21.365 2.946 1.00 0.00 945 ASN A N 10
ATOM 10074 C CA . ASN A 1 61 ? 4.986 22.004 1.757 1.00 0.00 945 ASN A CA 10
ATOM 10075 C C . ASN A 1 61 ? 6.319 22.677 2.069 1.00 0.00 945 ASN A C 10
ATOM 10076 O O . ASN A 1 61 ? 6.362 23.723 2.717 1.00 0.00 945 ASN A O 10
ATOM 10087 N N . LYS A 1 62 ? 7.405 22.071 1.602 1.00 0.00 946 LYS A N 10
ATOM 10088 C CA . LYS A 1 62 ? 8.740 22.611 1.829 1.00 0.00 946 LYS A CA 10
ATOM 10089 C C . LYS A 1 62 ? 9.514 22.718 0.519 1.00 0.00 946 LYS A C 10
ATOM 10090 O O . LYS A 1 62 ? 9.466 21.816 -0.317 1.00 0.00 946 LYS A O 10
ATOM 10109 N N . ALA A 1 63 ? 10.226 23.826 0.346 1.00 0.00 947 ALA A N 10
ATOM 10110 C CA . ALA A 1 63 ? 11.013 24.049 -0.861 1.00 0.00 947 ALA A CA 10
ATOM 10111 C C . ALA A 1 63 ? 12.331 23.285 -0.806 1.00 0.00 947 ALA A C 10
ATOM 10112 O O . ALA A 1 63 ? 13.361 23.833 -0.412 1.00 0.00 947 ALA A O 10
ATOM 10119 N N . SER A 1 64 ? 12.292 22.017 -1.202 1.00 0.00 948 SER A N 10
ATOM 10120 C CA . SER A 1 64 ? 13.484 21.177 -1.193 1.00 0.00 948 SER A CA 10
ATOM 10121 C C . SER A 1 64 ? 14.100 21.093 -2.586 1.00 0.00 948 SER A C 10
ATOM 10122 O O . SER A 1 64 ? 13.666 20.303 -3.423 1.00 0.00 948 SER A O 10
ATOM 10130 N N . GLY A 1 65 ? 15.116 21.917 -2.828 1.00 0.00 949 GLY A N 10
ATOM 10131 C CA . GLY A 1 65 ? 15.776 21.921 -4.120 1.00 0.00 949 GLY A CA 10
ATOM 10132 C C . GLY A 1 65 ? 15.654 23.256 -4.829 1.00 0.00 949 GLY A C 10
ATOM 10133 O O . GLY A 1 65 ? 15.124 24.225 -4.285 1.00 0.00 949 GLY A O 10
ATOM 10137 N N . PRO A 1 66 ? 16.154 23.318 -6.071 1.00 0.00 950 PRO A N 10
ATOM 10138 C CA . PRO A 1 66 ? 16.112 24.539 -6.881 1.00 0.00 950 PRO A CA 10
ATOM 10139 C C . PRO A 1 66 ? 14.696 24.889 -7.329 1.00 0.00 950 PRO A C 10
ATOM 10140 O O . PRO A 1 66 ? 14.479 25.897 -8.002 1.00 0.00 950 PRO A O 10
ATOM 10151 N N . SER A 1 67 ? 13.737 24.051 -6.949 1.00 0.00 951 SER A N 10
ATOM 10152 C CA . SER A 1 67 ? 12.342 24.271 -7.314 1.00 0.00 951 SER A CA 10
ATOM 10153 C C . SER A 1 67 ? 12.234 24.857 -8.719 1.00 0.00 951 SER A C 10
ATOM 10154 O O . SER A 1 67 ? 11.436 25.761 -8.966 1.00 0.00 951 SER A O 10
ATOM 10162 N N . SER A 1 68 ? 13.043 24.336 -9.635 1.00 0.00 952 SER A N 10
ATOM 10163 C CA . SER A 1 68 ? 13.042 24.809 -11.014 1.00 0.00 952 SER A CA 10
ATOM 10164 C C . SER A 1 68 ? 11.733 24.452 -11.710 1.00 0.00 952 SER A C 10
ATOM 10165 O O . SER A 1 68 ? 11.122 23.425 -11.419 1.00 0.00 952 SER A O 10
ATOM 10173 N N . GLY A 1 69 ? 11.307 25.309 -12.634 1.00 0.00 953 GLY A N 10
ATOM 10174 C CA . GLY A 1 69 ? 10.073 25.067 -13.358 1.00 0.00 953 GLY A CA 10
ATOM 10175 C C . GLY A 1 69 ? 10.317 24.542 -14.759 1.00 0.00 953 GLY A C 10
ATOM 10176 O O . GLY A 1 69 ? 10.879 23.458 -14.904 1.00 0.00 953 GLY A O 10
ATOM 10181 N N . GLY A 1 1 ? -23.534 -7.942 -1.386 1.00 0.00 885 GLY A N 11
ATOM 10182 C CA . GLY A 1 1 ? -23.653 -8.337 -2.778 1.00 0.00 885 GLY A CA 11
ATOM 10183 C C . GLY A 1 1 ? -22.401 -8.031 -3.576 1.00 0.00 885 GLY A C 11
ATOM 10184 O O . GLY A 1 1 ? -21.519 -8.879 -3.711 1.00 0.00 885 GLY A O 11
ATOM 10188 N N . SER A 1 2 ? -22.324 -6.815 -4.109 1.00 0.00 886 SER A N 11
ATOM 10189 C CA . SER A 1 2 ? -21.174 -6.400 -4.903 1.00 0.00 886 SER A CA 11
ATOM 10190 C C . SER A 1 2 ? -20.648 -5.048 -4.432 1.00 0.00 886 SER A C 11
ATOM 10191 O O . SER A 1 2 ? -21.103 -3.999 -4.889 1.00 0.00 886 SER A O 11
ATOM 10199 N N . SER A 1 3 ? -19.686 -5.081 -3.515 1.00 0.00 887 SER A N 11
ATOM 10200 C CA . SER A 1 3 ? -19.100 -3.858 -2.979 1.00 0.00 887 SER A CA 11
ATOM 10201 C C . SER A 1 3 ? -17.578 -3.959 -2.936 1.00 0.00 887 SER A C 11
ATOM 10202 O O . SER A 1 3 ? -17.022 -4.879 -2.339 1.00 0.00 887 SER A O 11
ATOM 10210 N N . GLY A 1 4 ? -16.910 -3.003 -3.575 1.00 0.00 888 GLY A N 11
ATOM 10211 C CA . GLY A 1 4 ? -15.459 -3.002 -3.599 1.00 0.00 888 GLY A CA 11
ATOM 10212 C C . GLY A 1 4 ? -14.898 -2.116 -4.694 1.00 0.00 888 GLY A C 11
ATOM 10213 O O . GLY A 1 4 ? -15.384 -1.006 -4.914 1.00 0.00 888 GLY A O 11
ATOM 10217 N N . SER A 1 5 ? -13.871 -2.605 -5.381 1.00 0.00 889 SER A N 11
ATOM 10218 C CA . SER A 1 5 ? -13.239 -1.847 -6.455 1.00 0.00 889 SER A CA 11
ATOM 10219 C C . SER A 1 5 ? -13.991 -2.037 -7.769 1.00 0.00 889 SER A C 11
ATOM 10220 O O . SER A 1 5 ? -13.582 -2.824 -8.623 1.00 0.00 889 SER A O 11
ATOM 10228 N N . SER A 1 6 ? -15.094 -1.311 -7.923 1.00 0.00 890 SER A N 11
ATOM 10229 C CA . SER A 1 6 ? -15.906 -1.401 -9.130 1.00 0.00 890 SER A CA 11
ATOM 10230 C C . SER A 1 6 ? -15.771 -0.136 -9.972 1.00 0.00 890 SER A C 11
ATOM 10231 O O . SER A 1 6 ? -16.695 0.249 -10.688 1.00 0.00 890 SER A O 11
ATOM 10239 N N . GLY A 1 7 ? -14.611 0.508 -9.880 1.00 0.00 891 GLY A N 11
ATOM 10240 C CA . GLY A 1 7 ? -14.375 1.723 -10.637 1.00 0.00 891 GLY A CA 11
ATOM 10241 C C . GLY A 1 7 ? -13.074 2.401 -10.255 1.00 0.00 891 GLY A C 11
ATOM 10242 O O . GLY A 1 7 ? -12.024 2.106 -10.824 1.00 0.00 891 GLY A O 11
ATOM 10246 N N . GLN A 1 8 ? -13.145 3.313 -9.290 1.00 0.00 892 GLN A N 11
ATOM 10247 C CA . GLN A 1 8 ? -11.963 4.035 -8.836 1.00 0.00 892 GLN A CA 11
ATOM 10248 C C . GLN A 1 8 ? -11.399 3.411 -7.563 1.00 0.00 892 GLN A C 11
ATOM 10249 O O . GLN A 1 8 ? -12.051 2.587 -6.923 1.00 0.00 892 GLN A O 11
ATOM 10263 N N . TYR A 1 9 ? -10.184 3.810 -7.203 1.00 0.00 893 TYR A N 11
ATOM 10264 C CA . TYR A 1 9 ? -9.532 3.288 -6.008 1.00 0.00 893 TYR A CA 11
ATOM 10265 C C . TYR A 1 9 ? -9.337 1.778 -6.110 1.00 0.00 893 TYR A C 11
ATOM 10266 O O . TYR A 1 9 ? -9.768 1.024 -5.237 1.00 0.00 893 TYR A O 11
ATOM 10284 N N . CYS A 1 10 ? -8.683 1.343 -7.182 1.00 0.00 894 CYS A N 11
ATOM 10285 C CA . CYS A 1 10 ? -8.429 -0.076 -7.401 1.00 0.00 894 CYS A CA 11
ATOM 10286 C C . CYS A 1 10 ? -6.978 -0.424 -7.082 1.00 0.00 894 CYS A C 11
ATOM 10287 O O . CYS A 1 10 ? -6.390 -1.307 -7.705 1.00 0.00 894 CYS A O 11
ATOM 10294 N N . TRP A 1 11 ? -6.408 0.276 -6.108 1.00 0.00 895 TRP A N 11
ATOM 10295 C CA . TRP A 1 11 ? -5.026 0.041 -5.706 1.00 0.00 895 TRP A CA 11
ATOM 10296 C C . TRP A 1 11 ? -4.925 -0.167 -4.199 1.00 0.00 895 TRP A C 11
ATOM 10297 O O . TRP A 1 11 ? -4.858 0.796 -3.434 1.00 0.00 895 TRP A O 11
ATOM 10318 N N . GLN A 1 12 ? -4.916 -1.428 -3.778 1.00 0.00 896 GLN A N 11
ATOM 10319 C CA . GLN A 1 12 ? -4.824 -1.760 -2.362 1.00 0.00 896 GLN A CA 11
ATOM 10320 C C . GLN A 1 12 ? -3.515 -2.480 -2.055 1.00 0.00 896 GLN A C 11
ATOM 10321 O O . GLN A 1 12 ? -3.255 -3.566 -2.574 1.00 0.00 896 GLN A O 11
ATOM 10335 N N . HIS A 1 13 ? -2.692 -1.867 -1.209 1.00 0.00 897 HIS A N 11
ATOM 10336 C CA . HIS A 1 13 ? -1.409 -2.450 -0.833 1.00 0.00 897 HIS A CA 11
ATOM 10337 C C . HIS A 1 13 ? -0.891 -1.834 0.463 1.00 0.00 897 HIS A C 11
ATOM 10338 O O . HIS A 1 13 ? -1.350 -0.772 0.883 1.00 0.00 897 HIS A O 11
ATOM 10352 N N . ARG A 1 14 ? 0.066 -2.508 1.092 1.00 0.00 898 ARG A N 11
ATOM 10353 C CA . ARG A 1 14 ? 0.645 -2.027 2.341 1.00 0.00 898 ARG A CA 11
ATOM 10354 C C . ARG A 1 14 ? 1.127 -0.587 2.198 1.00 0.00 898 ARG A C 11
ATOM 10355 O O . ARG A 1 14 ? 1.308 -0.089 1.086 1.00 0.00 898 ARG A O 11
ATOM 10376 N N . PHE A 1 15 ? 1.333 0.078 3.330 1.00 0.00 899 PHE A N 11
ATOM 10377 C CA . PHE A 1 15 ? 1.793 1.462 3.331 1.00 0.00 899 PHE A CA 11
ATOM 10378 C C . PHE A 1 15 ? 3.316 1.528 3.394 1.00 0.00 899 PHE A C 11
ATOM 10379 O O . PHE A 1 15 ? 3.968 0.761 4.104 1.00 0.00 899 PHE A O 11
ATOM 10396 N N . PRO A 1 16 ? 3.899 2.468 2.635 1.00 0.00 900 PRO A N 11
ATOM 10397 C CA . PRO A 1 16 ? 5.352 2.658 2.587 1.00 0.00 900 PRO A CA 11
ATOM 10398 C C . PRO A 1 16 ? 5.905 3.228 3.889 1.00 0.00 900 PRO A C 11
ATOM 10399 O O . PRO A 1 16 ? 5.950 4.444 4.077 1.00 0.00 900 PRO A O 11
ATOM 10410 N N . THR A 1 17 ? 6.327 2.342 4.785 1.00 0.00 901 THR A N 11
ATOM 10411 C CA . THR A 1 17 ? 6.877 2.756 6.070 1.00 0.00 901 THR A CA 11
ATOM 10412 C C . THR A 1 17 ? 7.575 4.107 5.959 1.00 0.00 901 THR A C 11
ATOM 10413 O O . THR A 1 17 ? 7.389 4.984 6.801 1.00 0.00 901 THR A O 11
ATOM 10424 N N . GLY A 1 18 ? 8.380 4.268 4.913 1.00 0.00 902 GLY A N 11
ATOM 10425 C CA . GLY A 1 18 ? 9.093 5.515 4.710 1.00 0.00 902 GLY A CA 11
ATOM 10426 C C . GLY A 1 18 ? 10.188 5.394 3.669 1.00 0.00 902 GLY A C 11
ATOM 10427 O O . GLY A 1 18 ? 10.562 6.381 3.034 1.00 0.00 902 GLY A O 11
ATOM 10431 N N . TYR A 1 19 ? 10.706 4.184 3.495 1.00 0.00 903 TYR A N 11
ATOM 10432 C CA . TYR A 1 19 ? 11.768 3.938 2.526 1.00 0.00 903 TYR A CA 11
ATOM 10433 C C . TYR A 1 19 ? 11.215 3.920 1.105 1.00 0.00 903 TYR A C 11
ATOM 10434 O O . TYR A 1 19 ? 10.117 3.419 0.860 1.00 0.00 903 TYR A O 11
ATOM 10452 N N . PHE A 1 20 ? 11.984 4.468 0.170 1.00 0.00 904 PHE A N 11
ATOM 10453 C CA . PHE A 1 20 ? 11.573 4.515 -1.228 1.00 0.00 904 PHE A CA 11
ATOM 10454 C C . PHE A 1 20 ? 12.412 3.562 -2.074 1.00 0.00 904 PHE A C 11
ATOM 10455 O O . PHE A 1 20 ? 12.866 3.917 -3.162 1.00 0.00 904 PHE A O 11
ATOM 10472 N N . SER A 1 21 ? 12.613 2.351 -1.566 1.00 0.00 905 SER A N 11
ATOM 10473 C CA . SER A 1 21 ? 13.401 1.347 -2.272 1.00 0.00 905 SER A CA 11
ATOM 10474 C C . SER A 1 21 ? 12.784 -0.039 -2.112 1.00 0.00 905 SER A C 11
ATOM 10475 O O . SER A 1 21 ? 12.065 -0.302 -1.148 1.00 0.00 905 SER A O 11
ATOM 10483 N N . ILE A 1 22 ? 13.072 -0.921 -3.063 1.00 0.00 906 ILE A N 11
ATOM 10484 C CA . ILE A 1 22 ? 12.547 -2.281 -3.027 1.00 0.00 906 ILE A CA 11
ATOM 10485 C C . ILE A 1 22 ? 13.421 -3.185 -2.165 1.00 0.00 906 ILE A C 11
ATOM 10486 O O . ILE A 1 22 ? 14.640 -3.017 -2.107 1.00 0.00 906 ILE A O 11
ATOM 10502 N N . CYS A 1 23 ? 12.792 -4.146 -1.497 1.00 0.00 907 CYS A N 11
ATOM 10503 C CA . CYS A 1 23 ? 13.511 -5.079 -0.638 1.00 0.00 907 CYS A CA 11
ATOM 10504 C C . CYS A 1 23 ? 14.396 -6.007 -1.465 1.00 0.00 907 CYS A C 11
ATOM 10505 O O . CYS A 1 23 ? 14.002 -6.465 -2.538 1.00 0.00 907 CYS A O 11
ATOM 10512 N N . ASP A 1 24 ? 15.593 -6.281 -0.958 1.00 0.00 908 ASP A N 11
ATOM 10513 C CA . ASP A 1 24 ? 16.534 -7.156 -1.648 1.00 0.00 908 ASP A CA 11
ATOM 10514 C C . ASP A 1 24 ? 16.212 -8.622 -1.376 1.00 0.00 908 ASP A C 11
ATOM 10515 O O . ASP A 1 24 ? 16.463 -9.489 -2.213 1.00 0.00 908 ASP A O 11
ATOM 10524 N N . ARG A 1 25 ? 15.655 -8.892 -0.200 1.00 0.00 909 ARG A N 11
ATOM 10525 C CA . ARG A 1 25 ? 15.301 -10.254 0.183 1.00 0.00 909 ARG A CA 11
ATOM 10526 C C . ARG A 1 25 ? 14.104 -10.751 -0.622 1.00 0.00 909 ARG A C 11
ATOM 10527 O O . ARG A 1 25 ? 14.066 -11.906 -1.047 1.00 0.00 909 ARG A O 11
ATOM 10548 N N . TYR A 1 26 ? 13.129 -9.872 -0.826 1.00 0.00 910 TYR A N 11
ATOM 10549 C CA . TYR A 1 26 ? 11.930 -10.223 -1.577 1.00 0.00 910 TYR A CA 11
ATOM 10550 C C . TYR A 1 26 ? 12.234 -10.334 -3.068 1.00 0.00 910 TYR A C 11
ATOM 10551 O O . TYR A 1 26 ? 11.804 -11.277 -3.732 1.00 0.00 910 TYR A O 11
ATOM 10569 N N . MET A 1 27 ? 12.978 -9.363 -3.588 1.00 0.00 911 MET A N 11
ATOM 10570 C CA . MET A 1 27 ? 13.342 -9.352 -5.000 1.00 0.00 911 MET A CA 11
ATOM 10571 C C . MET A 1 27 ? 14.146 -10.595 -5.364 1.00 0.00 911 MET A C 11
ATOM 10572 O O . MET A 1 27 ? 13.924 -11.205 -6.409 1.00 0.00 911 MET A O 11
ATOM 10586 N N . ASN A 1 28 ? 15.081 -10.966 -4.495 1.00 0.00 912 ASN A N 11
ATOM 10587 C CA . ASN A 1 28 ? 15.919 -12.137 -4.726 1.00 0.00 912 ASN A CA 11
ATOM 10588 C C . ASN A 1 28 ? 15.066 -13.390 -4.902 1.00 0.00 912 ASN A C 11
ATOM 10589 O O . ASN A 1 28 ? 15.332 -14.217 -5.773 1.00 0.00 912 ASN A O 11
ATOM 10600 N N . GLY A 1 29 ? 14.038 -13.522 -4.069 1.00 0.00 913 GLY A N 11
ATOM 10601 C CA . GLY A 1 29 ? 13.162 -14.676 -4.149 1.00 0.00 913 GLY A CA 11
ATOM 10602 C C . GLY A 1 29 ? 12.327 -14.857 -2.897 1.00 0.00 913 GLY A C 11
ATOM 10603 O O . GLY A 1 29 ? 11.101 -14.955 -2.967 1.00 0.00 913 GLY A O 11
ATOM 10607 N N . THR A 1 30 ? 12.990 -14.905 -1.746 1.00 0.00 914 THR A N 11
ATOM 10608 C CA . THR A 1 30 ? 12.302 -15.079 -0.473 1.00 0.00 914 THR A CA 11
ATOM 10609 C C . THR A 1 30 ? 12.804 -14.081 0.564 1.00 0.00 914 THR A C 11
ATOM 10610 O O . THR A 1 30 ? 14.010 -13.898 0.732 1.00 0.00 914 THR A O 11
ATOM 10621 N N . CYS A 1 31 ? 11.872 -13.438 1.260 1.00 0.00 915 CYS A N 11
ATOM 10622 C CA . CYS A 1 31 ? 12.219 -12.459 2.282 1.00 0.00 915 CYS A CA 11
ATOM 10623 C C . CYS A 1 31 ? 11.668 -12.874 3.643 1.00 0.00 915 CYS A C 11
ATOM 10624 O O . CYS A 1 31 ? 10.566 -13.412 3.756 1.00 0.00 915 CYS A O 11
ATOM 10631 N N . PRO A 1 32 ? 12.450 -12.618 4.702 1.00 0.00 916 PRO A N 11
ATOM 10632 C CA . PRO A 1 32 ? 12.061 -12.955 6.074 1.00 0.00 916 PRO A CA 11
ATOM 10633 C C . PRO A 1 32 ? 10.919 -12.083 6.584 1.00 0.00 916 PRO A C 11
ATOM 10634 O O . PRO A 1 32 ? 10.007 -12.568 7.253 1.00 0.00 916 PRO A O 11
ATOM 10645 N N . GLU A 1 33 ? 10.975 -10.795 6.262 1.00 0.00 917 GLU A N 11
ATOM 10646 C CA . GLU A 1 33 ? 9.944 -9.856 6.688 1.00 0.00 917 GLU A CA 11
ATOM 10647 C C . GLU A 1 33 ? 8.587 -10.234 6.101 1.00 0.00 917 GLU A C 11
ATOM 10648 O O . GLU A 1 33 ? 7.664 -10.597 6.828 1.00 0.00 917 GLU A O 11
ATOM 10660 N N . GLY A 1 34 ? 8.475 -10.145 4.779 1.00 0.00 918 GLY A N 11
ATOM 10661 C CA . GLY A 1 34 ? 7.228 -10.480 4.117 1.00 0.00 918 GLY A CA 11
ATOM 10662 C C . GLY A 1 34 ? 6.333 -9.272 3.920 1.00 0.00 918 GLY A C 11
ATOM 10663 O O . GLY A 1 34 ? 6.609 -8.418 3.079 1.00 0.00 918 GLY A O 11
ATOM 10667 N N . ASN A 1 35 ? 5.257 -9.202 4.697 1.00 0.00 919 ASN A N 11
ATOM 10668 C CA . ASN A 1 35 ? 4.318 -8.090 4.602 1.00 0.00 919 ASN A CA 11
ATOM 10669 C C . ASN A 1 35 ? 4.687 -6.981 5.582 1.00 0.00 919 ASN A C 11
ATOM 10670 O O . ASN A 1 35 ? 4.458 -5.801 5.315 1.00 0.00 919 ASN A O 11
ATOM 10681 N N . SER A 1 36 ? 5.260 -7.368 6.717 1.00 0.00 920 SER A N 11
ATOM 10682 C CA . SER A 1 36 ? 5.658 -6.406 7.738 1.00 0.00 920 SER A CA 11
ATOM 10683 C C . SER A 1 36 ? 7.065 -5.880 7.470 1.00 0.00 920 SER A C 11
ATOM 10684 O O . SER A 1 36 ? 7.805 -5.551 8.397 1.00 0.00 920 SER A O 11
ATOM 10692 N N . CYS A 1 37 ? 7.428 -5.803 6.194 1.00 0.00 921 CYS A N 11
ATOM 10693 C CA . CYS A 1 37 ? 8.745 -5.318 5.800 1.00 0.00 921 CYS A CA 11
ATOM 10694 C C . CYS A 1 37 ? 8.750 -3.797 5.680 1.00 0.00 921 CYS A C 11
ATOM 10695 O O . CYS A 1 37 ? 7.697 -3.160 5.665 1.00 0.00 921 CYS A O 11
ATOM 10702 N N . LYS A 1 38 ? 9.944 -3.220 5.593 1.00 0.00 922 LYS A N 11
ATOM 10703 C CA . LYS A 1 38 ? 10.089 -1.774 5.472 1.00 0.00 922 LYS A CA 11
ATOM 10704 C C . LYS A 1 38 ? 10.332 -1.371 4.021 1.00 0.00 922 LYS A C 11
ATOM 10705 O O . LYS A 1 38 ? 10.085 -0.229 3.634 1.00 0.00 922 LYS A O 11
ATOM 10724 N N . PHE A 1 39 ? 10.816 -2.317 3.223 1.00 0.00 923 PHE A N 11
ATOM 10725 C CA . PHE A 1 39 ? 11.091 -2.060 1.814 1.00 0.00 923 PHE A CA 11
ATOM 10726 C C . PHE A 1 39 ? 9.905 -2.467 0.945 1.00 0.00 923 PHE A C 11
ATOM 10727 O O . PHE A 1 39 ? 9.002 -3.170 1.398 1.00 0.00 923 PHE A O 11
ATOM 10744 N N . ALA A 1 40 ? 9.915 -2.019 -0.307 1.00 0.00 924 ALA A N 11
ATOM 10745 C CA . ALA A 1 40 ? 8.841 -2.337 -1.240 1.00 0.00 924 ALA A CA 11
ATOM 10746 C C . ALA A 1 40 ? 8.981 -3.758 -1.775 1.00 0.00 924 ALA A C 11
ATOM 10747 O O . ALA A 1 40 ? 10.088 -4.222 -2.050 1.00 0.00 924 ALA A O 11
ATOM 10754 N N . HIS A 1 41 ? 7.853 -4.445 -1.920 1.00 0.00 925 HIS A N 11
ATOM 10755 C CA . HIS A 1 41 ? 7.850 -5.814 -2.422 1.00 0.00 925 HIS A CA 11
ATOM 10756 C C . HIS A 1 41 ? 7.157 -5.894 -3.778 1.00 0.00 925 HIS A C 11
ATOM 10757 O O . HIS A 1 41 ? 5.989 -6.268 -3.869 1.00 0.00 925 HIS A O 11
ATOM 10771 N N . GLY A 1 42 ? 7.886 -5.539 -4.832 1.00 0.00 926 GLY A N 11
ATOM 10772 C CA . GLY A 1 42 ? 7.325 -5.577 -6.170 1.00 0.00 926 GLY A CA 11
ATOM 10773 C C . GLY A 1 42 ? 7.295 -4.211 -6.825 1.00 0.00 926 GLY A C 11
ATOM 10774 O O . GLY A 1 42 ? 6.673 -3.282 -6.311 1.00 0.00 926 GLY A O 11
ATOM 10778 N N . ASN A 1 43 ? 7.972 -4.087 -7.962 1.00 0.00 927 ASN A N 11
ATOM 10779 C CA . ASN A 1 43 ? 8.022 -2.823 -8.688 1.00 0.00 927 ASN A CA 11
ATOM 10780 C C . ASN A 1 43 ? 6.643 -2.174 -8.747 1.00 0.00 927 ASN A C 11
ATOM 10781 O O . ASN A 1 43 ? 6.483 -0.999 -8.419 1.00 0.00 927 ASN A O 11
ATOM 10792 N N . ALA A 1 44 ? 5.648 -2.949 -9.167 1.00 0.00 928 ALA A N 11
ATOM 10793 C CA . ALA A 1 44 ? 4.282 -2.451 -9.267 1.00 0.00 928 ALA A CA 11
ATOM 10794 C C . ALA A 1 44 ? 3.792 -1.917 -7.925 1.00 0.00 928 ALA A C 11
ATOM 10795 O O . ALA A 1 44 ? 3.101 -0.901 -7.866 1.00 0.00 928 ALA A O 11
ATOM 10802 N N . GLU A 1 45 ? 4.155 -2.610 -6.850 1.00 0.00 929 GLU A N 11
ATOM 10803 C CA . GLU A 1 45 ? 3.750 -2.205 -5.509 1.00 0.00 929 GLU A CA 11
ATOM 10804 C C . GLU A 1 45 ? 4.303 -0.824 -5.168 1.00 0.00 929 GLU A C 11
ATOM 10805 O O . GLU A 1 45 ? 3.567 0.059 -4.726 1.00 0.00 929 GLU A O 11
ATOM 10817 N N . LEU A 1 46 ? 5.603 -0.646 -5.375 1.00 0.00 930 LEU A N 11
ATOM 10818 C CA . LEU A 1 46 ? 6.256 0.627 -5.090 1.00 0.00 930 LEU A CA 11
ATOM 10819 C C . LEU A 1 46 ? 5.472 1.788 -5.693 1.00 0.00 930 LEU A C 11
ATOM 10820 O O . LEU A 1 46 ? 5.121 2.742 -4.997 1.00 0.00 930 LEU A O 11
ATOM 10836 N N . HIS A 1 47 ? 5.198 1.701 -6.991 1.00 0.00 931 HIS A N 11
ATOM 10837 C CA . HIS A 1 47 ? 4.453 2.743 -7.687 1.00 0.00 931 HIS A CA 11
ATOM 10838 C C . HIS A 1 47 ? 3.401 3.363 -6.772 1.00 0.00 931 HIS A C 11
ATOM 10839 O O . HIS A 1 47 ? 3.322 4.583 -6.639 1.00 0.00 931 HIS A O 11
ATOM 10853 N N . GLU A 1 48 ? 2.595 2.512 -6.143 1.00 0.00 932 GLU A N 11
ATOM 10854 C CA . GLU A 1 48 ? 1.548 2.978 -5.242 1.00 0.00 932 GLU A CA 11
ATOM 10855 C C . GLU A 1 48 ? 2.149 3.630 -4.000 1.00 0.00 932 GLU A C 11
ATOM 10856 O O . GLU A 1 48 ? 1.688 4.681 -3.554 1.00 0.00 932 GLU A O 11
ATOM 10868 N N . TRP A 1 49 ? 3.178 2.999 -3.447 1.00 0.00 933 TRP A N 11
ATOM 10869 C CA . TRP A 1 49 ? 3.842 3.517 -2.257 1.00 0.00 933 TRP A CA 11
ATOM 10870 C C . TRP A 1 49 ? 4.250 4.973 -2.451 1.00 0.00 933 TRP A C 11
ATOM 10871 O O . TRP A 1 49 ? 4.057 5.805 -1.565 1.00 0.00 933 TRP A O 11
ATOM 10892 N N . GLU A 1 50 ? 4.815 5.275 -3.616 1.00 0.00 934 GLU A N 11
ATOM 10893 C CA . GLU A 1 50 ? 5.251 6.632 -3.925 1.00 0.00 934 GLU A CA 11
ATOM 10894 C C . GLU A 1 50 ? 4.120 7.631 -3.700 1.00 0.00 934 GLU A C 11
ATOM 10895 O O . GLU A 1 50 ? 4.344 8.737 -3.211 1.00 0.00 934 GLU A O 11
ATOM 10907 N N . GLU A 1 51 ? 2.904 7.231 -4.062 1.00 0.00 935 GLU A N 11
ATOM 10908 C CA . GLU A 1 51 ? 1.738 8.092 -3.900 1.00 0.00 935 GLU A CA 11
ATOM 10909 C C . GLU A 1 51 ? 1.307 8.156 -2.438 1.00 0.00 935 GLU A C 11
ATOM 10910 O O . GLU A 1 51 ? 1.091 9.237 -1.890 1.00 0.00 935 GLU A O 11
ATOM 10922 N N . ARG A 1 52 ? 1.184 6.990 -1.812 1.00 0.00 936 ARG A N 11
ATOM 10923 C CA . ARG A 1 52 ? 0.777 6.912 -0.415 1.00 0.00 936 ARG A CA 11
ATOM 10924 C C . ARG A 1 52 ? 1.516 7.949 0.425 1.00 0.00 936 ARG A C 11
ATOM 10925 O O . ARG A 1 52 ? 0.924 8.924 0.888 1.00 0.00 936 ARG A O 11
ATOM 10946 N N . ARG A 1 53 ? 2.813 7.731 0.619 1.00 0.00 937 ARG A N 11
ATOM 10947 C CA . ARG A 1 53 ? 3.633 8.646 1.404 1.00 0.00 937 ARG A CA 11
ATOM 10948 C C . ARG A 1 53 ? 3.453 10.084 0.926 1.00 0.00 937 ARG A C 11
ATOM 10949 O O . ARG A 1 53 ? 3.011 10.949 1.683 1.00 0.00 937 ARG A O 11
ATOM 10970 N N . ASP A 1 54 ? 3.799 10.331 -0.332 1.00 0.00 938 ASP A N 11
ATOM 10971 C CA . ASP A 1 54 ? 3.675 11.664 -0.911 1.00 0.00 938 ASP A CA 11
ATOM 10972 C C . ASP A 1 54 ? 2.392 12.343 -0.443 1.00 0.00 938 ASP A C 11
ATOM 10973 O O . ASP A 1 54 ? 2.410 13.494 -0.008 1.00 0.00 938 ASP A O 11
ATOM 10982 N N . ALA A 1 55 ? 1.279 11.623 -0.538 1.00 0.00 939 ALA A N 11
ATOM 10983 C CA . ALA A 1 55 ? -0.013 12.155 -0.123 1.00 0.00 939 ALA A CA 11
ATOM 10984 C C . ALA A 1 55 ? 0.103 12.916 1.193 1.00 0.00 939 ALA A C 11
ATOM 10985 O O . ALA A 1 55 ? -0.468 13.996 1.350 1.00 0.00 939 ALA A O 11
ATOM 10992 N N . LEU A 1 56 ? 0.845 12.346 2.137 1.00 0.00 940 LEU A N 11
ATOM 10993 C CA . LEU A 1 56 ? 1.036 12.971 3.441 1.00 0.00 940 LEU A CA 11
ATOM 10994 C C . LEU A 1 56 ? 1.531 14.406 3.290 1.00 0.00 940 LEU A C 11
ATOM 10995 O O . LEU A 1 56 ? 0.992 15.328 3.904 1.00 0.00 940 LEU A O 11
ATOM 11011 N N . LYS A 1 57 ? 2.559 14.589 2.468 1.00 0.00 941 LYS A N 11
ATOM 11012 C CA . LYS A 1 57 ? 3.125 15.912 2.233 1.00 0.00 941 LYS A CA 11
ATOM 11013 C C . LYS A 1 57 ? 2.025 16.963 2.127 1.00 0.00 941 LYS A C 11
ATOM 11014 O O . LYS A 1 57 ? 2.216 18.115 2.516 1.00 0.00 941 LYS A O 11
ATOM 11033 N N . MET A 1 58 ? 0.875 16.559 1.599 1.00 0.00 942 MET A N 11
ATOM 11034 C CA . MET A 1 58 ? -0.256 17.467 1.445 1.00 0.00 942 MET A CA 11
ATOM 11035 C C . MET A 1 58 ? -0.367 18.405 2.643 1.00 0.00 942 MET A C 11
ATOM 11036 O O . MET A 1 58 ? -0.671 19.588 2.491 1.00 0.00 942 MET A O 11
ATOM 11050 N N . LYS A 1 59 ? -0.119 17.869 3.833 1.00 0.00 943 LYS A N 11
ATOM 11051 C CA . LYS A 1 59 ? -0.190 18.658 5.057 1.00 0.00 943 LYS A CA 11
ATOM 11052 C C . LYS A 1 59 ? 1.196 18.841 5.667 1.00 0.00 943 LYS A C 11
ATOM 11053 O O . LYS A 1 59 ? 2.124 18.092 5.361 1.00 0.00 943 LYS A O 11
ATOM 11072 N N . LEU A 1 60 ? 1.329 19.840 6.533 1.00 0.00 944 LEU A N 11
ATOM 11073 C CA . LEU A 1 60 ? 2.602 20.121 7.188 1.00 0.00 944 LEU A CA 11
ATOM 11074 C C . LEU A 1 60 ? 2.560 19.711 8.657 1.00 0.00 944 LEU A C 11
ATOM 11075 O O . LEU A 1 60 ? 2.307 20.535 9.534 1.00 0.00 944 LEU A O 11
ATOM 11091 N N . ASN A 1 61 ? 2.813 18.433 8.916 1.00 0.00 945 ASN A N 11
ATOM 11092 C CA . ASN A 1 61 ? 2.806 17.914 10.279 1.00 0.00 945 ASN A CA 11
ATOM 11093 C C . ASN A 1 61 ? 4.175 17.353 10.655 1.00 0.00 945 ASN A C 11
ATOM 11094 O O . ASN A 1 61 ? 4.675 16.426 10.017 1.00 0.00 945 ASN A O 11
ATOM 11105 N N . LYS A 1 62 ? 4.776 17.922 11.694 1.00 0.00 946 LYS A N 11
ATOM 11106 C CA . LYS A 1 62 ? 6.086 17.480 12.157 1.00 0.00 946 LYS A CA 11
ATOM 11107 C C . LYS A 1 62 ? 6.019 16.056 12.699 1.00 0.00 946 LYS A C 11
ATOM 11108 O O . LYS A 1 62 ? 5.632 15.836 13.846 1.00 0.00 946 LYS A O 11
ATOM 11127 N N . ALA A 1 63 ? 6.400 15.092 11.867 1.00 0.00 947 ALA A N 11
ATOM 11128 C CA . ALA A 1 63 ? 6.386 13.690 12.264 1.00 0.00 947 ALA A CA 11
ATOM 11129 C C . ALA A 1 63 ? 7.795 13.193 12.572 1.00 0.00 947 ALA A C 11
ATOM 11130 O O . ALA A 1 63 ? 8.048 12.642 13.643 1.00 0.00 947 ALA A O 11
ATOM 11137 N N . SER A 1 64 ? 8.707 13.390 11.625 1.00 0.00 948 SER A N 11
ATOM 11138 C CA . SER A 1 64 ? 10.089 12.958 11.794 1.00 0.00 948 SER A CA 11
ATOM 11139 C C . SER A 1 64 ? 10.677 13.509 13.090 1.00 0.00 948 SER A C 11
ATOM 11140 O O . SER A 1 64 ? 10.657 14.716 13.329 1.00 0.00 948 SER A O 11
ATOM 11148 N N . GLY A 1 65 ? 11.200 12.615 13.923 1.00 0.00 949 GLY A N 11
ATOM 11149 C CA . GLY A 1 65 ? 11.786 13.030 15.184 1.00 0.00 949 GLY A CA 11
ATOM 11150 C C . GLY A 1 65 ? 13.298 12.929 15.182 1.00 0.00 949 GLY A C 11
ATOM 11151 O O . GLY A 1 65 ? 13.873 11.905 14.809 1.00 0.00 949 GLY A O 11
ATOM 11155 N N . PRO A 1 66 ? 13.968 14.011 15.605 1.00 0.00 950 PRO A N 11
ATOM 11156 C CA . PRO A 1 66 ? 15.432 14.064 15.658 1.00 0.00 950 PRO A CA 11
ATOM 11157 C C . PRO A 1 66 ? 16.006 13.163 16.746 1.00 0.00 950 PRO A C 11
ATOM 11158 O O . PRO A 1 66 ? 17.218 13.126 16.960 1.00 0.00 950 PRO A O 11
ATOM 11169 N N . SER A 1 67 ? 15.128 12.437 17.431 1.00 0.00 951 SER A N 11
ATOM 11170 C CA . SER A 1 67 ? 15.548 11.538 18.499 1.00 0.00 951 SER A CA 11
ATOM 11171 C C . SER A 1 67 ? 16.857 10.841 18.141 1.00 0.00 951 SER A C 11
ATOM 11172 O O . SER A 1 67 ? 17.096 10.505 16.981 1.00 0.00 951 SER A O 11
ATOM 11180 N N . SER A 1 68 ? 17.701 10.629 19.145 1.00 0.00 952 SER A N 11
ATOM 11181 C CA . SER A 1 68 ? 18.989 9.977 18.936 1.00 0.00 952 SER A CA 11
ATOM 11182 C C . SER A 1 68 ? 18.826 8.707 18.106 1.00 0.00 952 SER A C 11
ATOM 11183 O O . SER A 1 68 ? 19.503 8.521 17.096 1.00 0.00 952 SER A O 11
ATOM 11191 N N . GLY A 1 69 ? 17.922 7.835 18.541 1.00 0.00 953 GLY A N 11
ATOM 11192 C CA . GLY A 1 69 ? 17.685 6.593 17.828 1.00 0.00 953 GLY A CA 11
ATOM 11193 C C . GLY A 1 69 ? 16.751 6.771 16.648 1.00 0.00 953 GLY A C 11
ATOM 11194 O O . GLY A 1 69 ? 16.674 5.879 15.805 1.00 0.00 953 GLY A O 11
ATOM 11199 N N . GLY A 1 1 ? -24.191 -5.203 -11.098 1.00 0.00 885 GLY A N 12
ATOM 11200 C CA . GLY A 1 1 ? -23.111 -4.333 -10.671 1.00 0.00 885 GLY A CA 12
ATOM 11201 C C . GLY A 1 1 ? -23.439 -2.866 -10.864 1.00 0.00 885 GLY A C 12
ATOM 11202 O O . GLY A 1 1 ? -22.952 -2.232 -11.800 1.00 0.00 885 GLY A O 12
ATOM 11206 N N . SER A 1 2 ? -24.267 -2.324 -9.977 1.00 0.00 886 SER A N 12
ATOM 11207 C CA . SER A 1 2 ? -24.664 -0.923 -10.057 1.00 0.00 886 SER A CA 12
ATOM 11208 C C . SER A 1 2 ? -23.529 -0.011 -9.601 1.00 0.00 886 SER A C 12
ATOM 11209 O O . SER A 1 2 ? -22.631 -0.434 -8.873 1.00 0.00 886 SER A O 12
ATOM 11217 N N . SER A 1 3 ? -23.577 1.245 -10.036 1.00 0.00 887 SER A N 12
ATOM 11218 C CA . SER A 1 3 ? -22.552 2.217 -9.677 1.00 0.00 887 SER A CA 12
ATOM 11219 C C . SER A 1 3 ? -23.156 3.609 -9.518 1.00 0.00 887 SER A C 12
ATOM 11220 O O . SER A 1 3 ? -24.351 3.808 -9.729 1.00 0.00 887 SER A O 12
ATOM 11228 N N . GLY A 1 4 ? -22.318 4.571 -9.141 1.00 0.00 888 GLY A N 12
ATOM 11229 C CA . GLY A 1 4 ? -22.787 5.933 -8.959 1.00 0.00 888 GLY A CA 12
ATOM 11230 C C . GLY A 1 4 ? -22.220 6.578 -7.710 1.00 0.00 888 GLY A C 12
ATOM 11231 O O . GLY A 1 4 ? -22.920 7.308 -7.008 1.00 0.00 888 GLY A O 12
ATOM 11235 N N . SER A 1 5 ? -20.949 6.309 -7.431 1.00 0.00 889 SER A N 12
ATOM 11236 C CA . SER A 1 5 ? -20.290 6.864 -6.255 1.00 0.00 889 SER A CA 12
ATOM 11237 C C . SER A 1 5 ? -18.874 7.322 -6.591 1.00 0.00 889 SER A C 12
ATOM 11238 O O . SER A 1 5 ? -18.347 7.014 -7.660 1.00 0.00 889 SER A O 12
ATOM 11246 N N . SER A 1 6 ? -18.263 8.059 -5.669 1.00 0.00 890 SER A N 12
ATOM 11247 C CA . SER A 1 6 ? -16.909 8.563 -5.868 1.00 0.00 890 SER A CA 12
ATOM 11248 C C . SER A 1 6 ? -15.878 7.583 -5.317 1.00 0.00 890 SER A C 12
ATOM 11249 O O . SER A 1 6 ? -14.727 7.566 -5.751 1.00 0.00 890 SER A O 12
ATOM 11257 N N . GLY A 1 7 ? -16.301 6.766 -4.357 1.00 0.00 891 GLY A N 12
ATOM 11258 C CA . GLY A 1 7 ? -15.403 5.794 -3.761 1.00 0.00 891 GLY A CA 12
ATOM 11259 C C . GLY A 1 7 ? -14.921 4.761 -4.761 1.00 0.00 891 GLY A C 12
ATOM 11260 O O . GLY A 1 7 ? -15.602 3.768 -5.014 1.00 0.00 891 GLY A O 12
ATOM 11264 N N . GLN A 1 8 ? -13.744 4.997 -5.332 1.00 0.00 892 GLN A N 12
ATOM 11265 C CA . GLN A 1 8 ? -13.173 4.080 -6.311 1.00 0.00 892 GLN A CA 12
ATOM 11266 C C . GLN A 1 8 ? -11.824 3.550 -5.839 1.00 0.00 892 GLN A C 12
ATOM 11267 O O . GLN A 1 8 ? -10.873 3.462 -6.617 1.00 0.00 892 GLN A O 12
ATOM 11281 N N . TYR A 1 9 ? -11.747 3.198 -4.560 1.00 0.00 893 TYR A N 12
ATOM 11282 C CA . TYR A 1 9 ? -10.513 2.679 -3.984 1.00 0.00 893 TYR A CA 12
ATOM 11283 C C . TYR A 1 9 ? -10.158 1.323 -4.586 1.00 0.00 893 TYR A C 12
ATOM 11284 O O . TYR A 1 9 ? -10.870 0.337 -4.390 1.00 0.00 893 TYR A O 12
ATOM 11302 N N . CYS A 1 10 ? -9.051 1.280 -5.320 1.00 0.00 894 CYS A N 12
ATOM 11303 C CA . CYS A 1 10 ? -8.599 0.046 -5.952 1.00 0.00 894 CYS A CA 12
ATOM 11304 C C . CYS A 1 10 ? -7.212 -0.345 -5.450 1.00 0.00 894 CYS A C 12
ATOM 11305 O O . CYS A 1 10 ? -7.007 -1.460 -4.969 1.00 0.00 894 CYS A O 12
ATOM 11312 N N . TRP A 1 11 ? -6.265 0.578 -5.567 1.00 0.00 895 TRP A N 12
ATOM 11313 C CA . TRP A 1 11 ? -4.897 0.330 -5.125 1.00 0.00 895 TRP A CA 12
ATOM 11314 C C . TRP A 1 11 ? -4.872 -0.158 -3.680 1.00 0.00 895 TRP A C 12
ATOM 11315 O O . TRP A 1 11 ? -4.780 0.641 -2.748 1.00 0.00 895 TRP A O 12
ATOM 11336 N N . GLN A 1 12 ? -4.955 -1.473 -3.502 1.00 0.00 896 GLN A N 12
ATOM 11337 C CA . GLN A 1 12 ? -4.942 -2.065 -2.170 1.00 0.00 896 GLN A CA 12
ATOM 11338 C C . GLN A 1 12 ? -3.596 -2.720 -1.879 1.00 0.00 896 GLN A C 12
ATOM 11339 O O . GLN A 1 12 ? -3.268 -3.766 -2.440 1.00 0.00 896 GLN A O 12
ATOM 11353 N N . HIS A 1 13 ? -2.818 -2.099 -0.998 1.00 0.00 897 HIS A N 12
ATOM 11354 C CA . HIS A 1 13 ? -1.507 -2.622 -0.632 1.00 0.00 897 HIS A CA 12
ATOM 11355 C C . HIS A 1 13 ? -1.013 -1.991 0.666 1.00 0.00 897 HIS A C 12
ATOM 11356 O O . HIS A 1 13 ? -1.616 -1.046 1.177 1.00 0.00 897 HIS A O 12
ATOM 11370 N N . ARG A 1 14 ? 0.086 -2.519 1.195 1.00 0.00 898 ARG A N 12
ATOM 11371 C CA . ARG A 1 14 ? 0.659 -2.008 2.435 1.00 0.00 898 ARG A CA 12
ATOM 11372 C C . ARG A 1 14 ? 1.107 -0.559 2.269 1.00 0.00 898 ARG A C 12
ATOM 11373 O O . ARG A 1 14 ? 1.006 0.013 1.184 1.00 0.00 898 ARG A O 12
ATOM 11394 N N . PHE A 1 15 ? 1.602 0.029 3.354 1.00 0.00 899 PHE A N 12
ATOM 11395 C CA . PHE A 1 15 ? 2.064 1.412 3.330 1.00 0.00 899 PHE A CA 12
ATOM 11396 C C . PHE A 1 15 ? 3.587 1.478 3.392 1.00 0.00 899 PHE A C 12
ATOM 11397 O O . PHE A 1 15 ? 4.237 0.730 4.123 1.00 0.00 899 PHE A O 12
ATOM 11414 N N . PRO A 1 16 ? 4.172 2.394 2.606 1.00 0.00 900 PRO A N 12
ATOM 11415 C CA . PRO A 1 16 ? 5.625 2.580 2.553 1.00 0.00 900 PRO A CA 12
ATOM 11416 C C . PRO A 1 16 ? 6.179 3.185 3.838 1.00 0.00 900 PRO A C 12
ATOM 11417 O O . PRO A 1 16 ? 6.184 4.405 4.011 1.00 0.00 900 PRO A O 12
ATOM 11428 N N . THR A 1 17 ? 6.647 2.326 4.739 1.00 0.00 901 THR A N 12
ATOM 11429 C CA . THR A 1 17 ? 7.202 2.777 6.009 1.00 0.00 901 THR A CA 12
ATOM 11430 C C . THR A 1 17 ? 7.929 4.108 5.850 1.00 0.00 901 THR A C 12
ATOM 11431 O O . THR A 1 17 ? 7.941 4.932 6.762 1.00 0.00 901 THR A O 12
ATOM 11442 N N . GLY A 1 18 ? 8.534 4.311 4.683 1.00 0.00 902 GLY A N 12
ATOM 11443 C CA . GLY A 1 18 ? 9.254 5.544 4.426 1.00 0.00 902 GLY A CA 12
ATOM 11444 C C . GLY A 1 18 ? 10.429 5.345 3.490 1.00 0.00 902 GLY A C 12
ATOM 11445 O O . GLY A 1 18 ? 10.994 6.311 2.976 1.00 0.00 902 GLY A O 12
ATOM 11449 N N . TYR A 1 19 ? 10.801 4.089 3.269 1.00 0.00 903 TYR A N 12
ATOM 11450 C CA . TYR A 1 19 ? 11.920 3.766 2.391 1.00 0.00 903 TYR A CA 12
ATOM 11451 C C . TYR A 1 19 ? 11.452 3.607 0.948 1.00 0.00 903 TYR A C 12
ATOM 11452 O O . TYR A 1 19 ? 10.727 2.668 0.618 1.00 0.00 903 TYR A O 12
ATOM 11470 N N . PHE A 1 20 ? 11.874 4.531 0.091 1.00 0.00 904 PHE A N 12
ATOM 11471 C CA . PHE A 1 20 ? 11.499 4.495 -1.318 1.00 0.00 904 PHE A CA 12
ATOM 11472 C C . PHE A 1 20 ? 12.410 3.553 -2.099 1.00 0.00 904 PHE A C 12
ATOM 11473 O O . PHE A 1 20 ? 12.976 3.929 -3.126 1.00 0.00 904 PHE A O 12
ATOM 11490 N N . SER A 1 21 ? 12.548 2.327 -1.605 1.00 0.00 905 SER A N 12
ATOM 11491 C CA . SER A 1 21 ? 13.393 1.331 -2.253 1.00 0.00 905 SER A CA 12
ATOM 11492 C C . SER A 1 21 ? 12.781 -0.061 -2.135 1.00 0.00 905 SER A C 12
ATOM 11493 O O . SER A 1 21 ? 12.027 -0.342 -1.203 1.00 0.00 905 SER A O 12
ATOM 11501 N N . ILE A 1 22 ? 13.112 -0.928 -3.086 1.00 0.00 906 ILE A N 12
ATOM 11502 C CA . ILE A 1 22 ? 12.596 -2.292 -3.089 1.00 0.00 906 ILE A CA 12
ATOM 11503 C C . ILE A 1 22 ? 13.451 -3.205 -2.217 1.00 0.00 906 ILE A C 12
ATOM 11504 O O . ILE A 1 22 ? 14.680 -3.122 -2.230 1.00 0.00 906 ILE A O 12
ATOM 11520 N N . CYS A 1 23 ? 12.794 -4.077 -1.461 1.00 0.00 907 CYS A N 12
ATOM 11521 C CA . CYS A 1 23 ? 13.493 -5.008 -0.583 1.00 0.00 907 CYS A CA 12
ATOM 11522 C C . CYS A 1 23 ? 14.401 -5.936 -1.386 1.00 0.00 907 CYS A C 12
ATOM 11523 O O . CYS A 1 23 ? 14.034 -6.397 -2.467 1.00 0.00 907 CYS A O 12
ATOM 11530 N N . ASP A 1 24 ? 15.586 -6.205 -0.850 1.00 0.00 908 ASP A N 12
ATOM 11531 C CA . ASP A 1 24 ? 16.545 -7.079 -1.515 1.00 0.00 908 ASP A CA 12
ATOM 11532 C C . ASP A 1 24 ? 16.218 -8.546 -1.251 1.00 0.00 908 ASP A C 12
ATOM 11533 O O . ASP A 1 24 ? 16.510 -9.414 -2.074 1.00 0.00 908 ASP A O 12
ATOM 11542 N N . ARG A 1 25 ? 15.613 -8.814 -0.099 1.00 0.00 909 ARG A N 12
ATOM 11543 C CA . ARG A 1 25 ? 15.248 -10.176 0.273 1.00 0.00 909 ARG A CA 12
ATOM 11544 C C . ARG A 1 25 ? 14.073 -10.673 -0.564 1.00 0.00 909 ARG A C 12
ATOM 11545 O O . ARG A 1 25 ? 14.046 -11.827 -0.990 1.00 0.00 909 ARG A O 12
ATOM 11566 N N . TYR A 1 26 ? 13.105 -9.793 -0.796 1.00 0.00 910 TYR A N 12
ATOM 11567 C CA . TYR A 1 26 ? 11.926 -10.143 -1.579 1.00 0.00 910 TYR A CA 12
ATOM 11568 C C . TYR A 1 26 ? 12.283 -10.315 -3.053 1.00 0.00 910 TYR A C 12
ATOM 11569 O O . TYR A 1 26 ? 11.983 -11.343 -3.659 1.00 0.00 910 TYR A O 12
ATOM 11587 N N . MET A 1 27 ? 12.925 -9.300 -3.621 1.00 0.00 911 MET A N 12
ATOM 11588 C CA . MET A 1 27 ? 13.325 -9.339 -5.023 1.00 0.00 911 MET A CA 12
ATOM 11589 C C . MET A 1 27 ? 14.129 -10.600 -5.325 1.00 0.00 911 MET A C 12
ATOM 11590 O O . MET A 1 27 ? 13.856 -11.303 -6.297 1.00 0.00 911 MET A O 12
ATOM 11604 N N . ASN A 1 28 ? 15.120 -10.880 -4.485 1.00 0.00 912 ASN A N 12
ATOM 11605 C CA . ASN A 1 28 ? 15.964 -12.056 -4.663 1.00 0.00 912 ASN A CA 12
ATOM 11606 C C . ASN A 1 28 ? 15.116 -13.306 -4.875 1.00 0.00 912 ASN A C 12
ATOM 11607 O O . ASN A 1 28 ? 15.421 -14.139 -5.728 1.00 0.00 912 ASN A O 12
ATOM 11618 N N . GLY A 1 29 ? 14.048 -13.431 -4.092 1.00 0.00 913 GLY A N 12
ATOM 11619 C CA . GLY A 1 29 ? 13.172 -14.582 -4.209 1.00 0.00 913 GLY A CA 12
ATOM 11620 C C . GLY A 1 29 ? 12.274 -14.752 -3.000 1.00 0.00 913 GLY A C 12
ATOM 11621 O O . GLY A 1 29 ? 11.055 -14.868 -3.133 1.00 0.00 913 GLY A O 12
ATOM 11625 N N . THR A 1 30 ? 12.877 -14.770 -1.815 1.00 0.00 914 THR A N 12
ATOM 11626 C CA . THR A 1 30 ? 12.124 -14.931 -0.578 1.00 0.00 914 THR A CA 12
ATOM 11627 C C . THR A 1 30 ? 12.641 -13.992 0.506 1.00 0.00 914 THR A C 12
ATOM 11628 O O . THR A 1 30 ? 13.846 -13.898 0.738 1.00 0.00 914 THR A O 12
ATOM 11639 N N . CYS A 1 31 ? 11.721 -13.297 1.168 1.00 0.00 915 CYS A N 12
ATOM 11640 C CA . CYS A 1 31 ? 12.083 -12.365 2.229 1.00 0.00 915 CYS A CA 12
ATOM 11641 C C . CYS A 1 31 ? 11.495 -12.806 3.566 1.00 0.00 915 CYS A C 12
ATOM 11642 O O . CYS A 1 31 ? 10.371 -13.303 3.644 1.00 0.00 915 CYS A O 12
ATOM 11649 N N . PRO A 1 32 ? 12.271 -12.621 4.644 1.00 0.00 916 PRO A N 12
ATOM 11650 C CA . PRO A 1 32 ? 11.848 -12.992 5.997 1.00 0.00 916 PRO A CA 12
ATOM 11651 C C . PRO A 1 32 ? 10.735 -12.093 6.523 1.00 0.00 916 PRO A C 12
ATOM 11652 O O . PRO A 1 32 ? 9.772 -12.570 7.124 1.00 0.00 916 PRO A O 12
ATOM 11663 N N . GLU A 1 33 ? 10.873 -10.791 6.294 1.00 0.00 917 GLU A N 12
ATOM 11664 C CA . GLU A 1 33 ? 9.878 -9.826 6.746 1.00 0.00 917 GLU A CA 12
ATOM 11665 C C . GLU A 1 33 ? 8.505 -10.145 6.160 1.00 0.00 917 GLU A C 12
ATOM 11666 O O . GLU A 1 33 ? 7.543 -10.370 6.892 1.00 0.00 917 GLU A O 12
ATOM 11678 N N . GLY A 1 34 ? 8.425 -10.162 4.833 1.00 0.00 918 GLY A N 12
ATOM 11679 C CA . GLY A 1 34 ? 7.167 -10.454 4.170 1.00 0.00 918 GLY A CA 12
ATOM 11680 C C . GLY A 1 34 ? 6.315 -9.216 3.973 1.00 0.00 918 GLY A C 12
ATOM 11681 O O . GLY A 1 34 ? 6.625 -8.367 3.138 1.00 0.00 918 GLY A O 12
ATOM 11685 N N . ASN A 1 35 ? 5.237 -9.112 4.744 1.00 0.00 919 ASN A N 12
ATOM 11686 C CA . ASN A 1 35 ? 4.336 -7.970 4.649 1.00 0.00 919 ASN A CA 12
ATOM 11687 C C . ASN A 1 35 ? 4.696 -6.905 5.681 1.00 0.00 919 ASN A C 12
ATOM 11688 O O . ASN A 1 35 ? 4.439 -5.718 5.479 1.00 0.00 919 ASN A O 12
ATOM 11699 N N . SER A 1 36 ? 5.295 -7.338 6.786 1.00 0.00 920 SER A N 12
ATOM 11700 C CA . SER A 1 36 ? 5.688 -6.424 7.851 1.00 0.00 920 SER A CA 12
ATOM 11701 C C . SER A 1 36 ? 7.073 -5.842 7.583 1.00 0.00 920 SER A C 12
ATOM 11702 O O . SER A 1 36 ? 7.761 -5.398 8.503 1.00 0.00 920 SER A O 12
ATOM 11710 N N . CYS A 1 37 ? 7.476 -5.848 6.317 1.00 0.00 921 CYS A N 12
ATOM 11711 C CA . CYS A 1 37 ? 8.778 -5.322 5.926 1.00 0.00 921 CYS A CA 12
ATOM 11712 C C . CYS A 1 37 ? 8.753 -3.798 5.865 1.00 0.00 921 CYS A C 12
ATOM 11713 O O . CYS A 1 37 ? 7.714 -3.173 6.079 1.00 0.00 921 CYS A O 12
ATOM 11720 N N . LYS A 1 38 ? 9.905 -3.204 5.570 1.00 0.00 922 LYS A N 12
ATOM 11721 C CA . LYS A 1 38 ? 10.017 -1.753 5.478 1.00 0.00 922 LYS A CA 12
ATOM 11722 C C . LYS A 1 38 ? 10.409 -1.326 4.067 1.00 0.00 922 LYS A C 12
ATOM 11723 O O . LYS A 1 38 ? 10.590 -0.139 3.795 1.00 0.00 922 LYS A O 12
ATOM 11742 N N . PHE A 1 39 ? 10.537 -2.300 3.173 1.00 0.00 923 PHE A N 12
ATOM 11743 C CA . PHE A 1 39 ? 10.908 -2.024 1.790 1.00 0.00 923 PHE A CA 12
ATOM 11744 C C . PHE A 1 39 ? 9.772 -2.393 0.839 1.00 0.00 923 PHE A C 12
ATOM 11745 O O . PHE A 1 39 ? 8.825 -3.079 1.223 1.00 0.00 923 PHE A O 12
ATOM 11762 N N . ALA A 1 40 ? 9.875 -1.931 -0.403 1.00 0.00 924 ALA A N 12
ATOM 11763 C CA . ALA A 1 40 ? 8.858 -2.213 -1.409 1.00 0.00 924 ALA A CA 12
ATOM 11764 C C . ALA A 1 40 ? 9.009 -3.626 -1.961 1.00 0.00 924 ALA A C 12
ATOM 11765 O O . ALA A 1 40 ? 10.107 -4.044 -2.332 1.00 0.00 924 ALA A O 12
ATOM 11772 N N . HIS A 1 41 ? 7.901 -4.358 -2.013 1.00 0.00 925 HIS A N 12
ATOM 11773 C CA . HIS A 1 41 ? 7.911 -5.725 -2.520 1.00 0.00 925 HIS A CA 12
ATOM 11774 C C . HIS A 1 41 ? 7.247 -5.800 -3.892 1.00 0.00 925 HIS A C 12
ATOM 11775 O O . HIS A 1 41 ? 6.063 -6.114 -4.003 1.00 0.00 925 HIS A O 12
ATOM 11789 N N . GLY A 1 42 ? 8.019 -5.510 -4.934 1.00 0.00 926 GLY A N 12
ATOM 11790 C CA . GLY A 1 42 ? 7.488 -5.549 -6.285 1.00 0.00 926 GLY A CA 12
ATOM 11791 C C . GLY A 1 42 ? 7.392 -4.172 -6.910 1.00 0.00 926 GLY A C 12
ATOM 11792 O O . GLY A 1 42 ? 6.722 -3.288 -6.380 1.00 0.00 926 GLY A O 12
ATOM 11796 N N . ASN A 1 43 ? 8.066 -3.989 -8.041 1.00 0.00 927 ASN A N 12
ATOM 11797 C CA . ASN A 1 43 ? 8.055 -2.709 -8.739 1.00 0.00 927 ASN A CA 12
ATOM 11798 C C . ASN A 1 43 ? 6.662 -2.088 -8.715 1.00 0.00 927 ASN A C 12
ATOM 11799 O O . ASN A 1 43 ? 6.500 -0.913 -8.384 1.00 0.00 927 ASN A O 12
ATOM 11810 N N . ALA A 1 44 ? 5.658 -2.885 -9.067 1.00 0.00 928 ALA A N 12
ATOM 11811 C CA . ALA A 1 44 ? 4.279 -2.415 -9.082 1.00 0.00 928 ALA A CA 12
ATOM 11812 C C . ALA A 1 44 ? 3.876 -1.849 -7.725 1.00 0.00 928 ALA A C 12
ATOM 11813 O O . ALA A 1 44 ? 3.407 -0.715 -7.630 1.00 0.00 928 ALA A O 12
ATOM 11820 N N . GLU A 1 45 ? 4.062 -2.646 -6.678 1.00 0.00 929 GLU A N 12
ATOM 11821 C CA . GLU A 1 45 ? 3.715 -2.224 -5.326 1.00 0.00 929 GLU A CA 12
ATOM 11822 C C . GLU A 1 45 ? 4.357 -0.879 -4.995 1.00 0.00 929 GLU A C 12
ATOM 11823 O O . GLU A 1 45 ? 3.750 -0.035 -4.334 1.00 0.00 929 GLU A O 12
ATOM 11835 N N . LEU A 1 46 ? 5.587 -0.687 -5.459 1.00 0.00 930 LEU A N 12
ATOM 11836 C CA . LEU A 1 46 ? 6.312 0.555 -5.213 1.00 0.00 930 LEU A CA 12
ATOM 11837 C C . LEU A 1 46 ? 5.530 1.755 -5.736 1.00 0.00 930 LEU A C 12
ATOM 11838 O O . LEU A 1 46 ? 5.223 2.684 -4.987 1.00 0.00 930 LEU A O 12
ATOM 11854 N N . HIS A 1 47 ? 5.208 1.729 -7.026 1.00 0.00 931 HIS A N 12
ATOM 11855 C CA . HIS A 1 47 ? 4.458 2.814 -7.649 1.00 0.00 931 HIS A CA 12
ATOM 11856 C C . HIS A 1 47 ? 3.433 3.394 -6.678 1.00 0.00 931 HIS A C 12
ATOM 11857 O O . HIS A 1 47 ? 3.458 4.586 -6.375 1.00 0.00 931 HIS A O 12
ATOM 11871 N N . GLU A 1 48 ? 2.535 2.542 -6.195 1.00 0.00 932 GLU A N 12
ATOM 11872 C CA . GLU A 1 48 ? 1.501 2.971 -5.261 1.00 0.00 932 GLU A CA 12
ATOM 11873 C C . GLU A 1 48 ? 2.120 3.619 -4.025 1.00 0.00 932 GLU A C 12
ATOM 11874 O O . GLU A 1 48 ? 1.687 4.685 -3.588 1.00 0.00 932 GLU A O 12
ATOM 11886 N N . TRP A 1 49 ? 3.133 2.966 -3.468 1.00 0.00 933 TRP A N 12
ATOM 11887 C CA . TRP A 1 49 ? 3.812 3.478 -2.282 1.00 0.00 933 TRP A CA 12
ATOM 11888 C C . TRP A 1 49 ? 4.253 4.923 -2.488 1.00 0.00 933 TRP A C 12
ATOM 11889 O O . TRP A 1 49 ? 4.028 5.777 -1.631 1.00 0.00 933 TRP A O 12
ATOM 11910 N N . GLU A 1 50 ? 4.880 5.189 -3.629 1.00 0.00 934 GLU A N 12
ATOM 11911 C CA . GLU A 1 50 ? 5.353 6.532 -3.945 1.00 0.00 934 GLU A CA 12
ATOM 11912 C C . GLU A 1 50 ? 4.240 7.559 -3.755 1.00 0.00 934 GLU A C 12
ATOM 11913 O O . GLU A 1 50 ? 4.502 8.724 -3.458 1.00 0.00 934 GLU A O 12
ATOM 11925 N N . GLU A 1 51 ? 2.999 7.117 -3.929 1.00 0.00 935 GLU A N 12
ATOM 11926 C CA . GLU A 1 51 ? 1.847 7.998 -3.778 1.00 0.00 935 GLU A CA 12
ATOM 11927 C C . GLU A 1 51 ? 1.400 8.065 -2.320 1.00 0.00 935 GLU A C 12
ATOM 11928 O O . GLU A 1 51 ? 1.220 9.148 -1.765 1.00 0.00 935 GLU A O 12
ATOM 11940 N N . ARG A 1 52 ? 1.225 6.899 -1.707 1.00 0.00 936 ARG A N 12
ATOM 11941 C CA . ARG A 1 52 ? 0.798 6.824 -0.315 1.00 0.00 936 ARG A CA 12
ATOM 11942 C C . ARG A 1 52 ? 1.542 7.848 0.537 1.00 0.00 936 ARG A C 12
ATOM 11943 O O . ARG A 1 52 ? 0.959 8.830 0.996 1.00 0.00 936 ARG A O 12
ATOM 11964 N N . ARG A 1 53 ? 2.834 7.610 0.745 1.00 0.00 937 ARG A N 12
ATOM 11965 C CA . ARG A 1 53 ? 3.657 8.510 1.543 1.00 0.00 937 ARG A CA 12
ATOM 11966 C C . ARG A 1 53 ? 3.526 9.949 1.050 1.00 0.00 937 ARG A C 12
ATOM 11967 O O . ARG A 1 53 ? 3.224 10.856 1.825 1.00 0.00 937 ARG A O 12
ATOM 11988 N N . ASP A 1 54 ? 3.755 10.148 -0.243 1.00 0.00 938 ASP A N 12
ATOM 11989 C CA . ASP A 1 54 ? 3.662 11.475 -0.840 1.00 0.00 938 ASP A CA 12
ATOM 11990 C C . ASP A 1 54 ? 2.414 12.204 -0.352 1.00 0.00 938 ASP A C 12
ATOM 11991 O O . ASP A 1 54 ? 2.476 13.373 0.029 1.00 0.00 938 ASP A O 12
ATOM 12000 N N . ALA A 1 55 ? 1.283 11.507 -0.370 1.00 0.00 939 ALA A N 12
ATOM 12001 C CA . ALA A 1 55 ? 0.021 12.088 0.072 1.00 0.00 939 ALA A CA 12
ATOM 12002 C C . ALA A 1 55 ? 0.190 12.829 1.394 1.00 0.00 939 ALA A C 12
ATOM 12003 O O . ALA A 1 55 ? -0.386 13.899 1.596 1.00 0.00 939 ALA A O 12
ATOM 12010 N N . LEU A 1 56 ? 0.983 12.254 2.291 1.00 0.00 940 LEU A N 12
ATOM 12011 C CA . LEU A 1 56 ? 1.228 12.860 3.595 1.00 0.00 940 LEU A CA 12
ATOM 12012 C C . LEU A 1 56 ? 1.741 14.289 3.444 1.00 0.00 940 LEU A C 12
ATOM 12013 O O . LEU A 1 56 ? 1.457 15.153 4.274 1.00 0.00 940 LEU A O 12
ATOM 12029 N N . LYS A 1 57 ? 2.497 14.531 2.379 1.00 0.00 941 LYS A N 12
ATOM 12030 C CA . LYS A 1 57 ? 3.047 15.855 2.115 1.00 0.00 941 LYS A CA 12
ATOM 12031 C C . LYS A 1 57 ? 1.935 16.862 1.842 1.00 0.00 941 LYS A C 12
ATOM 12032 O O . LYS A 1 57 ? 2.129 18.069 1.987 1.00 0.00 941 LYS A O 12
ATOM 12051 N N . MET A 1 58 ? 0.770 16.359 1.448 1.00 0.00 942 MET A N 12
ATOM 12052 C CA . MET A 1 58 ? -0.374 17.215 1.158 1.00 0.00 942 MET A CA 12
ATOM 12053 C C . MET A 1 58 ? -0.509 18.315 2.206 1.00 0.00 942 MET A C 12
ATOM 12054 O O . MET A 1 58 ? -0.832 19.458 1.884 1.00 0.00 942 MET A O 12
ATOM 12068 N N . LYS A 1 59 ? -0.259 17.963 3.463 1.00 0.00 943 LYS A N 12
ATOM 12069 C CA . LYS A 1 59 ? -0.352 18.919 4.559 1.00 0.00 943 LYS A CA 12
ATOM 12070 C C . LYS A 1 59 ? 1.016 19.517 4.877 1.00 0.00 943 LYS A C 12
ATOM 12071 O O . LYS A 1 59 ? 1.131 20.707 5.174 1.00 0.00 943 LYS A O 12
ATOM 12090 N N . LEU A 1 60 ? 2.049 18.685 4.812 1.00 0.00 944 LEU A N 12
ATOM 12091 C CA . LEU A 1 60 ? 3.409 19.131 5.091 1.00 0.00 944 LEU A CA 12
ATOM 12092 C C . LEU A 1 60 ? 3.986 19.897 3.905 1.00 0.00 944 LEU A C 12
ATOM 12093 O O . LEU A 1 60 ? 4.093 19.363 2.802 1.00 0.00 944 LEU A O 12
ATOM 12109 N N . ASN A 1 61 ? 4.357 21.151 4.141 1.00 0.00 945 ASN A N 12
ATOM 12110 C CA . ASN A 1 61 ? 4.924 21.991 3.091 1.00 0.00 945 ASN A CA 12
ATOM 12111 C C . ASN A 1 61 ? 6.436 22.117 3.254 1.00 0.00 945 ASN A C 12
ATOM 12112 O O . ASN A 1 61 ? 6.954 22.112 4.371 1.00 0.00 945 ASN A O 12
ATOM 12123 N N . LYS A 1 62 ? 7.138 22.232 2.132 1.00 0.00 946 LYS A N 12
ATOM 12124 C CA . LYS A 1 62 ? 8.591 22.362 2.148 1.00 0.00 946 LYS A CA 12
ATOM 12125 C C . LYS A 1 62 ? 9.089 23.050 0.881 1.00 0.00 946 LYS A C 12
ATOM 12126 O O . LYS A 1 62 ? 8.550 22.838 -0.205 1.00 0.00 946 LYS A O 12
ATOM 12145 N N . ALA A 1 63 ? 10.122 23.873 1.028 1.00 0.00 947 ALA A N 12
ATOM 12146 C CA . ALA A 1 63 ? 10.695 24.589 -0.105 1.00 0.00 947 ALA A CA 12
ATOM 12147 C C . ALA A 1 63 ? 10.796 23.687 -1.330 1.00 0.00 947 ALA A C 12
ATOM 12148 O O . ALA A 1 63 ? 11.592 22.749 -1.359 1.00 0.00 947 ALA A O 12
ATOM 12155 N N . SER A 1 64 ? 9.982 23.977 -2.341 1.00 0.00 948 SER A N 12
ATOM 12156 C CA . SER A 1 64 ? 9.976 23.189 -3.568 1.00 0.00 948 SER A CA 12
ATOM 12157 C C . SER A 1 64 ? 10.914 23.796 -4.608 1.00 0.00 948 SER A C 12
ATOM 12158 O O . SER A 1 64 ? 11.793 23.118 -5.138 1.00 0.00 948 SER A O 12
ATOM 12166 N N . GLY A 1 65 ? 10.718 25.080 -4.894 1.00 0.00 949 GLY A N 12
ATOM 12167 C CA . GLY A 1 65 ? 11.553 25.757 -5.869 1.00 0.00 949 GLY A CA 12
ATOM 12168 C C . GLY A 1 65 ? 11.307 27.253 -5.902 1.00 0.00 949 GLY A C 12
ATOM 12169 O O . GLY A 1 65 ? 10.184 27.715 -6.105 1.00 0.00 949 GLY A O 12
ATOM 12173 N N . PRO A 1 66 ? 12.377 28.036 -5.699 1.00 0.00 950 PRO A N 12
ATOM 12174 C CA . PRO A 1 66 ? 12.298 29.500 -5.700 1.00 0.00 950 PRO A CA 12
ATOM 12175 C C . PRO A 1 66 ? 12.027 30.064 -7.091 1.00 0.00 950 PRO A C 12
ATOM 12176 O O . PRO A 1 66 ? 11.180 30.942 -7.261 1.00 0.00 950 PRO A O 12
ATOM 12187 N N . SER A 1 67 ? 12.751 29.555 -8.082 1.00 0.00 951 SER A N 12
ATOM 12188 C CA . SER A 1 67 ? 12.590 30.011 -9.458 1.00 0.00 951 SER A CA 12
ATOM 12189 C C . SER A 1 67 ? 12.248 28.845 -10.381 1.00 0.00 951 SER A C 12
ATOM 12190 O O . SER A 1 67 ? 12.776 28.739 -11.487 1.00 0.00 951 SER A O 12
ATOM 12198 N N . SER A 1 68 ? 11.361 27.972 -9.916 1.00 0.00 952 SER A N 12
ATOM 12199 C CA . SER A 1 68 ? 10.950 26.811 -10.696 1.00 0.00 952 SER A CA 12
ATOM 12200 C C . SER A 1 68 ? 9.675 26.196 -10.126 1.00 0.00 952 SER A C 12
ATOM 12201 O O . SER A 1 68 ? 9.409 26.291 -8.929 1.00 0.00 952 SER A O 12
ATOM 12209 N N . GLY A 1 69 ? 8.890 25.564 -10.994 1.00 0.00 953 GLY A N 12
ATOM 12210 C CA . GLY A 1 69 ? 7.653 24.943 -10.559 1.00 0.00 953 GLY A CA 12
ATOM 12211 C C . GLY A 1 69 ? 7.292 23.727 -11.389 1.00 0.00 953 GLY A C 12
ATOM 12212 O O . GLY A 1 69 ? 6.991 23.877 -12.572 1.00 0.00 953 GLY A O 12
ATOM 12217 N N . GLY A 1 1 ? -24.166 0.296 3.593 1.00 0.00 885 GLY A N 13
ATOM 12218 C CA . GLY A 1 1 ? -23.558 1.422 2.907 1.00 0.00 885 GLY A CA 13
ATOM 12219 C C . GLY A 1 1 ? -24.572 2.251 2.144 1.00 0.00 885 GLY A C 13
ATOM 12220 O O . GLY A 1 1 ? -24.904 3.365 2.549 1.00 0.00 885 GLY A O 13
ATOM 12224 N N . SER A 1 2 ? -25.063 1.708 1.034 1.00 0.00 886 SER A N 13
ATOM 12225 C CA . SER A 1 2 ? -26.041 2.408 0.209 1.00 0.00 886 SER A CA 13
ATOM 12226 C C . SER A 1 2 ? -25.478 3.734 -0.293 1.00 0.00 886 SER A C 13
ATOM 12227 O O . SER A 1 2 ? -26.170 4.752 -0.300 1.00 0.00 886 SER A O 13
ATOM 12235 N N . SER A 1 3 ? -24.217 3.713 -0.713 1.00 0.00 887 SER A N 13
ATOM 12236 C CA . SER A 1 3 ? -23.558 4.914 -1.214 1.00 0.00 887 SER A CA 13
ATOM 12237 C C . SER A 1 3 ? -23.159 4.744 -2.677 1.00 0.00 887 SER A C 13
ATOM 12238 O O . SER A 1 3 ? -22.908 3.632 -3.139 1.00 0.00 887 SER A O 13
ATOM 12246 N N . GLY A 1 4 ? -23.103 5.858 -3.402 1.00 0.00 888 GLY A N 13
ATOM 12247 C CA . GLY A 1 4 ? -22.734 5.812 -4.804 1.00 0.00 888 GLY A CA 13
ATOM 12248 C C . GLY A 1 4 ? -21.232 5.792 -5.009 1.00 0.00 888 GLY A C 13
ATOM 12249 O O . GLY A 1 4 ? -20.596 4.745 -4.888 1.00 0.00 888 GLY A O 13
ATOM 12253 N N . SER A 1 5 ? -20.664 6.952 -5.321 1.00 0.00 889 SER A N 13
ATOM 12254 C CA . SER A 1 5 ? -19.228 7.063 -5.549 1.00 0.00 889 SER A CA 13
ATOM 12255 C C . SER A 1 5 ? -18.621 8.150 -4.667 1.00 0.00 889 SER A C 13
ATOM 12256 O O . SER A 1 5 ? -18.988 9.321 -4.764 1.00 0.00 889 SER A O 13
ATOM 12264 N N . SER A 1 6 ? -17.688 7.753 -3.807 1.00 0.00 890 SER A N 13
ATOM 12265 C CA . SER A 1 6 ? -17.032 8.692 -2.904 1.00 0.00 890 SER A CA 13
ATOM 12266 C C . SER A 1 6 ? -15.677 9.122 -3.459 1.00 0.00 890 SER A C 13
ATOM 12267 O O . SER A 1 6 ? -15.201 10.222 -3.182 1.00 0.00 890 SER A O 13
ATOM 12275 N N . GLY A 1 7 ? -15.061 8.244 -4.245 1.00 0.00 891 GLY A N 13
ATOM 12276 C CA . GLY A 1 7 ? -13.767 8.550 -4.827 1.00 0.00 891 GLY A CA 13
ATOM 12277 C C . GLY A 1 7 ? -13.115 7.337 -5.462 1.00 0.00 891 GLY A C 13
ATOM 12278 O O . GLY A 1 7 ? -13.640 6.228 -5.375 1.00 0.00 891 GLY A O 13
ATOM 12282 N N . GLN A 1 8 ? -11.970 7.550 -6.102 1.00 0.00 892 GLN A N 13
ATOM 12283 C CA . GLN A 1 8 ? -11.248 6.465 -6.756 1.00 0.00 892 GLN A CA 13
ATOM 12284 C C . GLN A 1 8 ? -10.298 5.778 -5.780 1.00 0.00 892 GLN A C 13
ATOM 12285 O O . GLN A 1 8 ? -9.176 6.236 -5.564 1.00 0.00 892 GLN A O 13
ATOM 12299 N N . TYR A 1 9 ? -10.755 4.677 -5.194 1.00 0.00 893 TYR A N 13
ATOM 12300 C CA . TYR A 1 9 ? -9.947 3.928 -4.239 1.00 0.00 893 TYR A CA 13
ATOM 12301 C C . TYR A 1 9 ? -9.800 2.473 -4.672 1.00 0.00 893 TYR A C 13
ATOM 12302 O O . TYR A 1 9 ? -10.560 1.605 -4.241 1.00 0.00 893 TYR A O 13
ATOM 12320 N N . CYS A 1 10 ? -8.818 2.213 -5.528 1.00 0.00 894 CYS A N 13
ATOM 12321 C CA . CYS A 1 10 ? -8.569 0.864 -6.021 1.00 0.00 894 CYS A CA 13
ATOM 12322 C C . CYS A 1 10 ? -7.093 0.499 -5.886 1.00 0.00 894 CYS A C 13
ATOM 12323 O O . CYS A 1 10 ? -6.477 0.004 -6.830 1.00 0.00 894 CYS A O 13
ATOM 12330 N N . TRP A 1 11 ? -6.534 0.747 -4.708 1.00 0.00 895 TRP A N 13
ATOM 12331 C CA . TRP A 1 11 ? -5.131 0.444 -4.449 1.00 0.00 895 TRP A CA 13
ATOM 12332 C C . TRP A 1 11 ? -4.888 0.217 -2.961 1.00 0.00 895 TRP A C 13
ATOM 12333 O O . TRP A 1 11 ? -4.889 1.162 -2.172 1.00 0.00 895 TRP A O 13
ATOM 12354 N N . GLN A 1 12 ? -4.680 -1.041 -2.585 1.00 0.00 896 GLN A N 13
ATOM 12355 C CA . GLN A 1 12 ? -4.437 -1.390 -1.190 1.00 0.00 896 GLN A CA 13
ATOM 12356 C C . GLN A 1 12 ? -3.173 -2.233 -1.053 1.00 0.00 896 GLN A C 13
ATOM 12357 O O . GLN A 1 12 ? -3.055 -3.297 -1.661 1.00 0.00 896 GLN A O 13
ATOM 12371 N N . HIS A 1 13 ? -2.230 -1.750 -0.249 1.00 0.00 897 HIS A N 13
ATOM 12372 C CA . HIS A 1 13 ? -0.975 -2.460 -0.032 1.00 0.00 897 HIS A CA 13
ATOM 12373 C C . HIS A 1 13 ? -0.280 -1.960 1.231 1.00 0.00 897 HIS A C 13
ATOM 12374 O O . HIS A 1 13 ? -0.512 -0.835 1.675 1.00 0.00 897 HIS A O 13
ATOM 12388 N N . ARG A 1 14 ? 0.571 -2.804 1.806 1.00 0.00 898 ARG A N 13
ATOM 12389 C CA . ARG A 1 14 ? 1.297 -2.449 3.019 1.00 0.00 898 ARG A CA 13
ATOM 12390 C C . ARG A 1 14 ? 1.881 -1.043 2.911 1.00 0.00 898 ARG A C 13
ATOM 12391 O O . ARG A 1 14 ? 2.934 -0.842 2.305 1.00 0.00 898 ARG A O 13
ATOM 12412 N N . PHE A 1 15 ? 1.191 -0.074 3.503 1.00 0.00 899 PHE A N 13
ATOM 12413 C CA . PHE A 1 15 ? 1.640 1.313 3.472 1.00 0.00 899 PHE A CA 13
ATOM 12414 C C . PHE A 1 15 ? 3.163 1.393 3.528 1.00 0.00 899 PHE A C 13
ATOM 12415 O O . PHE A 1 15 ? 3.823 0.648 4.252 1.00 0.00 899 PHE A O 13
ATOM 12432 N N . PRO A 1 16 ? 3.735 2.319 2.744 1.00 0.00 900 PRO A N 13
ATOM 12433 C CA . PRO A 1 16 ? 5.186 2.519 2.685 1.00 0.00 900 PRO A CA 13
ATOM 12434 C C . PRO A 1 16 ? 5.740 3.124 3.970 1.00 0.00 900 PRO A C 13
ATOM 12435 O O . PRO A 1 16 ? 5.725 4.341 4.154 1.00 0.00 900 PRO A O 13
ATOM 12446 N N . THR A 1 17 ? 6.231 2.265 4.860 1.00 0.00 901 THR A N 13
ATOM 12447 C CA . THR A 1 17 ? 6.790 2.715 6.128 1.00 0.00 901 THR A CA 13
ATOM 12448 C C . THR A 1 17 ? 7.472 4.070 5.979 1.00 0.00 901 THR A C 13
ATOM 12449 O O . THR A 1 17 ? 7.400 4.913 6.872 1.00 0.00 901 THR A O 13
ATOM 12460 N N . GLY A 1 18 ? 8.133 4.273 4.844 1.00 0.00 902 GLY A N 13
ATOM 12461 C CA . GLY A 1 18 ? 8.818 5.529 4.599 1.00 0.00 902 GLY A CA 13
ATOM 12462 C C . GLY A 1 18 ? 9.993 5.374 3.655 1.00 0.00 902 GLY A C 13
ATOM 12463 O O . GLY A 1 18 ? 10.525 6.361 3.146 1.00 0.00 902 GLY A O 13
ATOM 12467 N N . TYR A 1 19 ? 10.402 4.132 3.421 1.00 0.00 903 TYR A N 13
ATOM 12468 C CA . TYR A 1 19 ? 11.525 3.850 2.535 1.00 0.00 903 TYR A CA 13
ATOM 12469 C C . TYR A 1 19 ? 11.062 3.741 1.086 1.00 0.00 903 TYR A C 13
ATOM 12470 O O . TYR A 1 19 ? 10.171 2.954 0.764 1.00 0.00 903 TYR A O 13
ATOM 12488 N N . PHE A 1 20 ? 11.674 4.536 0.214 1.00 0.00 904 PHE A N 13
ATOM 12489 C CA . PHE A 1 20 ? 11.325 4.529 -1.202 1.00 0.00 904 PHE A CA 13
ATOM 12490 C C . PHE A 1 20 ? 12.282 3.643 -1.994 1.00 0.00 904 PHE A C 13
ATOM 12491 O O . PHE A 1 20 ? 12.983 4.112 -2.889 1.00 0.00 904 PHE A O 13
ATOM 12508 N N . SER A 1 21 ? 12.305 2.357 -1.656 1.00 0.00 905 SER A N 13
ATOM 12509 C CA . SER A 1 21 ? 13.178 1.404 -2.331 1.00 0.00 905 SER A CA 13
ATOM 12510 C C . SER A 1 21 ? 12.606 -0.008 -2.250 1.00 0.00 905 SER A C 13
ATOM 12511 O O . SER A 1 21 ? 11.765 -0.301 -1.400 1.00 0.00 905 SER A O 13
ATOM 12519 N N . ILE A 1 22 ? 13.069 -0.878 -3.141 1.00 0.00 906 ILE A N 13
ATOM 12520 C CA . ILE A 1 22 ? 12.605 -2.260 -3.171 1.00 0.00 906 ILE A CA 13
ATOM 12521 C C . ILE A 1 22 ? 13.422 -3.134 -2.226 1.00 0.00 906 ILE A C 13
ATOM 12522 O O . ILE A 1 22 ? 14.596 -2.863 -1.971 1.00 0.00 906 ILE A O 13
ATOM 12538 N N . CYS A 1 23 ? 12.795 -4.186 -1.710 1.00 0.00 907 CYS A N 13
ATOM 12539 C CA . CYS A 1 23 ? 13.463 -5.102 -0.794 1.00 0.00 907 CYS A CA 13
ATOM 12540 C C . CYS A 1 23 ? 14.289 -6.131 -1.561 1.00 0.00 907 CYS A C 13
ATOM 12541 O O . CYS A 1 23 ? 13.779 -6.815 -2.449 1.00 0.00 907 CYS A O 13
ATOM 12548 N N . ASP A 1 24 ? 15.566 -6.237 -1.210 1.00 0.00 908 ASP A N 13
ATOM 12549 C CA . ASP A 1 24 ? 16.463 -7.183 -1.864 1.00 0.00 908 ASP A CA 13
ATOM 12550 C C . ASP A 1 24 ? 16.115 -8.617 -1.477 1.00 0.00 908 ASP A C 13
ATOM 12551 O O . ASP A 1 24 ? 16.329 -9.549 -2.253 1.00 0.00 908 ASP A O 13
ATOM 12560 N N . ARG A 1 25 ? 15.578 -8.786 -0.273 1.00 0.00 909 ARG A N 13
ATOM 12561 C CA . ARG A 1 25 ? 15.203 -10.107 0.218 1.00 0.00 909 ARG A CA 13
ATOM 12562 C C . ARG A 1 25 ? 13.992 -10.644 -0.539 1.00 0.00 909 ARG A C 13
ATOM 12563 O O . ARG A 1 25 ? 13.905 -11.839 -0.825 1.00 0.00 909 ARG A O 13
ATOM 12584 N N . TYR A 1 26 ? 13.060 -9.754 -0.861 1.00 0.00 910 TYR A N 13
ATOM 12585 C CA . TYR A 1 26 ? 11.852 -10.139 -1.582 1.00 0.00 910 TYR A CA 13
ATOM 12586 C C . TYR A 1 26 ? 12.140 -10.318 -3.069 1.00 0.00 910 TYR A C 13
ATOM 12587 O O . TYR A 1 26 ? 11.725 -11.304 -3.679 1.00 0.00 910 TYR A O 13
ATOM 12605 N N . MET A 1 27 ? 12.853 -9.357 -3.647 1.00 0.00 911 MET A N 13
ATOM 12606 C CA . MET A 1 27 ? 13.198 -9.409 -5.063 1.00 0.00 911 MET A CA 13
ATOM 12607 C C . MET A 1 27 ? 14.012 -10.660 -5.379 1.00 0.00 911 MET A C 13
ATOM 12608 O O . MET A 1 27 ? 13.757 -11.343 -6.370 1.00 0.00 911 MET A O 13
ATOM 12622 N N . ASN A 1 28 ? 14.992 -10.953 -4.531 1.00 0.00 912 ASN A N 13
ATOM 12623 C CA . ASN A 1 28 ? 15.843 -12.122 -4.721 1.00 0.00 912 ASN A CA 13
ATOM 12624 C C . ASN A 1 28 ? 15.004 -13.387 -4.876 1.00 0.00 912 ASN A C 13
ATOM 12625 O O . ASN A 1 28 ? 15.300 -14.242 -5.710 1.00 0.00 912 ASN A O 13
ATOM 12636 N N . GLY A 1 29 ? 13.955 -13.498 -4.066 1.00 0.00 913 GLY A N 13
ATOM 12637 C CA . GLY A 1 29 ? 13.089 -14.660 -4.130 1.00 0.00 913 GLY A CA 13
ATOM 12638 C C . GLY A 1 29 ? 12.264 -14.838 -2.871 1.00 0.00 913 GLY A C 13
ATOM 12639 O O . GLY A 1 29 ? 11.038 -14.939 -2.932 1.00 0.00 913 GLY A O 13
ATOM 12643 N N . THR A 1 30 ? 12.936 -14.877 -1.725 1.00 0.00 914 THR A N 13
ATOM 12644 C CA . THR A 1 30 ? 12.257 -15.046 -0.446 1.00 0.00 914 THR A CA 13
ATOM 12645 C C . THR A 1 30 ? 12.771 -14.048 0.585 1.00 0.00 914 THR A C 13
ATOM 12646 O O . THR A 1 30 ? 13.979 -13.911 0.783 1.00 0.00 914 THR A O 13
ATOM 12657 N N . CYS A 1 31 ? 11.848 -13.354 1.242 1.00 0.00 915 CYS A N 13
ATOM 12658 C CA . CYS A 1 31 ? 12.207 -12.368 2.254 1.00 0.00 915 CYS A CA 13
ATOM 12659 C C . CYS A 1 31 ? 11.670 -12.774 3.623 1.00 0.00 915 CYS A C 13
ATOM 12660 O O . CYS A 1 31 ? 10.566 -13.304 3.753 1.00 0.00 915 CYS A O 13
ATOM 12667 N N . PRO A 1 32 ? 12.468 -12.521 4.671 1.00 0.00 916 PRO A N 13
ATOM 12668 C CA . PRO A 1 32 ? 12.094 -12.851 6.049 1.00 0.00 916 PRO A CA 13
ATOM 12669 C C . PRO A 1 32 ? 10.966 -11.968 6.571 1.00 0.00 916 PRO A C 13
ATOM 12670 O O . PRO A 1 32 ? 9.979 -12.464 7.115 1.00 0.00 916 PRO A O 13
ATOM 12681 N N . GLU A 1 33 ? 11.118 -10.659 6.401 1.00 0.00 917 GLU A N 13
ATOM 12682 C CA . GLU A 1 33 ? 10.111 -9.707 6.856 1.00 0.00 917 GLU A CA 13
ATOM 12683 C C . GLU A 1 33 ? 8.720 -10.118 6.379 1.00 0.00 917 GLU A C 13
ATOM 12684 O O . GLU A 1 33 ? 7.801 -10.283 7.180 1.00 0.00 917 GLU A O 13
ATOM 12696 N N . GLY A 1 34 ? 8.575 -10.281 5.067 1.00 0.00 918 GLY A N 13
ATOM 12697 C CA . GLY A 1 34 ? 7.295 -10.670 4.506 1.00 0.00 918 GLY A CA 13
ATOM 12698 C C . GLY A 1 34 ? 6.463 -9.477 4.078 1.00 0.00 918 GLY A C 13
ATOM 12699 O O . GLY A 1 34 ? 6.862 -8.718 3.196 1.00 0.00 918 GLY A O 13
ATOM 12703 N N . ASN A 1 35 ? 5.302 -9.312 4.703 1.00 0.00 919 ASN A N 13
ATOM 12704 C CA . ASN A 1 35 ? 4.410 -8.204 4.381 1.00 0.00 919 ASN A CA 13
ATOM 12705 C C . ASN A 1 35 ? 4.716 -6.989 5.251 1.00 0.00 919 ASN A C 13
ATOM 12706 O O . ASN A 1 35 ? 4.582 -5.847 4.810 1.00 0.00 919 ASN A O 13
ATOM 12717 N N . SER A 1 36 ? 5.127 -7.243 6.489 1.00 0.00 920 SER A N 13
ATOM 12718 C CA . SER A 1 36 ? 5.449 -6.170 7.423 1.00 0.00 920 SER A CA 13
ATOM 12719 C C . SER A 1 36 ? 6.882 -5.687 7.223 1.00 0.00 920 SER A C 13
ATOM 12720 O O . SER A 1 36 ? 7.551 -5.278 8.173 1.00 0.00 920 SER A O 13
ATOM 12728 N N . CYS A 1 37 ? 7.349 -5.738 5.980 1.00 0.00 921 CYS A N 13
ATOM 12729 C CA . CYS A 1 37 ? 8.703 -5.307 5.652 1.00 0.00 921 CYS A CA 13
ATOM 12730 C C . CYS A 1 37 ? 8.770 -3.789 5.506 1.00 0.00 921 CYS A C 13
ATOM 12731 O O . CYS A 1 37 ? 7.766 -3.137 5.219 1.00 0.00 921 CYS A O 13
ATOM 12738 N N . LYS A 1 38 ? 9.961 -3.234 5.704 1.00 0.00 922 LYS A N 13
ATOM 12739 C CA . LYS A 1 38 ? 10.162 -1.794 5.593 1.00 0.00 922 LYS A CA 13
ATOM 12740 C C . LYS A 1 38 ? 10.382 -1.386 4.140 1.00 0.00 922 LYS A C 13
ATOM 12741 O O . LYS A 1 38 ? 10.066 -0.264 3.745 1.00 0.00 922 LYS A O 13
ATOM 12760 N N . PHE A 1 39 ? 10.926 -2.304 3.348 1.00 0.00 923 PHE A N 13
ATOM 12761 C CA . PHE A 1 39 ? 11.189 -2.040 1.938 1.00 0.00 923 PHE A CA 13
ATOM 12762 C C . PHE A 1 39 ? 10.004 -2.466 1.076 1.00 0.00 923 PHE A C 13
ATOM 12763 O O . PHE A 1 39 ? 9.149 -3.236 1.512 1.00 0.00 923 PHE A O 13
ATOM 12780 N N . ALA A 1 40 ? 9.961 -1.958 -0.152 1.00 0.00 924 ALA A N 13
ATOM 12781 C CA . ALA A 1 40 ? 8.884 -2.286 -1.077 1.00 0.00 924 ALA A CA 13
ATOM 12782 C C . ALA A 1 40 ? 9.005 -3.722 -1.574 1.00 0.00 924 ALA A C 13
ATOM 12783 O O . ALA A 1 40 ? 10.099 -4.287 -1.609 1.00 0.00 924 ALA A O 13
ATOM 12790 N N . HIS A 1 41 ? 7.875 -4.308 -1.957 1.00 0.00 925 HIS A N 13
ATOM 12791 C CA . HIS A 1 41 ? 7.855 -5.680 -2.452 1.00 0.00 925 HIS A CA 13
ATOM 12792 C C . HIS A 1 41 ? 7.226 -5.748 -3.840 1.00 0.00 925 HIS A C 13
ATOM 12793 O O . HIS A 1 41 ? 6.032 -6.011 -3.979 1.00 0.00 925 HIS A O 13
ATOM 12807 N N . GLY A 1 42 ? 8.037 -5.507 -4.866 1.00 0.00 926 GLY A N 13
ATOM 12808 C CA . GLY A 1 42 ? 7.541 -5.544 -6.229 1.00 0.00 926 GLY A CA 13
ATOM 12809 C C . GLY A 1 42 ? 7.485 -4.169 -6.864 1.00 0.00 926 GLY A C 13
ATOM 12810 O O . GLY A 1 42 ? 6.918 -3.237 -6.294 1.00 0.00 926 GLY A O 13
ATOM 12814 N N . ASN A 1 43 ? 8.077 -4.040 -8.047 1.00 0.00 927 ASN A N 13
ATOM 12815 C CA . ASN A 1 43 ? 8.094 -2.767 -8.759 1.00 0.00 927 ASN A CA 13
ATOM 12816 C C . ASN A 1 43 ? 6.714 -2.116 -8.742 1.00 0.00 927 ASN A C 13
ATOM 12817 O O . ASN A 1 43 ? 6.586 -0.916 -8.502 1.00 0.00 927 ASN A O 13
ATOM 12828 N N . ALA A 1 44 ? 5.685 -2.917 -8.999 1.00 0.00 928 ALA A N 13
ATOM 12829 C CA . ALA A 1 44 ? 4.315 -2.419 -9.011 1.00 0.00 928 ALA A CA 13
ATOM 12830 C C . ALA A 1 44 ? 3.928 -1.844 -7.653 1.00 0.00 928 ALA A C 13
ATOM 12831 O O . ALA A 1 44 ? 3.508 -0.691 -7.554 1.00 0.00 928 ALA A O 13
ATOM 12838 N N . GLU A 1 45 ? 4.071 -2.655 -6.609 1.00 0.00 929 GLU A N 13
ATOM 12839 C CA . GLU A 1 45 ? 3.734 -2.225 -5.257 1.00 0.00 929 GLU A CA 13
ATOM 12840 C C . GLU A 1 45 ? 4.371 -0.874 -4.941 1.00 0.00 929 GLU A C 13
ATOM 12841 O O . GLU A 1 45 ? 3.742 -0.005 -4.335 1.00 0.00 929 GLU A O 13
ATOM 12853 N N . LEU A 1 46 ? 5.622 -0.706 -5.355 1.00 0.00 930 LEU A N 13
ATOM 12854 C CA . LEU A 1 46 ? 6.345 0.539 -5.116 1.00 0.00 930 LEU A CA 13
ATOM 12855 C C . LEU A 1 46 ? 5.592 1.728 -5.703 1.00 0.00 930 LEU A C 13
ATOM 12856 O O . LEU A 1 46 ? 5.289 2.693 -5.000 1.00 0.00 930 LEU A O 13
ATOM 12872 N N . HIS A 1 47 ? 5.290 1.651 -6.995 1.00 0.00 931 HIS A N 13
ATOM 12873 C CA . HIS A 1 47 ? 4.568 2.721 -7.676 1.00 0.00 931 HIS A CA 13
ATOM 12874 C C . HIS A 1 47 ? 3.551 3.370 -6.743 1.00 0.00 931 HIS A C 13
ATOM 12875 O O . HIS A 1 47 ? 3.600 4.575 -6.499 1.00 0.00 931 HIS A O 13
ATOM 12889 N N . GLU A 1 48 ? 2.630 2.563 -6.225 1.00 0.00 932 GLU A N 13
ATOM 12890 C CA . GLU A 1 48 ? 1.601 3.061 -5.320 1.00 0.00 932 GLU A CA 13
ATOM 12891 C C . GLU A 1 48 ? 2.225 3.660 -4.063 1.00 0.00 932 GLU A C 13
ATOM 12892 O O . GLU A 1 48 ? 1.828 4.734 -3.612 1.00 0.00 932 GLU A O 13
ATOM 12904 N N . TRP A 1 49 ? 3.203 2.958 -3.503 1.00 0.00 933 TRP A N 13
ATOM 12905 C CA . TRP A 1 49 ? 3.882 3.420 -2.298 1.00 0.00 933 TRP A CA 13
ATOM 12906 C C . TRP A 1 49 ? 4.360 4.858 -2.460 1.00 0.00 933 TRP A C 13
ATOM 12907 O O . TRP A 1 49 ? 4.187 5.683 -1.564 1.00 0.00 933 TRP A O 13
ATOM 12928 N N . GLU A 1 50 ? 4.962 5.152 -3.608 1.00 0.00 934 GLU A N 13
ATOM 12929 C CA . GLU A 1 50 ? 5.466 6.492 -3.886 1.00 0.00 934 GLU A CA 13
ATOM 12930 C C . GLU A 1 50 ? 4.387 7.541 -3.632 1.00 0.00 934 GLU A C 13
ATOM 12931 O O . GLU A 1 50 ? 4.665 8.613 -3.095 1.00 0.00 934 GLU A O 13
ATOM 12943 N N . GLU A 1 51 ? 3.157 7.224 -4.022 1.00 0.00 935 GLU A N 13
ATOM 12944 C CA . GLU A 1 51 ? 2.037 8.140 -3.838 1.00 0.00 935 GLU A CA 13
ATOM 12945 C C . GLU A 1 51 ? 1.561 8.132 -2.388 1.00 0.00 935 GLU A C 13
ATOM 12946 O O . GLU A 1 51 ? 1.479 9.178 -1.745 1.00 0.00 935 GLU A O 13
ATOM 12958 N N . ARG A 1 52 ? 1.246 6.944 -1.881 1.00 0.00 936 ARG A N 13
ATOM 12959 C CA . ARG A 1 52 ? 0.776 6.800 -0.509 1.00 0.00 936 ARG A CA 13
ATOM 12960 C C . ARG A 1 52 ? 1.471 7.799 0.412 1.00 0.00 936 ARG A C 13
ATOM 12961 O O . ARG A 1 52 ? 0.827 8.673 0.992 1.00 0.00 936 ARG A O 13
ATOM 12982 N N . ARG A 1 53 ? 2.786 7.662 0.540 1.00 0.00 937 ARG A N 13
ATOM 12983 C CA . ARG A 1 53 ? 3.567 8.551 1.392 1.00 0.00 937 ARG A CA 13
ATOM 12984 C C . ARG A 1 53 ? 3.405 10.004 0.954 1.00 0.00 937 ARG A C 13
ATOM 12985 O O . ARG A 1 53 ? 3.052 10.868 1.756 1.00 0.00 937 ARG A O 13
ATOM 13006 N N . ASP A 1 54 ? 3.667 10.264 -0.322 1.00 0.00 938 ASP A N 13
ATOM 13007 C CA . ASP A 1 54 ? 3.549 11.612 -0.867 1.00 0.00 938 ASP A CA 13
ATOM 13008 C C . ASP A 1 54 ? 2.280 12.293 -0.364 1.00 0.00 938 ASP A C 13
ATOM 13009 O O . ASP A 1 54 ? 2.312 13.444 0.070 1.00 0.00 938 ASP A O 13
ATOM 13018 N N . ALA A 1 55 ? 1.164 11.574 -0.428 1.00 0.00 939 ALA A N 13
ATOM 13019 C CA . ALA A 1 55 ? -0.115 12.109 0.021 1.00 0.00 939 ALA A CA 13
ATOM 13020 C C . ALA A 1 55 ? 0.032 12.839 1.352 1.00 0.00 939 ALA A C 13
ATOM 13021 O O . ALA A 1 55 ? -0.623 13.855 1.590 1.00 0.00 939 ALA A O 13
ATOM 13028 N N . LEU A 1 56 ? 0.895 12.317 2.216 1.00 0.00 940 LEU A N 13
ATOM 13029 C CA . LEU A 1 56 ? 1.128 12.919 3.524 1.00 0.00 940 LEU A CA 13
ATOM 13030 C C . LEU A 1 56 ? 1.696 14.328 3.381 1.00 0.00 940 LEU A C 13
ATOM 13031 O O . LEU A 1 56 ? 1.306 15.243 4.107 1.00 0.00 940 LEU A O 13
ATOM 13047 N N . LYS A 1 57 ? 2.618 14.495 2.439 1.00 0.00 941 LYS A N 13
ATOM 13048 C CA . LYS A 1 57 ? 3.238 15.792 2.198 1.00 0.00 941 LYS A CA 13
ATOM 13049 C C . LYS A 1 57 ? 2.181 16.861 1.938 1.00 0.00 941 LYS A C 13
ATOM 13050 O O . LYS A 1 57 ? 2.472 18.056 1.974 1.00 0.00 941 LYS A O 13
ATOM 13069 N N . MET A 1 58 ? 0.954 16.422 1.678 1.00 0.00 942 MET A N 13
ATOM 13070 C CA . MET A 1 58 ? -0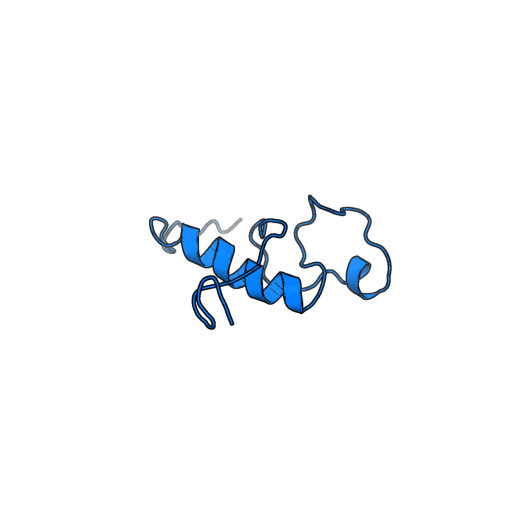.146 17.342 1.416 1.00 0.00 942 MET A CA 13
ATOM 13071 C C . MET A 1 58 ? -0.139 18.497 2.413 1.00 0.00 942 MET A C 13
ATOM 13072 O O . MET A 1 58 ? -0.411 19.643 2.054 1.00 0.00 942 MET A O 13
ATOM 13086 N N . LYS A 1 59 ? 0.173 18.188 3.667 1.00 0.00 943 LYS A N 13
ATOM 13087 C CA . LYS A 1 59 ? 0.216 19.199 4.716 1.00 0.00 943 LYS A CA 13
ATOM 13088 C C . LYS A 1 59 ? 1.642 19.696 4.934 1.00 0.00 943 LYS A C 13
ATOM 13089 O O . LYS A 1 59 ? 1.936 20.875 4.733 1.00 0.00 943 LYS A O 13
ATOM 13108 N N . LEU A 1 60 ? 2.523 18.791 5.344 1.00 0.00 944 LEU A N 13
ATOM 13109 C CA . LEU A 1 60 ? 3.919 19.138 5.587 1.00 0.00 944 LEU A CA 13
ATOM 13110 C C . LEU A 1 60 ? 4.628 19.488 4.283 1.00 0.00 944 LEU A C 13
ATOM 13111 O O . LEU A 1 60 ? 4.650 18.693 3.344 1.00 0.00 944 LEU A O 13
ATOM 13127 N N . ASN A 1 61 ? 5.210 20.682 4.234 1.00 0.00 945 ASN A N 13
ATOM 13128 C CA . ASN A 1 61 ? 5.922 21.137 3.045 1.00 0.00 945 ASN A CA 13
ATOM 13129 C C . ASN A 1 61 ? 7.420 20.878 3.176 1.00 0.00 945 ASN A C 13
ATOM 13130 O O . ASN A 1 61 ? 8.036 20.272 2.299 1.00 0.00 945 ASN A O 13
ATOM 13141 N N . LYS A 1 62 ? 8.001 21.341 4.278 1.00 0.00 946 LYS A N 13
ATOM 13142 C CA . LYS A 1 62 ? 9.426 21.159 4.526 1.00 0.00 946 LYS A CA 13
ATOM 13143 C C . LYS A 1 62 ? 10.258 21.998 3.562 1.00 0.00 946 LYS A C 13
ATOM 13144 O O . LYS A 1 62 ? 11.257 21.528 3.018 1.00 0.00 946 LYS A O 13
ATOM 13163 N N . ALA A 1 63 ? 9.841 23.243 3.356 1.00 0.00 947 ALA A N 13
ATOM 13164 C CA . ALA A 1 63 ? 10.550 24.148 2.460 1.00 0.00 947 ALA A CA 13
ATOM 13165 C C . ALA A 1 63 ? 11.664 24.886 3.195 1.00 0.00 947 ALA A C 13
ATOM 13166 O O . ALA A 1 63 ? 11.862 26.085 2.997 1.00 0.00 947 ALA A O 13
ATOM 13173 N N . SER A 1 64 ? 12.387 24.163 4.043 1.00 0.00 948 SER A N 13
ATOM 13174 C CA . SER A 1 64 ? 13.479 24.751 4.811 1.00 0.00 948 SER A CA 13
ATOM 13175 C C . SER A 1 64 ? 14.486 25.431 3.889 1.00 0.00 948 SER A C 13
ATOM 13176 O O . SER A 1 64 ? 14.547 25.141 2.695 1.00 0.00 948 SER A O 13
ATOM 13184 N N . GLY A 1 65 ? 15.276 26.339 4.454 1.00 0.00 949 GLY A N 13
ATOM 13185 C CA . GLY A 1 65 ? 16.271 27.048 3.669 1.00 0.00 949 GLY A CA 13
ATOM 13186 C C . GLY A 1 65 ? 17.600 27.165 4.389 1.00 0.00 949 GLY A C 13
ATOM 13187 O O . GLY A 1 65 ? 18.348 26.196 4.518 1.00 0.00 949 GLY A O 13
ATOM 13191 N N . PRO A 1 66 ? 17.911 28.378 4.870 1.00 0.00 950 PRO A N 13
ATOM 13192 C CA . PRO A 1 66 ? 19.161 28.648 5.587 1.00 0.00 950 PRO A CA 13
ATOM 13193 C C . PRO A 1 66 ? 19.197 27.985 6.960 1.00 0.00 950 PRO A C 13
ATOM 13194 O O . PRO A 1 66 ? 18.158 27.615 7.508 1.00 0.00 950 PRO A O 13
ATOM 13205 N N . SER A 1 67 ? 20.398 27.840 7.511 1.00 0.00 951 SER A N 13
ATOM 13206 C CA . SER A 1 67 ? 20.568 27.218 8.819 1.00 0.00 951 SER A CA 13
ATOM 13207 C C . SER A 1 67 ? 20.146 25.753 8.784 1.00 0.00 951 SER A C 13
ATOM 13208 O O . SER A 1 67 ? 19.481 25.265 9.697 1.00 0.00 951 SER A O 13
ATOM 13216 N N . SER A 1 68 ? 20.537 25.056 7.722 1.00 0.00 952 SER A N 13
ATOM 13217 C CA . SER A 1 68 ? 20.197 23.647 7.564 1.00 0.00 952 SER A CA 13
ATOM 13218 C C . SER A 1 68 ? 21.431 22.767 7.736 1.00 0.00 952 SER A C 13
ATOM 13219 O O . SER A 1 68 ? 22.496 23.059 7.195 1.00 0.00 952 SER A O 13
ATOM 13227 N N . GLY A 1 69 ? 21.279 21.687 8.496 1.00 0.00 953 GLY A N 13
ATOM 13228 C CA . GLY A 1 69 ? 22.388 20.780 8.728 1.00 0.00 953 GLY A CA 13
ATOM 13229 C C . GLY A 1 69 ? 22.194 19.441 8.045 1.00 0.00 953 GLY A C 13
ATOM 13230 O O . GLY A 1 69 ? 22.036 18.434 8.734 1.00 0.00 953 GLY A O 13
ATOM 13235 N N . GLY A 1 1 ? -18.057 -4.826 -26.293 1.00 0.00 885 GLY A N 14
ATOM 13236 C CA . GLY A 1 1 ? -17.235 -4.512 -25.139 1.00 0.00 885 GLY A CA 14
ATOM 13237 C C . GLY A 1 1 ? -16.253 -3.390 -25.415 1.00 0.00 885 GLY A C 14
ATOM 13238 O O . GLY A 1 1 ? -15.137 -3.631 -25.874 1.00 0.00 885 GLY A O 14
ATOM 13242 N N . SER A 1 2 ? -16.670 -2.159 -25.135 1.00 0.00 886 SER A N 14
ATOM 13243 C CA . SER A 1 2 ? -15.821 -0.995 -25.361 1.00 0.00 886 SER A CA 14
ATOM 13244 C C . SER A 1 2 ? -15.256 -0.471 -24.044 1.00 0.00 886 SER A C 14
ATOM 13245 O O . SER A 1 2 ? -15.623 -0.942 -22.967 1.00 0.00 886 SER A O 14
ATOM 13253 N N . SER A 1 3 ? -14.361 0.507 -24.139 1.00 0.00 887 SER A N 14
ATOM 13254 C CA . SER A 1 3 ? -13.741 1.093 -22.956 1.00 0.00 887 SER A CA 14
ATOM 13255 C C . SER A 1 3 ? -13.729 2.616 -23.047 1.00 0.00 887 SER A C 14
ATOM 13256 O O . SER A 1 3 ? -13.564 3.183 -24.126 1.00 0.00 887 SER A O 14
ATOM 13264 N N . GLY A 1 4 ? -13.906 3.273 -21.905 1.00 0.00 888 GLY A N 14
ATOM 13265 C CA . GLY A 1 4 ? -13.912 4.723 -21.876 1.00 0.00 888 GLY A CA 14
ATOM 13266 C C . GLY A 1 4 ? -13.833 5.276 -20.467 1.00 0.00 888 GLY A C 14
ATOM 13267 O O . GLY A 1 4 ? -14.515 6.245 -20.134 1.00 0.00 888 GLY A O 14
ATOM 13271 N N . SER A 1 5 ? -12.999 4.658 -19.637 1.00 0.00 889 SER A N 14
ATOM 13272 C CA . SER A 1 5 ? -12.837 5.091 -18.254 1.00 0.00 889 SER A CA 14
ATOM 13273 C C . SER A 1 5 ? -11.360 5.166 -17.877 1.00 0.00 889 SER A C 14
ATOM 13274 O O . SER A 1 5 ? -10.660 4.154 -17.862 1.00 0.00 889 SER A O 14
ATOM 13282 N N . SER A 1 6 ? -10.894 6.374 -17.574 1.00 0.00 890 SER A N 14
ATOM 13283 C CA . SER A 1 6 ? -9.500 6.583 -17.201 1.00 0.00 890 SER A CA 14
ATOM 13284 C C . SER A 1 6 ? -9.316 6.454 -15.692 1.00 0.00 890 SER A C 14
ATOM 13285 O O . SER A 1 6 ? -8.422 7.066 -15.109 1.00 0.00 890 SER A O 14
ATOM 13293 N N . GLY A 1 7 ? -10.170 5.650 -15.065 1.00 0.00 891 GLY A N 14
ATOM 13294 C CA . GLY A 1 7 ? -10.086 5.454 -13.629 1.00 0.00 891 GLY A CA 14
ATOM 13295 C C . GLY A 1 7 ? -10.028 3.988 -13.247 1.00 0.00 891 GLY A C 14
ATOM 13296 O O . GLY A 1 7 ? -9.179 3.246 -13.739 1.00 0.00 891 GLY A O 14
ATOM 13300 N N . GLN A 1 8 ? -10.933 3.572 -12.367 1.00 0.00 892 GLN A N 14
ATOM 13301 C CA . GLN A 1 8 ? -10.979 2.185 -11.917 1.00 0.00 892 GLN A CA 14
ATOM 13302 C C . GLN A 1 8 ? -9.649 1.770 -11.297 1.00 0.00 892 GLN A C 14
ATOM 13303 O O . GLN A 1 8 ? -9.147 0.675 -11.556 1.00 0.00 892 GLN A O 14
ATOM 13317 N N . TYR A 1 9 ? -9.083 2.649 -10.479 1.00 0.00 893 TYR A N 14
ATOM 13318 C CA . TYR A 1 9 ? -7.810 2.375 -9.823 1.00 0.00 893 TYR A CA 14
ATOM 13319 C C . TYR A 1 9 ? -8.021 1.978 -8.366 1.00 0.00 893 TYR A C 14
ATOM 13320 O O . TYR A 1 9 ? -8.012 2.825 -7.472 1.00 0.00 893 TYR A O 14
ATOM 13338 N N . CYS A 1 10 ? -8.212 0.684 -8.133 1.00 0.00 894 CYS A N 14
ATOM 13339 C CA . CYS A 1 10 ? -8.426 0.172 -6.785 1.00 0.00 894 CYS A CA 14
ATOM 13340 C C . CYS A 1 10 ? -7.100 -0.199 -6.127 1.00 0.00 894 CYS A C 14
ATOM 13341 O O . CYS A 1 10 ? -7.011 -1.188 -5.400 1.00 0.00 894 CYS A O 14
ATOM 13348 N N . TRP A 1 11 ? -6.073 0.602 -6.387 1.00 0.00 895 TRP A N 14
ATOM 13349 C CA . TRP A 1 11 ? -4.751 0.359 -5.820 1.00 0.00 895 TRP A CA 14
ATOM 13350 C C . TRP A 1 11 ? -4.853 -0.027 -4.348 1.00 0.00 895 TRP A C 14
ATOM 13351 O O . TRP A 1 11 ? -5.124 0.817 -3.495 1.00 0.00 895 TRP A O 14
ATOM 13372 N N . GLN A 1 12 ? -4.633 -1.306 -4.060 1.00 0.00 896 GLN A N 14
ATOM 13373 C CA . GLN A 1 12 ? -4.701 -1.801 -2.690 1.00 0.00 896 GLN A CA 14
ATOM 13374 C C . GLN A 1 12 ? -3.416 -2.530 -2.311 1.00 0.00 896 GLN A C 14
ATOM 13375 O O . GLN A 1 12 ? -3.107 -3.590 -2.856 1.00 0.00 896 GLN A O 14
ATOM 13389 N N . HIS A 1 13 ? -2.670 -1.954 -1.373 1.00 0.00 897 HIS A N 14
ATOM 13390 C CA . HIS A 1 13 ? -1.417 -2.549 -0.920 1.00 0.00 897 HIS A CA 14
ATOM 13391 C C . HIS A 1 13 ? -0.952 -1.909 0.384 1.00 0.00 897 HIS A C 14
ATOM 13392 O O . HIS A 1 13 ? -1.402 -0.823 0.749 1.00 0.00 897 HIS A O 14
ATOM 13406 N N . ARG A 1 14 ? -0.050 -2.590 1.083 1.00 0.00 898 ARG A N 14
ATOM 13407 C CA . ARG A 1 14 ? 0.474 -2.089 2.348 1.00 0.00 898 ARG A CA 14
ATOM 13408 C C . ARG A 1 14 ? 0.936 -0.641 2.210 1.00 0.00 898 ARG A C 14
ATOM 13409 O O . ARG A 1 14 ? 1.002 -0.102 1.105 1.00 0.00 898 ARG A O 14
ATOM 13430 N N . PHE A 1 15 ? 1.254 -0.016 3.339 1.00 0.00 899 PHE A N 14
ATOM 13431 C CA . PHE A 1 15 ? 1.708 1.369 3.344 1.00 0.00 899 PHE A CA 14
ATOM 13432 C C . PHE A 1 15 ? 3.230 1.443 3.426 1.00 0.00 899 PHE A C 14
ATOM 13433 O O . PHE A 1 15 ? 3.876 0.680 4.146 1.00 0.00 899 PHE A O 14
ATOM 13450 N N . PRO A 1 16 ? 3.818 2.382 2.671 1.00 0.00 900 PRO A N 14
ATOM 13451 C CA . PRO A 1 16 ? 5.271 2.578 2.640 1.00 0.00 900 PRO A CA 14
ATOM 13452 C C . PRO A 1 16 ? 5.806 3.154 3.947 1.00 0.00 900 PRO A C 14
ATOM 13453 O O . PRO A 1 16 ? 5.799 4.369 4.151 1.00 0.00 900 PRO A O 14
ATOM 13464 N N . THR A 1 17 ? 6.270 2.276 4.830 1.00 0.00 901 THR A N 14
ATOM 13465 C CA . THR A 1 17 ? 6.808 2.697 6.117 1.00 0.00 901 THR A CA 14
ATOM 13466 C C . THR A 1 17 ? 7.524 4.038 6.001 1.00 0.00 901 THR A C 14
ATOM 13467 O O . THR A 1 17 ? 7.465 4.865 6.910 1.00 0.00 901 THR A O 14
ATOM 13478 N N . GLY A 1 18 ? 8.201 4.248 4.875 1.00 0.00 902 GLY A N 14
ATOM 13479 C CA . GLY A 1 18 ? 8.918 5.491 4.662 1.00 0.00 902 GLY A CA 14
ATOM 13480 C C . GLY A 1 18 ? 10.084 5.330 3.706 1.00 0.00 902 GLY A C 14
ATOM 13481 O O . GLY A 1 18 ? 10.589 6.312 3.162 1.00 0.00 902 GLY A O 14
ATOM 13485 N N . TYR A 1 19 ? 10.514 4.090 3.503 1.00 0.00 903 TYR A N 14
ATOM 13486 C CA . TYR A 1 19 ? 11.631 3.804 2.611 1.00 0.00 903 TYR A CA 14
ATOM 13487 C C . TYR A 1 19 ? 11.159 3.699 1.164 1.00 0.00 903 TYR A C 14
ATOM 13488 O O . TYR A 1 19 ? 10.315 2.865 0.833 1.00 0.00 903 TYR A O 14
ATOM 13506 N N . PHE A 1 20 ? 11.709 4.550 0.305 1.00 0.00 904 PHE A N 14
ATOM 13507 C CA . PHE A 1 20 ? 11.345 4.554 -1.107 1.00 0.00 904 PHE A CA 14
ATOM 13508 C C . PHE A 1 20 ? 12.286 3.664 -1.914 1.00 0.00 904 PHE A C 14
ATOM 13509 O O . PHE A 1 20 ? 12.972 4.131 -2.824 1.00 0.00 904 PHE A O 14
ATOM 13526 N N . SER A 1 21 ? 12.314 2.380 -1.573 1.00 0.00 905 SER A N 14
ATOM 13527 C CA . SER A 1 21 ? 13.174 1.424 -2.261 1.00 0.00 905 SER A CA 14
ATOM 13528 C C . SER A 1 21 ? 12.593 0.016 -2.182 1.00 0.00 905 SER A C 14
ATOM 13529 O O . SER A 1 21 ? 11.707 -0.257 -1.372 1.00 0.00 905 SER A O 14
ATOM 13537 N N . ILE A 1 22 ? 13.100 -0.875 -3.028 1.00 0.00 906 ILE A N 14
ATOM 13538 C CA . ILE A 1 22 ? 12.633 -2.255 -3.053 1.00 0.00 906 ILE A CA 14
ATOM 13539 C C . ILE A 1 22 ? 13.447 -3.128 -2.104 1.00 0.00 906 ILE A C 14
ATOM 13540 O O . ILE A 1 22 ? 14.602 -2.826 -1.802 1.00 0.00 906 ILE A O 14
ATOM 13556 N N . CYS A 1 23 ? 12.838 -4.213 -1.638 1.00 0.00 907 CYS A N 14
ATOM 13557 C CA . CYS A 1 23 ? 13.506 -5.133 -0.724 1.00 0.00 907 CYS A CA 14
ATOM 13558 C C . CYS A 1 23 ? 14.292 -6.190 -1.494 1.00 0.00 907 CYS A C 14
ATOM 13559 O O . CYS A 1 23 ? 13.731 -6.929 -2.303 1.00 0.00 907 CYS A O 14
ATOM 13566 N N . ASP A 1 24 ? 15.594 -6.254 -1.236 1.00 0.00 908 ASP A N 14
ATOM 13567 C CA . ASP A 1 24 ? 16.458 -7.221 -1.903 1.00 0.00 908 ASP A CA 14
ATOM 13568 C C . ASP A 1 24 ? 16.073 -8.648 -1.523 1.00 0.00 908 ASP A C 14
ATOM 13569 O O . ASP A 1 24 ? 16.200 -9.571 -2.327 1.00 0.00 908 ASP A O 14
ATOM 13578 N N . ARG A 1 25 ? 15.604 -8.820 -0.291 1.00 0.00 909 ARG A N 14
ATOM 13579 C CA . ARG A 1 25 ? 15.203 -10.134 0.197 1.00 0.00 909 ARG A CA 14
ATOM 13580 C C . ARG A 1 25 ? 13.975 -10.642 -0.555 1.00 0.00 909 ARG A C 14
ATOM 13581 O O . ARG A 1 25 ? 13.831 -11.842 -0.789 1.00 0.00 909 ARG A O 14
ATOM 13602 N N . TYR A 1 26 ? 13.095 -9.720 -0.929 1.00 0.00 910 TYR A N 14
ATOM 13603 C CA . TYR A 1 26 ? 11.879 -10.075 -1.651 1.00 0.00 910 TYR A CA 14
ATOM 13604 C C . TYR A 1 26 ? 12.165 -10.272 -3.137 1.00 0.00 910 TYR A C 14
ATOM 13605 O O . TYR A 1 26 ? 11.765 -11.273 -3.730 1.00 0.00 910 TYR A O 14
ATOM 13623 N N . MET A 1 27 ? 12.860 -9.308 -3.731 1.00 0.00 911 MET A N 14
ATOM 13624 C CA . MET A 1 27 ? 13.203 -9.375 -5.147 1.00 0.00 911 MET A CA 14
ATOM 13625 C C . MET A 1 27 ? 14.001 -10.638 -5.454 1.00 0.00 911 MET A C 14
ATOM 13626 O O . MET A 1 27 ? 13.713 -11.347 -6.417 1.00 0.00 911 MET A O 14
ATOM 13640 N N . ASN A 1 28 ? 15.007 -10.912 -4.629 1.00 0.00 912 ASN A N 14
ATOM 13641 C CA . ASN A 1 28 ? 15.848 -12.089 -4.814 1.00 0.00 912 ASN A CA 14
ATOM 13642 C C . ASN A 1 28 ? 14.997 -13.340 -5.010 1.00 0.00 912 ASN A C 14
ATOM 13643 O O . ASN A 1 28 ? 15.299 -14.183 -5.854 1.00 0.00 912 ASN A O 14
ATOM 13654 N N . GLY A 1 29 ? 13.930 -13.453 -4.225 1.00 0.00 913 GLY A N 14
ATOM 13655 C CA . GLY A 1 29 ? 13.052 -14.604 -4.328 1.00 0.00 913 GLY A CA 14
ATOM 13656 C C . GLY A 1 29 ? 12.227 -14.818 -3.074 1.00 0.00 913 GLY A C 14
ATOM 13657 O O . GLY A 1 29 ? 11.017 -15.035 -3.147 1.00 0.00 913 GLY A O 14
ATOM 13661 N N . THR A 1 30 ? 12.882 -14.759 -1.919 1.00 0.00 914 THR A N 14
ATOM 13662 C CA . THR A 1 30 ? 12.203 -14.951 -0.644 1.00 0.00 914 THR A CA 14
ATOM 13663 C C . THR A 1 30 ? 12.741 -13.995 0.415 1.00 0.00 914 THR A C 14
ATOM 13664 O O . THR A 1 30 ? 13.953 -13.860 0.585 1.00 0.00 914 THR A O 14
ATOM 13675 N N . CYS A 1 31 ? 11.833 -13.335 1.125 1.00 0.00 915 CYS A N 14
ATOM 13676 C CA . CYS A 1 31 ? 12.216 -12.391 2.169 1.00 0.00 915 CYS A CA 14
ATOM 13677 C C . CYS A 1 31 ? 11.696 -12.845 3.529 1.00 0.00 915 CYS A C 14
ATOM 13678 O O . CYS A 1 31 ? 10.593 -13.378 3.654 1.00 0.00 915 CYS A O 14
ATOM 13685 N N . PRO A 1 32 ? 12.508 -12.630 4.575 1.00 0.00 916 PRO A N 14
ATOM 13686 C CA . PRO A 1 32 ? 12.151 -13.008 5.946 1.00 0.00 916 PRO A CA 14
ATOM 13687 C C . PRO A 1 32 ? 11.030 -12.143 6.513 1.00 0.00 916 PRO A C 14
ATOM 13688 O O . PRO A 1 32 ? 10.069 -12.655 7.086 1.00 0.00 916 PRO A O 14
ATOM 13699 N N . GLU A 1 33 ? 11.160 -10.831 6.348 1.00 0.00 917 GLU A N 14
ATOM 13700 C CA . GLU A 1 33 ? 10.158 -9.896 6.844 1.00 0.00 917 GLU A CA 14
ATOM 13701 C C . GLU A 1 33 ? 8.767 -10.269 6.338 1.00 0.00 917 GLU A C 14
ATOM 13702 O O . GLU A 1 33 ? 7.878 -10.600 7.121 1.00 0.00 917 GLU A O 14
ATOM 13714 N N . GLY A 1 34 ? 8.589 -10.214 5.021 1.00 0.00 918 GLY A N 14
ATOM 13715 C CA . GLY A 1 34 ? 7.305 -10.548 4.432 1.00 0.00 918 GLY A CA 14
ATOM 13716 C C . GLY A 1 34 ? 6.479 -9.320 4.107 1.00 0.00 918 GLY A C 14
ATOM 13717 O O . GLY A 1 34 ? 6.956 -8.402 3.440 1.00 0.00 918 GLY A O 14
ATOM 13721 N N . ASN A 1 35 ? 5.237 -9.302 4.578 1.00 0.00 919 ASN A N 14
ATOM 13722 C CA . ASN A 1 35 ? 4.341 -8.178 4.331 1.00 0.00 919 ASN A CA 14
ATOM 13723 C C . ASN A 1 35 ? 4.646 -7.022 5.279 1.00 0.00 919 ASN A C 14
ATOM 13724 O O . ASN A 1 35 ? 4.433 -5.857 4.942 1.00 0.00 919 ASN A O 14
ATOM 13735 N N . SER A 1 36 ? 5.147 -7.352 6.465 1.00 0.00 920 SER A N 14
ATOM 13736 C CA . SER A 1 36 ? 5.478 -6.342 7.463 1.00 0.00 920 SER A CA 14
ATOM 13737 C C . SER A 1 36 ? 6.902 -5.831 7.266 1.00 0.00 920 SER A C 14
ATOM 13738 O O . SER A 1 36 ? 7.567 -5.428 8.221 1.00 0.00 920 SER A O 14
ATOM 13746 N N . CYS A 1 37 ? 7.364 -5.851 6.021 1.00 0.00 921 CYS A N 14
ATOM 13747 C CA . CYS A 1 37 ? 8.709 -5.391 5.696 1.00 0.00 921 CYS A CA 14
ATOM 13748 C C . CYS A 1 37 ? 8.738 -3.875 5.525 1.00 0.00 921 CYS A C 14
ATOM 13749 O O . CYS A 1 37 ? 7.731 -3.258 5.177 1.00 0.00 921 CYS A O 14
ATOM 13756 N N . LYS A 1 38 ? 9.901 -3.279 5.772 1.00 0.00 922 LYS A N 14
ATOM 13757 C CA . LYS A 1 38 ? 10.064 -1.836 5.644 1.00 0.00 922 LYS A CA 14
ATOM 13758 C C . LYS A 1 38 ? 10.329 -1.445 4.193 1.00 0.00 922 LYS A C 14
ATOM 13759 O O . LYS A 1 38 ? 10.026 -0.327 3.776 1.00 0.00 922 LYS A O 14
ATOM 13778 N N . PHE A 1 39 ? 10.896 -2.373 3.429 1.00 0.00 923 PHE A N 14
ATOM 13779 C CA . PHE A 1 39 ? 11.201 -2.125 2.025 1.00 0.00 923 PHE A CA 14
ATOM 13780 C C . PHE A 1 39 ? 9.999 -2.447 1.142 1.00 0.00 923 PHE A C 14
ATOM 13781 O O . PHE A 1 39 ? 9.043 -3.083 1.584 1.00 0.00 923 PHE A O 14
ATOM 13798 N N . ALA A 1 40 ? 10.056 -2.002 -0.109 1.00 0.00 924 ALA A N 14
ATOM 13799 C CA . ALA A 1 40 ? 8.974 -2.243 -1.055 1.00 0.00 924 ALA A CA 14
ATOM 13800 C C . ALA A 1 40 ? 9.072 -3.641 -1.657 1.00 0.00 924 ALA A C 14
ATOM 13801 O O . ALA A 1 40 ? 10.157 -4.097 -2.019 1.00 0.00 924 ALA A O 14
ATOM 13808 N N . HIS A 1 41 ? 7.932 -4.317 -1.761 1.00 0.00 925 HIS A N 14
ATOM 13809 C CA . HIS A 1 41 ? 7.891 -5.664 -2.320 1.00 0.00 925 HIS A CA 14
ATOM 13810 C C . HIS A 1 41 ? 7.245 -5.659 -3.702 1.00 0.00 925 HIS A C 14
ATOM 13811 O O . HIS A 1 41 ? 6.022 -5.621 -3.827 1.00 0.00 925 HIS A O 14
ATOM 13825 N N . GLY A 1 42 ? 8.077 -5.697 -4.739 1.00 0.00 926 GLY A N 14
ATOM 13826 C CA . GLY A 1 42 ? 7.569 -5.696 -6.098 1.00 0.00 926 GLY A CA 14
ATOM 13827 C C . GLY A 1 42 ? 7.519 -4.304 -6.697 1.00 0.00 926 GLY A C 14
ATOM 13828 O O . GLY A 1 42 ? 7.046 -3.364 -6.060 1.00 0.00 926 GLY A O 14
ATOM 13832 N N . ASN A 1 43 ? 8.010 -4.171 -7.925 1.00 0.00 927 ASN A N 14
ATOM 13833 C CA . ASN A 1 43 ? 8.021 -2.883 -8.609 1.00 0.00 927 ASN A CA 14
ATOM 13834 C C . ASN A 1 43 ? 6.657 -2.207 -8.517 1.00 0.00 927 ASN A C 14
ATOM 13835 O O . ASN A 1 43 ? 6.548 -1.062 -8.079 1.00 0.00 927 ASN A O 14
ATOM 13846 N N . ALA A 1 44 ? 5.618 -2.924 -8.933 1.00 0.00 928 ALA A N 14
ATOM 13847 C CA . ALA A 1 44 ? 4.260 -2.395 -8.895 1.00 0.00 928 ALA A CA 14
ATOM 13848 C C . ALA A 1 44 ? 3.926 -1.837 -7.516 1.00 0.00 928 ALA A C 14
ATOM 13849 O O . ALA A 1 44 ? 3.453 -0.708 -7.392 1.00 0.00 928 ALA A O 14
ATOM 13856 N N . GLU A 1 45 ? 4.175 -2.635 -6.483 1.00 0.00 929 GLU A N 14
ATOM 13857 C CA . GLU A 1 45 ? 3.899 -2.220 -5.113 1.00 0.00 929 GLU A CA 14
ATOM 13858 C C . GLU A 1 45 ? 4.498 -0.845 -4.830 1.00 0.00 929 GLU A C 14
ATOM 13859 O O . GLU A 1 45 ? 3.846 0.021 -4.246 1.00 0.00 929 GLU A O 14
ATOM 13871 N N . LEU A 1 46 ? 5.745 -0.652 -5.248 1.00 0.00 930 LEU A N 14
ATOM 13872 C CA . LEU A 1 46 ? 6.434 0.617 -5.040 1.00 0.00 930 LEU A CA 14
ATOM 13873 C C . LEU A 1 46 ? 5.632 1.774 -5.627 1.00 0.00 930 LEU A C 14
ATOM 13874 O O . LEU A 1 46 ? 5.357 2.761 -4.945 1.00 0.00 930 LEU A O 14
ATOM 13890 N N . HIS A 1 47 ? 5.260 1.645 -6.896 1.00 0.00 931 HIS A N 14
ATOM 13891 C CA . HIS A 1 47 ? 4.487 2.679 -7.575 1.00 0.00 931 HIS A CA 14
ATOM 13892 C C . HIS A 1 47 ? 3.446 3.283 -6.637 1.00 0.00 931 HIS A C 14
ATOM 13893 O O . HIS A 1 47 ? 3.436 4.491 -6.403 1.00 0.00 931 HIS A O 14
ATOM 13907 N N . GLU A 1 48 ? 2.572 2.435 -6.105 1.00 0.00 932 GLU A N 14
ATOM 13908 C CA . GLU A 1 48 ? 1.527 2.887 -5.194 1.00 0.00 932 GLU A CA 14
ATOM 13909 C C . GLU A 1 48 ? 2.131 3.536 -3.952 1.00 0.00 932 GLU A C 14
ATOM 13910 O O . GLU A 1 48 ? 1.677 4.590 -3.508 1.00 0.00 932 GLU A O 14
ATOM 13922 N N . TRP A 1 49 ? 3.155 2.897 -3.397 1.00 0.00 933 TRP A N 14
ATOM 13923 C CA . TRP A 1 49 ? 3.821 3.412 -2.206 1.00 0.00 933 TRP A CA 14
ATOM 13924 C C . TRP A 1 49 ? 4.239 4.865 -2.401 1.00 0.00 933 TRP A C 14
ATOM 13925 O O . TRP A 1 49 ? 3.945 5.721 -1.568 1.00 0.00 933 TRP A O 14
ATOM 13946 N N . GLU A 1 50 ? 4.926 5.135 -3.506 1.00 0.00 934 GLU A N 14
ATOM 13947 C CA . GLU A 1 50 ? 5.385 6.486 -3.809 1.00 0.00 934 GLU A CA 14
ATOM 13948 C C . GLU A 1 50 ? 4.270 7.503 -3.582 1.00 0.00 934 GLU A C 14
ATOM 13949 O O . GLU A 1 50 ? 4.513 8.608 -3.099 1.00 0.00 934 GLU A O 14
ATOM 13961 N N . GLU A 1 51 ? 3.047 7.120 -3.937 1.00 0.00 935 GLU A N 14
ATOM 13962 C CA . GLU A 1 51 ? 1.895 7.999 -3.773 1.00 0.00 935 GLU A CA 14
ATOM 13963 C C . GLU A 1 51 ? 1.469 8.071 -2.310 1.00 0.00 935 GLU A C 14
ATOM 13964 O O . GLU A 1 51 ? 1.452 9.145 -1.709 1.00 0.00 935 GLU A O 14
ATOM 13976 N N . ARG A 1 52 ? 1.124 6.919 -1.743 1.00 0.00 936 ARG A N 14
ATOM 13977 C CA . ARG A 1 52 ? 0.695 6.851 -0.351 1.00 0.00 936 ARG A CA 14
ATOM 13978 C C . ARG A 1 52 ? 1.440 7.877 0.498 1.00 0.00 936 ARG A C 14
ATOM 13979 O O . ARG A 1 52 ? 0.826 8.731 1.137 1.00 0.00 936 ARG A O 14
ATOM 14000 N N . ARG A 1 53 ? 2.766 7.786 0.499 1.00 0.00 937 ARG A N 14
ATOM 14001 C CA . ARG A 1 53 ? 3.594 8.705 1.270 1.00 0.00 937 ARG A CA 14
ATOM 14002 C C . ARG A 1 53 ? 3.475 10.127 0.731 1.00 0.00 937 ARG A C 14
ATOM 14003 O O . ARG A 1 53 ? 3.071 11.042 1.450 1.00 0.00 937 ARG A O 14
ATOM 14024 N N . ASP A 1 54 ? 3.829 10.306 -0.537 1.00 0.00 938 ASP A N 14
ATOM 14025 C CA . ASP A 1 54 ? 3.762 11.616 -1.172 1.00 0.00 938 ASP A CA 14
ATOM 14026 C C . ASP A 1 54 ? 2.545 12.396 -0.682 1.00 0.00 938 ASP A C 14
ATOM 14027 O O . ASP A 1 54 ? 2.652 13.565 -0.315 1.00 0.00 938 ASP A O 14
ATOM 14036 N N . ALA A 1 55 ? 1.389 11.740 -0.681 1.00 0.00 939 ALA A N 14
ATOM 14037 C CA . ALA A 1 55 ? 0.153 12.371 -0.236 1.00 0.00 939 ALA A CA 14
ATOM 14038 C C . ALA A 1 55 ? 0.347 13.074 1.103 1.00 0.00 939 ALA A C 14
ATOM 14039 O O . ALA A 1 55 ? -0.110 14.201 1.297 1.00 0.00 939 ALA A O 14
ATOM 14046 N N . LEU A 1 56 ? 1.027 12.402 2.026 1.00 0.00 940 LEU A N 14
ATOM 14047 C CA . LEU A 1 56 ? 1.281 12.962 3.349 1.00 0.00 940 LEU A CA 14
ATOM 14048 C C . LEU A 1 56 ? 1.833 14.380 3.243 1.00 0.00 940 LEU A C 14
ATOM 14049 O O . LEU A 1 56 ? 1.740 15.166 4.185 1.00 0.00 940 LEU A O 14
ATOM 14065 N N . LYS A 1 57 ? 2.407 14.701 2.088 1.00 0.00 941 LYS A N 14
ATOM 14066 C CA . LYS A 1 57 ? 2.971 16.025 1.856 1.00 0.00 941 LYS A CA 14
ATOM 14067 C C . LYS A 1 57 ? 1.870 17.048 1.593 1.00 0.00 941 LYS A C 14
ATOM 14068 O O . LYS A 1 57 ? 2.145 18.192 1.235 1.00 0.00 941 LYS A O 14
ATOM 14087 N N . MET A 1 58 ? 0.622 16.627 1.774 1.00 0.00 942 MET A N 14
ATOM 14088 C CA . MET A 1 58 ? -0.520 17.507 1.559 1.00 0.00 942 MET A CA 14
ATOM 14089 C C . MET A 1 58 ? -0.526 18.647 2.572 1.00 0.00 942 MET A C 14
ATOM 14090 O O . MET A 1 58 ? -1.086 19.714 2.319 1.00 0.00 942 MET A O 14
ATOM 14104 N N . LYS A 1 59 ? 0.100 18.415 3.721 1.00 0.00 943 LYS A N 14
ATOM 14105 C CA . LYS A 1 59 ? 0.167 19.422 4.773 1.00 0.00 943 LYS A CA 14
ATOM 14106 C C . LYS A 1 59 ? 1.078 20.576 4.364 1.00 0.00 943 LYS A C 14
ATOM 14107 O O . LYS A 1 59 ? 0.650 21.730 4.316 1.00 0.00 943 LYS A O 14
ATOM 14126 N N . LEU A 1 60 ? 2.333 20.257 4.070 1.00 0.00 944 LEU A N 14
ATOM 14127 C CA . LEU A 1 60 ? 3.304 21.268 3.663 1.00 0.00 944 LEU A CA 14
ATOM 14128 C C . LEU A 1 60 ? 3.896 20.934 2.297 1.00 0.00 944 LEU A C 14
ATOM 14129 O O . LEU A 1 60 ? 4.224 19.782 2.017 1.00 0.00 944 LEU A O 14
ATOM 14145 N N . ASN A 1 61 ? 4.033 21.952 1.453 1.00 0.00 945 ASN A N 14
ATOM 14146 C CA . ASN A 1 61 ? 4.588 21.767 0.117 1.00 0.00 945 ASN A CA 14
ATOM 14147 C C . ASN A 1 61 ? 6.077 22.100 0.096 1.00 0.00 945 ASN A C 14
ATOM 14148 O O . ASN A 1 61 ? 6.617 22.643 1.060 1.00 0.00 945 ASN A O 14
ATOM 14159 N N . LYS A 1 62 ? 6.735 21.773 -1.011 1.00 0.00 946 LYS A N 14
ATOM 14160 C CA . LYS A 1 62 ? 8.161 22.039 -1.161 1.00 0.00 946 LYS A CA 14
ATOM 14161 C C . LYS A 1 62 ? 8.966 21.300 -0.096 1.00 0.00 946 LYS A C 14
ATOM 14162 O O . LYS A 1 62 ? 9.937 21.833 0.441 1.00 0.00 946 LYS A O 14
ATOM 14181 N N . ALA A 1 63 ? 8.558 20.071 0.202 1.00 0.00 947 ALA A N 14
ATOM 14182 C CA . ALA A 1 63 ? 9.244 19.259 1.199 1.00 0.00 947 ALA A CA 14
ATOM 14183 C C . ALA A 1 63 ? 10.681 18.972 0.779 1.00 0.00 947 ALA A C 14
ATOM 14184 O O . ALA A 1 63 ? 11.114 19.372 -0.302 1.00 0.00 947 ALA A O 14
ATOM 14191 N N . SER A 1 64 ? 11.418 18.278 1.640 1.00 0.00 948 SER A N 14
ATOM 14192 C CA . SER A 1 64 ? 12.808 17.941 1.360 1.00 0.00 948 SER A CA 14
ATOM 14193 C C . SER A 1 64 ? 13.056 16.448 1.554 1.00 0.00 948 SER A C 14
ATOM 14194 O O . SER A 1 64 ? 13.181 15.969 2.680 1.00 0.00 948 SER A O 14
ATOM 14202 N N . GLY A 1 65 ? 13.124 15.717 0.445 1.00 0.00 949 GLY A N 14
ATOM 14203 C CA . GLY A 1 65 ? 13.356 14.286 0.513 1.00 0.00 949 GLY A CA 14
ATOM 14204 C C . GLY A 1 65 ? 14.672 13.881 -0.120 1.00 0.00 949 GLY A C 14
ATOM 14205 O O . GLY A 1 65 ? 15.546 14.711 -0.372 1.00 0.00 949 GLY A O 14
ATOM 14209 N N . PRO A 1 66 ? 14.828 12.576 -0.386 1.00 0.00 950 PRO A N 14
ATOM 14210 C CA . PRO A 1 66 ? 16.046 12.032 -0.996 1.00 0.00 950 PRO A CA 14
ATOM 14211 C C . PRO A 1 66 ? 16.199 12.448 -2.455 1.00 0.00 950 PRO A C 14
ATOM 14212 O O . PRO A 1 66 ? 17.313 12.629 -2.945 1.00 0.00 950 PRO A O 14
ATOM 14223 N N . SER A 1 67 ? 15.072 12.599 -3.144 1.00 0.00 951 SER A N 14
ATOM 14224 C CA . SER A 1 67 ? 15.081 12.991 -4.548 1.00 0.00 951 SER A CA 14
ATOM 14225 C C . SER A 1 67 ? 14.399 14.342 -4.740 1.00 0.00 951 SER A C 14
ATOM 14226 O O . SER A 1 67 ? 13.423 14.659 -4.061 1.00 0.00 951 SER A O 14
ATOM 14234 N N . SER A 1 68 ? 14.921 15.134 -5.671 1.00 0.00 952 SER A N 14
ATOM 14235 C CA . SER A 1 68 ? 14.366 16.454 -5.950 1.00 0.00 952 SER A CA 14
ATOM 14236 C C . SER A 1 68 ? 14.091 16.622 -7.441 1.00 0.00 952 SER A C 14
ATOM 14237 O O . SER A 1 68 ? 12.973 16.936 -7.846 1.00 0.00 952 SER A O 14
ATOM 14245 N N . GLY A 1 69 ? 15.122 16.410 -8.255 1.00 0.00 953 GLY A N 14
ATOM 14246 C CA . GLY A 1 69 ? 14.972 16.544 -9.692 1.00 0.00 953 GLY A CA 14
ATOM 14247 C C . GLY A 1 69 ? 16.216 16.119 -10.446 1.00 0.00 953 GLY A C 14
ATOM 14248 O O . GLY A 1 69 ? 17.293 16.084 -9.853 1.00 0.00 953 GLY A O 14
ATOM 14253 N N . GLY A 1 1 ? -21.639 -11.753 -21.667 1.00 0.00 885 GLY A N 15
ATOM 14254 C CA . GLY A 1 1 ? -20.637 -11.444 -20.664 1.00 0.00 885 GLY A CA 15
ATOM 14255 C C . GLY A 1 1 ? -20.207 -9.991 -20.703 1.00 0.00 885 GLY A C 15
ATOM 14256 O O . GLY A 1 1 ? -20.071 -9.405 -21.777 1.00 0.00 885 GLY A O 15
ATOM 14260 N N . SER A 1 2 ? -19.996 -9.407 -19.528 1.00 0.00 886 SER A N 15
ATOM 14261 C CA . SER A 1 2 ? -19.585 -8.011 -19.431 1.00 0.00 886 SER A CA 15
ATOM 14262 C C . SER A 1 2 ? -19.116 -7.680 -18.017 1.00 0.00 886 SER A C 15
ATOM 14263 O O . SER A 1 2 ? -19.409 -8.406 -17.068 1.00 0.00 886 SER A O 15
ATOM 14271 N N . SER A 1 3 ? -18.384 -6.577 -17.886 1.00 0.00 887 SER A N 15
ATOM 14272 C CA . SER A 1 3 ? -17.870 -6.151 -16.590 1.00 0.00 887 SER A CA 15
ATOM 14273 C C . SER A 1 3 ? -18.617 -4.918 -16.089 1.00 0.00 887 SER A C 15
ATOM 14274 O O . SER A 1 3 ? -19.135 -4.904 -14.973 1.00 0.00 887 SER A O 15
ATOM 14282 N N . GLY A 1 4 ? -18.667 -3.884 -16.923 1.00 0.00 888 GLY A N 15
ATOM 14283 C CA . GLY A 1 4 ? -19.352 -2.661 -16.548 1.00 0.00 888 GLY A CA 15
ATOM 14284 C C . GLY A 1 4 ? -18.493 -1.429 -16.753 1.00 0.00 888 GLY A C 15
ATOM 14285 O O . GLY A 1 4 ? -18.616 -0.740 -17.766 1.00 0.00 888 GLY A O 15
ATOM 14289 N N . SER A 1 5 ? -17.621 -1.150 -15.789 1.00 0.00 889 SER A N 15
ATOM 14290 C CA . SER A 1 5 ? -16.741 0.010 -15.866 1.00 0.00 889 SER A CA 15
ATOM 14291 C C . SER A 1 5 ? -15.291 -0.420 -16.067 1.00 0.00 889 SER A C 15
ATOM 14292 O O . SER A 1 5 ? -14.815 -1.356 -15.425 1.00 0.00 889 SER A O 15
ATOM 14300 N N . SER A 1 6 ? -14.594 0.272 -16.962 1.00 0.00 890 SER A N 15
ATOM 14301 C CA . SER A 1 6 ? -13.199 -0.039 -17.251 1.00 0.00 890 SER A CA 15
ATOM 14302 C C . SER A 1 6 ? -12.268 0.969 -16.585 1.00 0.00 890 SER A C 15
ATOM 14303 O O . SER A 1 6 ? -11.130 0.649 -16.243 1.00 0.00 890 SER A O 15
ATOM 14311 N N . GLY A 1 7 ? -12.761 2.191 -16.404 1.00 0.00 891 GLY A N 15
ATOM 14312 C CA . GLY A 1 7 ? -11.961 3.228 -15.780 1.00 0.00 891 GLY A CA 15
ATOM 14313 C C . GLY A 1 7 ? -12.096 3.236 -14.270 1.00 0.00 891 GLY A C 15
ATOM 14314 O O . GLY A 1 7 ? -12.822 4.057 -13.711 1.00 0.00 891 GLY A O 15
ATOM 14318 N N . GLN A 1 8 ? -11.398 2.317 -13.611 1.00 0.00 892 GLN A N 15
ATOM 14319 C CA . GLN A 1 8 ? -11.446 2.220 -12.157 1.00 0.00 892 GLN A CA 15
ATOM 14320 C C . GLN A 1 8 ? -10.214 1.501 -11.618 1.00 0.00 892 GLN A C 15
ATOM 14321 O O . GLN A 1 8 ? -9.951 0.351 -11.970 1.00 0.00 892 GLN A O 15
ATOM 14335 N N . TYR A 1 9 ? -9.462 2.185 -10.763 1.00 0.00 893 TYR A N 15
ATOM 14336 C CA . TYR A 1 9 ? -8.255 1.613 -10.178 1.00 0.00 893 TYR A CA 15
ATOM 14337 C C . TYR A 1 9 ? -8.494 1.207 -8.727 1.00 0.00 893 TYR A C 15
ATOM 14338 O O . TYR A 1 9 ? -9.054 1.971 -7.940 1.00 0.00 893 TYR A O 15
ATOM 14356 N N . CYS A 1 10 ? -8.063 0.000 -8.378 1.00 0.00 894 CYS A N 15
ATOM 14357 C CA . CYS A 1 10 ? -8.227 -0.510 -7.022 1.00 0.00 894 CYS A CA 15
ATOM 14358 C C . CYS A 1 10 ? -6.873 -0.710 -6.348 1.00 0.00 894 CYS A C 15
ATOM 14359 O O . CYS A 1 10 ? -6.674 -1.671 -5.605 1.00 0.00 894 CYS A O 15
ATOM 14366 N N . TRP A 1 11 ? -5.946 0.203 -6.614 1.00 0.00 895 TRP A N 15
ATOM 14367 C CA . TRP A 1 11 ? -4.610 0.127 -6.033 1.00 0.00 895 TRP A CA 15
ATOM 14368 C C . TRP A 1 11 ? -4.683 0.001 -4.515 1.00 0.00 895 TRP A C 15
ATOM 14369 O O . TRP A 1 11 ? -4.835 0.997 -3.808 1.00 0.00 895 TRP A O 15
ATOM 14390 N N . GLN A 1 12 ? -4.573 -1.228 -4.021 1.00 0.00 896 GLN A N 15
ATOM 14391 C CA . GLN A 1 12 ? -4.627 -1.481 -2.586 1.00 0.00 896 GLN A CA 15
ATOM 14392 C C . GLN A 1 12 ? -3.546 -2.471 -2.167 1.00 0.00 896 GLN A C 15
ATOM 14393 O O . GLN A 1 12 ? -3.639 -3.666 -2.451 1.00 0.00 896 GLN A O 15
ATOM 14407 N N . HIS A 1 13 ? -2.519 -1.967 -1.490 1.00 0.00 897 HIS A N 15
ATOM 14408 C CA . HIS A 1 13 ? -1.418 -2.808 -1.032 1.00 0.00 897 HIS A CA 15
ATOM 14409 C C . HIS A 1 13 ? -0.791 -2.238 0.237 1.00 0.00 897 HIS A C 15
ATOM 14410 O O . HIS A 1 13 ? -1.260 -1.236 0.776 1.00 0.00 897 HIS A O 15
ATOM 14424 N N . ARG A 1 14 ? 0.270 -2.885 0.709 1.00 0.00 898 ARG A N 15
ATOM 14425 C CA . ARG A 1 14 ? 0.959 -2.444 1.915 1.00 0.00 898 ARG A CA 15
ATOM 14426 C C . ARG A 1 14 ? 1.311 -0.961 1.829 1.00 0.00 898 ARG A C 15
ATOM 14427 O O . ARG A 1 14 ? 1.368 -0.388 0.741 1.00 0.00 898 ARG A O 15
ATOM 14448 N N . PHE A 1 15 ? 1.545 -0.346 2.983 1.00 0.00 899 PHE A N 15
ATOM 14449 C CA . PHE A 1 15 ? 1.890 1.070 3.038 1.00 0.00 899 PHE A CA 15
ATOM 14450 C C . PHE A 1 15 ? 3.397 1.258 3.187 1.00 0.00 899 PHE A C 15
ATOM 14451 O O . PHE A 1 15 ? 4.069 0.533 3.921 1.00 0.00 899 PHE A O 15
ATOM 14468 N N . PRO A 1 16 ? 3.942 2.254 2.474 1.00 0.00 900 PRO A N 15
ATOM 14469 C CA . PRO A 1 16 ? 5.375 2.561 2.509 1.00 0.00 900 PRO A CA 15
ATOM 14470 C C . PRO A 1 16 ? 5.809 3.151 3.846 1.00 0.00 900 PRO A C 15
ATOM 14471 O O . PRO A 1 16 ? 5.752 4.364 4.050 1.00 0.00 900 PRO A O 15
ATOM 14482 N N . THR A 1 17 ? 6.242 2.284 4.757 1.00 0.00 901 THR A N 15
ATOM 14483 C CA . THR A 1 17 ? 6.685 2.719 6.075 1.00 0.00 901 THR A CA 15
ATOM 14484 C C . THR A 1 17 ? 7.333 4.098 6.011 1.00 0.00 901 THR A C 15
ATOM 14485 O O . THR A 1 17 ? 7.200 4.901 6.933 1.00 0.00 901 THR A O 15
ATOM 14496 N N . GLY A 1 18 ? 8.035 4.366 4.914 1.00 0.00 902 GLY A N 15
ATOM 14497 C CA . GLY A 1 18 ? 8.693 5.649 4.750 1.00 0.00 902 GLY A CA 15
ATOM 14498 C C . GLY A 1 18 ? 9.879 5.577 3.809 1.00 0.00 902 GLY A C 15
ATOM 14499 O O . GLY A 1 18 ? 10.392 6.604 3.365 1.00 0.00 902 GLY A O 15
ATOM 14503 N N . TYR A 1 19 ? 10.318 4.360 3.506 1.00 0.00 903 TYR A N 15
ATOM 14504 C CA . TYR A 1 19 ? 11.454 4.157 2.616 1.00 0.00 903 TYR A CA 15
ATOM 14505 C C . TYR A 1 19 ? 11.010 4.161 1.156 1.00 0.00 903 TYR A C 15
ATOM 14506 O O . TYR A 1 19 ? 9.826 4.012 0.855 1.00 0.00 903 TYR A O 15
ATOM 14524 N N . PHE A 1 20 ? 11.970 4.330 0.253 1.00 0.00 904 PHE A N 15
ATOM 14525 C CA . PHE A 1 20 ? 11.680 4.353 -1.176 1.00 0.00 904 PHE A CA 15
ATOM 14526 C C . PHE A 1 20 ? 12.643 3.450 -1.941 1.00 0.00 904 PHE A C 15
ATOM 14527 O O . PHE A 1 20 ? 13.179 3.835 -2.981 1.00 0.00 904 PHE A O 15
ATOM 14544 N N . SER A 1 21 ? 12.859 2.247 -1.419 1.00 0.00 905 SER A N 15
ATOM 14545 C CA . SER A 1 21 ? 13.761 1.290 -2.049 1.00 0.00 905 SER A CA 15
ATOM 14546 C C . SER A 1 21 ? 13.125 -0.095 -2.112 1.00 0.00 905 SER A C 15
ATOM 14547 O O . SER A 1 21 ? 12.256 -0.429 -1.306 1.00 0.00 905 SER A O 15
ATOM 14555 N N . ILE A 1 22 ? 13.565 -0.898 -3.076 1.00 0.00 906 ILE A N 15
ATOM 14556 C CA . ILE A 1 22 ? 13.040 -2.247 -3.244 1.00 0.00 906 ILE A CA 15
ATOM 14557 C C . ILE A 1 22 ? 13.760 -3.234 -2.331 1.00 0.00 906 ILE A C 15
ATOM 14558 O O . ILE A 1 22 ? 14.970 -3.136 -2.123 1.00 0.00 906 ILE A O 15
ATOM 14574 N N . CYS A 1 23 ? 13.008 -4.187 -1.790 1.00 0.00 907 CYS A N 15
ATOM 14575 C CA . CYS A 1 23 ? 13.574 -5.194 -0.900 1.00 0.00 907 CYS A CA 15
ATOM 14576 C C . CYS A 1 23 ? 14.354 -6.242 -1.690 1.00 0.00 907 CYS A C 15
ATOM 14577 O O . CYS A 1 23 ? 13.778 -7.002 -2.468 1.00 0.00 907 CYS A O 15
ATOM 14584 N N . ASP A 1 24 ? 15.665 -6.274 -1.483 1.00 0.00 908 ASP A N 15
ATOM 14585 C CA . ASP A 1 24 ? 16.525 -7.229 -2.174 1.00 0.00 908 ASP A CA 15
ATOM 14586 C C . ASP A 1 24 ? 16.074 -8.661 -1.903 1.00 0.00 908 ASP A C 15
ATOM 14587 O O . ASP A 1 24 ? 16.055 -9.497 -2.807 1.00 0.00 908 ASP A O 15
ATOM 14596 N N . ARG A 1 25 ? 15.714 -8.936 -0.654 1.00 0.00 909 ARG A N 15
ATOM 14597 C CA . ARG A 1 25 ? 15.266 -10.268 -0.264 1.00 0.00 909 ARG A CA 15
ATOM 14598 C C . ARG A 1 25 ? 14.042 -10.688 -1.073 1.00 0.00 909 ARG A C 15
ATOM 14599 O O . ARG A 1 25 ? 13.979 -11.806 -1.586 1.00 0.00 909 ARG A O 15
ATOM 14620 N N . TYR A 1 26 ? 13.073 -9.786 -1.183 1.00 0.00 910 TYR A N 15
ATOM 14621 C CA . TYR A 1 26 ? 11.851 -10.065 -1.927 1.00 0.00 910 TYR A CA 15
ATOM 14622 C C . TYR A 1 26 ? 12.142 -10.216 -3.417 1.00 0.00 910 TYR A C 15
ATOM 14623 O O . TYR A 1 26 ? 11.727 -11.189 -4.046 1.00 0.00 910 TYR A O 15
ATOM 14641 N N . MET A 1 27 ? 12.859 -9.246 -3.974 1.00 0.00 911 MET A N 15
ATOM 14642 C CA . MET A 1 27 ? 13.209 -9.272 -5.390 1.00 0.00 911 MET A CA 15
ATOM 14643 C C . MET A 1 27 ? 13.956 -10.554 -5.743 1.00 0.00 911 MET A C 15
ATOM 14644 O O . MET A 1 27 ? 13.772 -11.114 -6.822 1.00 0.00 911 MET A O 15
ATOM 14658 N N . ASN A 1 28 ? 14.800 -11.013 -4.824 1.00 0.00 912 ASN A N 15
ATOM 14659 C CA . ASN A 1 28 ? 15.576 -12.230 -5.039 1.00 0.00 912 ASN A CA 15
ATOM 14660 C C . ASN A 1 28 ? 14.661 -13.446 -5.147 1.00 0.00 912 ASN A C 15
ATOM 14661 O O . ASN A 1 28 ? 14.847 -14.300 -6.013 1.00 0.00 912 ASN A O 15
ATOM 14672 N N . GLY A 1 29 ? 13.673 -13.518 -4.261 1.00 0.00 913 GLY A N 15
ATOM 14673 C CA . GLY A 1 29 ? 12.744 -14.632 -4.274 1.00 0.00 913 GLY A CA 15
ATOM 14674 C C . GLY A 1 29 ? 11.823 -14.634 -3.070 1.00 0.00 913 GLY A C 15
ATOM 14675 O O . GLY A 1 29 ? 10.600 -14.669 -3.213 1.00 0.00 913 GLY A O 15
ATOM 14679 N N . THR A 1 30 ? 12.410 -14.598 -1.878 1.00 0.00 914 THR A N 15
ATOM 14680 C CA . THR A 1 30 ? 11.635 -14.598 -0.644 1.00 0.00 914 THR A CA 15
ATOM 14681 C C . THR A 1 30 ? 12.208 -13.610 0.366 1.00 0.00 914 THR A C 15
ATOM 14682 O O . THR A 1 30 ? 13.424 -13.440 0.462 1.00 0.00 914 THR A O 15
ATOM 14693 N N . CYS A 1 31 ? 11.326 -12.961 1.118 1.00 0.00 915 CYS A N 15
ATOM 14694 C CA . CYS A 1 31 ? 11.743 -11.990 2.122 1.00 0.00 915 CYS A CA 15
ATOM 14695 C C . CYS A 1 31 ? 11.379 -12.466 3.525 1.00 0.00 915 CYS A C 15
ATOM 14696 O O . CYS A 1 31 ? 10.335 -13.080 3.747 1.00 0.00 915 CYS A O 15
ATOM 14703 N N . PRO A 1 32 ? 12.259 -12.178 4.495 1.00 0.00 916 PRO A N 15
ATOM 14704 C CA . PRO A 1 32 ? 12.052 -12.567 5.893 1.00 0.00 916 PRO A CA 15
ATOM 14705 C C . PRO A 1 32 ? 10.921 -11.783 6.551 1.00 0.00 916 PRO A C 15
ATOM 14706 O O . PRO A 1 32 ? 10.067 -12.358 7.224 1.00 0.00 916 PRO A O 15
ATOM 14717 N N . GLU A 1 33 ? 10.924 -10.469 6.352 1.00 0.00 917 GLU A N 15
ATOM 14718 C CA . GLU A 1 33 ? 9.897 -9.608 6.927 1.00 0.00 917 GLU A CA 15
ATOM 14719 C C . GLU A 1 33 ? 8.510 -10.014 6.439 1.00 0.00 917 GLU A C 15
ATOM 14720 O O . GLU A 1 33 ? 7.722 -10.594 7.185 1.00 0.00 917 GLU A O 15
ATOM 14732 N N . GLY A 1 34 ? 8.218 -9.705 5.179 1.00 0.00 918 GLY A N 15
ATOM 14733 C CA . GLY A 1 34 ? 6.926 -10.044 4.612 1.00 0.00 918 GLY A CA 15
ATOM 14734 C C . GLY A 1 34 ? 6.016 -8.839 4.481 1.00 0.00 918 GLY A C 15
ATOM 14735 O O . GLY A 1 34 ? 6.208 -8.000 3.602 1.00 0.00 918 GLY A O 15
ATOM 14739 N N . ASN A 1 35 ? 5.020 -8.753 5.357 1.00 0.00 919 ASN A N 15
ATOM 14740 C CA . ASN A 1 35 ? 4.075 -7.643 5.333 1.00 0.00 919 ASN A CA 15
ATOM 14741 C C . ASN A 1 35 ? 4.564 -6.494 6.210 1.00 0.00 919 ASN A C 15
ATOM 14742 O O . ASN A 1 35 ? 4.360 -5.323 5.887 1.00 0.00 919 ASN A O 15
ATOM 14753 N N . SER A 1 36 ? 5.210 -6.837 7.320 1.00 0.00 920 SER A N 15
ATOM 14754 C CA . SER A 1 36 ? 5.726 -5.834 8.245 1.00 0.00 920 SER A CA 15
ATOM 14755 C C . SER A 1 36 ? 7.126 -5.387 7.836 1.00 0.00 920 SER A C 15
ATOM 14756 O O . SER A 1 36 ? 7.940 -5.009 8.678 1.00 0.00 920 SER A O 15
ATOM 14764 N N . CYS A 1 37 ? 7.398 -5.432 6.536 1.00 0.00 921 CYS A N 15
ATOM 14765 C CA . CYS A 1 37 ? 8.699 -5.033 6.013 1.00 0.00 921 CYS A CA 15
ATOM 14766 C C . CYS A 1 37 ? 8.738 -3.532 5.739 1.00 0.00 921 CYS A C 15
ATOM 14767 O O . CYS A 1 37 ? 7.702 -2.902 5.520 1.00 0.00 921 CYS A O 15
ATOM 14774 N N . LYS A 1 38 ? 9.939 -2.965 5.752 1.00 0.00 922 LYS A N 15
ATOM 14775 C CA . LYS A 1 38 ? 10.115 -1.539 5.504 1.00 0.00 922 LYS A CA 15
ATOM 14776 C C . LYS A 1 38 ? 10.407 -1.275 4.030 1.00 0.00 922 LYS A C 15
ATOM 14777 O O . LYS A 1 38 ? 10.184 -0.172 3.531 1.00 0.00 922 LYS A O 15
ATOM 14796 N N . PHE A 1 39 ? 10.906 -2.294 3.339 1.00 0.00 923 PHE A N 15
ATOM 14797 C CA . PHE A 1 39 ? 11.228 -2.172 1.922 1.00 0.00 923 PHE A CA 15
ATOM 14798 C C . PHE A 1 39 ? 10.034 -2.564 1.057 1.00 0.00 923 PHE A C 15
ATOM 14799 O O . PHE A 1 39 ? 9.045 -3.103 1.553 1.00 0.00 923 PHE A O 15
ATOM 14816 N N . ALA A 1 40 ? 10.133 -2.288 -0.239 1.00 0.00 924 ALA A N 15
ATOM 14817 C CA . ALA A 1 40 ? 9.063 -2.612 -1.174 1.00 0.00 924 ALA A CA 15
ATOM 14818 C C . ALA A 1 40 ? 9.145 -4.069 -1.619 1.00 0.00 924 ALA A C 15
ATOM 14819 O O . ALA A 1 40 ? 10.223 -4.664 -1.631 1.00 0.00 924 ALA A O 15
ATOM 14826 N N . HIS A 1 41 ? 8.000 -4.637 -1.983 1.00 0.00 925 HIS A N 15
ATOM 14827 C CA . HIS A 1 41 ? 7.943 -6.025 -2.429 1.00 0.00 925 HIS A CA 15
ATOM 14828 C C . HIS A 1 41 ? 7.380 -6.118 -3.844 1.00 0.00 925 HIS A C 15
ATOM 14829 O O . HIS A 1 41 ? 6.271 -6.608 -4.050 1.00 0.00 925 HIS A O 15
ATOM 14843 N N . GLY A 1 42 ? 8.153 -5.643 -4.816 1.00 0.00 926 GLY A N 15
ATOM 14844 C CA . GLY A 1 42 ? 7.714 -5.682 -6.199 1.00 0.00 926 GLY A CA 15
ATOM 14845 C C . GLY A 1 42 ? 7.655 -4.303 -6.827 1.00 0.00 926 GLY A C 15
ATOM 14846 O O . GLY A 1 42 ? 6.966 -3.415 -6.327 1.00 0.00 926 GLY A O 15
ATOM 14850 N N . ASN A 1 43 ? 8.382 -4.124 -7.925 1.00 0.00 927 ASN A N 15
ATOM 14851 C CA . ASN A 1 43 ? 8.411 -2.843 -8.621 1.00 0.00 927 ASN A CA 15
ATOM 14852 C C . ASN A 1 43 ? 7.014 -2.236 -8.704 1.00 0.00 927 ASN A C 15
ATOM 14853 O O . ASN A 1 43 ? 6.831 -1.041 -8.475 1.00 0.00 927 ASN A O 15
ATOM 14864 N N . ALA A 1 44 ? 6.031 -3.069 -9.030 1.00 0.00 928 ALA A N 15
ATOM 14865 C CA . ALA A 1 44 ? 4.650 -2.616 -9.140 1.00 0.00 928 ALA A CA 15
ATOM 14866 C C . ALA A 1 44 ? 4.157 -2.034 -7.820 1.00 0.00 928 ALA A C 15
ATOM 14867 O O . ALA A 1 44 ? 3.558 -0.960 -7.790 1.00 0.00 928 ALA A O 15
ATOM 14874 N N . GLU A 1 45 ? 4.412 -2.752 -6.730 1.00 0.00 929 GLU A N 15
ATOM 14875 C CA . GLU A 1 45 ? 3.992 -2.306 -5.407 1.00 0.00 929 GLU A CA 15
ATOM 14876 C C . GLU A 1 45 ? 4.612 -0.954 -5.066 1.00 0.00 929 GLU A C 15
ATOM 14877 O O . GLU A 1 45 ? 3.968 -0.098 -4.457 1.00 0.00 929 GLU A O 15
ATOM 14889 N N . LEU A 1 46 ? 5.866 -0.769 -5.461 1.00 0.00 930 LEU A N 15
ATOM 14890 C CA . LEU A 1 46 ? 6.575 0.479 -5.198 1.00 0.00 930 LEU A CA 15
ATOM 14891 C C . LEU A 1 46 ? 5.813 1.670 -5.770 1.00 0.00 930 LEU A C 15
ATOM 14892 O O . LEU A 1 46 ? 5.474 2.608 -5.048 1.00 0.00 930 LEU A O 15
ATOM 14908 N N . HIS A 1 47 ? 5.545 1.624 -7.071 1.00 0.00 931 HIS A N 15
ATOM 14909 C CA . HIS A 1 47 ? 4.819 2.699 -7.740 1.00 0.00 931 HIS A CA 15
ATOM 14910 C C . HIS A 1 47 ? 3.761 3.296 -6.817 1.00 0.00 931 HIS A C 15
ATOM 14911 O O . HIS A 1 47 ? 3.741 4.503 -6.581 1.00 0.00 931 HIS A O 15
ATOM 14925 N N . GLU A 1 48 ? 2.883 2.442 -6.300 1.00 0.00 932 GLU A N 15
ATOM 14926 C CA . GLU A 1 48 ? 1.821 2.886 -5.405 1.00 0.00 932 GLU A CA 15
ATOM 14927 C C . GLU A 1 48 ? 2.402 3.532 -4.150 1.00 0.00 932 GLU A C 15
ATOM 14928 O O . GLU A 1 48 ? 1.971 4.608 -3.737 1.00 0.00 932 GLU A O 15
ATOM 14940 N N . TRP A 1 49 ? 3.382 2.867 -3.550 1.00 0.00 933 TRP A N 15
ATOM 14941 C CA . TRP A 1 49 ? 4.022 3.375 -2.341 1.00 0.00 933 TRP A CA 15
ATOM 14942 C C . TRP A 1 49 ? 4.440 4.830 -2.518 1.00 0.00 933 TRP A C 15
ATOM 14943 O O . TRP A 1 49 ? 4.156 5.673 -1.668 1.00 0.00 933 TRP A O 15
ATOM 14964 N N . GLU A 1 50 ? 5.114 5.118 -3.627 1.00 0.00 934 GLU A N 15
ATOM 14965 C CA . GLU A 1 50 ? 5.571 6.473 -3.912 1.00 0.00 934 GLU A CA 15
ATOM 14966 C C . GLU A 1 50 ? 4.445 7.482 -3.704 1.00 0.00 934 GLU A C 15
ATOM 14967 O O . GLU A 1 50 ? 4.679 8.605 -3.260 1.00 0.00 934 GLU A O 15
ATOM 14979 N N . GLU A 1 51 ? 3.223 7.071 -4.029 1.00 0.00 935 GLU A N 15
ATOM 14980 C CA . GLU A 1 51 ? 2.061 7.940 -3.879 1.00 0.00 935 GLU A CA 15
ATOM 14981 C C . GLU A 1 51 ? 1.534 7.900 -2.447 1.00 0.00 935 GLU A C 15
ATOM 14982 O O . GLU A 1 51 ? 1.380 8.937 -1.802 1.00 0.00 935 GLU A O 15
ATOM 14994 N N . ARG A 1 52 ? 1.257 6.696 -1.958 1.00 0.00 936 ARG A N 15
ATOM 14995 C CA . ARG A 1 52 ? 0.745 6.520 -0.604 1.00 0.00 936 ARG A CA 15
ATOM 14996 C C . ARG A 1 52 ? 1.341 7.560 0.341 1.00 0.00 936 ARG A C 15
ATOM 14997 O O . ARG A 1 52 ? 0.613 8.295 1.009 1.00 0.00 936 ARG A O 15
ATOM 15018 N N . ARG A 1 53 ? 2.668 7.614 0.392 1.00 0.00 937 ARG A N 15
ATOM 15019 C CA . ARG A 1 53 ? 3.361 8.562 1.257 1.00 0.00 937 ARG A CA 15
ATOM 15020 C C . ARG A 1 53 ? 3.185 9.990 0.749 1.00 0.00 937 ARG A C 15
ATOM 15021 O O . ARG A 1 53 ? 3.071 10.929 1.537 1.00 0.00 937 ARG A O 15
ATOM 15042 N N . ASP A 1 54 ? 3.164 10.145 -0.570 1.00 0.00 938 ASP A N 15
ATOM 15043 C CA . ASP A 1 54 ? 3.002 11.458 -1.183 1.00 0.00 938 ASP A CA 15
ATOM 15044 C C . ASP A 1 54 ? 1.725 12.133 -0.692 1.00 0.00 938 ASP A C 15
ATOM 15045 O O . ASP A 1 54 ? 1.567 13.347 -0.814 1.00 0.00 938 ASP A O 15
ATOM 15054 N N . ALA A 1 55 ? 0.816 11.337 -0.138 1.00 0.00 939 ALA A N 15
ATOM 15055 C CA . ALA A 1 55 ? -0.446 11.857 0.372 1.00 0.00 939 ALA A CA 15
ATOM 15056 C C . ALA A 1 55 ? -0.250 12.559 1.711 1.00 0.00 939 ALA A C 15
ATOM 15057 O O . ALA A 1 55 ? -0.973 13.499 2.043 1.00 0.00 939 ALA A O 15
ATOM 15064 N N . LEU A 1 56 ? 0.732 12.097 2.477 1.00 0.00 940 LEU A N 15
ATOM 15065 C CA . LEU A 1 56 ? 1.024 12.680 3.782 1.00 0.00 940 LEU A CA 15
ATOM 15066 C C . LEU A 1 56 ? 1.583 14.092 3.635 1.00 0.00 940 LEU A C 15
ATOM 15067 O O . LEU A 1 56 ? 1.138 15.021 4.308 1.00 0.00 940 LEU A O 15
ATOM 15083 N N . LYS A 1 57 ? 2.561 14.245 2.749 1.00 0.00 941 LYS A N 15
ATOM 15084 C CA . LYS A 1 57 ? 3.181 15.543 2.509 1.00 0.00 941 LYS A CA 15
ATOM 15085 C C . LYS A 1 57 ? 2.125 16.603 2.213 1.00 0.00 941 LYS A C 15
ATOM 15086 O O . LYS A 1 57 ? 2.381 17.800 2.341 1.00 0.00 941 LYS A O 15
ATOM 15105 N N . MET A 1 58 ? 0.938 16.156 1.818 1.00 0.00 942 MET A N 15
ATOM 15106 C CA . MET A 1 58 ? -0.157 17.067 1.506 1.00 0.00 942 MET A CA 15
ATOM 15107 C C . MET A 1 58 ? -0.159 18.260 2.457 1.00 0.00 942 MET A C 15
ATOM 15108 O O . MET A 1 58 ? -0.574 19.359 2.090 1.00 0.00 942 MET A O 15
ATOM 15122 N N . LYS A 1 59 ? 0.307 18.035 3.681 1.00 0.00 943 LYS A N 15
ATOM 15123 C CA . LYS A 1 59 ? 0.361 19.091 4.685 1.00 0.00 943 LYS A CA 15
ATOM 15124 C C . LYS A 1 59 ? 1.405 20.140 4.317 1.00 0.00 943 LYS A C 15
ATOM 15125 O O . LYS A 1 59 ? 2.355 19.855 3.587 1.00 0.00 943 LYS A O 15
ATOM 15144 N N . LEU A 1 60 ? 1.225 21.353 4.828 1.00 0.00 944 LEU A N 15
ATOM 15145 C CA . LEU A 1 60 ? 2.153 22.444 4.554 1.00 0.00 944 LEU A CA 15
ATOM 15146 C C . LEU A 1 60 ? 3.058 22.703 5.754 1.00 0.00 944 LEU A C 15
ATOM 15147 O O . LEU A 1 60 ? 4.280 22.762 5.621 1.00 0.00 944 LEU A O 15
ATOM 15163 N N . ASN A 1 61 ? 2.450 22.855 6.926 1.00 0.00 945 ASN A N 15
ATOM 15164 C CA . ASN A 1 61 ? 3.201 23.106 8.150 1.00 0.00 945 ASN A CA 15
ATOM 15165 C C . ASN A 1 61 ? 3.312 21.838 8.991 1.00 0.00 945 ASN A C 15
ATOM 15166 O O . ASN A 1 61 ? 2.305 21.274 9.419 1.00 0.00 945 ASN A O 15
ATOM 15177 N N . LYS A 1 62 ? 4.542 21.394 9.223 1.00 0.00 946 LYS A N 15
ATOM 15178 C CA . LYS A 1 62 ? 4.786 20.193 10.013 1.00 0.00 946 LYS A CA 15
ATOM 15179 C C . LYS A 1 62 ? 5.894 20.430 11.035 1.00 0.00 946 LYS A C 15
ATOM 15180 O O . LYS A 1 62 ? 6.822 21.200 10.791 1.00 0.00 946 LYS A O 15
ATOM 15199 N N . ALA A 1 63 ? 5.790 19.762 12.179 1.00 0.00 947 ALA A N 15
ATOM 15200 C CA . ALA A 1 63 ? 6.785 19.897 13.236 1.00 0.00 947 ALA A CA 15
ATOM 15201 C C . ALA A 1 63 ? 8.193 19.671 12.697 1.00 0.00 947 ALA A C 15
ATOM 15202 O O . ALA A 1 63 ? 9.108 20.444 12.980 1.00 0.00 947 ALA A O 15
ATOM 15209 N N . SER A 1 64 ? 8.360 18.606 11.919 1.00 0.00 948 SER A N 15
ATOM 15210 C CA . SER A 1 64 ? 9.658 18.276 11.343 1.00 0.00 948 SER A CA 15
ATOM 15211 C C . SER A 1 64 ? 10.254 19.479 10.619 1.00 0.00 948 SER A C 15
ATOM 15212 O O . SER A 1 64 ? 9.537 20.253 9.985 1.00 0.00 948 SER A O 15
ATOM 15220 N N . GLY A 1 65 ? 11.571 19.630 10.719 1.00 0.00 949 GLY A N 15
ATOM 15221 C CA . GLY A 1 65 ? 12.242 20.740 10.069 1.00 0.00 949 GLY A CA 15
ATOM 15222 C C . GLY A 1 65 ? 11.629 21.082 8.725 1.00 0.00 949 GLY A C 15
ATOM 15223 O O . GLY A 1 65 ? 11.326 20.205 7.916 1.00 0.00 949 GLY A O 15
ATOM 15227 N N . PRO A 1 66 ? 11.436 22.385 8.473 1.00 0.00 950 PRO A N 15
ATOM 15228 C CA . PRO A 1 66 ? 10.852 22.870 7.218 1.00 0.00 950 PRO A CA 15
ATOM 15229 C C . PRO A 1 66 ? 11.788 22.678 6.030 1.00 0.00 950 PRO A C 15
ATOM 15230 O O . PRO A 1 66 ? 11.429 22.975 4.891 1.00 0.00 950 PRO A O 15
ATOM 15241 N N . SER A 1 67 ? 12.990 22.180 6.304 1.00 0.00 951 SER A N 15
ATOM 15242 C CA . SER A 1 67 ? 13.979 21.952 5.258 1.00 0.00 951 SER A CA 15
ATOM 15243 C C . SER A 1 67 ? 14.220 20.459 5.055 1.00 0.00 951 SER A C 15
ATOM 15244 O O . SER A 1 67 ? 14.539 19.736 5.999 1.00 0.00 951 SER A O 15
ATOM 15252 N N . SER A 1 68 ? 14.065 20.004 3.815 1.00 0.00 952 SER A N 15
ATOM 15253 C CA . SER A 1 68 ? 14.261 18.597 3.487 1.00 0.00 952 SER A CA 15
ATOM 15254 C C . SER A 1 68 ? 14.356 18.400 1.977 1.00 0.00 952 SER A C 15
ATOM 15255 O O . SER A 1 68 ? 13.433 18.737 1.237 1.00 0.00 952 SER A O 15
ATOM 15263 N N . GLY A 1 69 ? 15.480 17.850 1.528 1.00 0.00 953 GLY A N 15
ATOM 15264 C CA . GLY A 1 69 ? 15.676 17.616 0.109 1.00 0.00 953 GLY A CA 15
ATOM 15265 C C . GLY A 1 69 ? 15.142 18.750 -0.744 1.00 0.00 953 GLY A C 15
ATOM 15266 O O . GLY A 1 69 ? 15.648 19.867 -0.640 1.00 0.00 953 GLY A O 15
ATOM 15271 N N . GLY A 1 1 ? -15.589 -9.211 -4.984 1.00 0.00 885 GLY A N 16
ATOM 15272 C CA . GLY A 1 1 ? -15.784 -7.774 -4.948 1.00 0.00 885 GLY A CA 16
ATOM 15273 C C . GLY A 1 1 ? -16.583 -7.267 -6.132 1.00 0.00 885 GLY A C 16
ATOM 15274 O O . GLY A 1 1 ? -17.421 -7.985 -6.677 1.00 0.00 885 GLY A O 16
ATOM 15278 N N . SER A 1 2 ? -16.325 -6.025 -6.531 1.00 0.00 886 SER A N 16
ATOM 15279 C CA . SER A 1 2 ? -17.031 -5.421 -7.655 1.00 0.00 886 SER A CA 16
ATOM 15280 C C . SER A 1 2 ? -16.048 -4.932 -8.714 1.00 0.00 886 SER A C 16
ATOM 15281 O O . SER A 1 2 ? -15.066 -4.259 -8.401 1.00 0.00 886 SER A O 16
ATOM 15289 N N . SER A 1 3 ? -16.320 -5.276 -9.969 1.00 0.00 887 SER A N 16
ATOM 15290 C CA . SER A 1 3 ? -15.459 -4.876 -11.075 1.00 0.00 887 SER A CA 16
ATOM 15291 C C . SER A 1 3 ? -16.186 -3.915 -12.010 1.00 0.00 887 SER A C 16
ATOM 15292 O O . SER A 1 3 ? -17.384 -4.055 -12.253 1.00 0.00 887 SER A O 16
ATOM 15300 N N . GLY A 1 4 ? -15.451 -2.937 -12.531 1.00 0.00 888 GLY A N 16
ATOM 15301 C CA . GLY A 1 4 ? -16.042 -1.965 -13.433 1.00 0.00 888 GLY A CA 16
ATOM 15302 C C . GLY A 1 4 ? -15.732 -0.537 -13.031 1.00 0.00 888 GLY A C 16
ATOM 15303 O O . GLY A 1 4 ? -14.621 -0.235 -12.596 1.00 0.00 888 GLY A O 16
ATOM 15307 N N . SER A 1 5 ? -16.716 0.344 -13.178 1.00 0.00 889 SER A N 16
ATOM 15308 C CA . SER A 1 5 ? -16.542 1.750 -12.832 1.00 0.00 889 SER A CA 16
ATOM 15309 C C . SER A 1 5 ? -17.495 2.156 -11.712 1.00 0.00 889 SER A C 16
ATOM 15310 O O . SER A 1 5 ? -18.470 2.871 -11.940 1.00 0.00 889 SER A O 16
ATOM 15318 N N . SER A 1 6 ? -17.204 1.694 -10.500 1.00 0.00 890 SER A N 16
ATOM 15319 C CA . SER A 1 6 ? -18.036 2.005 -9.343 1.00 0.00 890 SER A CA 16
ATOM 15320 C C . SER A 1 6 ? -17.239 2.767 -8.289 1.00 0.00 890 SER A C 16
ATOM 15321 O O . SER A 1 6 ? -17.795 3.550 -7.520 1.00 0.00 890 SER A O 16
ATOM 15329 N N . GLY A 1 7 ? -15.930 2.532 -8.261 1.00 0.00 891 GLY A N 16
ATOM 15330 C CA . GLY A 1 7 ? -15.077 3.203 -7.299 1.00 0.00 891 GLY A CA 16
ATOM 15331 C C . GLY A 1 7 ? -13.661 3.386 -7.808 1.00 0.00 891 GLY A C 16
ATOM 15332 O O . GLY A 1 7 ? -13.022 2.427 -8.240 1.00 0.00 891 GLY A O 16
ATOM 15336 N N . GLN A 1 8 ? -13.171 4.620 -7.759 1.00 0.00 892 GLN A N 16
ATOM 15337 C CA . GLN A 1 8 ? -11.822 4.926 -8.222 1.00 0.00 892 GLN A CA 16
ATOM 15338 C C . GLN A 1 8 ? -10.786 4.546 -7.169 1.00 0.00 892 GLN A C 16
ATOM 15339 O O . GLN A 1 8 ? -9.855 5.305 -6.898 1.00 0.00 892 GLN A O 16
ATOM 15353 N N . TYR A 1 9 ? -10.955 3.368 -6.578 1.00 0.00 893 TYR A N 16
ATOM 15354 C CA . TYR A 1 9 ? -10.036 2.890 -5.553 1.00 0.00 893 TYR A CA 16
ATOM 15355 C C . TYR A 1 9 ? -9.658 1.432 -5.797 1.00 0.00 893 TYR A C 16
ATOM 15356 O O . TYR A 1 9 ? -10.175 0.526 -5.141 1.00 0.00 893 TYR A O 16
ATOM 15374 N N . CYS A 1 10 ? -8.753 1.213 -6.745 1.00 0.00 894 CYS A N 16
ATOM 15375 C CA . CYS A 1 10 ? -8.305 -0.134 -7.078 1.00 0.00 894 CYS A CA 16
ATOM 15376 C C . CYS A 1 10 ? -6.976 -0.448 -6.397 1.00 0.00 894 CYS A C 16
ATOM 15377 O O . CYS A 1 10 ? -6.757 -1.564 -5.924 1.00 0.00 894 CYS A O 16
ATOM 15384 N N . TRP A 1 11 ? -6.093 0.542 -6.350 1.00 0.00 895 TRP A N 16
ATOM 15385 C CA . TRP A 1 11 ? -4.785 0.372 -5.727 1.00 0.00 895 TRP A CA 16
ATOM 15386 C C . TRP A 1 11 ? -4.928 -0.029 -4.263 1.00 0.00 895 TRP A C 16
ATOM 15387 O O . TRP A 1 11 ? -5.517 0.701 -3.466 1.00 0.00 895 TRP A O 16
ATOM 15408 N N . GLN A 1 12 ? -4.386 -1.192 -3.916 1.00 0.00 896 GLN A N 16
ATOM 15409 C CA . GLN A 1 12 ? -4.455 -1.689 -2.547 1.00 0.00 896 GLN A CA 16
ATOM 15410 C C . GLN A 1 12 ? -3.172 -2.421 -2.168 1.00 0.00 896 GLN A C 16
ATOM 15411 O O . GLN A 1 12 ? -2.924 -3.537 -2.625 1.00 0.00 896 GLN A O 16
ATOM 15425 N N . HIS A 1 13 ? -2.359 -1.785 -1.331 1.00 0.00 897 HIS A N 16
ATOM 15426 C CA . HIS A 1 13 ? -1.101 -2.377 -0.890 1.00 0.00 897 HIS A CA 16
ATOM 15427 C C . HIS A 1 13 ? -0.655 -1.778 0.440 1.00 0.00 897 HIS A C 16
ATOM 15428 O O . HIS A 1 13 ? -1.194 -0.766 0.888 1.00 0.00 897 HIS A O 16
ATOM 15442 N N . ARG A 1 14 ? 0.331 -2.411 1.068 1.00 0.00 898 ARG A N 16
ATOM 15443 C CA . ARG A 1 14 ? 0.847 -1.941 2.348 1.00 0.00 898 ARG A CA 16
ATOM 15444 C C . ARG A 1 14 ? 1.328 -0.497 2.244 1.00 0.00 898 ARG A C 16
ATOM 15445 O O . ARG A 1 14 ? 1.459 0.047 1.147 1.00 0.00 898 ARG A O 16
ATOM 15466 N N . PHE A 1 15 ? 1.587 0.119 3.392 1.00 0.00 899 PHE A N 16
ATOM 15467 C CA . PHE A 1 15 ? 2.052 1.501 3.431 1.00 0.00 899 PHE A CA 16
ATOM 15468 C C . PHE A 1 15 ? 3.574 1.561 3.512 1.00 0.00 899 PHE A C 16
ATOM 15469 O O . PHE A 1 15 ? 4.215 0.782 4.218 1.00 0.00 899 PHE A O 16
ATOM 15486 N N . PRO A 1 16 ? 4.168 2.509 2.772 1.00 0.00 900 PRO A N 16
ATOM 15487 C CA . PRO A 1 16 ? 5.622 2.695 2.743 1.00 0.00 900 PRO A CA 16
ATOM 15488 C C . PRO A 1 16 ? 6.163 3.245 4.058 1.00 0.00 900 PRO A C 16
ATOM 15489 O O . PRO A 1 16 ? 6.174 4.456 4.280 1.00 0.00 900 PRO A O 16
ATOM 15500 N N . THR A 1 17 ? 6.612 2.347 4.930 1.00 0.00 901 THR A N 16
ATOM 15501 C CA . THR A 1 17 ? 7.154 2.742 6.224 1.00 0.00 901 THR A CA 16
ATOM 15502 C C . THR A 1 17 ? 7.866 4.087 6.134 1.00 0.00 901 THR A C 16
ATOM 15503 O O . THR A 1 17 ? 7.784 4.907 7.048 1.00 0.00 901 THR A O 16
ATOM 15514 N N . GLY A 1 18 ? 8.567 4.307 5.025 1.00 0.00 902 GLY A N 16
ATOM 15515 C CA . GLY A 1 18 ? 9.283 5.555 4.837 1.00 0.00 902 GLY A CA 16
ATOM 15516 C C . GLY A 1 18 ? 10.399 5.435 3.817 1.00 0.00 902 GLY A C 16
ATOM 15517 O O . GLY A 1 18 ? 10.904 6.440 3.318 1.00 0.00 902 GLY A O 16
ATOM 15521 N N . TYR A 1 19 ? 10.784 4.202 3.508 1.00 0.00 903 TYR A N 16
ATOM 15522 C CA . TYR A 1 19 ? 11.850 3.954 2.544 1.00 0.00 903 TYR A CA 16
ATOM 15523 C C . TYR A 1 19 ? 11.306 3.951 1.119 1.00 0.00 903 TYR A C 16
ATOM 15524 O O . TYR A 1 19 ? 10.277 3.336 0.835 1.00 0.00 903 TYR A O 16
ATOM 15542 N N . PHE A 1 20 ? 12.004 4.643 0.224 1.00 0.00 904 PHE A N 16
ATOM 15543 C CA . PHE A 1 20 ? 11.592 4.722 -1.172 1.00 0.00 904 PHE A CA 16
ATOM 15544 C C . PHE A 1 20 ? 12.405 3.760 -2.034 1.00 0.00 904 PHE A C 16
ATOM 15545 O O . PHE A 1 20 ? 12.845 4.111 -3.129 1.00 0.00 904 PHE A O 16
ATOM 15562 N N . SER A 1 21 ? 12.600 2.545 -1.532 1.00 0.00 905 SER A N 16
ATOM 15563 C CA . SER A 1 21 ? 13.363 1.533 -2.252 1.00 0.00 905 SER A CA 16
ATOM 15564 C C . SER A 1 21 ? 12.680 0.172 -2.164 1.00 0.00 905 SER A C 16
ATOM 15565 O O . SER A 1 21 ? 11.687 0.009 -1.453 1.00 0.00 905 SER A O 16
ATOM 15573 N N . ILE A 1 22 ? 13.218 -0.802 -2.890 1.00 0.00 906 ILE A N 16
ATOM 15574 C CA . ILE A 1 22 ? 12.662 -2.149 -2.893 1.00 0.00 906 ILE A CA 16
ATOM 15575 C C . ILE A 1 22 ? 13.524 -3.102 -2.072 1.00 0.00 906 ILE A C 16
ATOM 15576 O O . ILE A 1 22 ? 14.750 -2.982 -2.047 1.00 0.00 906 ILE A O 16
ATOM 15592 N N . CYS A 1 23 ? 12.877 -4.049 -1.402 1.00 0.00 907 CYS A N 16
ATOM 15593 C CA . CYS A 1 23 ? 13.583 -5.025 -0.581 1.00 0.00 907 CYS A CA 16
ATOM 15594 C C . CYS A 1 23 ? 14.450 -5.937 -1.444 1.00 0.00 907 CYS A C 16
ATOM 15595 O O . CYS A 1 23 ? 14.067 -6.305 -2.555 1.00 0.00 907 CYS A O 16
ATOM 15602 N N . ASP A 1 24 ? 15.618 -6.298 -0.925 1.00 0.00 908 ASP A N 16
ATOM 15603 C CA . ASP A 1 24 ? 16.539 -7.168 -1.647 1.00 0.00 908 ASP A CA 16
ATOM 15604 C C . ASP A 1 24 ? 16.179 -8.635 -1.436 1.00 0.00 908 ASP A C 16
ATOM 15605 O O . ASP A 1 24 ? 16.385 -9.468 -2.319 1.00 0.00 908 ASP A O 16
ATOM 15614 N N . ARG A 1 25 ? 15.641 -8.944 -0.261 1.00 0.00 909 ARG A N 16
ATOM 15615 C CA . ARG A 1 25 ? 15.254 -10.311 0.067 1.00 0.00 909 ARG A CA 16
ATOM 15616 C C . ARG A 1 25 ? 14.049 -10.748 -0.762 1.00 0.00 909 ARG A C 16
ATOM 15617 O O . ARG A 1 25 ? 13.968 -11.896 -1.200 1.00 0.00 909 ARG A O 16
ATOM 15638 N N . TYR A 1 26 ? 13.116 -9.827 -0.971 1.00 0.00 910 TYR A N 16
ATOM 15639 C CA . TYR A 1 26 ? 11.914 -10.117 -1.743 1.00 0.00 910 TYR A CA 16
ATOM 15640 C C . TYR A 1 26 ? 12.229 -10.191 -3.234 1.00 0.00 910 TYR A C 16
ATOM 15641 O O . TYR A 1 26 ? 11.820 -11.126 -3.921 1.00 0.00 910 TYR A O 16
ATOM 15659 N N . MET A 1 27 ? 12.960 -9.196 -3.727 1.00 0.00 911 MET A N 16
ATOM 15660 C CA . MET A 1 27 ? 13.333 -9.148 -5.136 1.00 0.00 911 MET A CA 16
ATOM 15661 C C . MET A 1 27 ? 14.094 -10.407 -5.541 1.00 0.00 911 MET A C 16
ATOM 15662 O O . MET A 1 27 ? 13.838 -10.986 -6.595 1.00 0.00 911 MET A O 16
ATOM 15676 N N . ASN A 1 28 ? 15.031 -10.824 -4.695 1.00 0.00 912 ASN A N 16
ATOM 15677 C CA . ASN A 1 28 ? 15.830 -12.014 -4.966 1.00 0.00 912 ASN A CA 16
ATOM 15678 C C . ASN A 1 28 ? 14.938 -13.238 -5.148 1.00 0.00 912 ASN A C 16
ATOM 15679 O O . ASN A 1 28 ? 15.163 -14.057 -6.038 1.00 0.00 912 ASN A O 16
ATOM 15690 N N . GLY A 1 29 ? 13.922 -13.355 -4.298 1.00 0.00 913 GLY A N 16
ATOM 15691 C CA . GLY A 1 29 ? 13.011 -14.482 -4.381 1.00 0.00 913 GLY A CA 16
ATOM 15692 C C . GLY A 1 29 ? 12.145 -14.620 -3.145 1.00 0.00 913 GLY A C 16
ATOM 15693 O O . GLY A 1 29 ? 10.919 -14.530 -3.223 1.00 0.00 913 GLY A O 16
ATOM 15697 N N . THR A 1 30 ? 12.782 -14.841 -2.000 1.00 0.00 914 THR A N 16
ATOM 15698 C CA . THR A 1 30 ? 12.062 -14.995 -0.742 1.00 0.00 914 THR A CA 16
ATOM 15699 C C . THR A 1 30 ? 12.602 -14.045 0.321 1.00 0.00 914 THR A C 16
ATOM 15700 O O . THR A 1 30 ? 13.814 -13.884 0.466 1.00 0.00 914 THR A O 16
ATOM 15711 N N . CYS A 1 31 ? 11.695 -13.417 1.062 1.00 0.00 915 CYS A N 16
ATOM 15712 C CA . CYS A 1 31 ? 12.079 -12.482 2.112 1.00 0.00 915 CYS A CA 16
ATOM 15713 C C . CYS A 1 31 ? 11.524 -12.923 3.463 1.00 0.00 915 CYS A C 16
ATOM 15714 O O . CYS A 1 31 ? 10.412 -13.440 3.567 1.00 0.00 915 CYS A O 16
ATOM 15721 N N . PRO A 1 32 ? 12.317 -12.714 4.525 1.00 0.00 916 PRO A N 16
ATOM 15722 C CA . PRO A 1 32 ? 11.926 -13.082 5.889 1.00 0.00 916 PRO A CA 16
ATOM 15723 C C . PRO A 1 32 ? 10.805 -12.200 6.429 1.00 0.00 916 PRO A C 16
ATOM 15724 O O . PRO A 1 32 ? 9.879 -12.686 7.076 1.00 0.00 916 PRO A O 16
ATOM 15735 N N . GLU A 1 33 ? 10.897 -10.902 6.157 1.00 0.00 917 GLU A N 16
ATOM 15736 C CA . GLU A 1 33 ? 9.890 -9.953 6.617 1.00 0.00 917 GLU A CA 16
ATOM 15737 C C . GLU A 1 33 ? 8.516 -10.300 6.049 1.00 0.00 917 GLU A C 16
ATOM 15738 O O . GLU A 1 33 ? 7.585 -10.606 6.791 1.00 0.00 917 GLU A O 16
ATOM 15750 N N . GLY A 1 34 ? 8.400 -10.248 4.725 1.00 0.00 918 GLY A N 16
ATOM 15751 C CA . GLY A 1 34 ? 7.138 -10.558 4.079 1.00 0.00 918 GLY A CA 16
ATOM 15752 C C . GLY A 1 34 ? 6.249 -9.339 3.928 1.00 0.00 918 GLY A C 16
ATOM 15753 O O . GLY A 1 34 ? 6.496 -8.485 3.077 1.00 0.00 918 GLY A O 16
ATOM 15757 N N . ASN A 1 35 ? 5.212 -9.258 4.754 1.00 0.00 919 ASN A N 16
ATOM 15758 C CA . ASN A 1 35 ? 4.282 -8.136 4.707 1.00 0.00 919 ASN A CA 16
ATOM 15759 C C . ASN A 1 35 ? 4.691 -7.049 5.696 1.00 0.00 919 ASN A C 16
ATOM 15760 O O . ASN A 1 35 ? 4.500 -5.859 5.441 1.00 0.00 919 ASN A O 16
ATOM 15771 N N . SER A 1 36 ? 5.254 -7.465 6.826 1.00 0.00 920 SER A N 16
ATOM 15772 C CA . SER A 1 36 ? 5.687 -6.528 7.855 1.00 0.00 920 SER A CA 16
ATOM 15773 C C . SER A 1 36 ? 7.087 -6.002 7.557 1.00 0.00 920 SER A C 16
ATOM 15774 O O . SER A 1 36 ? 7.854 -5.692 8.469 1.00 0.00 920 SER A O 16
ATOM 15782 N N . CYS A 1 37 ? 7.414 -5.903 6.272 1.00 0.00 921 CYS A N 16
ATOM 15783 C CA . CYS A 1 37 ? 8.721 -5.415 5.851 1.00 0.00 921 CYS A CA 16
ATOM 15784 C C . CYS A 1 37 ? 8.733 -3.891 5.771 1.00 0.00 921 CYS A C 16
ATOM 15785 O O . CYS A 1 37 ? 7.682 -3.250 5.769 1.00 0.00 921 CYS A O 16
ATOM 15792 N N . LYS A 1 38 ? 9.930 -3.317 5.705 1.00 0.00 922 LYS A N 16
ATOM 15793 C CA . LYS A 1 38 ? 10.081 -1.869 5.624 1.00 0.00 922 LYS A CA 16
ATOM 15794 C C . LYS A 1 38 ? 10.339 -1.429 4.186 1.00 0.00 922 LYS A C 16
ATOM 15795 O O . LYS A 1 38 ? 10.079 -0.283 3.822 1.00 0.00 922 LYS A O 16
ATOM 15814 N N . PHE A 1 39 ? 10.851 -2.348 3.374 1.00 0.00 923 PHE A N 16
ATOM 15815 C CA . PHE A 1 39 ? 11.144 -2.054 1.976 1.00 0.00 923 PHE A CA 16
ATOM 15816 C C . PHE A 1 39 ? 9.966 -2.431 1.083 1.00 0.00 923 PHE A C 16
ATOM 15817 O O . PHE A 1 39 ? 9.038 -3.113 1.517 1.00 0.00 923 PHE A O 16
ATOM 15834 N N . ALA A 1 40 ? 10.010 -1.981 -0.167 1.00 0.00 924 ALA A N 16
ATOM 15835 C CA . ALA A 1 40 ? 8.948 -2.272 -1.122 1.00 0.00 924 ALA A CA 16
ATOM 15836 C C . ALA A 1 40 ? 9.114 -3.665 -1.720 1.00 0.00 924 ALA A C 16
ATOM 15837 O O . ALA A 1 40 ? 10.218 -4.065 -2.091 1.00 0.00 924 ALA A O 16
ATOM 15844 N N . HIS A 1 41 ? 8.010 -4.400 -1.810 1.00 0.00 925 HIS A N 16
ATOM 15845 C CA . HIS A 1 41 ? 8.034 -5.750 -2.363 1.00 0.00 925 HIS A CA 16
ATOM 15846 C C . HIS A 1 41 ? 7.399 -5.779 -3.750 1.00 0.00 925 HIS A C 16
ATOM 15847 O O . HIS A 1 41 ? 6.181 -5.889 -3.884 1.00 0.00 925 HIS A O 16
ATOM 15861 N N . GLY A 1 42 ? 8.234 -5.679 -4.780 1.00 0.00 926 GLY A N 16
ATOM 15862 C CA . GLY A 1 42 ? 7.736 -5.695 -6.143 1.00 0.00 926 GLY A CA 16
ATOM 15863 C C . GLY A 1 42 ? 7.506 -4.302 -6.693 1.00 0.00 926 GLY A C 16
ATOM 15864 O O . GLY A 1 42 ? 6.746 -3.520 -6.124 1.00 0.00 926 GLY A O 16
ATOM 15868 N N . ASN A 1 43 ? 8.167 -3.989 -7.803 1.00 0.00 927 ASN A N 16
ATOM 15869 C CA . ASN A 1 43 ? 8.032 -2.678 -8.429 1.00 0.00 927 ASN A CA 16
ATOM 15870 C C . ASN A 1 43 ? 6.597 -2.170 -8.324 1.00 0.00 927 ASN A C 16
ATOM 15871 O O . ASN A 1 43 ? 6.340 -1.126 -7.726 1.00 0.00 927 ASN A O 16
ATOM 15882 N N . ALA A 1 44 ? 5.667 -2.917 -8.910 1.00 0.00 928 ALA A N 16
ATOM 15883 C CA . ALA A 1 44 ? 4.258 -2.544 -8.880 1.00 0.00 928 ALA A CA 16
ATOM 15884 C C . ALA A 1 44 ? 3.861 -2.007 -7.509 1.00 0.00 928 ALA A C 16
ATOM 15885 O O . ALA A 1 44 ? 3.200 -0.974 -7.405 1.00 0.00 928 ALA A O 16
ATOM 15892 N N . GLU A 1 45 ? 4.268 -2.716 -6.461 1.00 0.00 929 GLU A N 16
ATOM 15893 C CA . GLU A 1 45 ? 3.952 -2.309 -5.096 1.00 0.00 929 GLU A CA 16
ATOM 15894 C C . GLU A 1 45 ? 4.453 -0.895 -4.820 1.00 0.00 929 GLU A C 16
ATOM 15895 O O . GLU A 1 45 ? 3.697 -0.033 -4.368 1.00 0.00 929 GLU A O 16
ATOM 15907 N N . LEU A 1 46 ? 5.732 -0.662 -5.094 1.00 0.00 930 LEU A N 16
ATOM 15908 C CA . LEU A 1 46 ? 6.335 0.648 -4.875 1.00 0.00 930 LEU A CA 16
ATOM 15909 C C . LEU A 1 46 ? 5.493 1.749 -5.513 1.00 0.00 930 LEU A C 16
ATOM 15910 O O . LEU A 1 46 ? 5.188 2.758 -4.877 1.00 0.00 930 LEU A O 16
ATOM 15926 N N . HIS A 1 47 ? 5.119 1.546 -6.772 1.00 0.00 931 HIS A N 16
ATOM 15927 C CA . HIS A 1 47 ? 4.310 2.520 -7.495 1.00 0.00 931 HIS A CA 16
ATOM 15928 C C . HIS A 1 47 ? 3.246 3.125 -6.584 1.00 0.00 931 HIS A C 16
ATOM 15929 O O . HIS A 1 47 ? 3.064 4.342 -6.550 1.00 0.00 931 HIS A O 16
ATOM 15943 N N . GLU A 1 48 ? 2.545 2.268 -5.849 1.00 0.00 932 GLU A N 16
ATOM 15944 C CA . GLU A 1 48 ? 1.498 2.719 -4.940 1.00 0.00 932 GLU A CA 16
ATOM 15945 C C . GLU A 1 48 ? 2.096 3.457 -3.745 1.00 0.00 932 GLU A C 16
ATOM 15946 O O . GLU A 1 48 ? 1.545 4.454 -3.280 1.00 0.00 932 GLU A O 16
ATOM 15958 N N . TRP A 1 49 ? 3.225 2.959 -3.255 1.00 0.00 933 TRP A N 16
ATOM 15959 C CA . TRP A 1 49 ? 3.898 3.570 -2.114 1.00 0.00 933 TRP A CA 16
ATOM 15960 C C . TRP A 1 49 ? 4.237 5.029 -2.400 1.00 0.00 933 TRP A C 16
ATOM 15961 O O . TRP A 1 49 ? 3.973 5.908 -1.581 1.00 0.00 933 TRP A O 16
ATOM 15982 N N . GLU A 1 50 ? 4.824 5.278 -3.567 1.00 0.00 934 GLU A N 16
ATOM 15983 C CA . GLU A 1 50 ? 5.199 6.631 -3.958 1.00 0.00 934 GLU A CA 16
ATOM 15984 C C . GLU A 1 50 ? 4.054 7.608 -3.706 1.00 0.00 934 GLU A C 16
ATOM 15985 O O . GLU A 1 50 ? 4.263 8.704 -3.188 1.00 0.00 934 GLU A O 16
ATOM 15997 N N . GLU A 1 51 ? 2.844 7.201 -4.077 1.00 0.00 935 GLU A N 16
ATOM 15998 C CA . GLU A 1 51 ? 1.666 8.041 -3.892 1.00 0.00 935 GLU A CA 16
ATOM 15999 C C . GLU A 1 51 ? 1.240 8.066 -2.427 1.00 0.00 935 GLU A C 16
ATOM 16000 O O . GLU A 1 51 ? 1.124 9.131 -1.822 1.00 0.00 935 GLU A O 16
ATOM 16012 N N . ARG A 1 52 ? 1.009 6.884 -1.864 1.00 0.00 936 ARG A N 16
ATOM 16013 C CA . ARG A 1 52 ? 0.595 6.770 -0.471 1.00 0.00 936 ARG A CA 16
ATOM 16014 C C . ARG A 1 52 ? 1.328 7.786 0.400 1.00 0.00 936 ARG A C 16
ATOM 16015 O O . ARG A 1 52 ? 0.706 8.641 1.031 1.00 0.00 936 ARG A O 16
ATOM 16036 N N . ARG A 1 53 ? 2.653 7.686 0.429 1.00 0.00 937 ARG A N 16
ATOM 16037 C CA . ARG A 1 53 ? 3.470 8.595 1.223 1.00 0.00 937 ARG A CA 16
ATOM 16038 C C . ARG A 1 53 ? 3.339 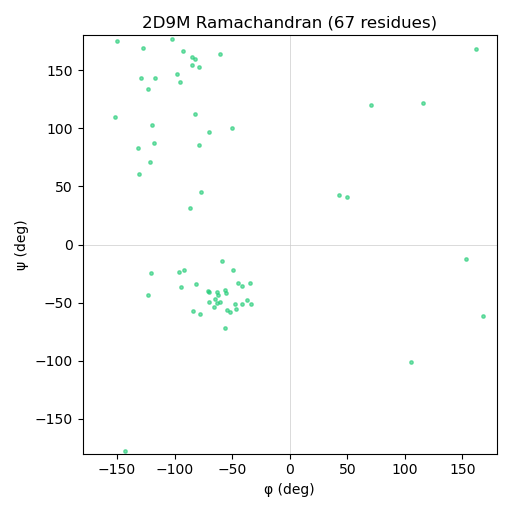10.028 0.717 1.00 0.00 937 ARG A C 16
ATOM 16039 O O . ARG A 1 53 ? 3.019 10.940 1.479 1.00 0.00 937 ARG A O 16
ATOM 16060 N N . ASP A 1 54 ? 3.588 10.219 -0.574 1.00 0.00 938 ASP A N 16
ATOM 16061 C CA . ASP A 1 54 ? 3.497 11.541 -1.184 1.00 0.00 938 ASP A CA 16
ATOM 16062 C C . ASP A 1 54 ? 2.282 12.299 -0.657 1.00 0.00 938 ASP A C 16
ATOM 16063 O O . ASP A 1 54 ? 2.381 13.468 -0.286 1.00 0.00 938 ASP A O 16
ATOM 16072 N N . ALA A 1 55 ? 1.137 11.626 -0.630 1.00 0.00 939 ALA A N 16
ATOM 16073 C CA . ALA A 1 55 ? -0.096 12.236 -0.149 1.00 0.00 939 ALA A CA 16
ATOM 16074 C C . ALA A 1 55 ? 0.139 13.000 1.150 1.00 0.00 939 ALA A C 16
ATOM 16075 O O . ALA A 1 55 ? -0.393 14.094 1.344 1.00 0.00 939 ALA A O 16
ATOM 16082 N N . LEU A 1 56 ? 0.938 12.417 2.037 1.00 0.00 940 LEU A N 16
ATOM 16083 C CA . LEU A 1 56 ? 1.244 13.043 3.319 1.00 0.00 940 LEU A CA 16
ATOM 16084 C C . LEU A 1 56 ? 1.775 14.459 3.120 1.00 0.00 940 LEU A C 16
ATOM 16085 O O . LEU A 1 56 ? 1.403 15.381 3.846 1.00 0.00 940 LEU A O 16
ATOM 16101 N N . LYS A 1 57 ? 2.645 14.626 2.130 1.00 0.00 941 LYS A N 16
ATOM 16102 C CA . LYS A 1 57 ? 3.225 15.930 1.832 1.00 0.00 941 LYS A CA 16
ATOM 16103 C C . LYS A 1 57 ? 2.135 16.970 1.600 1.00 0.00 941 LYS A C 16
ATOM 16104 O O . LYS A 1 57 ? 2.401 18.172 1.598 1.00 0.00 941 LYS A O 16
ATOM 16123 N N . MET A 1 58 ? 0.907 16.501 1.407 1.00 0.00 942 MET A N 16
ATOM 16124 C CA . MET A 1 58 ? -0.225 17.392 1.177 1.00 0.00 942 MET A CA 16
ATOM 16125 C C . MET A 1 58 ? -0.105 18.653 2.026 1.00 0.00 942 MET A C 16
ATOM 16126 O O . MET A 1 58 ? -0.422 19.753 1.572 1.00 0.00 942 MET A O 16
ATOM 16140 N N . LYS A 1 59 ? 0.355 18.487 3.262 1.00 0.00 943 LYS A N 16
ATOM 16141 C CA . LYS A 1 59 ? 0.518 19.612 4.176 1.00 0.00 943 LYS A CA 16
ATOM 16142 C C . LYS A 1 59 ? 1.986 20.007 4.295 1.00 0.00 943 LYS A C 16
ATOM 16143 O O . LYS A 1 59 ? 2.328 21.189 4.234 1.00 0.00 943 LYS A O 16
ATOM 16162 N N . LEU A 1 60 ? 2.850 19.013 4.464 1.00 0.00 944 LEU A N 16
ATOM 16163 C CA . LEU A 1 60 ? 4.283 19.257 4.590 1.00 0.00 944 LEU A CA 16
ATOM 16164 C C . LEU A 1 60 ? 4.779 20.173 3.476 1.00 0.00 944 LEU A C 16
ATOM 16165 O O . LEU A 1 60 ? 4.253 20.156 2.364 1.00 0.00 944 LEU A O 16
ATOM 16181 N N . ASN A 1 61 ? 5.797 20.971 3.783 1.00 0.00 945 ASN A N 16
ATOM 16182 C CA . ASN A 1 61 ? 6.366 21.893 2.807 1.00 0.00 945 ASN A CA 16
ATOM 16183 C C . ASN A 1 61 ? 7.885 21.761 2.754 1.00 0.00 945 ASN A C 16
ATOM 16184 O O . ASN A 1 61 ? 8.604 22.758 2.678 1.00 0.00 945 ASN A O 16
ATOM 16195 N N . LYS A 1 62 ? 8.368 20.524 2.796 1.00 0.00 946 LYS A N 16
ATOM 16196 C CA . LYS A 1 62 ? 9.801 20.259 2.751 1.00 0.00 946 LYS A CA 16
ATOM 16197 C C . LYS A 1 62 ? 10.156 19.389 1.550 1.00 0.00 946 LYS A C 16
ATOM 16198 O O . LYS A 1 62 ? 9.935 18.178 1.562 1.00 0.00 946 LYS A O 16
ATOM 16217 N N . ALA A 1 63 ? 10.709 20.013 0.515 1.00 0.00 947 ALA A N 16
ATOM 16218 C CA . ALA A 1 63 ? 11.098 19.295 -0.692 1.00 0.00 947 ALA A CA 16
ATOM 16219 C C . ALA A 1 63 ? 11.549 17.875 -0.364 1.00 0.00 947 ALA A C 16
ATOM 16220 O O . ALA A 1 63 ? 12.348 17.662 0.547 1.00 0.00 947 ALA A O 16
ATOM 16227 N N . SER A 1 64 ? 11.030 16.907 -1.113 1.00 0.00 948 SER A N 16
ATOM 16228 C CA . SER A 1 64 ? 11.376 15.507 -0.899 1.00 0.00 948 SER A CA 16
ATOM 16229 C C . SER A 1 64 ? 12.447 15.055 -1.886 1.00 0.00 948 SER A C 16
ATOM 16230 O O . SER A 1 64 ? 12.498 15.524 -3.022 1.00 0.00 948 SER A O 16
ATOM 16238 N N . GLY A 1 65 ? 13.304 14.139 -1.443 1.00 0.00 949 GLY A N 16
ATOM 16239 C CA . GLY A 1 65 ? 14.363 13.638 -2.299 1.00 0.00 949 GLY A CA 16
ATOM 16240 C C . GLY A 1 65 ? 15.468 12.958 -1.516 1.00 0.00 949 GLY A C 16
ATOM 16241 O O . GLY A 1 65 ? 16.116 13.563 -0.661 1.00 0.00 949 GLY A O 16
ATOM 16245 N N . PRO A 1 66 ? 15.696 11.668 -1.805 1.00 0.00 950 PRO A N 16
ATOM 16246 C CA . PRO A 1 66 ? 16.730 10.877 -1.131 1.00 0.00 950 PRO A CA 16
ATOM 16247 C C . PRO A 1 66 ? 18.139 11.314 -1.518 1.00 0.00 950 PRO A C 16
ATOM 16248 O O . PRO A 1 66 ? 18.498 11.314 -2.696 1.00 0.00 950 PRO A O 16
ATOM 16259 N N . SER A 1 67 ? 18.934 11.685 -0.520 1.00 0.00 951 SER A N 16
ATOM 16260 C CA . SER A 1 67 ? 20.303 12.128 -0.756 1.00 0.00 951 SER A CA 16
ATOM 16261 C C . SER A 1 67 ? 21.284 10.971 -0.594 1.00 0.00 951 SER A C 16
ATOM 16262 O O . SER A 1 67 ? 21.829 10.753 0.488 1.00 0.00 951 SER A O 16
ATOM 16270 N N . SER A 1 68 ? 21.502 10.232 -1.677 1.00 0.00 952 SER A N 16
ATOM 16271 C CA . SER A 1 68 ? 22.414 9.095 -1.655 1.00 0.00 952 SER A CA 16
ATOM 16272 C C . SER A 1 68 ? 23.145 8.958 -2.987 1.00 0.00 952 SER A C 16
ATOM 16273 O O . SER A 1 68 ? 22.592 9.258 -4.045 1.00 0.00 952 SER A O 16
ATOM 16281 N N . GLY A 1 69 ? 24.393 8.503 -2.927 1.00 0.00 953 GLY A N 16
ATOM 16282 C CA . GLY A 1 69 ? 25.180 8.335 -4.134 1.00 0.00 953 GLY A CA 16
ATOM 16283 C C . GLY A 1 69 ? 25.831 6.968 -4.216 1.00 0.00 953 GLY A C 16
ATOM 16284 O O . GLY A 1 69 ? 26.030 6.337 -3.179 1.00 0.00 953 GLY A O 16
ATOM 16289 N N . GLY A 1 1 ? -29.697 -0.034 -6.752 1.00 0.00 885 GLY A N 17
ATOM 16290 C CA . GLY A 1 1 ? -28.532 -0.650 -6.145 1.00 0.00 885 GLY A CA 17
ATOM 16291 C C . GLY A 1 1 ? -27.372 -0.774 -7.112 1.00 0.00 885 GLY A C 17
ATOM 16292 O O . GLY A 1 1 ? -26.413 -0.005 -7.043 1.00 0.00 885 GLY A O 17
ATOM 16296 N N . SER A 1 2 ? -27.457 -1.745 -8.015 1.00 0.00 886 SER A N 17
ATOM 16297 C CA . SER A 1 2 ? -26.402 -1.971 -8.997 1.00 0.00 886 SER A CA 17
ATOM 16298 C C . SER A 1 2 ? -26.362 -0.840 -10.020 1.00 0.00 886 SER A C 17
ATOM 16299 O O . SER A 1 2 ? -26.881 -0.972 -11.128 1.00 0.00 886 SER A O 17
ATOM 16307 N N . SER A 1 3 ? -25.742 0.273 -9.639 1.00 0.00 887 SER A N 17
ATOM 16308 C CA . SER A 1 3 ? -25.636 1.429 -10.521 1.00 0.00 887 SER A CA 17
ATOM 16309 C C . SER A 1 3 ? -24.205 1.602 -11.022 1.00 0.00 887 SER A C 17
ATOM 16310 O O . SER A 1 3 ? -23.974 1.821 -12.210 1.00 0.00 887 SER A O 17
ATOM 16318 N N . GLY A 1 4 ? -23.248 1.500 -10.105 1.00 0.00 888 GLY A N 17
ATOM 16319 C CA . GLY A 1 4 ? -21.851 1.647 -10.471 1.00 0.00 888 GLY A CA 17
ATOM 16320 C C . GLY A 1 4 ? -20.943 1.753 -9.263 1.00 0.00 888 GLY A C 17
ATOM 16321 O O . GLY A 1 4 ? -21.231 1.186 -8.209 1.00 0.00 888 GLY A O 17
ATOM 16325 N N . SER A 1 5 ? -19.840 2.480 -9.415 1.00 0.00 889 SER A N 17
ATOM 16326 C CA . SER A 1 5 ? -18.883 2.654 -8.328 1.00 0.00 889 SER A CA 17
ATOM 16327 C C . SER A 1 5 ? -18.826 4.112 -7.882 1.00 0.00 889 SER A C 17
ATOM 16328 O O . SER A 1 5 ? -18.428 4.991 -8.646 1.00 0.00 889 SER A O 17
ATOM 16336 N N . SER A 1 6 ? -19.228 4.360 -6.640 1.00 0.00 890 SER A N 17
ATOM 16337 C CA . SER A 1 6 ? -19.226 5.711 -6.091 1.00 0.00 890 SER A CA 17
ATOM 16338 C C . SER A 1 6 ? -17.801 6.203 -5.861 1.00 0.00 890 SER A C 17
ATOM 16339 O O . SER A 1 6 ? -17.531 7.402 -5.905 1.00 0.00 890 SER A O 17
ATOM 16347 N N . GLY A 1 7 ? -16.890 5.265 -5.615 1.00 0.00 891 GLY A N 17
ATOM 16348 C CA . GLY A 1 7 ? -15.503 5.621 -5.381 1.00 0.00 891 GLY A CA 17
ATOM 16349 C C . GLY A 1 7 ? -14.552 4.882 -6.301 1.00 0.00 891 GLY A C 17
ATOM 16350 O O . GLY A 1 7 ? -14.945 3.932 -6.977 1.00 0.00 891 GLY A O 17
ATOM 16354 N N . GLN A 1 8 ? -13.297 5.321 -6.329 1.00 0.00 892 GLN A N 17
ATOM 16355 C CA . GLN A 1 8 ? -12.288 4.696 -7.175 1.00 0.00 892 GLN A CA 17
ATOM 16356 C C . GLN A 1 8 ? -11.084 4.254 -6.351 1.00 0.00 892 GLN A C 17
ATOM 16357 O O . GLN A 1 8 ? -10.056 4.931 -6.322 1.00 0.00 892 GLN A O 17
ATOM 16371 N N . TYR A 1 9 ? -11.218 3.114 -5.682 1.00 0.00 893 TYR A N 17
ATOM 16372 C CA . TYR A 1 9 ? -10.141 2.582 -4.855 1.00 0.00 893 TYR A CA 17
ATOM 16373 C C . TYR A 1 9 ? -9.881 1.114 -5.177 1.00 0.00 893 TYR A C 17
ATOM 16374 O O . TYR A 1 9 ? -10.456 0.218 -4.557 1.00 0.00 893 TYR A O 17
ATOM 16392 N N . CYS A 1 10 ? -9.008 0.874 -6.150 1.00 0.00 894 CYS A N 17
ATOM 16393 C CA . CYS A 1 10 ? -8.669 -0.485 -6.556 1.00 0.00 894 CYS A CA 17
ATOM 16394 C C . CYS A 1 10 ? -7.286 -0.876 -6.045 1.00 0.00 894 CYS A C 17
ATOM 16395 O O . CYS A 1 10 ? -7.066 -2.013 -5.629 1.00 0.00 894 CYS A O 17
ATOM 16402 N N . TRP A 1 11 ? -6.358 0.074 -6.081 1.00 0.00 895 TRP A N 17
ATOM 16403 C CA . TRP A 1 11 ? -4.996 -0.171 -5.621 1.00 0.00 895 TRP A CA 17
ATOM 16404 C C . TRP A 1 11 ? -4.967 -0.436 -4.120 1.00 0.00 895 TRP A C 17
ATOM 16405 O O . TRP A 1 11 ? -5.192 0.470 -3.317 1.00 0.00 895 TRP A O 17
ATOM 16426 N N . GLN A 1 12 ? -4.689 -1.681 -3.748 1.00 0.00 896 GLN A N 17
ATOM 16427 C CA . GLN A 1 12 ? -4.632 -2.063 -2.342 1.00 0.00 896 GLN A CA 17
ATOM 16428 C C . GLN A 1 12 ? -3.310 -2.750 -2.018 1.00 0.00 896 GLN A C 17
ATOM 16429 O O . GLN A 1 12 ? -3.008 -3.820 -2.548 1.00 0.00 896 GLN A O 17
ATOM 16443 N N . HIS A 1 13 ? -2.524 -2.129 -1.144 1.00 0.00 897 HIS A N 17
ATOM 16444 C CA . HIS A 1 13 ? -1.233 -2.681 -0.749 1.00 0.00 897 HIS A CA 17
ATOM 16445 C C . HIS A 1 13 ? -0.736 -2.032 0.539 1.00 0.00 897 HIS A C 17
ATOM 16446 O O . HIS A 1 13 ? -1.186 -0.949 0.914 1.00 0.00 897 HIS A O 17
ATOM 16460 N N . ARG A 1 14 ? 0.193 -2.702 1.213 1.00 0.00 898 ARG A N 17
ATOM 16461 C CA . ARG A 1 14 ? 0.750 -2.191 2.460 1.00 0.00 898 ARG A CA 17
ATOM 16462 C C . ARG A 1 14 ? 1.202 -0.743 2.301 1.00 0.00 898 ARG A C 17
ATOM 16463 O O . ARG A 1 14 ? 1.320 -0.237 1.184 1.00 0.00 898 ARG A O 17
ATOM 16484 N N . PHE A 1 15 ? 1.454 -0.080 3.425 1.00 0.00 899 PHE A N 17
ATOM 16485 C CA . PHE A 1 15 ? 1.891 1.311 3.410 1.00 0.00 899 PHE A CA 17
ATOM 16486 C C . PHE A 1 15 ? 3.413 1.403 3.489 1.00 0.00 899 PHE A C 17
ATOM 16487 O O . PHE A 1 15 ? 4.068 0.657 4.216 1.00 0.00 899 PHE A O 17
ATOM 16504 N N . PRO A 1 16 ? 3.988 2.341 2.722 1.00 0.00 900 PRO A N 17
ATOM 16505 C CA . PRO A 1 16 ? 5.438 2.553 2.686 1.00 0.00 900 PRO A CA 17
ATOM 16506 C C . PRO A 1 16 ? 5.969 3.151 3.985 1.00 0.00 900 PRO A C 17
ATOM 16507 O O . PRO A 1 16 ? 5.980 4.370 4.161 1.00 0.00 900 PRO A O 17
ATOM 16518 N N . THR A 1 17 ? 6.409 2.285 4.893 1.00 0.00 901 THR A N 17
ATOM 16519 C CA . THR A 1 17 ? 6.940 2.728 6.176 1.00 0.00 901 THR A CA 17
ATOM 16520 C C . THR A 1 17 ? 7.632 4.080 6.048 1.00 0.00 901 THR A C 17
ATOM 16521 O O . THR A 1 17 ? 7.520 4.931 6.929 1.00 0.00 901 THR A O 17
ATOM 16532 N N . GLY A 1 18 ? 8.347 4.272 4.944 1.00 0.00 902 GLY A N 17
ATOM 16533 C CA . GLY A 1 18 ? 9.046 5.524 4.721 1.00 0.00 902 GLY A CA 17
ATOM 16534 C C . GLY A 1 18 ? 10.204 5.377 3.753 1.00 0.00 902 GLY A C 17
ATOM 16535 O O . GLY A 1 18 ? 10.680 6.363 3.190 1.00 0.00 902 GLY A O 17
ATOM 16539 N N . TYR A 1 19 ? 10.659 4.144 3.560 1.00 0.00 903 TYR A N 17
ATOM 16540 C CA . TYR A 1 19 ? 11.771 3.872 2.657 1.00 0.00 903 TYR A CA 17
ATOM 16541 C C . TYR A 1 19 ? 11.281 3.720 1.220 1.00 0.00 903 TYR A C 17
ATOM 16542 O O . TYR A 1 19 ? 10.552 2.782 0.896 1.00 0.00 903 TYR A O 17
ATOM 16560 N N . PHE A 1 20 ? 11.687 4.650 0.362 1.00 0.00 904 PHE A N 17
ATOM 16561 C CA . PHE A 1 20 ? 11.290 4.621 -1.041 1.00 0.00 904 PHE A CA 17
ATOM 16562 C C . PHE A 1 20 ? 12.256 3.771 -1.862 1.00 0.00 904 PHE A C 17
ATOM 16563 O O . PHE A 1 20 ? 12.941 4.275 -2.751 1.00 0.00 904 PHE A O 17
ATOM 16580 N N . SER A 1 21 ? 12.305 2.478 -1.555 1.00 0.00 905 SER A N 17
ATOM 16581 C CA . SER A 1 21 ? 13.189 1.558 -2.261 1.00 0.00 905 SER A CA 17
ATOM 16582 C C . SER A 1 21 ? 12.638 0.136 -2.219 1.00 0.00 905 SER A C 17
ATOM 16583 O O . SER A 1 21 ? 11.793 -0.190 -1.385 1.00 0.00 905 SER A O 17
ATOM 16591 N N . ILE A 1 22 ? 13.123 -0.706 -3.125 1.00 0.00 906 ILE A N 17
ATOM 16592 C CA . ILE A 1 22 ? 12.681 -2.093 -3.192 1.00 0.00 906 ILE A CA 17
ATOM 16593 C C . ILE A 1 22 ? 13.456 -2.966 -2.211 1.00 0.00 906 ILE A C 17
ATOM 16594 O O . ILE A 1 22 ? 14.620 -2.697 -1.910 1.00 0.00 906 ILE A O 17
ATOM 16610 N N . CYS A 1 23 ? 12.805 -4.013 -1.717 1.00 0.00 907 CYS A N 17
ATOM 16611 C CA . CYS A 1 23 ? 13.433 -4.927 -0.770 1.00 0.00 907 CYS A CA 17
ATOM 16612 C C . CYS A 1 23 ? 14.301 -5.951 -1.497 1.00 0.00 907 CYS A C 17
ATOM 16613 O O . CYS A 1 23 ? 13.844 -6.621 -2.424 1.00 0.00 907 CYS A O 17
ATOM 16620 N N . ASP A 1 24 ? 15.553 -6.066 -1.070 1.00 0.00 908 ASP A N 17
ATOM 16621 C CA . ASP A 1 24 ? 16.485 -7.009 -1.678 1.00 0.00 908 ASP A CA 17
ATOM 16622 C C . ASP A 1 24 ? 16.100 -8.446 -1.343 1.00 0.00 908 ASP A C 17
ATOM 16623 O O . ASP A 1 24 ? 16.327 -9.361 -2.136 1.00 0.00 908 ASP A O 17
ATOM 16632 N N . ARG A 1 25 ? 15.517 -8.638 -0.164 1.00 0.00 909 ARG A N 17
ATOM 16633 C CA . ARG A 1 25 ? 15.103 -9.965 0.276 1.00 0.00 909 ARG A CA 17
ATOM 16634 C C . ARG A 1 25 ? 13.914 -10.462 -0.541 1.00 0.00 909 ARG A C 17
ATOM 16635 O O . ARG A 1 25 ? 13.828 -11.644 -0.874 1.00 0.00 909 ARG A O 17
ATOM 16656 N N . TYR A 1 26 ? 13.000 -9.552 -0.860 1.00 0.00 910 TYR A N 17
ATOM 16657 C CA . TYR A 1 26 ? 11.815 -9.899 -1.635 1.00 0.00 910 TYR A CA 17
ATOM 16658 C C . TYR A 1 26 ? 12.155 -10.042 -3.116 1.00 0.00 910 TYR A C 17
ATOM 16659 O O . TYR A 1 26 ? 11.751 -11.005 -3.766 1.00 0.00 910 TYR A O 17
ATOM 16677 N N . MET A 1 27 ? 12.902 -9.076 -3.641 1.00 0.00 911 MET A N 17
ATOM 16678 C CA . MET A 1 27 ? 13.298 -9.094 -5.044 1.00 0.00 911 MET A CA 17
ATOM 16679 C C . MET A 1 27 ? 14.109 -10.346 -5.363 1.00 0.00 911 MET A C 17
ATOM 16680 O O . MET A 1 27 ? 13.878 -11.005 -6.376 1.00 0.00 911 MET A O 17
ATOM 16694 N N . ASN A 1 28 ? 15.061 -10.668 -4.492 1.00 0.00 912 ASN A N 17
ATOM 16695 C CA . ASN A 1 28 ? 15.907 -11.840 -4.683 1.00 0.00 912 ASN A CA 17
ATOM 16696 C C . ASN A 1 28 ? 15.062 -13.083 -4.948 1.00 0.00 912 ASN A C 17
ATOM 16697 O O . ASN A 1 28 ? 15.388 -13.895 -5.813 1.00 0.00 912 ASN A O 17
ATOM 16708 N N . GLY A 1 29 ? 13.974 -13.224 -4.198 1.00 0.00 913 GLY A N 17
ATOM 16709 C CA . GLY A 1 29 ? 13.099 -14.369 -4.367 1.00 0.00 913 GLY A CA 17
ATOM 16710 C C . GLY A 1 29 ? 12.273 -14.656 -3.129 1.00 0.00 913 GLY A C 17
ATOM 16711 O O . GLY A 1 29 ? 11.078 -14.937 -3.221 1.00 0.00 913 GLY A O 17
ATOM 16715 N N . THR A 1 30 ? 12.912 -14.589 -1.965 1.00 0.00 914 THR A N 17
ATOM 16716 C CA . THR A 1 30 ? 12.230 -14.847 -0.703 1.00 0.00 914 THR A CA 17
ATOM 16717 C C . THR A 1 30 ? 12.703 -13.887 0.384 1.00 0.00 914 THR A C 17
ATOM 16718 O O . THR A 1 30 ? 13.903 -13.726 0.605 1.00 0.00 914 THR A O 17
ATOM 16729 N N . CYS A 1 31 ? 11.752 -13.252 1.060 1.00 0.00 915 CYS A N 17
ATOM 16730 C CA . CYS A 1 31 ? 12.070 -12.308 2.124 1.00 0.00 915 CYS A CA 17
ATOM 16731 C C . CYS A 1 31 ? 11.488 -12.773 3.456 1.00 0.00 915 CYS A C 17
ATOM 16732 O O . CYS A 1 31 ? 10.377 -13.299 3.526 1.00 0.00 915 CYS A O 17
ATOM 16739 N N . PRO A 1 32 ? 12.254 -12.574 4.538 1.00 0.00 916 PRO A N 17
ATOM 16740 C CA . PRO A 1 32 ? 11.835 -12.965 5.888 1.00 0.00 916 PRO A CA 17
ATOM 16741 C C . PRO A 1 32 ? 10.696 -12.098 6.414 1.00 0.00 916 PRO A C 17
ATOM 16742 O O . PRO A 1 32 ? 9.737 -12.606 6.994 1.00 0.00 916 PRO A O 17
ATOM 16753 N N . GLU A 1 33 ? 10.810 -10.790 6.209 1.00 0.00 917 GLU A N 17
ATOM 16754 C CA . GLU A 1 33 ? 9.788 -9.854 6.664 1.00 0.00 917 GLU A CA 17
ATOM 16755 C C . GLU A 1 33 ? 8.427 -10.203 6.069 1.00 0.00 917 GLU A C 17
ATOM 16756 O O . GLU A 1 33 ? 7.469 -10.468 6.794 1.00 0.00 917 GLU A O 17
ATOM 16768 N N . GLY A 1 34 ? 8.350 -10.201 4.741 1.00 0.00 918 GLY A N 17
ATOM 16769 C CA . GLY A 1 34 ? 7.102 -10.518 4.070 1.00 0.00 918 GLY A CA 17
ATOM 16770 C C . GLY A 1 34 ? 6.241 -9.292 3.840 1.00 0.00 918 GLY A C 17
ATOM 16771 O O . GLY A 1 34 ? 6.503 -8.502 2.934 1.00 0.00 918 GLY A O 17
ATOM 16775 N N . ASN A 1 35 ? 5.208 -9.134 4.661 1.00 0.00 919 ASN A N 17
ATOM 16776 C CA . ASN A 1 35 ? 4.303 -7.997 4.540 1.00 0.00 919 ASN A CA 17
ATOM 16777 C C . ASN A 1 35 ? 4.690 -6.888 5.514 1.00 0.00 919 ASN A C 17
ATOM 16778 O O . ASN A 1 35 ? 4.543 -5.703 5.212 1.00 0.00 919 ASN A O 17
ATOM 16789 N N . SER A 1 36 ? 5.185 -7.281 6.683 1.00 0.00 920 SER A N 17
ATOM 16790 C CA . SER A 1 36 ? 5.591 -6.321 7.703 1.00 0.00 920 SER A CA 17
ATOM 16791 C C . SER A 1 36 ? 7.016 -5.835 7.456 1.00 0.00 920 SER A C 17
ATOM 16792 O O . SER A 1 36 ? 7.758 -5.545 8.395 1.00 0.00 920 SER A O 17
ATOM 16800 N N . CYS A 1 37 ? 7.393 -5.749 6.184 1.00 0.00 921 CYS A N 17
ATOM 16801 C CA . CYS A 1 37 ? 8.728 -5.299 5.811 1.00 0.00 921 CYS A CA 17
ATOM 16802 C C . CYS A 1 37 ? 8.776 -3.779 5.688 1.00 0.00 921 CYS A C 17
ATOM 16803 O O . CYS A 1 37 ? 7.742 -3.122 5.560 1.00 0.00 921 CYS A O 17
ATOM 16810 N N . LYS A 1 38 ? 9.983 -3.226 5.727 1.00 0.00 922 LYS A N 17
ATOM 16811 C CA . LYS A 1 38 ? 10.168 -1.783 5.619 1.00 0.00 922 LYS A CA 17
ATOM 16812 C C . LYS A 1 38 ? 10.428 -1.375 4.172 1.00 0.00 922 LYS A C 17
ATOM 16813 O O . LYS A 1 38 ? 10.181 -0.233 3.785 1.00 0.00 922 LYS A O 17
ATOM 16832 N N . PHE A 1 39 ? 10.926 -2.316 3.377 1.00 0.00 923 PHE A N 17
ATOM 16833 C CA . PHE A 1 39 ? 11.218 -2.054 1.973 1.00 0.00 923 PHE A CA 17
ATOM 16834 C C . PHE A 1 39 ? 10.033 -2.433 1.090 1.00 0.00 923 PHE A C 17
ATOM 16835 O O . PHE A 1 39 ? 9.085 -3.072 1.546 1.00 0.00 923 PHE A O 17
ATOM 16852 N N . ALA A 1 40 ? 10.093 -2.033 -0.176 1.00 0.00 924 ALA A N 17
ATOM 16853 C CA . ALA A 1 40 ? 9.026 -2.331 -1.123 1.00 0.00 924 ALA A CA 17
ATOM 16854 C C . ALA A 1 40 ? 9.093 -3.782 -1.586 1.00 0.00 924 ALA A C 17
ATOM 16855 O O . ALA A 1 40 ? 10.159 -4.399 -1.578 1.00 0.00 924 ALA A O 17
ATOM 16862 N N . HIS A 1 41 ? 7.947 -4.323 -1.989 1.00 0.00 925 HIS A N 17
ATOM 16863 C CA . HIS A 1 41 ? 7.876 -5.704 -2.456 1.00 0.00 925 HIS A CA 17
ATOM 16864 C C . HIS A 1 41 ? 7.250 -5.775 -3.845 1.00 0.00 925 HIS A C 17
ATOM 16865 O O . HIS A 1 41 ? 6.047 -5.992 -3.984 1.00 0.00 925 HIS A O 17
ATOM 16879 N N . GLY A 1 42 ? 8.075 -5.592 -4.872 1.00 0.00 926 GLY A N 17
ATOM 16880 C CA . GLY A 1 42 ? 7.583 -5.639 -6.236 1.00 0.00 926 GLY A CA 17
ATOM 16881 C C . GLY A 1 42 ? 7.429 -4.259 -6.845 1.00 0.00 926 GLY A C 17
ATOM 16882 O O . GLY A 1 42 ? 6.733 -3.406 -6.297 1.00 0.00 926 GLY A O 17
ATOM 16886 N N . ASN A 1 43 ? 8.083 -4.039 -7.981 1.00 0.00 927 ASN A N 17
ATOM 16887 C CA . ASN A 1 43 ? 8.017 -2.752 -8.664 1.00 0.00 927 ASN A CA 17
ATOM 16888 C C . ASN A 1 43 ? 6.612 -2.164 -8.583 1.00 0.00 927 ASN A C 17
ATOM 16889 O O . ASN A 1 43 ? 6.428 -1.024 -8.157 1.00 0.00 927 ASN A O 17
ATOM 16900 N N . ALA A 1 44 ? 5.622 -2.951 -8.993 1.00 0.00 928 ALA A N 17
ATOM 16901 C CA . ALA A 1 44 ? 4.233 -2.510 -8.964 1.00 0.00 928 ALA A CA 17
ATOM 16902 C C . ALA A 1 44 ? 3.852 -1.987 -7.583 1.00 0.00 928 ALA A C 17
ATOM 16903 O O . ALA A 1 44 ? 3.254 -0.919 -7.458 1.00 0.00 928 ALA A O 17
ATOM 16910 N N . GLU A 1 45 ? 4.201 -2.747 -6.550 1.00 0.00 929 GLU A N 17
ATOM 16911 C CA . GLU A 1 45 ? 3.893 -2.359 -5.179 1.00 0.00 929 GLU A CA 17
ATOM 16912 C C . GLU A 1 45 ? 4.468 -0.982 -4.861 1.00 0.00 929 GLU A C 17
ATOM 16913 O O . GLU A 1 45 ? 3.799 -0.142 -4.257 1.00 0.00 929 GLU A O 17
ATOM 16925 N N . LEU A 1 46 ? 5.711 -0.757 -5.271 1.00 0.00 930 LEU A N 17
ATOM 16926 C CA . LEU A 1 46 ? 6.377 0.518 -5.030 1.00 0.00 930 LEU A CA 17
ATOM 16927 C C . LEU A 1 46 ? 5.563 1.675 -5.601 1.00 0.00 930 LEU A C 17
ATOM 16928 O O . LEU A 1 46 ? 5.361 2.693 -4.938 1.00 0.00 930 LEU A O 17
ATOM 16944 N N . HIS A 1 47 ? 5.095 1.510 -6.834 1.00 0.00 931 HIS A N 17
ATOM 16945 C CA . HIS A 1 47 ? 4.299 2.539 -7.494 1.00 0.00 931 HIS A CA 17
ATOM 16946 C C . HIS A 1 47 ? 3.269 3.128 -6.534 1.00 0.00 931 HIS A C 17
ATOM 16947 O O . HIS A 1 47 ? 3.239 4.337 -6.307 1.00 0.00 931 HIS A O 17
ATOM 16961 N N . GLU A 1 48 ? 2.427 2.264 -5.975 1.00 0.00 932 GLU A N 17
ATOM 16962 C CA . GLU A 1 48 ? 1.395 2.700 -5.042 1.00 0.00 932 GLU A CA 17
ATOM 16963 C C . GLU A 1 48 ? 2.015 3.366 -3.817 1.00 0.00 932 GLU A C 17
ATOM 16964 O O . GLU A 1 48 ? 1.540 4.402 -3.353 1.00 0.00 932 GLU A O 17
ATOM 16976 N N . TRP A 1 49 ? 3.078 2.762 -3.298 1.00 0.00 933 TRP A N 17
ATOM 16977 C CA . TRP A 1 49 ? 3.764 3.295 -2.126 1.00 0.00 933 TRP A CA 17
ATOM 16978 C C . TRP A 1 49 ? 4.161 4.751 -2.344 1.00 0.00 933 TRP A C 17
ATOM 16979 O O . TRP A 1 49 ? 3.851 5.616 -1.526 1.00 0.00 933 TRP A O 17
ATOM 17000 N N . GLU A 1 50 ? 4.849 5.013 -3.451 1.00 0.00 934 GLU A N 17
ATOM 17001 C CA . GLU A 1 50 ? 5.289 6.365 -3.773 1.00 0.00 934 GLU A CA 17
ATOM 17002 C C . GLU A 1 50 ? 4.170 7.374 -3.533 1.00 0.00 934 GLU A C 17
ATOM 17003 O O . GLU A 1 50 ? 4.402 8.460 -3.003 1.00 0.00 934 GLU A O 17
ATOM 17015 N N . GLU A 1 51 ? 2.955 7.005 -3.927 1.00 0.00 935 GLU A N 17
ATOM 17016 C CA . GLU A 1 51 ? 1.799 7.878 -3.756 1.00 0.00 935 GLU A CA 17
ATOM 17017 C C . GLU A 1 51 ? 1.432 8.012 -2.280 1.00 0.00 935 GLU A C 17
ATOM 17018 O O . GLU A 1 51 ? 1.461 9.107 -1.719 1.00 0.00 935 GLU A O 17
ATOM 17030 N N . ARG A 1 52 ? 1.087 6.889 -1.659 1.00 0.00 936 ARG A N 17
ATOM 17031 C CA . ARG A 1 52 ? 0.713 6.880 -0.250 1.00 0.00 936 ARG A CA 17
ATOM 17032 C C . ARG A 1 52 ? 1.505 7.925 0.530 1.00 0.00 936 ARG A C 17
ATOM 17033 O O . ARG A 1 52 ? 0.937 8.878 1.063 1.00 0.00 936 ARG A O 17
ATOM 17054 N N . ARG A 1 53 ? 2.820 7.738 0.593 1.00 0.00 937 ARG A N 17
ATOM 17055 C CA . ARG A 1 53 ? 3.690 8.663 1.309 1.00 0.00 937 ARG A CA 17
ATOM 17056 C C . ARG A 1 53 ? 3.547 10.080 0.759 1.00 0.00 937 ARG A C 17
ATOM 17057 O O . ARG A 1 53 ? 3.295 11.024 1.507 1.00 0.00 937 ARG A O 17
ATOM 17078 N N . ASP A 1 54 ? 3.711 10.219 -0.552 1.00 0.00 938 ASP A N 17
ATOM 17079 C CA . ASP A 1 54 ? 3.600 11.519 -1.203 1.00 0.00 938 ASP A CA 17
ATOM 17080 C C . ASP A 1 54 ? 2.278 12.192 -0.850 1.00 0.00 938 ASP A C 17
ATOM 17081 O O . ASP A 1 54 ? 2.143 13.411 -0.955 1.00 0.00 938 ASP A O 17
ATOM 17090 N N . ALA A 1 55 ? 1.304 11.390 -0.432 1.00 0.00 939 ALA A N 17
ATOM 17091 C CA . ALA A 1 55 ? -0.008 11.908 -0.063 1.00 0.00 939 ALA A CA 17
ATOM 17092 C C . ALA A 1 55 ? 0.048 12.643 1.273 1.00 0.00 939 ALA A C 17
ATOM 17093 O O . ALA A 1 55 ? -0.692 13.601 1.497 1.00 0.00 939 ALA A O 17
ATOM 17100 N N . LEU A 1 56 ? 0.930 12.188 2.156 1.00 0.00 940 LEU A N 17
ATOM 17101 C CA . LEU A 1 56 ? 1.082 12.802 3.471 1.00 0.00 940 LEU A CA 17
ATOM 17102 C C . LEU A 1 56 ? 1.701 14.191 3.354 1.00 0.00 940 LEU A C 17
ATOM 17103 O O . LEU A 1 56 ? 1.169 15.166 3.886 1.00 0.00 940 LEU A O 17
ATOM 17119 N N . LYS A 1 57 ? 2.826 14.276 2.653 1.00 0.00 941 LYS A N 17
ATOM 17120 C CA . LYS A 1 57 ? 3.517 15.546 2.463 1.00 0.00 941 LYS A CA 17
ATOM 17121 C C . LYS A 1 57 ? 2.600 16.569 1.800 1.00 0.00 941 LYS A C 17
ATOM 17122 O O . LYS A 1 57 ? 2.855 17.772 1.854 1.00 0.00 941 LYS A O 17
ATOM 17141 N N . MET A 1 58 ? 1.533 16.083 1.175 1.00 0.00 942 MET A N 17
ATOM 17142 C CA . MET A 1 58 ? 0.577 16.957 0.504 1.00 0.00 942 MET A CA 17
ATOM 17143 C C . MET A 1 58 ? 0.344 18.229 1.312 1.00 0.00 942 MET A C 17
ATOM 17144 O O . MET A 1 58 ? 0.103 19.298 0.750 1.00 0.00 942 MET A O 17
ATOM 17158 N N . LYS A 1 59 ? 0.416 18.108 2.633 1.00 0.00 943 LYS A N 17
ATOM 17159 C CA . LYS A 1 59 ? 0.214 19.248 3.519 1.00 0.00 943 LYS A CA 17
ATOM 17160 C C . LYS A 1 59 ? 1.272 20.320 3.277 1.00 0.00 943 LYS A C 17
ATOM 17161 O O . LYS A 1 59 ? 0.960 21.509 3.201 1.00 0.00 943 LYS A O 17
ATOM 17180 N N . LEU A 1 60 ? 2.524 19.892 3.155 1.00 0.00 944 LEU A N 17
ATOM 17181 C CA . LEU A 1 60 ? 3.629 20.815 2.920 1.00 0.00 944 LEU A CA 17
ATOM 17182 C C . LEU A 1 60 ? 3.506 21.472 1.549 1.00 0.00 944 LEU A C 17
ATOM 17183 O O . LEU A 1 60 ? 3.167 20.818 0.564 1.00 0.00 944 LEU A O 17
ATOM 17199 N N . ASN A 1 61 ? 3.788 22.770 1.493 1.00 0.00 945 ASN A N 17
ATOM 17200 C CA . ASN A 1 61 ? 3.711 23.516 0.243 1.00 0.00 945 ASN A CA 17
ATOM 17201 C C . ASN A 1 61 ? 5.089 24.020 -0.176 1.00 0.00 945 ASN A C 17
ATOM 17202 O O . ASN A 1 61 ? 5.886 24.448 0.659 1.00 0.00 945 ASN A O 17
ATOM 17213 N N . LYS A 1 62 ? 5.363 23.967 -1.475 1.00 0.00 946 LYS A N 17
ATOM 17214 C CA . LYS A 1 62 ? 6.643 24.419 -2.006 1.00 0.00 946 LYS A CA 17
ATOM 17215 C C . LYS A 1 62 ? 6.439 25.442 -3.120 1.00 0.00 946 LYS A C 17
ATOM 17216 O O . LYS A 1 62 ? 5.736 25.179 -4.095 1.00 0.00 946 LYS A O 17
ATOM 17235 N N . ALA A 1 63 ? 7.059 26.607 -2.968 1.00 0.00 947 ALA A N 17
ATOM 17236 C CA . ALA A 1 63 ? 6.948 27.667 -3.962 1.00 0.00 947 ALA A CA 17
ATOM 17237 C C . ALA A 1 63 ? 7.159 27.122 -5.371 1.00 0.00 947 ALA A C 17
ATOM 17238 O O . ALA A 1 63 ? 6.284 27.238 -6.229 1.00 0.00 947 ALA A O 17
ATOM 17245 N N . SER A 1 64 ? 8.326 26.529 -5.602 1.00 0.00 948 SER A N 17
ATOM 17246 C CA . SER A 1 64 ? 8.654 25.971 -6.909 1.00 0.00 948 SER A CA 17
ATOM 17247 C C . SER A 1 64 ? 8.093 26.843 -8.028 1.00 0.00 948 SER A C 17
ATOM 17248 O O . SER A 1 64 ? 7.555 26.339 -9.013 1.00 0.00 948 SER A O 17
ATOM 17256 N N . GLY A 1 65 ? 8.225 28.157 -7.869 1.00 0.00 949 GLY A N 17
ATOM 17257 C CA . GLY A 1 65 ? 7.727 29.079 -8.873 1.00 0.00 949 GLY A CA 17
ATOM 17258 C C . GLY A 1 65 ? 6.213 29.104 -8.938 1.00 0.00 949 GLY A C 17
ATOM 17259 O O . GLY A 1 65 ? 5.532 28.263 -8.352 1.00 0.00 949 GLY A O 17
ATOM 17263 N N . PRO A 1 66 ? 5.664 30.089 -9.663 1.00 0.00 950 PRO A N 17
ATOM 17264 C CA . PRO A 1 66 ? 4.215 30.245 -9.819 1.00 0.00 950 PRO A CA 17
ATOM 17265 C C . PRO A 1 66 ? 3.602 29.141 -10.673 1.00 0.00 950 PRO A C 17
ATOM 17266 O O . PRO A 1 66 ? 3.476 29.282 -11.890 1.00 0.00 950 PRO A O 17
ATOM 17277 N N . SER A 1 67 ? 3.221 28.043 -10.029 1.00 0.00 951 SER A N 17
ATOM 17278 C CA . SER A 1 67 ? 2.623 26.913 -10.731 1.00 0.00 951 SER A CA 17
ATOM 17279 C C . SER A 1 67 ? 1.339 26.462 -10.042 1.00 0.00 951 SER A C 17
ATOM 17280 O O . SER A 1 67 ? 1.342 25.510 -9.263 1.00 0.00 951 SER A O 17
ATOM 17288 N N . SER A 1 68 ? 0.243 27.155 -10.335 1.00 0.00 952 SER A N 17
ATOM 17289 C CA . SER A 1 68 ? -1.048 26.830 -9.741 1.00 0.00 952 SER A CA 17
ATOM 17290 C C . SER A 1 68 ? -2.162 27.656 -10.376 1.00 0.00 952 SER A C 17
ATOM 17291 O O . SER A 1 68 ? -1.902 28.604 -11.117 1.00 0.00 952 SER A O 17
ATOM 17299 N N . GLY A 1 69 ? -3.405 27.289 -10.080 1.00 0.00 953 GLY A N 17
ATOM 17300 C CA . GLY A 1 69 ? -4.541 28.006 -10.630 1.00 0.00 953 GLY A CA 17
ATOM 17301 C C . GLY A 1 69 ? -5.849 27.270 -10.417 1.00 0.00 953 GLY A C 17
ATOM 17302 O O . GLY A 1 69 ? -5.868 26.044 -10.506 1.00 0.00 953 GLY A O 17
ATOM 17307 N N . GLY A 1 1 ? -18.816 -0.825 5.060 1.00 0.00 885 GLY A N 18
ATOM 17308 C CA . GLY A 1 1 ? -18.677 0.544 5.520 1.00 0.00 885 GLY A CA 18
ATOM 17309 C C . GLY A 1 1 ? -18.219 1.482 4.421 1.00 0.00 885 GLY A C 18
ATOM 17310 O O . GLY A 1 1 ? -17.354 2.330 4.638 1.00 0.00 885 GLY A O 18
ATOM 17314 N N . SER A 1 2 ? -18.800 1.329 3.235 1.00 0.00 886 SER A N 18
ATOM 17315 C CA . SER A 1 2 ? -18.443 2.165 2.095 1.00 0.00 886 SER A CA 18
ATOM 17316 C C . SER A 1 2 ? -16.930 2.196 1.897 1.00 0.00 886 SER A C 18
ATOM 17317 O O . SER A 1 2 ? -16.351 3.246 1.621 1.00 0.00 886 SER A O 18
ATOM 17325 N N . SER A 1 3 ? -16.297 1.036 2.040 1.00 0.00 887 SER A N 18
ATOM 17326 C CA . SER A 1 3 ? -14.852 0.930 1.881 1.00 0.00 887 SER A CA 18
ATOM 17327 C C . SER A 1 3 ? -14.490 -0.236 0.964 1.00 0.00 887 SER A C 18
ATOM 17328 O O . SER A 1 3 ? -15.284 -1.154 0.767 1.00 0.00 887 SER A O 18
ATOM 17336 N N . GLY A 1 4 ? -13.284 -0.190 0.407 1.00 0.00 888 GLY A N 18
ATOM 17337 C CA . GLY A 1 4 ? -12.837 -1.247 -0.482 1.00 0.00 888 GLY A CA 18
ATOM 17338 C C . GLY A 1 4 ? -13.721 -1.387 -1.706 1.00 0.00 888 GLY A C 18
ATOM 17339 O O . GLY A 1 4 ? -14.946 -1.327 -1.605 1.00 0.00 888 GLY A O 18
ATOM 17343 N N . SER A 1 5 ? -13.099 -1.574 -2.865 1.00 0.00 889 SER A N 18
ATOM 17344 C CA . SER A 1 5 ? -13.837 -1.719 -4.114 1.00 0.00 889 SER A CA 18
ATOM 17345 C C . SER A 1 5 ? -14.841 -0.583 -4.286 1.00 0.00 889 SER A C 18
ATOM 17346 O O . SER A 1 5 ? -16.020 -0.817 -4.549 1.00 0.00 889 SER A O 18
ATOM 17354 N N . SER A 1 6 ? -14.363 0.649 -4.136 1.00 0.00 890 SER A N 18
ATOM 17355 C CA . SER A 1 6 ? -15.218 1.822 -4.271 1.00 0.00 890 SER A CA 18
ATOM 17356 C C . SER A 1 6 ? -15.321 2.255 -5.730 1.00 0.00 890 SER A C 18
ATOM 17357 O O . SER A 1 6 ? -15.623 3.410 -6.027 1.00 0.00 890 SER A O 18
ATOM 17365 N N . GLY A 1 7 ? -15.067 1.318 -6.638 1.00 0.00 891 GLY A N 18
ATOM 17366 C CA . GLY A 1 7 ? -15.135 1.621 -8.056 1.00 0.00 891 GLY A CA 18
ATOM 17367 C C . GLY A 1 7 ? -13.840 2.202 -8.587 1.00 0.00 891 GLY A C 18
ATOM 17368 O O . GLY A 1 7 ? -13.326 1.754 -9.612 1.00 0.00 891 GLY A O 18
ATOM 17372 N N . GLN A 1 8 ? -13.313 3.204 -7.891 1.00 0.00 892 GLN A N 18
ATOM 17373 C CA . GLN A 1 8 ? -12.072 3.849 -8.301 1.00 0.00 892 GLN A CA 18
ATOM 17374 C C . GLN A 1 8 ? -10.887 3.299 -7.514 1.00 0.00 892 GLN A C 18
ATOM 17375 O O . GLN A 1 8 ? -9.856 2.947 -8.089 1.00 0.00 892 GLN A O 18
ATOM 17389 N N . TYR A 1 9 ? -11.040 3.229 -6.197 1.00 0.00 893 TYR A N 18
ATOM 17390 C CA . TYR A 1 9 ? -9.981 2.725 -5.330 1.00 0.00 893 TYR A CA 18
ATOM 17391 C C . TYR A 1 9 ? -9.566 1.315 -5.741 1.00 0.00 893 TYR A C 18
ATOM 17392 O O . TYR A 1 9 ? -10.100 0.326 -5.238 1.00 0.00 893 TYR A O 18
ATOM 17410 N N . CYS A 1 10 ? -8.608 1.232 -6.658 1.00 0.00 894 CYS A N 18
ATOM 17411 C CA . CYS A 1 10 ? -8.119 -0.055 -7.139 1.00 0.00 894 CYS A CA 18
ATOM 17412 C C . CYS A 1 10 ? -6.771 -0.394 -6.508 1.00 0.00 894 CYS A C 18
ATOM 17413 O O . CYS A 1 10 ? -6.549 -1.519 -6.062 1.00 0.00 894 CYS A O 18
ATOM 17420 N N . TRP A 1 11 ? -5.876 0.587 -6.476 1.00 0.00 895 TRP A N 18
ATOM 17421 C CA . TRP A 1 11 ? -4.550 0.393 -5.901 1.00 0.00 895 TRP A CA 18
ATOM 17422 C C . TRP A 1 11 ? -4.649 -0.083 -4.455 1.00 0.00 895 TRP A C 18
ATOM 17423 O O . TRP A 1 11 ? -4.629 0.723 -3.526 1.00 0.00 895 TRP A O 18
ATOM 17444 N N . GLN A 1 12 ? -4.753 -1.395 -4.274 1.00 0.00 896 GLN A N 18
ATOM 17445 C CA . GLN A 1 12 ? -4.855 -1.976 -2.941 1.00 0.00 896 GLN A CA 18
ATOM 17446 C C . GLN A 1 12 ? -3.568 -2.704 -2.565 1.00 0.00 896 GLN A C 18
ATOM 17447 O O . GLN A 1 12 ? -3.293 -3.797 -3.061 1.00 0.00 896 GLN A O 18
ATOM 17461 N N . HIS A 1 13 ? -2.783 -2.090 -1.685 1.00 0.00 897 HIS A N 18
ATOM 17462 C CA . HIS A 1 13 ? -1.525 -2.680 -1.242 1.00 0.00 897 HIS A CA 18
ATOM 17463 C C . HIS A 1 13 ? -1.078 -2.074 0.085 1.00 0.00 897 HIS A C 18
ATOM 17464 O O . HIS A 1 13 ? -1.609 -1.052 0.521 1.00 0.00 897 HIS A O 18
ATOM 17478 N N . ARG A 1 14 ? -0.100 -2.710 0.721 1.00 0.00 898 ARG A N 18
ATOM 17479 C CA . ARG A 1 14 ? 0.416 -2.234 1.999 1.00 0.00 898 ARG A CA 18
ATOM 17480 C C . ARG A 1 14 ? 0.888 -0.788 1.890 1.00 0.00 898 ARG A C 18
ATOM 17481 O O . ARG A 1 14 ? 1.061 -0.261 0.790 1.00 0.00 898 ARG A O 18
ATOM 17502 N N . PHE A 1 15 ? 1.094 -0.150 3.037 1.00 0.00 899 PHE A N 18
ATOM 17503 C CA . PHE A 1 15 ? 1.545 1.237 3.071 1.00 0.00 899 PHE A CA 18
ATOM 17504 C C . PHE A 1 15 ? 3.061 1.313 3.222 1.00 0.00 899 PHE A C 18
ATOM 17505 O O . PHE A 1 15 ? 3.674 0.554 3.973 1.00 0.00 899 PHE A O 18
ATOM 17522 N N . PRO A 1 16 ? 3.682 2.250 2.491 1.00 0.00 900 PRO A N 18
ATOM 17523 C CA . PRO A 1 16 ? 5.134 2.448 2.525 1.00 0.00 900 PRO A CA 18
ATOM 17524 C C . PRO A 1 16 ? 5.608 3.030 3.853 1.00 0.00 900 PRO A C 18
ATOM 17525 O O . PRO A 1 16 ? 5.557 4.242 4.065 1.00 0.00 900 PRO A O 18
ATOM 17536 N N . THR A 1 17 ? 6.071 2.159 4.744 1.00 0.00 901 THR A N 18
ATOM 17537 C CA . THR A 1 17 ? 6.553 2.587 6.051 1.00 0.00 901 THR A CA 18
ATOM 17538 C C . THR A 1 17 ? 7.270 3.929 5.960 1.00 0.00 901 THR A C 18
ATOM 17539 O O . THR A 1 17 ? 7.267 4.710 6.911 1.00 0.00 901 THR A O 18
ATOM 17550 N N . GLY A 1 18 ? 7.883 4.191 4.810 1.00 0.00 902 GLY A N 18
ATOM 17551 C CA . GLY A 1 18 ? 8.595 5.441 4.617 1.00 0.00 902 GLY A CA 18
ATOM 17552 C C . GLY A 1 18 ? 9.820 5.281 3.739 1.00 0.00 902 GLY A C 18
ATOM 17553 O O . GLY A 1 18 ? 10.445 6.267 3.348 1.00 0.00 902 GLY A O 18
ATOM 17557 N N . TYR A 1 19 ? 10.165 4.036 3.429 1.00 0.00 903 TYR A N 18
ATOM 17558 C CA . TYR A 1 19 ? 11.326 3.750 2.595 1.00 0.00 903 TYR A CA 18
ATOM 17559 C C . TYR A 1 19 ? 10.932 3.665 1.124 1.00 0.00 903 TYR A C 18
ATOM 17560 O O . TYR A 1 19 ? 10.073 2.869 0.744 1.00 0.00 903 TYR A O 18
ATOM 17578 N N . PHE A 1 20 ? 11.568 4.490 0.299 1.00 0.00 904 PHE A N 18
ATOM 17579 C CA . PHE A 1 20 ? 11.286 4.510 -1.131 1.00 0.00 904 PHE A CA 18
ATOM 17580 C C . PHE A 1 20 ? 12.293 3.658 -1.897 1.00 0.00 904 PHE A C 18
ATOM 17581 O O . PHE A 1 20 ? 12.993 4.149 -2.782 1.00 0.00 904 PHE A O 18
ATOM 17598 N N . SER A 1 21 ? 12.362 2.377 -1.547 1.00 0.00 905 SER A N 18
ATOM 17599 C CA . SER A 1 21 ? 13.286 1.456 -2.198 1.00 0.00 905 SER A CA 18
ATOM 17600 C C . SER A 1 21 ? 12.720 0.039 -2.216 1.00 0.00 905 SER A C 18
ATOM 17601 O O . SER A 1 21 ? 11.769 -0.269 -1.497 1.00 0.00 905 SER A O 18
ATOM 17609 N N . ILE A 1 22 ? 13.310 -0.817 -3.042 1.00 0.00 906 ILE A N 18
ATOM 17610 C CA . ILE A 1 22 ? 12.866 -2.201 -3.153 1.00 0.00 906 ILE A CA 18
ATOM 17611 C C . ILE A 1 22 ? 13.644 -3.106 -2.204 1.00 0.00 906 ILE A C 18
ATOM 17612 O O . ILE A 1 22 ? 14.797 -2.832 -1.872 1.00 0.00 906 ILE A O 18
ATOM 17628 N N . CYS A 1 23 ? 13.005 -4.188 -1.771 1.00 0.00 907 CYS A N 18
ATOM 17629 C CA . CYS A 1 23 ? 13.637 -5.136 -0.861 1.00 0.00 907 CYS A CA 18
ATOM 17630 C C . CYS A 1 23 ? 14.468 -6.158 -1.632 1.00 0.00 907 CYS A C 18
ATOM 17631 O O . CYS A 1 23 ? 13.935 -6.946 -2.413 1.00 0.00 907 CYS A O 18
ATOM 17638 N N . ASP A 1 24 ? 15.777 -6.139 -1.405 1.00 0.00 908 ASP A N 18
ATOM 17639 C CA . ASP A 1 24 ? 16.683 -7.064 -2.076 1.00 0.00 908 ASP A CA 18
ATOM 17640 C C . ASP A 1 24 ? 16.281 -8.510 -1.805 1.00 0.00 908 ASP A C 18
ATOM 17641 O O . ASP A 1 24 ? 16.390 -9.369 -2.680 1.00 0.00 908 ASP A O 18
ATOM 17650 N N . ARG A 1 25 ? 15.818 -8.772 -0.587 1.00 0.00 909 ARG A N 18
ATOM 17651 C CA . ARG A 1 25 ? 15.402 -10.115 -0.200 1.00 0.00 909 ARG A CA 18
ATOM 17652 C C . ARG A 1 25 ? 14.190 -10.564 -1.011 1.00 0.00 909 ARG A C 18
ATOM 17653 O O . ARG A 1 25 ? 14.166 -11.670 -1.550 1.00 0.00 909 ARG A O 18
ATOM 17674 N N . TYR A 1 26 ? 13.186 -9.698 -1.091 1.00 0.00 910 TYR A N 18
ATOM 17675 C CA . TYR A 1 26 ? 11.969 -10.006 -1.833 1.00 0.00 910 TYR A CA 18
ATOM 17676 C C . TYR A 1 26 ? 12.262 -10.156 -3.323 1.00 0.00 910 TYR A C 18
ATOM 17677 O O . TYR A 1 26 ? 11.832 -11.119 -3.957 1.00 0.00 910 TYR A O 18
ATOM 17695 N N . MET A 1 27 ? 12.998 -9.197 -3.874 1.00 0.00 911 MET A N 18
ATOM 17696 C CA . MET A 1 27 ? 13.352 -9.222 -5.288 1.00 0.00 911 MET A CA 18
ATOM 17697 C C . MET A 1 27 ? 14.106 -10.502 -5.637 1.00 0.00 911 MET A C 18
ATOM 17698 O O . MET A 1 27 ? 13.915 -11.073 -6.710 1.00 0.00 911 MET A O 18
ATOM 17712 N N . ASN A 1 28 ? 14.964 -10.945 -4.724 1.00 0.00 912 ASN A N 18
ATOM 17713 C CA . ASN A 1 28 ? 15.748 -12.157 -4.936 1.00 0.00 912 ASN A CA 18
ATOM 17714 C C . ASN A 1 28 ? 14.845 -13.386 -4.992 1.00 0.00 912 ASN A C 18
ATOM 17715 O O . ASN A 1 28 ? 15.019 -14.258 -5.842 1.00 0.00 912 ASN A O 18
ATOM 17726 N N . GLY A 1 29 ? 13.880 -13.446 -4.080 1.00 0.00 913 GLY A N 18
ATOM 17727 C CA . GLY A 1 29 ? 12.964 -14.572 -4.044 1.00 0.00 913 GLY A CA 18
ATOM 17728 C C . GLY A 1 29 ? 12.066 -14.549 -2.823 1.00 0.00 913 GLY A C 18
ATOM 17729 O O . GLY A 1 29 ? 10.845 -14.441 -2.942 1.00 0.00 913 GLY A O 18
ATOM 17733 N N . THR A 1 30 ? 12.670 -14.652 -1.643 1.00 0.00 914 THR A N 18
ATOM 17734 C CA . THR A 1 30 ? 11.918 -14.646 -0.395 1.00 0.00 914 THR A CA 18
ATOM 17735 C C . THR A 1 30 ? 12.452 -13.588 0.564 1.00 0.00 914 THR A C 18
ATOM 17736 O O . THR A 1 30 ? 13.656 -13.338 0.620 1.00 0.00 914 THR A O 18
ATOM 17747 N N . CYS A 1 31 ? 11.549 -12.970 1.317 1.00 0.00 915 CYS A N 18
ATOM 17748 C CA . CYS A 1 31 ? 11.929 -11.938 2.275 1.00 0.00 915 CYS A CA 18
ATOM 17749 C C . CYS A 1 31 ? 11.558 -12.352 3.696 1.00 0.00 915 CYS A C 18
ATOM 17750 O O . CYS A 1 31 ? 10.535 -12.994 3.935 1.00 0.00 915 CYS A O 18
ATOM 17757 N N . PRO A 1 32 ? 12.409 -11.977 4.663 1.00 0.00 916 PRO A N 18
ATOM 17758 C CA . PRO A 1 32 ? 12.192 -12.298 6.077 1.00 0.00 916 PRO A CA 18
ATOM 17759 C C . PRO A 1 32 ? 11.020 -11.525 6.673 1.00 0.00 916 PRO A C 18
ATOM 17760 O O . PRO A 1 32 ? 10.173 -12.097 7.358 1.00 0.00 916 PRO A O 18
ATOM 17771 N N . GLU A 1 33 ? 10.978 -10.223 6.406 1.00 0.00 917 GLU A N 18
ATOM 17772 C CA . GLU A 1 33 ? 9.909 -9.373 6.918 1.00 0.00 917 GLU A CA 18
ATOM 17773 C C . GLU A 1 33 ? 8.546 -9.873 6.450 1.00 0.00 917 GLU A C 18
ATOM 17774 O O . GLU A 1 33 ? 7.771 -10.421 7.233 1.00 0.00 917 GLU A O 18
ATOM 17786 N N . GLY A 1 34 ? 8.259 -9.680 5.166 1.00 0.00 918 GLY A N 18
ATOM 17787 C CA . GLY A 1 34 ? 6.989 -10.115 4.616 1.00 0.00 918 GLY A CA 18
ATOM 17788 C C . GLY A 1 34 ? 6.101 -8.954 4.216 1.00 0.00 918 GLY A C 18
ATOM 17789 O O . GLY A 1 34 ? 6.472 -8.143 3.368 1.00 0.00 918 GLY A O 18
ATOM 17793 N N . ASN A 1 35 ? 4.924 -8.873 4.828 1.00 0.00 919 ASN A N 18
ATOM 17794 C CA . ASN A 1 35 ? 3.979 -7.803 4.529 1.00 0.00 919 ASN A CA 18
ATOM 17795 C C . ASN A 1 35 ? 4.271 -6.568 5.376 1.00 0.00 919 ASN A C 18
ATOM 17796 O O . ASN A 1 35 ? 3.980 -5.442 4.971 1.00 0.00 919 ASN A O 18
ATOM 17807 N N . SER A 1 36 ? 4.847 -6.787 6.553 1.00 0.00 920 SER A N 18
ATOM 17808 C CA . SER A 1 36 ? 5.176 -5.692 7.459 1.00 0.00 920 SER A CA 18
ATOM 17809 C C . SER A 1 36 ? 6.617 -5.233 7.256 1.00 0.00 920 SER A C 18
ATOM 17810 O O . SER A 1 36 ? 7.256 -4.728 8.179 1.00 0.00 920 SER A O 18
ATOM 17818 N N . CYS A 1 37 ? 7.123 -5.414 6.040 1.00 0.00 921 CYS A N 18
ATOM 17819 C CA . CYS A 1 37 ? 8.488 -5.020 5.714 1.00 0.00 921 CYS A CA 18
ATOM 17820 C C . CYS A 1 37 ? 8.574 -3.518 5.455 1.00 0.00 921 CYS A C 18
ATOM 17821 O O . CYS A 1 37 ? 7.606 -2.896 5.018 1.00 0.00 921 CYS A O 18
ATOM 17828 N N . LYS A 1 38 ? 9.739 -2.942 5.729 1.00 0.00 922 LYS A N 18
ATOM 17829 C CA . LYS A 1 38 ? 9.954 -1.514 5.526 1.00 0.00 922 LYS A CA 18
ATOM 17830 C C . LYS A 1 38 ? 10.280 -1.216 4.066 1.00 0.00 922 LYS A C 18
ATOM 17831 O O . LYS A 1 38 ? 10.036 -0.112 3.578 1.00 0.00 922 LYS A O 18
ATOM 17850 N N . PHE A 1 39 ? 10.832 -2.206 3.373 1.00 0.00 923 PHE A N 18
ATOM 17851 C CA . PHE A 1 39 ? 11.191 -2.049 1.969 1.00 0.00 923 PHE A CA 18
ATOM 17852 C C . PHE A 1 39 ? 10.016 -2.407 1.064 1.00 0.00 923 PHE A C 18
ATOM 17853 O O . PHE A 1 39 ? 8.994 -2.913 1.526 1.00 0.00 923 PHE A O 18
ATOM 17870 N N . ALA A 1 40 ? 10.169 -2.139 -0.229 1.00 0.00 924 ALA A N 18
ATOM 17871 C CA . ALA A 1 40 ? 9.122 -2.433 -1.200 1.00 0.00 924 ALA A CA 18
ATOM 17872 C C . ALA A 1 40 ? 9.197 -3.883 -1.665 1.00 0.00 924 ALA A C 18
ATOM 17873 O O . ALA A 1 40 ? 10.283 -4.438 -1.830 1.00 0.00 924 ALA A O 18
ATOM 17880 N N . HIS A 1 41 ? 8.034 -4.493 -1.874 1.00 0.00 925 HIS A N 18
ATOM 17881 C CA . HIS A 1 41 ? 7.968 -5.880 -2.321 1.00 0.00 925 HIS A CA 18
ATOM 17882 C C . HIS A 1 41 ? 7.365 -5.972 -3.719 1.00 0.00 925 HIS A C 18
ATOM 17883 O O . HIS A 1 41 ? 6.196 -6.318 -3.881 1.00 0.00 925 HIS A O 18
ATOM 17897 N N . GLY A 1 42 ? 8.173 -5.660 -4.728 1.00 0.00 926 GLY A N 18
ATOM 17898 C CA . GLY A 1 42 ? 7.702 -5.713 -6.100 1.00 0.00 926 GLY A CA 18
ATOM 17899 C C . GLY A 1 42 ? 7.662 -4.345 -6.753 1.00 0.00 926 GLY A C 18
ATOM 17900 O O . GLY A 1 42 ? 7.180 -3.381 -6.161 1.00 0.00 926 GLY A O 18
ATOM 17904 N N . ASN A 1 43 ? 8.173 -4.261 -7.977 1.00 0.00 927 ASN A N 18
ATOM 17905 C CA . ASN A 1 43 ? 8.196 -3.001 -8.711 1.00 0.00 927 ASN A CA 18
ATOM 17906 C C . ASN A 1 43 ? 6.820 -2.344 -8.707 1.00 0.00 927 ASN A C 18
ATOM 17907 O O . ASN A 1 43 ? 6.695 -1.141 -8.478 1.00 0.00 927 ASN A O 18
ATOM 17918 N N . ALA A 1 44 ? 5.788 -3.143 -8.963 1.00 0.00 928 ALA A N 18
ATOM 17919 C CA . ALA A 1 44 ? 4.420 -2.640 -8.988 1.00 0.00 928 ALA A CA 18
ATOM 17920 C C . ALA A 1 44 ? 4.025 -2.058 -7.634 1.00 0.00 928 ALA A C 18
ATOM 17921 O O . ALA A 1 44 ? 3.467 -0.965 -7.558 1.00 0.00 928 ALA A O 18
ATOM 17928 N N . GLU A 1 45 ? 4.319 -2.798 -6.569 1.00 0.00 929 GLU A N 18
ATOM 17929 C CA . GLU A 1 45 ? 3.992 -2.355 -5.219 1.00 0.00 929 GLU A CA 18
ATOM 17930 C C . GLU A 1 45 ? 4.563 -0.966 -4.949 1.00 0.00 929 GLU A C 18
ATOM 17931 O O . GLU A 1 45 ? 3.864 -0.080 -4.455 1.00 0.00 929 GLU A O 18
ATOM 17943 N N . LEU A 1 46 ? 5.837 -0.783 -5.276 1.00 0.00 930 LEU A N 18
ATOM 17944 C CA . LEU A 1 46 ? 6.504 0.498 -5.069 1.00 0.00 930 LEU A CA 18
ATOM 17945 C C . LEU A 1 46 ? 5.704 1.636 -5.694 1.00 0.00 930 LEU A C 18
ATOM 17946 O O . LEU A 1 46 ? 5.406 2.634 -5.036 1.00 0.00 930 LEU A O 18
ATOM 17962 N N . HIS A 1 47 ? 5.357 1.479 -6.967 1.00 0.00 931 HIS A N 18
ATOM 17963 C CA . HIS A 1 47 ? 4.587 2.493 -7.680 1.00 0.00 931 HIS A CA 18
ATOM 17964 C C . HIS A 1 47 ? 3.508 3.088 -6.781 1.00 0.00 931 HIS A C 18
ATOM 17965 O O . HIS A 1 47 ? 3.453 4.301 -6.582 1.00 0.00 931 HIS A O 18
ATOM 17979 N N . GLU A 1 48 ? 2.651 2.225 -6.243 1.00 0.00 932 GLU A N 18
ATOM 17980 C CA . GLU A 1 48 ? 1.573 2.667 -5.367 1.00 0.00 932 GLU A CA 18
ATOM 17981 C C . GLU A 1 48 ? 2.129 3.322 -4.106 1.00 0.00 932 GLU A C 18
ATOM 17982 O O . GLU A 1 48 ? 1.592 4.318 -3.622 1.00 0.00 932 GLU A O 18
ATOM 17994 N N . TRP A 1 49 ? 3.208 2.754 -3.579 1.00 0.00 933 TRP A N 18
ATOM 17995 C CA . TRP A 1 49 ? 3.838 3.281 -2.374 1.00 0.00 933 TRP A CA 18
ATOM 17996 C C . TRP A 1 49 ? 4.256 4.734 -2.569 1.00 0.00 933 TRP A C 18
ATOM 17997 O O . TRP A 1 49 ? 4.004 5.582 -1.714 1.00 0.00 933 TRP A O 18
ATOM 18018 N N . GLU A 1 50 ? 4.897 5.014 -3.700 1.00 0.00 934 GLU A N 18
ATOM 18019 C CA . GLU A 1 50 ? 5.351 6.366 -4.005 1.00 0.00 934 GLU A CA 18
ATOM 18020 C C . GLU A 1 50 ? 4.237 7.381 -3.765 1.00 0.00 934 GLU A C 18
ATOM 18021 O O . GLU A 1 50 ? 4.449 8.407 -3.120 1.00 0.00 934 GLU A O 18
ATOM 18033 N N . GLU A 1 51 ? 3.051 7.085 -4.288 1.00 0.00 935 GLU A N 18
ATOM 18034 C CA . GLU A 1 51 ? 1.905 7.972 -4.130 1.00 0.00 935 GLU A CA 18
ATOM 18035 C C . GLU A 1 51 ? 1.397 7.954 -2.692 1.00 0.00 935 GLU A C 18
ATOM 18036 O O . GLU A 1 51 ? 1.298 8.997 -2.044 1.00 0.00 935 GLU A O 18
ATOM 18048 N N . ARG A 1 52 ? 1.074 6.763 -2.199 1.00 0.00 936 ARG A N 18
ATOM 18049 C CA . ARG A 1 52 ? 0.574 6.609 -0.838 1.00 0.00 936 ARG A CA 18
ATOM 18050 C C . ARG A 1 52 ? 1.250 7.600 0.105 1.00 0.00 936 ARG A C 18
ATOM 18051 O O . ARG A 1 52 ? 0.583 8.398 0.764 1.00 0.00 936 ARG A O 18
ATOM 18072 N N . ARG A 1 53 ? 2.576 7.542 0.164 1.00 0.00 937 ARG A N 18
ATOM 18073 C CA . ARG A 1 53 ? 3.342 8.433 1.028 1.00 0.00 937 ARG A CA 18
ATOM 18074 C C . ARG A 1 53 ? 3.231 9.879 0.552 1.00 0.00 937 ARG A C 18
ATOM 18075 O O . ARG A 1 53 ? 3.045 10.794 1.355 1.00 0.00 937 ARG A O 18
ATOM 18096 N N . ASP A 1 54 ? 3.346 10.076 -0.756 1.00 0.00 938 ASP A N 18
ATOM 18097 C CA . ASP A 1 54 ? 3.258 11.410 -1.339 1.00 0.00 938 ASP A CA 18
ATOM 18098 C C . ASP A 1 54 ? 2.097 12.193 -0.732 1.00 0.00 938 ASP A C 18
ATOM 18099 O O . ASP A 1 54 ? 2.110 13.423 -0.709 1.00 0.00 938 ASP A O 18
ATOM 18108 N N . ALA A 1 55 ? 1.095 11.470 -0.243 1.00 0.00 939 ALA A N 18
ATOM 18109 C CA . ALA A 1 55 ? -0.073 12.096 0.364 1.00 0.00 939 ALA A CA 18
ATOM 18110 C C . ALA A 1 55 ? 0.293 12.789 1.672 1.00 0.00 939 ALA A C 18
ATOM 18111 O O . ALA A 1 55 ? 0.150 14.006 1.803 1.00 0.00 939 ALA A O 18
ATOM 18118 N N . LEU A 1 56 ? 0.766 12.009 2.637 1.00 0.00 940 LEU A N 18
ATOM 18119 C CA . LEU A 1 56 ? 1.153 12.548 3.936 1.00 0.00 940 LEU A CA 18
ATOM 18120 C C . LEU A 1 56 ? 1.925 13.854 3.776 1.00 0.00 940 LEU A C 18
ATOM 18121 O O . LEU A 1 56 ? 1.596 14.863 4.400 1.00 0.00 940 LEU A O 18
ATOM 18137 N N . LYS A 1 57 ? 2.952 13.829 2.934 1.00 0.00 941 LYS A N 18
ATOM 18138 C CA . LYS A 1 57 ? 3.770 15.010 2.687 1.00 0.00 941 LYS A CA 18
ATOM 18139 C C . LYS A 1 57 ? 2.916 16.274 2.696 1.00 0.00 941 LYS A C 18
ATOM 18140 O O . LYS A 1 57 ? 3.314 17.299 3.248 1.00 0.00 941 LYS A O 18
ATOM 18159 N N . MET A 1 58 ? 1.740 16.193 2.081 1.00 0.00 942 MET A N 18
ATOM 18160 C CA . MET A 1 58 ? 0.829 17.330 2.021 1.00 0.00 942 MET A CA 18
ATOM 18161 C C . MET A 1 58 ? 0.570 17.893 3.415 1.00 0.00 942 MET A C 18
ATOM 18162 O O . MET A 1 58 ? 0.621 19.105 3.625 1.00 0.00 942 MET A O 18
ATOM 18176 N N . LYS A 1 59 ? 0.292 17.006 4.364 1.00 0.00 943 LYS A N 18
ATOM 18177 C CA . LYS A 1 59 ? 0.026 17.414 5.738 1.00 0.00 943 LYS A CA 18
ATOM 18178 C C . LYS A 1 59 ? 1.168 17.000 6.660 1.00 0.00 943 LYS A C 18
ATOM 18179 O O . LYS A 1 59 ? 2.199 16.504 6.203 1.00 0.00 943 LYS A O 18
ATOM 18198 N N . LEU A 1 60 ? 0.978 17.204 7.959 1.00 0.00 944 LEU A N 18
ATOM 18199 C CA . LEU A 1 60 ? 1.993 16.850 8.945 1.00 0.00 944 LEU A CA 18
ATOM 18200 C C . LEU A 1 60 ? 3.355 17.414 8.552 1.00 0.00 944 LEU A C 18
ATOM 18201 O O . LEU A 1 60 ? 4.378 16.746 8.694 1.00 0.00 944 LEU A O 18
ATOM 18217 N N . ASN A 1 61 ? 3.359 18.648 8.060 1.00 0.00 945 ASN A N 18
ATOM 18218 C CA . ASN A 1 61 ? 4.595 19.302 7.648 1.00 0.00 945 ASN A CA 18
ATOM 18219 C C . ASN A 1 61 ? 4.710 20.690 8.272 1.00 0.00 945 ASN A C 18
ATOM 18220 O O . ASN A 1 61 ? 3.905 21.578 7.991 1.00 0.00 945 ASN A O 18
ATOM 18231 N N . LYS A 1 62 ? 5.718 20.870 9.119 1.00 0.00 946 LYS A N 18
ATOM 18232 C CA . LYS A 1 62 ? 5.941 22.150 9.782 1.00 0.00 946 LYS A CA 18
ATOM 18233 C C . LYS A 1 62 ? 6.460 23.191 8.795 1.00 0.00 946 LYS A C 18
ATOM 18234 O O . LYS A 1 62 ? 5.934 24.300 8.715 1.00 0.00 946 LYS A O 18
ATOM 18253 N N . ALA A 1 63 ? 7.494 22.824 8.044 1.00 0.00 947 ALA A N 18
ATOM 18254 C CA . ALA A 1 63 ? 8.081 23.725 7.060 1.00 0.00 947 ALA A CA 18
ATOM 18255 C C . ALA A 1 63 ? 7.163 23.895 5.855 1.00 0.00 947 ALA A C 18
ATOM 18256 O O . ALA A 1 63 ? 6.275 23.075 5.618 1.00 0.00 947 ALA A O 18
ATOM 18263 N N . SER A 1 64 ? 7.381 24.965 5.096 1.00 0.00 948 SER A N 18
ATOM 18264 C CA . SER A 1 64 ? 6.570 25.244 3.917 1.00 0.00 948 SER A CA 18
ATOM 18265 C C . SER A 1 64 ? 7.375 25.029 2.640 1.00 0.00 948 SER A C 18
ATOM 18266 O O . SER A 1 64 ? 8.527 25.452 2.540 1.00 0.00 948 SER A O 18
ATOM 18274 N N . GLY A 1 65 ? 6.760 24.368 1.664 1.00 0.00 949 GLY A N 18
ATOM 18275 C CA . GLY A 1 65 ? 7.434 24.108 0.405 1.00 0.00 949 GLY A CA 18
ATOM 18276 C C . GLY A 1 65 ? 6.470 23.728 -0.701 1.00 0.00 949 GLY A C 18
ATOM 18277 O O . GLY A 1 65 ? 5.403 23.165 -0.457 1.00 0.00 949 GLY A O 18
ATOM 18281 N N . PRO A 1 66 ? 6.844 24.041 -1.951 1.00 0.00 950 PRO A N 18
ATOM 18282 C CA . PRO A 1 66 ? 6.018 23.739 -3.123 1.00 0.00 950 PRO A CA 18
ATOM 18283 C C . PRO A 1 66 ? 5.948 22.244 -3.414 1.00 0.00 950 PRO A C 18
ATOM 18284 O O . PRO A 1 66 ? 6.953 21.538 -3.332 1.00 0.00 950 PRO A O 18
ATOM 18295 N N . SER A 1 67 ? 4.754 21.767 -3.753 1.00 0.00 951 SER A N 18
ATOM 18296 C CA . SER A 1 67 ? 4.553 20.354 -4.052 1.00 0.00 951 SER A CA 18
ATOM 18297 C C . SER A 1 67 ? 3.640 20.180 -5.262 1.00 0.00 951 SER A C 18
ATOM 18298 O O . SER A 1 67 ? 3.074 21.147 -5.771 1.00 0.00 951 SER A O 18
ATOM 18306 N N . SER A 1 68 ? 3.502 18.938 -5.718 1.00 0.00 952 SER A N 18
ATOM 18307 C CA . SER A 1 68 ? 2.662 18.636 -6.871 1.00 0.00 952 SER A CA 18
ATOM 18308 C C . SER A 1 68 ? 2.035 17.252 -6.738 1.00 0.00 952 SER A C 18
ATOM 18309 O O . SER A 1 68 ? 2.514 16.412 -5.977 1.00 0.00 952 SER A O 18
ATOM 18317 N N . GLY A 1 69 ? 0.960 17.022 -7.485 1.00 0.00 953 GLY A N 18
ATOM 18318 C CA . GLY A 1 69 ? 0.284 15.738 -7.437 1.00 0.00 953 GLY A CA 18
ATOM 18319 C C . GLY A 1 69 ? -1.080 15.826 -6.781 1.00 0.00 953 GLY A C 18
ATOM 18320 O O . GLY A 1 69 ? -1.153 15.881 -5.555 1.00 0.00 953 GLY A O 18
ATOM 18325 N N . GLY A 1 1 ? -18.648 -14.015 -7.092 1.00 0.00 885 GLY A N 19
ATOM 18326 C CA . GLY A 1 1 ? -17.422 -13.295 -7.385 1.00 0.00 885 GLY A CA 19
ATOM 18327 C C . GLY A 1 1 ? -17.669 -11.835 -7.706 1.00 0.00 885 GLY A C 19
ATOM 18328 O O . GLY A 1 1 ? -17.586 -11.424 -8.864 1.00 0.00 885 GLY A O 19
ATOM 18332 N N . SER A 1 2 ? -17.976 -11.048 -6.680 1.00 0.00 886 SER A N 19
ATOM 18333 C CA . SER A 1 2 ? -18.242 -9.626 -6.860 1.00 0.00 886 SER A CA 19
ATOM 18334 C C . SER A 1 2 ? -16.940 -8.832 -6.914 1.00 0.00 886 SER A C 19
ATOM 18335 O O . SER A 1 2 ? -16.521 -8.237 -5.921 1.00 0.00 886 SER A O 19
ATOM 18343 N N . SER A 1 3 ? -16.304 -8.828 -8.081 1.00 0.00 887 SER A N 19
ATOM 18344 C CA . SER A 1 3 ? -15.048 -8.111 -8.265 1.00 0.00 887 SER A CA 19
ATOM 18345 C C . SER A 1 3 ? -15.168 -7.082 -9.385 1.00 0.00 887 SER A C 19
ATOM 18346 O O . SER A 1 3 ? -15.719 -7.367 -10.448 1.00 0.00 887 SER A O 19
ATOM 18354 N N . GLY A 1 4 ? -14.649 -5.884 -9.138 1.00 0.00 888 GLY A N 19
ATOM 18355 C CA . GLY A 1 4 ? -14.708 -4.830 -10.133 1.00 0.00 888 GLY A CA 19
ATOM 18356 C C . GLY A 1 4 ? -15.500 -3.627 -9.659 1.00 0.00 888 GLY A C 19
ATOM 18357 O O . GLY A 1 4 ? -16.265 -3.039 -10.422 1.00 0.00 888 GLY A O 19
ATOM 18361 N N . SER A 1 5 ? -15.317 -3.262 -8.394 1.00 0.00 889 SER A N 19
ATOM 18362 C CA . SER A 1 5 ? -16.025 -2.125 -7.816 1.00 0.00 889 SER A CA 19
ATOM 18363 C C . SER A 1 5 ? -15.919 -0.903 -8.723 1.00 0.00 889 SER A C 19
ATOM 18364 O O . SER A 1 5 ? -14.844 -0.584 -9.231 1.00 0.00 889 SER A O 19
ATOM 18372 N N . SER A 1 6 ? -17.043 -0.221 -8.920 1.00 0.00 890 SER A N 19
ATOM 18373 C CA . SER A 1 6 ? -17.079 0.964 -9.768 1.00 0.00 890 SER A CA 19
ATOM 18374 C C . SER A 1 6 ? -16.676 2.208 -8.981 1.00 0.00 890 SER A C 19
ATOM 18375 O O . SER A 1 6 ? -17.140 3.312 -9.261 1.00 0.00 890 SER A O 19
ATOM 18383 N N . GLY A 1 7 ? -15.806 2.018 -7.993 1.00 0.00 891 GLY A N 19
ATOM 18384 C CA . GLY A 1 7 ? -15.354 3.132 -7.180 1.00 0.00 891 GLY A CA 19
ATOM 18385 C C . GLY A 1 7 ? -14.037 3.706 -7.664 1.00 0.00 891 GLY A C 19
ATOM 18386 O O . GLY A 1 7 ? -13.327 3.073 -8.444 1.00 0.00 891 GLY A O 19
ATOM 18390 N N . GLN A 1 8 ? -13.713 4.909 -7.202 1.00 0.00 892 GLN A N 19
ATOM 18391 C CA . GLN A 1 8 ? -12.474 5.570 -7.595 1.00 0.00 892 GLN A CA 19
ATOM 18392 C C . GLN A 1 8 ? -11.301 5.069 -6.758 1.00 0.00 892 GLN A C 19
ATOM 18393 O O . GLN A 1 8 ? -10.467 5.855 -6.308 1.00 0.00 892 GLN A O 19
ATOM 18407 N N . TYR A 1 9 ? -11.243 3.758 -6.554 1.00 0.00 893 TYR A N 19
ATOM 18408 C CA . TYR A 1 9 ? -10.174 3.153 -5.769 1.00 0.00 893 TYR A CA 19
ATOM 18409 C C . TYR A 1 9 ? -9.830 1.764 -6.296 1.00 0.00 893 TYR A C 19
ATOM 18410 O O . TYR A 1 9 ? -10.602 0.818 -6.138 1.00 0.00 893 TYR A O 19
ATOM 18428 N N . CYS A 1 10 ? -8.664 1.648 -6.924 1.00 0.00 894 CYS A N 19
ATOM 18429 C CA . CYS A 1 10 ? -8.215 0.376 -7.475 1.00 0.00 894 CYS A CA 19
ATOM 18430 C C . CYS A 1 10 ? -6.761 0.103 -7.099 1.00 0.00 894 CYS A C 19
ATOM 18431 O O . CYS A 1 10 ? -5.994 -0.436 -7.897 1.00 0.00 894 CYS A O 19
ATOM 18438 N N . TRP A 1 11 ? -6.391 0.479 -5.881 1.00 0.00 895 TRP A N 19
ATOM 18439 C CA . TRP A 1 11 ? -5.030 0.275 -5.399 1.00 0.00 895 TRP A CA 19
ATOM 18440 C C . TRP A 1 11 ? -5.018 0.004 -3.898 1.00 0.00 895 TRP A C 19
ATOM 18441 O O . TRP A 1 11 ? -5.252 0.907 -3.095 1.00 0.00 895 TRP A O 19
ATOM 18462 N N . GLN A 1 12 ? -4.746 -1.243 -3.528 1.00 0.00 896 GLN A N 19
ATOM 18463 C CA . GLN A 1 12 ? -4.705 -1.630 -2.123 1.00 0.00 896 GLN A CA 19
ATOM 18464 C C . GLN A 1 12 ? -3.426 -2.399 -1.807 1.00 0.00 896 GLN A C 19
ATOM 18465 O O . GLN A 1 12 ? -3.201 -3.492 -2.329 1.00 0.00 896 GLN A O 19
ATOM 18479 N N . HIS A 1 13 ? -2.590 -1.822 -0.949 1.00 0.00 897 HIS A N 19
ATOM 18480 C CA . HIS A 1 13 ? -1.334 -2.454 -0.564 1.00 0.00 897 HIS A CA 19
ATOM 18481 C C . HIS A 1 13 ? -0.754 -1.793 0.683 1.00 0.00 897 HIS A C 19
ATOM 18482 O O . HIS A 1 13 ? -1.066 -0.642 0.990 1.00 0.00 897 HIS A O 19
ATOM 18496 N N . ARG A 1 14 ? 0.092 -2.528 1.398 1.00 0.00 898 ARG A N 19
ATOM 18497 C CA . ARG A 1 14 ? 0.713 -2.014 2.612 1.00 0.00 898 ARG A CA 19
ATOM 18498 C C . ARG A 1 14 ? 1.211 -0.586 2.406 1.00 0.00 898 ARG A C 19
ATOM 18499 O O . ARG A 1 14 ? 1.480 -0.168 1.279 1.00 0.00 898 ARG A O 19
ATOM 18520 N N . PHE A 1 15 ? 1.330 0.157 3.501 1.00 0.00 899 PHE A N 19
ATOM 18521 C CA . PHE A 1 15 ? 1.794 1.538 3.440 1.00 0.00 899 PHE A CA 19
ATOM 18522 C C . PHE A 1 15 ? 3.318 1.603 3.489 1.00 0.00 899 PHE A C 19
ATOM 18523 O O . PHE A 1 15 ? 3.973 0.858 4.218 1.00 0.00 899 PHE A O 19
ATOM 18540 N N . PRO A 1 16 ? 3.896 2.516 2.694 1.00 0.00 900 PRO A N 19
ATOM 18541 C CA . PRO A 1 16 ? 5.349 2.700 2.628 1.00 0.00 900 PRO A CA 19
ATOM 18542 C C . PRO A 1 16 ? 5.914 3.312 3.906 1.00 0.00 900 PRO A C 19
ATOM 18543 O O . PRO A 1 16 ? 5.954 4.533 4.057 1.00 0.00 900 PRO A O 19
ATOM 18554 N N . THR A 1 17 ? 6.351 2.455 4.824 1.00 0.00 901 THR A N 19
ATOM 18555 C CA . THR A 1 17 ? 6.913 2.911 6.089 1.00 0.00 901 THR A CA 19
ATOM 18556 C C . THR A 1 17 ? 7.640 4.240 5.920 1.00 0.00 901 THR A C 19
ATOM 18557 O O . THR A 1 17 ? 7.576 5.108 6.790 1.00 0.00 901 THR A O 19
ATOM 18568 N N . GLY A 1 18 ? 8.330 4.393 4.794 1.00 0.00 902 GLY A N 19
ATOM 18569 C CA . GLY A 1 18 ? 9.059 5.621 4.532 1.00 0.00 902 GLY A CA 19
ATOM 18570 C C . GLY A 1 18 ? 10.184 5.426 3.535 1.00 0.00 902 GLY A C 19
ATOM 18571 O O . GLY A 1 18 ? 10.672 6.389 2.943 1.00 0.00 902 GLY A O 19
ATOM 18575 N N . TYR A 1 19 ? 10.598 4.177 3.350 1.00 0.00 903 TYR A N 19
ATOM 18576 C CA . TYR A 1 19 ? 11.676 3.859 2.421 1.00 0.00 903 TYR A CA 19
ATOM 18577 C C . TYR A 1 19 ? 11.159 3.797 0.987 1.00 0.00 903 TYR A C 19
ATOM 18578 O O . TYR A 1 19 ? 10.202 3.082 0.690 1.00 0.00 903 TYR A O 19
ATOM 18596 N N . PHE A 1 20 ? 11.800 4.552 0.101 1.00 0.00 904 PHE A N 19
ATOM 18597 C CA . PHE A 1 20 ? 11.406 4.585 -1.303 1.00 0.00 904 PHE A CA 19
ATOM 18598 C C . PHE A 1 20 ? 12.280 3.650 -2.135 1.00 0.00 904 PHE A C 19
ATOM 18599 O O . PHE A 1 20 ? 12.825 4.046 -3.165 1.00 0.00 904 PHE A O 19
ATOM 18616 N N . SER A 1 21 ? 12.408 2.408 -1.679 1.00 0.00 905 SER A N 19
ATOM 18617 C CA . SER A 1 21 ? 13.219 1.418 -2.378 1.00 0.00 905 SER A CA 19
ATOM 18618 C C . SER A 1 21 ? 12.589 0.032 -2.278 1.00 0.00 905 SER A C 19
ATOM 18619 O O . SER A 1 21 ? 11.626 -0.172 -1.538 1.00 0.00 905 SER A O 19
ATOM 18627 N N . ILE A 1 22 ? 13.140 -0.917 -3.027 1.00 0.00 906 ILE A N 19
ATOM 18628 C CA . ILE A 1 22 ? 12.633 -2.284 -3.023 1.00 0.00 906 ILE A CA 19
ATOM 18629 C C . ILE A 1 22 ? 13.526 -3.198 -2.191 1.00 0.00 906 ILE A C 19
ATOM 18630 O O . ILE A 1 22 ? 14.748 -3.043 -2.174 1.00 0.00 906 ILE A O 19
ATOM 18646 N N . CYS A 1 23 ? 12.909 -4.153 -1.504 1.00 0.00 907 CYS A N 19
ATOM 18647 C CA . CYS A 1 23 ? 13.647 -5.095 -0.671 1.00 0.00 907 CYS A CA 19
ATOM 18648 C C . CYS A 1 23 ? 14.558 -5.976 -1.522 1.00 0.00 907 CYS A C 19
ATOM 18649 O O . CYS A 1 23 ? 14.177 -6.414 -2.607 1.00 0.00 907 CYS A O 19
ATOM 18656 N N . ASP A 1 24 ? 15.761 -6.231 -1.020 1.00 0.00 908 ASP A N 19
ATOM 18657 C CA . ASP A 1 24 ? 16.726 -7.060 -1.733 1.00 0.00 908 ASP A CA 19
ATOM 18658 C C . ASP A 1 24 ? 16.388 -8.540 -1.580 1.00 0.00 908 ASP A C 19
ATOM 18659 O O . ASP A 1 24 ? 16.567 -9.327 -2.510 1.00 0.00 908 ASP A O 19
ATOM 18668 N N . ARG A 1 25 ? 15.901 -8.911 -0.401 1.00 0.00 909 ARG A N 19
ATOM 18669 C CA . ARG A 1 25 ? 15.540 -10.297 -0.125 1.00 0.00 909 ARG A CA 19
ATOM 18670 C C . ARG A 1 25 ? 14.344 -10.726 -0.970 1.00 0.00 909 ARG A C 19
ATOM 18671 O O . ARG A 1 25 ? 14.384 -11.755 -1.644 1.00 0.00 909 ARG A O 19
ATOM 18692 N N . TYR A 1 26 ? 13.281 -9.930 -0.927 1.00 0.00 910 TYR A N 19
ATOM 18693 C CA . TYR A 1 26 ? 12.072 -10.228 -1.685 1.00 0.00 910 TYR A CA 19
ATOM 18694 C C . TYR A 1 26 ? 12.386 -10.391 -3.170 1.00 0.00 910 TYR A C 19
ATOM 18695 O O . TYR A 1 26 ? 12.066 -11.414 -3.774 1.00 0.00 910 TYR A O 19
ATOM 18713 N N . MET A 1 27 ? 13.016 -9.375 -3.749 1.00 0.00 911 MET A N 19
ATOM 18714 C CA . MET A 1 27 ? 13.376 -9.405 -5.162 1.00 0.00 911 MET A CA 19
ATOM 18715 C C . MET A 1 27 ? 14.187 -10.655 -5.490 1.00 0.00 911 MET A C 19
ATOM 18716 O O . MET A 1 27 ? 13.998 -11.271 -6.538 1.00 0.00 911 MET A O 19
ATOM 18730 N N . ASN A 1 28 ? 15.090 -11.023 -4.587 1.00 0.00 912 ASN A N 19
ATOM 18731 C CA . ASN A 1 28 ? 15.931 -12.199 -4.781 1.00 0.00 912 ASN A CA 19
ATOM 18732 C C . ASN A 1 28 ? 15.082 -13.463 -4.882 1.00 0.00 912 ASN A C 19
ATOM 18733 O O . ASN A 1 28 ? 15.242 -14.258 -5.807 1.00 0.00 912 ASN A O 19
ATOM 18744 N N . GLY A 1 29 ? 14.178 -13.640 -3.923 1.00 0.00 913 GLY A N 19
ATOM 18745 C CA . GLY A 1 29 ? 13.318 -14.809 -3.922 1.00 0.00 913 GLY A CA 19
ATOM 18746 C C . GLY A 1 29 ? 12.383 -14.840 -2.729 1.00 0.00 913 GLY A C 19
ATOM 18747 O O . GLY A 1 29 ? 11.165 -14.934 -2.886 1.00 0.00 913 GLY A O 19
ATOM 18751 N N . THR A 1 30 ? 12.953 -14.762 -1.531 1.00 0.00 914 THR A N 19
ATOM 18752 C CA . THR A 1 30 ? 12.163 -14.784 -0.306 1.00 0.00 914 THR A CA 19
ATOM 18753 C C . THR A 1 30 ? 12.646 -13.726 0.679 1.00 0.00 914 THR A C 19
ATOM 18754 O O . THR A 1 30 ? 13.845 -13.467 0.790 1.00 0.00 914 THR A O 19
ATOM 18765 N N . CYS A 1 31 ? 11.707 -13.117 1.395 1.00 0.00 915 CYS A N 19
ATOM 18766 C CA . CYS A 1 31 ? 12.036 -12.087 2.372 1.00 0.00 915 CYS A CA 19
ATOM 18767 C C . CYS A 1 31 ? 11.575 -12.494 3.768 1.00 0.00 915 CYS A C 19
ATOM 18768 O O . CYS A 1 31 ? 10.526 -13.114 3.947 1.00 0.00 915 CYS A O 19
ATOM 18775 N N . PRO A 1 32 ? 12.376 -12.137 4.783 1.00 0.00 916 PRO A N 19
ATOM 18776 C CA . PRO A 1 32 ? 12.070 -12.454 6.182 1.00 0.00 916 PRO A CA 19
ATOM 18777 C C . PRO A 1 32 ? 10.883 -11.658 6.710 1.00 0.00 916 PRO A C 19
ATOM 18778 O O . PRO A 1 32 ? 10.024 -12.197 7.408 1.00 0.00 916 PRO A O 19
ATOM 18789 N N . GLU A 1 33 ? 10.840 -10.372 6.373 1.00 0.00 917 GLU A N 19
ATOM 18790 C CA . GLU A 1 33 ? 9.757 -9.503 6.815 1.00 0.00 917 GLU A CA 19
ATOM 18791 C C . GLU A 1 33 ? 8.415 -9.984 6.269 1.00 0.00 917 GLU A C 19
ATOM 18792 O O . GLU A 1 33 ? 7.566 -10.468 7.016 1.00 0.00 917 GLU A O 19
ATOM 18804 N N . GLY A 1 34 ? 8.232 -9.846 4.959 1.00 0.00 918 GLY A N 19
ATOM 18805 C CA . GLY A 1 34 ? 6.993 -10.270 4.335 1.00 0.00 918 GLY A CA 19
ATOM 18806 C C . GLY A 1 34 ? 6.142 -9.100 3.882 1.00 0.00 918 GLY A C 19
ATOM 18807 O O . GLY A 1 34 ? 6.541 -8.337 3.003 1.00 0.00 918 GLY A O 19
ATOM 18811 N N . ASN A 1 35 ? 4.964 -8.959 4.483 1.00 0.00 919 ASN A N 19
ATOM 18812 C CA . ASN A 1 35 ? 4.053 -7.875 4.134 1.00 0.00 919 ASN A CA 19
ATOM 18813 C C . ASN A 1 35 ? 4.306 -6.650 5.008 1.00 0.00 919 ASN A C 19
ATOM 18814 O O . ASN A 1 35 ? 4.108 -5.515 4.576 1.00 0.00 919 ASN A O 19
ATOM 18825 N N . SER A 1 36 ? 4.745 -6.889 6.240 1.00 0.00 920 SER A N 19
ATOM 18826 C CA . SER A 1 36 ? 5.022 -5.806 7.176 1.00 0.00 920 SER A CA 19
ATOM 18827 C C . SER A 1 36 ? 6.465 -5.328 7.042 1.00 0.00 920 SER A C 19
ATOM 18828 O O . SER A 1 36 ? 7.081 -4.895 8.017 1.00 0.00 920 SER A O 19
ATOM 18836 N N . CYS A 1 37 ? 6.998 -5.409 5.828 1.00 0.00 921 CYS A N 19
ATOM 18837 C CA . CYS A 1 37 ? 8.368 -4.986 5.564 1.00 0.00 921 CYS A CA 19
ATOM 18838 C C . CYS A 1 37 ? 8.432 -3.485 5.297 1.00 0.00 921 CYS A C 19
ATOM 18839 O O . CYS A 1 37 ? 7.442 -2.872 4.895 1.00 0.00 921 CYS A O 19
ATOM 18846 N N . LYS A 1 38 ? 9.603 -2.899 5.522 1.00 0.00 922 LYS A N 19
ATOM 18847 C CA . LYS A 1 38 ? 9.798 -1.470 5.304 1.00 0.00 922 LYS A CA 19
ATOM 18848 C C . LYS A 1 38 ? 10.113 -1.181 3.840 1.00 0.00 922 LYS A C 19
ATOM 18849 O O . LYS A 1 38 ? 9.811 -0.101 3.332 1.00 0.00 922 LYS A O 19
ATOM 18868 N N . PHE A 1 39 ? 10.719 -2.153 3.167 1.00 0.00 923 PHE A N 19
ATOM 18869 C CA . PHE A 1 39 ? 11.074 -2.002 1.760 1.00 0.00 923 PHE A CA 19
ATOM 18870 C C . PHE A 1 39 ? 9.903 -2.384 0.860 1.00 0.00 923 PHE A C 19
ATOM 18871 O O . PHE A 1 39 ? 8.927 -2.981 1.313 1.00 0.00 923 PHE A O 19
ATOM 18888 N N . ALA A 1 40 ? 10.009 -2.035 -0.418 1.00 0.00 924 ALA A N 19
ATOM 18889 C CA . ALA A 1 40 ? 8.960 -2.342 -1.383 1.00 0.00 924 ALA A CA 19
ATOM 18890 C C . ALA A 1 40 ? 9.144 -3.738 -1.968 1.00 0.00 924 ALA A C 19
ATOM 18891 O O . ALA A 1 40 ? 10.244 -4.111 -2.378 1.00 0.00 924 ALA A O 19
ATOM 18898 N N . HIS A 1 41 ? 8.060 -4.508 -2.003 1.00 0.00 925 HIS A N 19
ATOM 18899 C CA . HIS A 1 41 ? 8.103 -5.864 -2.538 1.00 0.00 925 HIS A CA 19
ATOM 18900 C C . HIS A 1 41 ? 7.427 -5.930 -3.904 1.00 0.00 925 HIS A C 19
ATOM 18901 O O . HIS A 1 41 ? 6.256 -6.291 -4.012 1.00 0.00 925 HIS A O 19
ATOM 18915 N N . GLY A 1 42 ? 8.174 -5.579 -4.946 1.00 0.00 926 GLY A N 19
ATOM 18916 C CA . GLY A 1 42 ? 7.630 -5.604 -6.291 1.00 0.00 926 GLY A CA 19
ATOM 18917 C C . GLY A 1 42 ? 7.438 -4.215 -6.866 1.00 0.00 926 GLY A C 19
ATOM 18918 O O . GLY A 1 42 ? 6.688 -3.408 -6.318 1.00 0.00 926 GLY A O 19
ATOM 18922 N N . ASN A 1 43 ? 8.118 -3.934 -7.973 1.00 0.00 927 ASN A N 19
ATOM 18923 C CA . ASN A 1 43 ? 8.020 -2.631 -8.621 1.00 0.00 927 ASN A CA 19
ATOM 18924 C C . ASN A 1 43 ? 6.578 -2.134 -8.627 1.00 0.00 927 ASN A C 19
ATOM 18925 O O . ASN A 1 43 ? 6.314 -0.961 -8.368 1.00 0.00 927 ASN A O 19
ATOM 18936 N N . ALA A 1 44 ? 5.648 -3.036 -8.924 1.00 0.00 928 ALA A N 19
ATOM 18937 C CA . ALA A 1 44 ? 4.232 -2.690 -8.962 1.00 0.00 928 ALA A CA 19
ATOM 18938 C C . ALA A 1 44 ? 3.784 -2.070 -7.643 1.00 0.00 928 ALA A C 19
ATOM 18939 O O . ALA A 1 44 ? 3.184 -0.996 -7.624 1.00 0.00 928 ALA A O 19
ATOM 18946 N N . GLU A 1 45 ? 4.077 -2.756 -6.542 1.00 0.00 929 GLU A N 19
ATOM 18947 C CA . GLU A 1 45 ? 3.702 -2.271 -5.219 1.00 0.00 929 GLU A CA 19
ATOM 18948 C C . GLU A 1 45 ? 4.280 -0.882 -4.963 1.00 0.00 929 GLU A C 19
ATOM 18949 O O . GLU A 1 45 ? 3.582 0.015 -4.488 1.00 0.00 929 GLU A O 19
ATOM 18961 N N . LEU A 1 46 ? 5.558 -0.712 -5.281 1.00 0.00 930 LEU A N 19
ATOM 18962 C CA . LEU A 1 46 ? 6.232 0.567 -5.086 1.00 0.00 930 LEU A CA 19
ATOM 18963 C C . LEU A 1 46 ? 5.419 1.707 -5.691 1.00 0.00 930 LEU A C 19
ATOM 18964 O O . LEU A 1 46 ? 5.147 2.709 -5.028 1.00 0.00 930 LEU A O 19
ATOM 18980 N N . HIS A 1 47 ? 5.033 1.548 -6.953 1.00 0.00 931 HIS A N 19
ATOM 18981 C CA . HIS A 1 47 ? 4.248 2.564 -7.646 1.00 0.00 931 HIS A CA 19
ATOM 18982 C C . HIS A 1 47 ? 3.223 3.193 -6.708 1.00 0.00 931 HIS A C 19
ATOM 18983 O O . HIS A 1 47 ? 3.109 4.416 -6.629 1.00 0.00 931 HIS A O 19
ATOM 18997 N N . GLU A 1 48 ? 2.479 2.349 -6.000 1.00 0.00 932 GLU A N 19
ATOM 18998 C CA . GLU A 1 48 ? 1.463 2.824 -5.068 1.00 0.00 932 GLU A CA 19
ATOM 18999 C C . GLU A 1 48 ? 2.105 3.490 -3.855 1.00 0.00 932 GLU A C 19
ATOM 19000 O O . GLU A 1 48 ? 1.636 4.525 -3.381 1.00 0.00 932 GLU A O 19
ATOM 19012 N N . TRP A 1 49 ? 3.180 2.890 -3.358 1.00 0.00 933 TRP A N 19
ATOM 19013 C CA . TRP A 1 49 ? 3.887 3.424 -2.200 1.00 0.00 933 TRP A CA 19
ATOM 19014 C C . TRP A 1 49 ? 4.310 4.869 -2.439 1.00 0.00 933 TRP A C 19
ATOM 19015 O O . TRP A 1 49 ? 4.107 5.733 -1.587 1.00 0.00 933 TRP A O 19
ATOM 19036 N N . GLU A 1 50 ? 4.898 5.125 -3.604 1.00 0.00 934 GLU A N 19
ATOM 19037 C CA . GLU A 1 50 ? 5.348 6.467 -3.953 1.00 0.00 934 GLU A CA 19
ATOM 19038 C C . GLU A 1 50 ? 4.246 7.493 -3.705 1.00 0.00 934 GLU A C 19
ATOM 19039 O O . GLU A 1 50 ? 4.516 8.618 -3.287 1.00 0.00 934 GLU A O 19
ATOM 19051 N N . GLU A 1 51 ? 3.005 7.095 -3.967 1.00 0.00 935 GLU A N 19
ATOM 19052 C CA . GLU A 1 51 ? 1.863 7.980 -3.774 1.00 0.00 935 GLU A CA 19
ATOM 19053 C C . GLU A 1 51 ? 1.408 7.971 -2.317 1.00 0.00 935 GLU A C 19
ATOM 19054 O O . GLU A 1 51 ? 1.255 9.023 -1.697 1.00 0.00 935 GLU A O 19
ATOM 19066 N N . ARG A 1 52 ? 1.192 6.775 -1.779 1.00 0.00 936 ARG A N 19
ATOM 19067 C CA . ARG A 1 52 ? 0.753 6.628 -0.396 1.00 0.00 936 ARG A CA 19
ATOM 19068 C C . ARG A 1 52 ? 1.516 7.580 0.521 1.00 0.00 936 ARG A C 19
ATOM 19069 O O . ARG A 1 52 ? 0.927 8.469 1.137 1.00 0.00 936 ARG A O 19
ATOM 19090 N N . ARG A 1 53 ? 2.828 7.387 0.606 1.00 0.00 937 ARG A N 19
ATOM 19091 C CA . ARG A 1 53 ? 3.670 8.226 1.449 1.00 0.00 937 ARG A CA 19
ATOM 19092 C C . ARG A 1 53 ? 3.518 9.698 1.076 1.00 0.00 937 ARG A C 19
ATOM 19093 O O . ARG A 1 53 ? 2.981 10.492 1.849 1.00 0.00 937 ARG A O 19
ATOM 19114 N N . ASP A 1 54 ? 3.993 10.054 -0.113 1.00 0.00 938 ASP A N 19
ATOM 19115 C CA . ASP A 1 54 ? 3.909 11.430 -0.589 1.00 0.00 938 ASP A CA 19
ATOM 19116 C C . ASP A 1 54 ? 2.616 12.090 -0.119 1.00 0.00 938 ASP A C 19
ATOM 19117 O O . ASP A 1 54 ? 2.634 13.191 0.430 1.00 0.00 938 ASP A O 19
ATOM 19126 N N . ALA A 1 55 ? 1.496 11.409 -0.339 1.00 0.00 939 ALA A N 19
ATOM 19127 C CA . ALA A 1 55 ? 0.195 11.928 0.063 1.00 0.00 939 ALA A CA 19
ATOM 19128 C C . ALA A 1 55 ? 0.285 12.661 1.397 1.00 0.00 939 ALA A C 19
ATOM 19129 O O . ALA A 1 55 ? -0.232 13.770 1.544 1.00 0.00 939 ALA A O 19
ATOM 19136 N N . LEU A 1 56 ? 0.942 12.036 2.368 1.00 0.00 940 LEU A N 19
ATOM 19137 C CA . LEU A 1 56 ? 1.099 12.629 3.691 1.00 0.00 940 LEU A CA 19
ATOM 19138 C C . LEU A 1 56 ? 1.688 14.033 3.592 1.00 0.00 940 LEU A C 19
ATOM 19139 O O . LEU A 1 56 ? 1.196 14.970 4.222 1.00 0.00 940 LEU A O 19
ATOM 19155 N N . LYS A 1 57 ? 2.742 14.172 2.796 1.00 0.00 941 LYS A N 19
ATOM 19156 C CA . LYS A 1 57 ? 3.396 15.462 2.610 1.00 0.00 941 LYS A CA 19
ATOM 19157 C C . LYS A 1 57 ? 2.369 16.564 2.368 1.00 0.00 941 LYS A C 19
ATOM 19158 O O . LYS A 1 57 ? 2.566 17.709 2.774 1.00 0.00 941 LYS A O 19
ATOM 19177 N N . MET A 1 58 ? 1.274 16.209 1.705 1.00 0.00 942 MET A N 19
ATOM 19178 C CA . MET A 1 58 ? 0.215 17.168 1.411 1.00 0.00 942 MET A CA 19
ATOM 19179 C C . MET A 1 58 ? 0.094 18.202 2.525 1.00 0.00 942 MET A C 19
ATOM 19180 O O . MET A 1 58 ? -0.053 19.397 2.265 1.00 0.00 942 MET A O 19
ATOM 19194 N N . LYS A 1 59 ? 0.156 17.737 3.768 1.00 0.00 943 LYS A N 19
ATOM 19195 C CA . LYS A 1 59 ? 0.054 18.621 4.923 1.00 0.00 943 LYS A CA 19
ATOM 19196 C C . LYS A 1 59 ? 0.852 19.902 4.699 1.00 0.00 943 LYS A C 19
ATOM 19197 O O . LYS A 1 59 ? 0.319 21.006 4.817 1.00 0.00 943 LYS A O 19
ATOM 19216 N N . LEU A 1 60 ? 2.131 19.748 4.375 1.00 0.00 944 LEU A N 19
ATOM 19217 C CA . LEU A 1 60 ? 3.002 20.893 4.133 1.00 0.00 944 LEU A CA 19
ATOM 19218 C C . LEU A 1 60 ? 3.636 20.811 2.748 1.00 0.00 944 LEU A C 19
ATOM 19219 O O . LEU A 1 60 ? 3.532 19.793 2.066 1.00 0.00 944 LEU A O 19
ATOM 19235 N N . ASN A 1 61 ? 4.294 21.891 2.339 1.00 0.00 945 ASN A N 19
ATOM 19236 C CA . ASN A 1 61 ? 4.947 21.941 1.036 1.00 0.00 945 ASN A CA 19
ATOM 19237 C C . ASN A 1 61 ? 6.358 21.365 1.111 1.00 0.00 945 ASN A C 19
ATOM 19238 O O . ASN A 1 61 ? 6.954 21.292 2.186 1.00 0.00 945 ASN A O 19
ATOM 19249 N N . LYS A 1 62 ? 6.886 20.957 -0.037 1.00 0.00 946 LYS A N 19
ATOM 19250 C CA . LYS A 1 62 ? 8.227 20.389 -0.104 1.00 0.00 946 LYS A CA 19
ATOM 19251 C C . LYS A 1 62 ? 9.153 21.059 0.906 1.00 0.00 946 LYS A C 19
ATOM 19252 O O . LYS A 1 62 ? 9.333 22.276 0.884 1.00 0.00 946 LYS A O 19
ATOM 19271 N N . ALA A 1 63 ? 9.738 20.256 1.789 1.00 0.00 947 ALA A N 19
ATOM 19272 C CA . ALA A 1 63 ? 10.648 20.772 2.805 1.00 0.00 947 ALA A CA 19
ATOM 19273 C C . ALA A 1 63 ? 11.662 21.734 2.195 1.00 0.00 947 ALA A C 19
ATOM 19274 O O . ALA A 1 63 ? 12.021 21.613 1.024 1.00 0.00 947 ALA A O 19
ATOM 19281 N N . SER A 1 64 ? 12.120 22.690 2.998 1.00 0.00 948 SER A N 19
ATOM 19282 C CA . SER A 1 64 ? 13.090 23.676 2.536 1.00 0.00 948 SER A CA 19
ATOM 19283 C C . SER A 1 64 ? 14.495 23.083 2.504 1.00 0.00 948 SER A C 19
ATOM 19284 O O . SER A 1 64 ? 14.825 22.197 3.291 1.00 0.00 948 SER A O 19
ATOM 19292 N N . GLY A 1 65 ? 15.320 23.579 1.586 1.00 0.00 949 GLY A N 19
ATOM 19293 C CA . GLY A 1 65 ? 16.680 23.087 1.468 1.00 0.00 949 GLY A CA 19
ATOM 19294 C C . GLY A 1 65 ? 17.023 22.667 0.052 1.00 0.00 949 GLY A C 19
ATOM 19295 O O . GLY A 1 65 ? 16.289 22.946 -0.896 1.00 0.00 949 GLY A O 19
ATOM 19299 N N . PRO A 1 66 ? 18.164 21.980 -0.105 1.00 0.00 950 PRO A N 19
ATOM 19300 C CA . PRO A 1 66 ? 18.630 21.507 -1.412 1.00 0.00 950 PRO A CA 19
ATOM 19301 C C . PRO A 1 66 ? 17.762 20.382 -1.964 1.00 0.00 950 PRO A C 19
ATOM 19302 O O . PRO A 1 66 ? 17.150 19.628 -1.207 1.00 0.00 950 PRO A O 19
ATOM 19313 N N . SER A 1 67 ? 17.714 20.273 -3.288 1.00 0.00 951 SER A N 19
ATOM 19314 C CA . SER A 1 67 ? 16.918 19.241 -3.941 1.00 0.00 951 SER A CA 19
ATOM 19315 C C . SER A 1 67 ? 17.796 18.345 -4.809 1.00 0.00 951 SER A C 19
ATOM 19316 O O . SER A 1 67 ? 18.967 18.644 -5.043 1.00 0.00 951 SER A O 19
ATOM 19324 N N . SER A 1 68 ? 17.222 17.244 -5.284 1.00 0.00 952 SER A N 19
ATOM 19325 C CA . SER A 1 68 ? 17.952 16.302 -6.123 1.00 0.00 952 SER A CA 19
ATOM 19326 C C . SER A 1 68 ? 18.608 17.017 -7.301 1.00 0.00 952 SER A C 19
ATOM 19327 O O . SER A 1 68 ? 18.262 18.154 -7.622 1.00 0.00 952 SER A O 19
ATOM 19335 N N . GLY A 1 69 ? 19.557 16.342 -7.942 1.00 0.00 953 GLY A N 19
ATOM 19336 C CA . GLY A 1 69 ? 20.246 16.928 -9.077 1.00 0.00 953 GLY A CA 19
ATOM 19337 C C . GLY A 1 69 ? 21.437 16.102 -9.521 1.00 0.00 953 GLY A C 19
ATOM 19338 O O . GLY A 1 69 ? 22.390 15.965 -8.755 1.00 0.00 953 GLY A O 19
ATOM 19343 N N . GLY A 1 1 ? -15.598 -3.480 3.832 1.00 0.00 885 GLY A N 20
ATOM 19344 C CA . GLY A 1 1 ? -16.044 -2.613 2.757 1.00 0.00 885 GLY A CA 20
ATOM 19345 C C . GLY A 1 1 ? -15.159 -1.393 2.590 1.00 0.00 885 GLY A C 20
ATOM 19346 O O . GLY A 1 1 ? -14.996 -0.605 3.521 1.00 0.00 885 GLY A O 20
ATOM 19350 N N . SER A 1 2 ? -14.584 -1.239 1.402 1.00 0.00 886 SER A N 20
ATOM 19351 C CA . SER A 1 2 ? -13.706 -0.109 1.119 1.00 0.00 886 SER A CA 20
ATOM 19352 C C . SER A 1 2 ? -14.477 1.206 1.173 1.00 0.00 886 SER A C 20
ATOM 19353 O O . SER A 1 2 ? -14.099 2.131 1.891 1.00 0.00 886 SER A O 20
ATOM 19361 N N . SER A 1 3 ? -15.562 1.280 0.408 1.00 0.00 887 SER A N 20
ATOM 19362 C CA . SER A 1 3 ? -16.386 2.482 0.366 1.00 0.00 887 SER A CA 20
ATOM 19363 C C . SER A 1 3 ? -15.619 3.645 -0.258 1.00 0.00 887 SER A C 20
ATOM 19364 O O . SER A 1 3 ? -15.655 4.767 0.244 1.00 0.00 887 SER A O 20
ATOM 19372 N N . GLY A 1 4 ? -14.926 3.365 -1.358 1.00 0.00 888 GLY A N 20
ATOM 19373 C CA . GLY A 1 4 ? -14.160 4.396 -2.034 1.00 0.00 888 GLY A CA 20
ATOM 19374 C C . GLY A 1 4 ? -13.326 3.846 -3.174 1.00 0.00 888 GLY A C 20
ATOM 19375 O O . GLY A 1 4 ? -12.121 3.643 -3.028 1.00 0.00 888 GLY A O 20
ATOM 19379 N N . SER A 1 5 ? -13.969 3.602 -4.311 1.00 0.00 889 SER A N 20
ATOM 19380 C CA . SER A 1 5 ? -13.280 3.066 -5.479 1.00 0.00 889 SER A CA 20
ATOM 19381 C C . SER A 1 5 ? -13.554 3.922 -6.712 1.00 0.00 889 SER A C 20
ATOM 19382 O O . SER A 1 5 ? -14.682 4.358 -6.940 1.00 0.00 889 SER A O 20
ATOM 19390 N N . SER A 1 6 ? -12.512 4.159 -7.503 1.00 0.00 890 SER A N 20
ATOM 19391 C CA . SER A 1 6 ? -12.638 4.967 -8.711 1.00 0.00 890 SER A CA 20
ATOM 19392 C C . SER A 1 6 ? -12.660 4.083 -9.955 1.00 0.00 890 SER A C 20
ATOM 19393 O O . SER A 1 6 ? -12.253 4.505 -11.037 1.00 0.00 890 SER A O 20
ATOM 19401 N N . GLY A 1 7 ? -13.137 2.853 -9.792 1.00 0.00 891 GLY A N 20
ATOM 19402 C CA . GLY A 1 7 ? -13.203 1.929 -10.908 1.00 0.00 891 GLY A CA 20
ATOM 19403 C C . GLY A 1 7 ? -11.852 1.331 -11.247 1.00 0.00 891 GLY A C 20
ATOM 19404 O O . GLY A 1 7 ? -11.368 0.441 -10.548 1.00 0.00 891 GLY A O 20
ATOM 19408 N N . GLN A 1 8 ? -11.243 1.820 -12.322 1.00 0.00 892 GLN A N 20
ATOM 19409 C CA . GLN A 1 8 ? -9.940 1.326 -12.753 1.00 0.00 892 GLN A CA 20
ATOM 19410 C C . GLN A 1 8 ? -8.818 1.989 -11.961 1.00 0.00 892 GLN A C 20
ATOM 19411 O O . GLN A 1 8 ? -9.019 3.028 -11.332 1.00 0.00 892 GLN A O 20
ATOM 19425 N N . TYR A 1 9 ? -7.637 1.382 -11.997 1.00 0.00 893 TYR A N 20
ATOM 19426 C CA . TYR A 1 9 ? -6.483 1.913 -11.281 1.00 0.00 893 TYR A CA 20
ATOM 19427 C C . TYR A 1 9 ? -6.753 1.972 -9.781 1.00 0.00 893 TYR A C 20
ATOM 19428 O O . TYR A 1 9 ? -6.621 3.025 -9.155 1.00 0.00 893 TYR A O 20
ATOM 19446 N N . CYS A 1 10 ? -7.131 0.834 -9.209 1.00 0.00 894 CYS A N 20
ATOM 19447 C CA . CYS A 1 10 ? -7.420 0.754 -7.782 1.00 0.00 894 CYS A CA 20
ATOM 19448 C C . CYS A 1 10 ? -6.136 0.587 -6.976 1.00 0.00 894 CYS A C 20
ATOM 19449 O O . CYS A 1 10 ? -6.049 -0.271 -6.097 1.00 0.00 894 CYS A O 20
ATOM 19456 N N . TRP A 1 11 ? -5.141 1.413 -7.280 1.00 0.00 895 TRP A N 20
ATOM 19457 C CA . TRP A 1 11 ? -3.861 1.358 -6.584 1.00 0.00 895 TRP A CA 20
ATOM 19458 C C . TRP A 1 11 ? -4.066 1.258 -5.076 1.00 0.00 895 TRP A C 20
ATOM 19459 O O . TRP A 1 11 ? -4.262 2.267 -4.400 1.00 0.00 895 TRP A O 20
ATOM 19480 N N . GLN A 1 12 ? -4.018 0.035 -4.556 1.00 0.00 896 GLN A N 20
ATOM 19481 C CA . GLN A 1 12 ? -4.199 -0.195 -3.128 1.00 0.00 896 GLN A CA 20
ATOM 19482 C C . GLN A 1 12 ? -3.314 -1.339 -2.645 1.00 0.00 896 GLN A C 20
ATOM 19483 O O . GLN A 1 12 ? -3.448 -2.476 -3.100 1.00 0.00 896 GLN A O 20
ATOM 19497 N N . HIS A 1 13 ? -2.410 -1.032 -1.720 1.00 0.00 897 HIS A N 20
ATOM 19498 C CA . HIS A 1 13 ? -1.503 -2.035 -1.174 1.00 0.00 897 HIS A CA 20
ATOM 19499 C C . HIS A 1 13 ? -0.826 -1.524 0.094 1.00 0.00 897 HIS A C 20
ATOM 19500 O O . HIS A 1 13 ? -0.959 -0.353 0.451 1.00 0.00 897 HIS A O 20
ATOM 19514 N N . ARG A 1 14 ? -0.102 -2.409 0.771 1.00 0.00 898 ARG A N 20
ATOM 19515 C CA . ARG A 1 14 ? 0.593 -2.048 2.000 1.00 0.00 898 ARG A CA 20
ATOM 19516 C C . ARG A 1 14 ? 1.109 -0.614 1.931 1.00 0.00 898 ARG A C 20
ATOM 19517 O O . ARG A 1 14 ? 1.389 -0.095 0.850 1.00 0.00 898 ARG A O 20
ATOM 19538 N N . PHE A 1 15 ? 1.232 0.022 3.092 1.00 0.00 899 PHE A N 20
ATOM 19539 C CA . PHE A 1 15 ? 1.713 1.397 3.164 1.00 0.00 899 PHE A CA 20
ATOM 19540 C C . PHE A 1 15 ? 3.227 1.434 3.353 1.00 0.00 899 PHE A C 20
ATOM 19541 O O . PHE A 1 15 ? 3.803 0.648 4.105 1.00 0.00 899 PHE A O 20
ATOM 19558 N N . PRO A 1 16 ? 3.887 2.370 2.654 1.00 0.00 900 PRO A N 20
ATOM 19559 C CA . PRO A 1 16 ? 5.342 2.534 2.728 1.00 0.00 900 PRO A CA 20
ATOM 19560 C C . PRO A 1 16 ? 5.796 3.081 4.077 1.00 0.00 900 PRO A C 20
ATOM 19561 O O . PRO A 1 16 ? 5.640 4.268 4.362 1.00 0.00 900 PRO A O 20
ATOM 19572 N N . THR A 1 17 ? 6.360 2.207 4.905 1.00 0.00 901 THR A N 20
ATOM 19573 C CA . THR A 1 17 ? 6.836 2.602 6.224 1.00 0.00 901 THR A CA 20
ATOM 19574 C C . THR A 1 17 ? 7.524 3.962 6.176 1.00 0.00 901 THR A C 20
ATOM 19575 O O . THR A 1 17 ? 7.558 4.687 7.169 1.00 0.00 901 THR A O 20
ATOM 19586 N N . GLY A 1 18 ? 8.071 4.303 5.013 1.00 0.00 902 GLY A N 20
ATOM 19587 C CA . GLY A 1 18 ? 8.750 5.576 4.857 1.00 0.00 902 GLY A CA 20
ATOM 19588 C C . GLY A 1 18 ? 9.958 5.481 3.946 1.00 0.00 902 GLY A C 20
ATOM 19589 O O . GLY A 1 18 ? 10.580 6.492 3.621 1.00 0.00 902 GLY A O 20
ATOM 19593 N N . TYR A 1 19 ? 10.292 4.263 3.534 1.00 0.00 903 TYR A N 20
ATOM 19594 C CA . TYR A 1 19 ? 11.436 4.039 2.658 1.00 0.00 903 TYR A CA 20
ATOM 19595 C C . TYR A 1 19 ? 11.004 4.002 1.196 1.00 0.00 903 TYR A C 20
ATOM 19596 O O . TYR A 1 19 ? 9.879 3.615 0.878 1.00 0.00 903 TYR A O 20
ATOM 19614 N N . PHE A 1 20 ? 11.906 4.408 0.309 1.00 0.00 904 PHE A N 20
ATOM 19615 C CA . PHE A 1 20 ? 11.620 4.423 -1.121 1.00 0.00 904 PHE A CA 20
ATOM 19616 C C . PHE A 1 20 ? 12.583 3.512 -1.878 1.00 0.00 904 PHE A C 20
ATOM 19617 O O . PHE A 1 20 ? 13.286 3.952 -2.787 1.00 0.00 904 PHE A O 20
ATOM 19634 N N . SER A 1 21 ? 12.609 2.239 -1.494 1.00 0.00 905 SER A N 20
ATOM 19635 C CA . SER A 1 21 ? 13.488 1.267 -2.132 1.00 0.00 905 SER A CA 20
ATOM 19636 C C . SER A 1 21 ? 12.853 -0.121 -2.133 1.00 0.00 905 SER A C 20
ATOM 19637 O O . SER A 1 21 ? 11.959 -0.406 -1.335 1.00 0.00 905 SER A O 20
ATOM 19645 N N . ILE A 1 22 ? 13.322 -0.979 -3.033 1.00 0.00 906 ILE A N 20
ATOM 19646 C CA . ILE A 1 22 ? 12.802 -2.336 -3.136 1.00 0.00 906 ILE A CA 20
ATOM 19647 C C . ILE A 1 22 ? 13.610 -3.302 -2.277 1.00 0.00 906 ILE A C 20
ATOM 19648 O O . ILE A 1 22 ? 14.826 -3.162 -2.143 1.00 0.00 906 ILE A O 20
ATOM 19664 N N . CYS A 1 23 ? 12.927 -4.283 -1.697 1.00 0.00 907 CYS A N 20
ATOM 19665 C CA . CYS A 1 23 ? 13.581 -5.275 -0.851 1.00 0.00 907 CYS A CA 20
ATOM 19666 C C . CYS A 1 23 ? 14.346 -6.290 -1.695 1.00 0.00 907 CYS A C 20
ATOM 19667 O O . CYS A 1 23 ? 13.759 -7.008 -2.505 1.00 0.00 907 CYS A O 20
ATOM 19674 N N . ASP A 1 24 ? 15.659 -6.345 -1.498 1.00 0.00 908 ASP A N 20
ATOM 19675 C CA . ASP A 1 24 ? 16.504 -7.274 -2.240 1.00 0.00 908 ASP A CA 20
ATOM 19676 C C . ASP A 1 24 ? 16.076 -8.717 -1.990 1.00 0.00 908 ASP A C 20
ATOM 19677 O O . ASP A 1 24 ? 16.123 -9.553 -2.892 1.00 0.00 908 ASP A O 20
ATOM 19686 N N . ARG A 1 25 ? 15.660 -9.001 -0.761 1.00 0.00 909 ARG A N 20
ATOM 19687 C CA . ARG A 1 25 ? 15.225 -10.343 -0.392 1.00 0.00 909 ARG A CA 20
ATOM 19688 C C . ARG A 1 25 ? 13.957 -10.730 -1.147 1.00 0.00 909 ARG A C 20
ATOM 19689 O O . ARG A 1 25 ? 13.848 -11.840 -1.669 1.00 0.00 909 ARG A O 20
ATOM 19710 N N . TYR A 1 26 ? 13.001 -9.809 -1.199 1.00 0.00 910 TYR A N 20
ATOM 19711 C CA . TYR A 1 26 ? 11.739 -10.055 -1.887 1.00 0.00 910 TYR A CA 20
ATOM 19712 C C . TYR A 1 26 ? 11.957 -10.198 -3.390 1.00 0.00 910 TYR A C 20
ATOM 19713 O O . TYR A 1 26 ? 11.431 -11.115 -4.020 1.00 0.00 910 TYR A O 20
ATOM 19731 N N . MET A 1 27 ? 12.737 -9.284 -3.958 1.00 0.00 911 MET A N 20
ATOM 19732 C CA . MET A 1 27 ? 13.027 -9.308 -5.387 1.00 0.00 911 MET A CA 20
ATOM 19733 C C . MET A 1 27 ? 13.708 -10.615 -5.781 1.00 0.00 911 MET A C 20
ATOM 19734 O O . MET A 1 27 ? 13.353 -11.232 -6.784 1.00 0.00 911 MET A O 20
ATOM 19748 N N . ASN A 1 28 ? 14.689 -11.030 -4.985 1.00 0.00 912 ASN A N 20
ATOM 19749 C CA . ASN A 1 28 ? 15.420 -12.263 -5.253 1.00 0.00 912 ASN A CA 20
ATOM 19750 C C . ASN A 1 28 ? 14.463 -13.443 -5.392 1.00 0.00 912 ASN A C 20
ATOM 19751 O O . ASN A 1 28 ? 14.640 -14.300 -6.257 1.00 0.00 912 ASN A O 20
ATOM 19762 N N . GLY A 1 29 ? 13.449 -13.481 -4.533 1.00 0.00 913 GLY A N 20
ATOM 19763 C CA . GLY A 1 29 ? 12.479 -14.559 -4.577 1.00 0.00 913 GLY A CA 20
ATOM 19764 C C . GLY A 1 29 ? 11.599 -14.599 -3.344 1.00 0.00 913 GLY A C 20
ATOM 19765 O O . GLY A 1 29 ? 10.372 -14.566 -3.445 1.00 0.00 913 GLY A O 20
ATOM 19769 N N . THR A 1 30 ? 12.226 -14.670 -2.173 1.00 0.00 914 THR A N 20
ATOM 19770 C CA . THR A 1 30 ? 11.492 -14.717 -0.915 1.00 0.00 914 THR A CA 20
ATOM 19771 C C . THR A 1 30 ? 12.125 -13.799 0.125 1.00 0.00 914 THR A C 20
ATOM 19772 O O . THR A 1 30 ? 13.347 -13.757 0.270 1.00 0.00 914 THR A O 20
ATOM 19783 N N . CYS A 1 31 ? 11.285 -13.065 0.848 1.00 0.00 915 CYS A N 20
ATOM 19784 C CA . CYS A 1 31 ? 11.762 -12.147 1.875 1.00 0.00 915 CYS A CA 20
ATOM 19785 C C . CYS A 1 31 ? 11.434 -12.674 3.269 1.00 0.00 915 CYS A C 20
ATOM 19786 O O . CYS A 1 31 ? 10.383 -13.270 3.504 1.00 0.00 915 CYS A O 20
ATOM 19793 N N . PRO A 1 32 ? 12.355 -12.449 4.218 1.00 0.00 916 PRO A N 20
ATOM 19794 C CA . PRO A 1 32 ? 12.187 -12.892 5.605 1.00 0.00 916 PRO A CA 20
ATOM 19795 C C . PRO A 1 32 ? 11.102 -12.109 6.336 1.00 0.00 916 PRO A C 20
ATOM 19796 O O . PRO A 1 32 ? 10.280 -12.686 7.047 1.00 0.00 916 PRO A O 20
ATOM 19807 N N . GLU A 1 33 ? 11.105 -10.792 6.155 1.00 0.00 917 GLU A N 20
ATOM 19808 C CA . GLU A 1 33 ? 10.120 -9.931 6.799 1.00 0.00 917 GLU A CA 20
ATOM 19809 C C . GLU A 1 33 ? 8.704 -10.320 6.384 1.00 0.00 917 GLU A C 20
ATOM 19810 O O . GLU A 1 33 ? 7.952 -10.898 7.169 1.00 0.00 917 GLU A O 20
ATOM 19822 N N . GLY A 1 34 ? 8.346 -9.998 5.145 1.00 0.00 918 GLY A N 20
ATOM 19823 C CA . GLY A 1 34 ? 7.022 -10.321 4.647 1.00 0.00 918 GLY A CA 20
ATOM 19824 C C . GLY A 1 34 ? 6.142 -9.095 4.504 1.00 0.00 918 GLY A C 20
ATOM 19825 O O . GLY A 1 34 ? 6.286 -8.327 3.554 1.00 0.00 918 GLY A O 20
ATOM 19829 N N . ASN A 1 35 ? 5.226 -8.912 5.449 1.00 0.00 919 ASN A N 20
ATOM 19830 C CA . ASN A 1 35 ? 4.317 -7.771 5.423 1.00 0.00 919 ASN A CA 20
ATOM 19831 C C . ASN A 1 35 ? 4.797 -6.671 6.364 1.00 0.00 919 ASN A C 20
ATOM 19832 O O . ASN A 1 35 ? 4.576 -5.486 6.115 1.00 0.00 919 ASN A O 20
ATOM 19843 N N . SER A 1 36 ? 5.455 -7.072 7.448 1.00 0.00 920 SER A N 20
ATOM 19844 C CA . SER A 1 36 ? 5.964 -6.121 8.429 1.00 0.00 920 SER A CA 20
ATOM 19845 C C . SER A 1 36 ? 7.362 -5.644 8.048 1.00 0.00 920 SER A C 20
ATOM 19846 O O . SER A 1 36 ? 8.145 -5.232 8.905 1.00 0.00 920 SER A O 20
ATOM 19854 N N . CYS A 1 37 ? 7.669 -5.702 6.757 1.00 0.00 921 CYS A N 20
ATOM 19855 C CA . CYS A 1 37 ? 8.972 -5.277 6.260 1.00 0.00 921 CYS A CA 20
ATOM 19856 C C . CYS A 1 37 ? 9.076 -3.755 6.239 1.00 0.00 921 CYS A C 20
ATOM 19857 O O . CYS A 1 37 ? 8.096 -3.051 6.482 1.00 0.00 921 CYS A O 20
ATOM 19864 N N . LYS A 1 38 ? 10.271 -3.253 5.945 1.00 0.00 922 LYS A N 20
ATOM 19865 C CA . LYS A 1 38 ? 10.505 -1.815 5.890 1.00 0.00 922 LYS A CA 20
ATOM 19866 C C . LYS A 1 38 ? 10.888 -1.380 4.479 1.00 0.00 922 LYS A C 20
ATOM 19867 O O . LYS A 1 38 ? 11.236 -0.222 4.248 1.00 0.00 922 LYS A O 20
ATOM 19886 N N . PHE A 1 39 ? 10.820 -2.316 3.537 1.00 0.00 923 PHE A N 20
ATOM 19887 C CA . PHE A 1 39 ? 11.159 -2.029 2.148 1.00 0.00 923 PHE A CA 20
ATOM 19888 C C . PHE A 1 39 ? 9.973 -2.309 1.230 1.00 0.00 923 PHE A C 20
ATOM 19889 O O . PHE A 1 39 ? 8.949 -2.836 1.663 1.00 0.00 923 PHE A O 20
ATOM 19906 N N . ALA A 1 40 ? 10.120 -1.951 -0.042 1.00 0.00 924 ALA A N 20
ATOM 19907 C CA . ALA A 1 40 ? 9.063 -2.164 -1.022 1.00 0.00 924 ALA A CA 20
ATOM 19908 C C . ALA A 1 40 ? 9.135 -3.570 -1.610 1.00 0.00 924 ALA A C 20
ATOM 19909 O O . ALA A 1 40 ? 10.195 -4.016 -2.049 1.00 0.00 924 ALA A O 20
ATOM 19916 N N . HIS A 1 41 ? 8.000 -4.263 -1.614 1.00 0.00 925 HIS A N 20
ATOM 19917 C CA . HIS A 1 41 ? 7.935 -5.619 -2.148 1.00 0.00 925 HIS A CA 20
ATOM 19918 C C . HIS A 1 41 ? 7.294 -5.627 -3.533 1.00 0.00 925 HIS A C 20
ATOM 19919 O O . HIS A 1 41 ? 6.071 -5.592 -3.662 1.00 0.00 925 HIS A O 20
ATOM 19933 N N . GLY A 1 42 ? 8.129 -5.673 -4.566 1.00 0.00 926 GLY A N 20
ATOM 19934 C CA . GLY A 1 42 ? 7.625 -5.684 -5.927 1.00 0.00 926 GLY A CA 20
ATOM 19935 C C . GLY A 1 42 ? 7.685 -4.317 -6.579 1.00 0.00 926 GLY A C 20
ATOM 19936 O O . GLY A 1 42 ? 7.205 -3.333 -6.017 1.00 0.00 926 GLY A O 20
ATOM 19940 N N . ASN A 1 43 ? 8.278 -4.254 -7.767 1.00 0.00 927 ASN A N 20
ATOM 19941 C CA . ASN A 1 43 ? 8.400 -2.996 -8.494 1.00 0.00 927 ASN A CA 20
ATOM 19942 C C . ASN A 1 43 ? 7.059 -2.272 -8.560 1.00 0.00 927 ASN A C 20
ATOM 19943 O O . ASN A 1 43 ? 6.993 -1.052 -8.417 1.00 0.00 927 ASN A O 20
ATOM 19954 N N . ALA A 1 44 ? 5.992 -3.034 -8.776 1.00 0.00 928 ALA A N 20
ATOM 19955 C CA . ALA A 1 44 ? 4.652 -2.467 -8.858 1.00 0.00 928 ALA A CA 20
ATOM 19956 C C . ALA A 1 44 ? 4.238 -1.843 -7.529 1.00 0.00 928 ALA A C 20
ATOM 19957 O O . ALA A 1 44 ? 3.783 -0.700 -7.485 1.00 0.00 928 ALA A O 20
ATOM 19964 N N . GLU A 1 45 ? 4.398 -2.601 -6.449 1.00 0.00 929 GLU A N 20
ATOM 19965 C CA . GLU A 1 45 ? 4.039 -2.122 -5.120 1.00 0.00 929 GLU A CA 20
ATOM 19966 C C . GLU A 1 45 ? 4.706 -0.781 -4.827 1.00 0.00 929 GLU A C 20
ATOM 19967 O O . GLU A 1 45 ? 4.100 0.109 -4.227 1.00 0.00 929 GLU A O 20
ATOM 19979 N N . LEU A 1 46 ? 5.956 -0.643 -5.253 1.00 0.00 930 LEU A N 20
ATOM 19980 C CA . LEU A 1 46 ? 6.707 0.588 -5.036 1.00 0.00 930 LEU A CA 20
ATOM 19981 C C . LEU A 1 46 ? 5.959 1.790 -5.605 1.00 0.00 930 LEU A C 20
ATOM 19982 O O . LEU A 1 46 ? 5.612 2.720 -4.876 1.00 0.00 930 LEU A O 20
ATOM 19998 N N . HIS A 1 47 ? 5.711 1.762 -6.910 1.00 0.00 931 HIS A N 20
ATOM 19999 C CA . HIS A 1 47 ? 5.000 2.848 -7.576 1.00 0.00 931 HIS A CA 20
ATOM 20000 C C . HIS A 1 47 ? 3.849 3.354 -6.713 1.00 0.00 931 HIS A C 20
ATOM 20001 O O . HIS A 1 47 ? 3.652 4.560 -6.570 1.00 0.00 931 HIS A O 20
ATOM 20015 N N . GLU A 1 48 ? 3.091 2.424 -6.140 1.00 0.00 932 GLU A N 20
ATOM 20016 C CA . GLU A 1 48 ? 1.959 2.777 -5.292 1.00 0.00 932 GLU A CA 20
ATOM 20017 C C . GLU A 1 48 ? 2.433 3.405 -3.985 1.00 0.00 932 GLU A C 20
ATOM 20018 O O . GLU A 1 48 ? 1.759 4.265 -3.417 1.00 0.00 932 GLU A O 20
ATOM 20030 N N . TRP A 1 49 ? 3.595 2.969 -3.514 1.00 0.00 933 TRP A N 20
ATOM 20031 C CA . TRP A 1 49 ? 4.160 3.487 -2.273 1.00 0.00 933 TRP A CA 20
ATOM 20032 C C . TRP A 1 49 ? 4.601 4.937 -2.440 1.00 0.00 933 TRP A C 20
ATOM 20033 O O . TRP A 1 49 ? 4.396 5.763 -1.551 1.00 0.00 933 TRP A O 20
ATOM 20054 N N . GLU A 1 50 ? 5.208 5.238 -3.583 1.00 0.00 934 GLU A N 20
ATOM 20055 C CA . GLU A 1 50 ? 5.679 6.589 -3.865 1.00 0.00 934 GLU A CA 20
ATOM 20056 C C . GLU A 1 50 ? 4.558 7.607 -3.674 1.00 0.00 934 GLU A C 20
ATOM 20057 O O . GLU A 1 50 ? 4.792 8.723 -3.212 1.00 0.00 934 GLU A O 20
ATOM 20069 N N . GLU A 1 51 ? 3.341 7.212 -4.033 1.00 0.00 935 GLU A N 20
ATOM 20070 C CA . GLU A 1 51 ? 2.184 8.090 -3.902 1.00 0.00 935 GLU A CA 20
ATOM 20071 C C . GLU A 1 51 ? 1.616 8.035 -2.487 1.00 0.00 935 GLU A C 20
ATOM 20072 O O . GLU A 1 51 ? 1.507 9.058 -1.811 1.00 0.00 935 GLU A O 20
ATOM 20084 N N . ARG A 1 52 ? 1.256 6.835 -2.046 1.00 0.00 936 ARG A N 20
ATOM 20085 C CA . ARG A 1 52 ? 0.698 6.646 -0.713 1.00 0.00 936 ARG A CA 20
ATOM 20086 C C . ARG A 1 52 ? 1.322 7.622 0.281 1.00 0.00 936 ARG A C 20
ATOM 20087 O O . ARG A 1 52 ? 0.621 8.415 0.910 1.00 0.00 936 ARG A O 20
ATOM 20108 N N . ARG A 1 53 ? 2.642 7.556 0.417 1.00 0.00 937 ARG A N 20
ATOM 20109 C CA . ARG A 1 53 ? 3.360 8.432 1.335 1.00 0.00 937 ARG A CA 20
ATOM 20110 C C . ARG A 1 53 ? 3.238 9.890 0.902 1.00 0.00 937 ARG A C 20
ATOM 20111 O O . ARG A 1 53 ? 2.816 10.746 1.681 1.00 0.00 937 ARG A O 20
ATOM 20132 N N . ASP A 1 54 ? 3.609 10.165 -0.343 1.00 0.00 938 ASP A N 20
ATOM 20133 C CA . ASP A 1 54 ? 3.541 11.520 -0.880 1.00 0.00 938 ASP A CA 20
ATOM 20134 C C . ASP A 1 54 ? 2.255 12.214 -0.441 1.00 0.00 938 ASP A C 20
ATOM 20135 O O . ASP A 1 54 ? 2.278 13.362 0.000 1.00 0.00 938 ASP A O 20
ATOM 20144 N N . ALA A 1 55 ? 1.136 11.509 -0.567 1.00 0.00 939 ALA A N 20
ATOM 20145 C CA . ALA A 1 55 ? -0.159 12.057 -0.183 1.00 0.00 939 ALA A CA 20
ATOM 20146 C C . ALA A 1 55 ? -0.059 12.838 1.123 1.00 0.00 939 ALA A C 20
ATOM 20147 O O . ALA A 1 55 ? -0.539 13.968 1.220 1.00 0.00 939 ALA A O 20
ATOM 20154 N N . LEU A 1 56 ? 0.566 12.229 2.124 1.00 0.00 940 LEU A N 20
ATOM 20155 C CA . LEU A 1 56 ? 0.728 12.868 3.426 1.00 0.00 940 LEU A CA 20
ATOM 20156 C C . LEU A 1 56 ? 1.165 14.321 3.269 1.00 0.00 940 LEU A C 20
ATOM 20157 O O . LEU A 1 56 ? 0.701 15.202 3.994 1.00 0.00 940 LEU A O 20
ATOM 20173 N N . LYS A 1 57 ? 2.058 14.565 2.316 1.00 0.00 941 LYS A N 20
ATOM 20174 C CA . LYS A 1 57 ? 2.555 15.911 2.060 1.00 0.00 941 LYS A CA 20
ATOM 20175 C C . LYS A 1 57 ? 1.407 16.866 1.749 1.00 0.00 941 LYS A C 20
ATOM 20176 O O . LYS A 1 57 ? 1.438 18.035 2.132 1.00 0.00 941 LYS A O 20
ATOM 20195 N N . MET A 1 58 ? 0.394 16.359 1.054 1.00 0.00 942 MET A N 20
ATOM 20196 C CA . MET A 1 58 ? -0.766 17.167 0.694 1.00 0.00 942 MET A CA 20
ATOM 20197 C C . MET A 1 58 ? -1.157 18.096 1.839 1.00 0.00 942 MET A C 20
ATOM 20198 O O . MET A 1 58 ? -0.877 17.814 3.004 1.00 0.00 942 MET A O 20
ATOM 20212 N N . LYS A 1 59 ? -1.806 19.205 1.500 1.00 0.00 943 LYS A N 20
ATOM 20213 C CA . LYS A 1 59 ? -2.237 20.175 2.499 1.00 0.00 943 LYS A CA 20
ATOM 20214 C C . LYS A 1 59 ? -3.276 19.568 3.435 1.00 0.00 943 LYS A C 20
ATOM 20215 O O . LYS A 1 59 ? -3.366 19.941 4.605 1.00 0.00 943 LYS A O 20
ATOM 20234 N N . LEU A 1 60 ? -4.058 18.628 2.914 1.00 0.00 944 LEU A N 20
ATOM 20235 C CA . LEU A 1 60 ? -5.090 17.967 3.705 1.00 0.00 944 LEU A CA 20
ATOM 20236 C C . LEU A 1 60 ? -4.470 17.013 4.721 1.00 0.00 944 LEU A C 20
ATOM 20237 O O . LEU A 1 60 ? -4.348 15.816 4.469 1.00 0.00 944 LEU A O 20
ATOM 20253 N N . ASN A 1 61 ? -4.083 17.554 5.872 1.00 0.00 945 ASN A N 20
ATOM 20254 C CA . ASN A 1 61 ? -3.478 16.750 6.928 1.00 0.00 945 ASN A CA 20
ATOM 20255 C C . ASN A 1 61 ? -4.273 15.470 7.162 1.00 0.00 945 ASN A C 20
ATOM 20256 O O . ASN A 1 61 ? -3.728 14.368 7.106 1.00 0.00 945 ASN A O 20
ATOM 20267 N N . LYS A 1 62 ? -5.567 15.623 7.424 1.00 0.00 946 LYS A N 20
ATOM 20268 C CA . LYS A 1 62 ? -6.440 14.481 7.664 1.00 0.00 946 LYS A CA 20
ATOM 20269 C C . LYS A 1 62 ? -7.815 14.706 7.043 1.00 0.00 946 LYS A C 20
ATOM 20270 O O . LYS A 1 62 ? -8.304 15.835 6.988 1.00 0.00 946 LYS A O 20
ATOM 20289 N N . ALA A 1 63 ? -8.434 13.626 6.579 1.00 0.00 947 ALA A N 20
ATOM 20290 C CA . ALA A 1 63 ? -9.754 13.706 5.966 1.00 0.00 947 ALA A CA 20
ATOM 20291 C C . ALA A 1 63 ? -10.714 12.703 6.596 1.00 0.00 947 ALA A C 20
ATOM 20292 O O . ALA A 1 63 ? -10.453 11.500 6.605 1.00 0.00 947 ALA A O 20
ATOM 20299 N N . SER A 1 64 ? -11.826 13.206 7.123 1.00 0.00 948 SER A N 20
ATOM 20300 C CA . SER A 1 64 ? -12.824 12.354 7.760 1.00 0.00 948 SER A CA 20
ATOM 20301 C C . SER A 1 64 ? -13.435 11.386 6.751 1.00 0.00 948 SER A C 20
ATOM 20302 O O . SER A 1 64 ? -13.566 11.704 5.570 1.00 0.00 948 SER A O 20
ATOM 20310 N N . GLY A 1 65 ? -13.809 10.202 7.228 1.00 0.00 949 GLY A N 20
ATOM 20311 C CA . GLY A 1 65 ? -14.402 9.205 6.355 1.00 0.00 949 GLY A CA 20
ATOM 20312 C C . GLY A 1 65 ? -15.774 9.614 5.857 1.00 0.00 949 GLY A C 20
ATOM 20313 O O . GLY A 1 65 ? -15.908 10.387 4.908 1.00 0.00 949 GLY A O 20
ATOM 20317 N N . PRO A 1 66 ? -16.824 9.088 6.503 1.00 0.00 950 PRO A N 20
ATOM 20318 C CA . PRO A 1 66 ? -18.212 9.387 6.136 1.00 0.00 950 PRO A CA 20
ATOM 20319 C C . PRO A 1 66 ? -18.602 10.823 6.469 1.00 0.00 950 PRO A C 20
ATOM 20320 O O . PRO A 1 66 ? -18.992 11.125 7.597 1.00 0.00 950 PRO A O 20
ATOM 20331 N N . SER A 1 67 ? -18.494 11.705 5.481 1.00 0.00 951 SER A N 20
ATOM 20332 C CA . SER A 1 67 ? -18.833 13.111 5.670 1.00 0.00 951 SER A CA 20
ATOM 20333 C C . SER A 1 67 ? -20.019 13.261 6.618 1.00 0.00 951 SER A C 20
ATOM 20334 O O . SER A 1 67 ? -21.138 12.859 6.298 1.00 0.00 951 SER A O 20
ATOM 20342 N N . SER A 1 68 ? -19.765 13.842 7.786 1.00 0.00 952 SER A N 20
ATOM 20343 C CA . SER A 1 68 ? -20.810 14.043 8.783 1.00 0.00 952 SER A CA 20
ATOM 20344 C C . SER A 1 68 ? -22.141 14.379 8.116 1.00 0.00 952 SER A C 20
ATOM 20345 O O . SER A 1 68 ? -22.281 15.420 7.474 1.00 0.00 952 SER A O 20
ATOM 20353 N N . GLY A 1 69 ? -23.116 13.489 8.272 1.00 0.00 953 GLY A N 20
ATOM 20354 C CA . GLY A 1 69 ? -24.422 13.709 7.679 1.00 0.00 953 GLY A CA 20
ATOM 20355 C C . GLY A 1 69 ? -24.690 12.786 6.507 1.00 0.00 953 GLY A C 20
ATOM 20356 O O . GLY A 1 69 ? -25.844 12.647 6.105 1.00 0.00 953 GLY A O 20
#

Organism: Homo sapiens (NCBI:txid9606)

Nearest PDB structures (foldseek):
  2d9m-assembly1_A  TM=7.637E-01  e=6.259E-12  Homo sapiens
  6dnh-assembly1_C  TM=7.564E-01  e=7.606E-01  Homo sapiens
  6eoj-assembly1_B  TM=7.378E-01  e=1.019E+00  Saccharomyces cerevisiae S288C
  6uro-assembly1_C  TM=6.565E-01  e=8.804E-01  Homo sapiens
  2d9m-assembly1_A  TM=7.545E-01  e=4.961E-12  Homo sapiens